Protein 4WD8 (pdb70)

Secondary structure (DSSP, 8-state):
-THHHHHHHHHHHHHHHHHHGGGGTTTTB---HHHHHHHHHHHHHHHHHHHHHHHHHHHHHHHHHHHHHHHHHHHHHHHHHH-TT-HHHHHHHHHHHHHHHHHHHHHHHT---HHHHHHHS-HHHHHHHHHSSSHHHHHHHHHHHHHHHHHHTTSS-HHHHHHHHHHHHHHHHHHHHHHHHHH-PSPHHHHHHHHHHHHHHHHHHHHHHHHHHBTTHHHHHHHHHHHHHHHHHHHHHHS-TTSSSTTS--HHHHHHHHHHHHHHTTT-/-THHHHHHHHHHHHHHHHHHGGGGTTTTB---HHHHHHHHHHHHHHHHHHHHHHHHHHHHHHHHHHHHHHHHHHHHHHHHHHSTT-HHHHHHHHHHHHHHHHHHHHHHHT---HHHHHHHS-HHHHHHHHHSSSHHHHHHHHHHHHHHHHHHTTSS-HHHHHHHHHHHHHHHHHHHHHHHHHHPPSPHHHHHHHHHHHHHHHHHHHHHHHHHHBTTHHHHHHHHHHHHHHHHHHHHHHT-TTSSSTTS--HHHHHHHHHHHHTTTTT---/-HHHHHHHHHHHHHHHHHHGGGSTTTTB---SHHHHHHHHHHHHHHHHHHHHHHHHHHHHHHHHHHHHHHHHHHHHHHHHH-TT-HHHHHHHHHHHHHHHHHHHHHHHT---HHHHHHHS-HHHHHHHHHSS-HHHHHHHHHHHHHHHHHHTTSS-HHHHHHHHHHHHHHHHHHHHHHHHHH-PSPHHHHHHHHHHHHHHHHHHHHHHHHHHBTTHHHHHHHHHHHHHHHHHHHHHHT-TTSSSTTS--HHHHHHHHHHHHHHTTT---/-THHHHHHHHHHHHHHHHHHGGGGTTTTB---SHHHHHHHHHHHHHHHHHHHHHHHHHHHHHHHHHHHHHHHHHHHHHHHHH-TT-HHHHHHHHHHHHHHHHHHHHHHHT---HHHHHHHS-HHHHHHHHHSSSHHHHHHHHHHHHHHHHHHTTSS-HHHHHHHHHHHHHHHHHHHHHHHHHHSPSPHHHHHHHHHHHHHHHHHHHHHHHHHHBTTHHHHHHHHHHHHHHHHHHHHHHT-TTSSSTTS--HHHHHHHHHHHHHHTTT-/-HHHHHHHHHHHHHHHHHGGGGTTTTB---HHHHHHHHHHHHHHHHHHHHHHHHHHHHHHHHHHHHHHHHHHHHHHHHHH-TT-HHHHHHHHHHHHHHHHHHHHHHHT---HHHHHHHS-HHHHHHHHHSS-HHHHHHHHHHHHHHHHHHTTSS-HHHHHHHHHHHHHHHHHHHHHHHHHH--SS-SHHHHHHHHHHHHHHHHHHHHHHHHBTTHHHHHHHHHHHHHHHHHHHHHHH-TTSTT---HHHHHHHHHHHHHHHHHTT--S--

B-factor: mean 51.82, std 25.68, range [5.83, 164.24]

Sequence (1345 aa):
SKIIFRLLLNVLMSIIAIISYQWYEQLGIHLTVAPFSLLGIAIAIFLGFRNSASYSRFVEARNLWGTVLIAERTLVRQLRNILPAEHDAHRRIVSYLVAFSWSLKHQLRKTDPTADLRRLLPEERVTEILASSMPTNRILLLAGNEIGQLREAGKLSDITYGLMDNKLDELAHVLGGCERLATTPVPFAYTLILQRTVYLFCTLLPFALVGDLHYMTPFVSVFISYTFLSWDSLAEELEDPFGTAANDLPLNAMCNTIERNLLDMTGQSKIIFRLLLNVLMSIIAIISYQWYEQLGIHLTVAPFSLLGIAIAIFLGFRNSASYSRFVEARNLWGTVLIAERTLVRQLRNILPAEHDAHRRIVSYLVAFSWSLKHQLRKTDPTADLRRLLPEERVTEILASSMPTNRILLLAGNEIGQLREAGKLSDITYGLMDNKLDELAHVLGGCERLATTPVPFAYTLILQRTVYLFCTLLPFALVGDLHYMTPFVSVFISYTFLSWDSLAEELEDPFGTAANDLPLNAMCNTIERNLLDMTGQHPKIIFRLLLNVLMSIIAIISYQWYEQLGIHLTVAPFSLLGIAIAIFLGFRNSASYSRFVEARNLWGTVLIAERTLVRQLRNILPAEHDAHRRIVSYLVAFSWSLKHQLRKTDPTADLRRLLPEERVTEILASSMPTNRILLLAGNEIGQLREAGKLSDITYGLMDNKLDELAHVLGGCERLATTPVPFAYTLILQRTVYLFCTLLPFALVGDLHYMTPFVSVFISYTFLSWDSLAEELEDPFGTAANDLPLNAMCNTIERNLLDMTGQHPSKIIFRLLLNVLMSIIAIISYQWYEQLGIHLTVAPFSLLGIAIAIFLGFRNSASYSRFVEARNLWGTVLIAERTLVRQLRNILPAEHDAHRRIVSYLVAFSWSLKHQLRKTDPTADLRRLLPEERVTEILASSMPTNRILLLAGNEIGQLREAGKLSDITYGLMDNKLDELAHVLGGCERLATTPVPFAYTLILQRTVYLFCTLLPFALVGDLHYMTPFVSVFISYTFLSWDSLAEELEDPFGTAANDLPLNAMCNTIERNLLDMTGQIIFRLLLNVLMSIIAIISYQWYEQLGIHLTVAPFSLLGIAIAIFLGFRNSASYSRFVEARNLWGTVLIAERTLVRQLRNILPAEHDAHRRIVSYLVAFSWSLKHQLRKTDPTADLRRLLPEERVTEILASSMPTNRILLLAGNEIGQLREAGKLSDITYGLMDNKLDELAHVLGGCERLATTPVPFAYTLILQRTVYLFCTLLPFALVGDLHYMTPFVSVFISYTFLSWDSLAEELEDPFGTAANDLPLNAMCNTIERNLLDMTGQHPLP

Foldseek 3Di:
DCLVVLLVLLLVLLVCLQVCVVCCVVVVHAFACVVLVVLVVVLVVLLVVLLVVLQVLLVVLVVLLVLLLVLLLVLLVLCCVLPVPPLVLSLLLLLLSLLLLLVLLCVLAVHDSQVVNVVRDPVVVSCVLVVDPHSSVVSLVVSLVSLVVCCVVVSDPPVSSVVNVVSSVSNVVSSVSSVCLSPDFPDVVSVVVSVVSLSVSLSCVSNNCCVPQNVCSSVVSSVSSCVSVVSNCSSVLSGSQSYDDPSHPPSVVSSVVSSVSSCVSSVD/DCLVVLLVVLLVLLVVLLVCVVCCVVVVHDFACVVLVVLLVVLVVLLVVLLVVLVVLQVVLVVLLVLLLVLLLVLLVLCCVLVVPPVVLSLVLLLLSLLLLLLLLCVLAVHDSQVVNVVRDPVVVSCVLVVDPHSSVVSLVVSLVSLVVCPVVVSDDPVSSVVSVVSSVSNVVSSVSSVCLRVDFPDVVSLVVSVVSLSVSLSCNSNNCCVPQNPCSSVVSSVSSCVSVVSSVSSVVSSSQSDDDDPHDPSVVSSVVSSCSCCVDVNDDD/DLVVLLVVLLVLLVVLQVCVVCCVVVVHAFACVVLVVLLVVLVVLLVVLLVVLQVLLVLLVVLLVLLLVLLLVLLVLCCVLPVPPLVLSLVLLLLSLLLLLLLLCVLAVHDSQVVNVVRDDVVLSVVLVVDPRSSVVSLVVSLVSLVVCCVVVSDPPVSSVVNVVSSVSNVVSSVSSVCLSVDFPDPVSCVCNVVSLSVSLSCNSNNCCVPQNVCSSVVSSVSSCVSSVSSVSSVCSSSQSDDDDNHDPSVVSSVVSSCSSCVSSVHDD/DCVVVLLVVLLVLLVVLQVCVVCCVVVPHAFACVVLVVLLVVLVVLLVVLLVVLQVLLVVLVVLLVLLLVLLLVLLVLCCVLPVPPLVLSLVLLLLSLLLLLVLLCVLAVHDSQVVNVVRDPVVVSCVLVVDPHSSVVSLVVSLVSLVVCCVVVSDPPVSSVVNVVSSVSNVVSSVSSVCLSVDFPDCVSVVVSVVSLSVSLSCNSSNCCVPCPVNSSVVSSVSSCVSVVSNVSSVLSRSQSYDDPSHDPSVVSSVVSSCSSCVSSVD/DVVLLVVLLVLLVVLQVCVVCCVVVPDAFAVVVLVVLLVVLVVVLVVLLVVLLVLLVVLVVLLVLLLVLLLVLLVLCCVQPVPPLVLLLLLLLLSLLLLLVLLCVLQVHDSLVVNVVRDDVVVSCVLVVDPHNSVVSLVVSLVSLVVCPVVVSDDPVSSVVSVVSSVSNVVSSVSSVVLRVDDPPPCVLVVSLVSLSVSLSCVSNNCCVPQNPCSSVVSSVSSCVSNVSSVSSVQSSRCSDDPHDCVVSVVSSVVSSVSSCVSSVVDDDD

Nearest PDB structures (foldseek):
  6ivq-assembly1_B  TM=1.002E+00  e=4.415E-34  Klebsiella pneumoniae
  6iv0-assembly1_B  TM=9.993E-01  e=3.017E-33  Klebsiella pneumoniae IS53
  4wd7-assembly1_C  TM=9.836E-01  e=3.772E-33  Klebsiella pneumoniae UHKPC96
  5x87-assembly1_D  TM=9.887E-01  e=3.855E-32  Klebsiella pneumoniae
  6ivm-assembly1_D  TM=9.892E-01  e=5.271E-32  Klebsiella pneumoniae

Solvent-accessible surface area: 48904 Å² total; per-residue (Å²): 119,81,24,103,134,59,28,109,66,1,54,101,43,0,93,68,0,43,111,30,86,138,174,17,78,89,54,18,56,76,20,49,8,41,0,0,21,1,0,0,10,0,0,0,15,1,0,0,40,7,6,49,14,0,42,67,27,12,42,53,0,44,50,23,4,9,33,0,21,10,1,0,7,4,0,1,7,1,1,66,4,4,18,58,85,42,100,84,3,6,121,108,0,5,24,9,1,3,0,0,0,18,2,0,16,16,60,23,45,190,73,101,20,26,80,27,0,138,132,32,12,81,84,120,80,1,83,30,0,69,65,8,66,23,36,2,38,11,0,2,8,3,1,0,30,24,0,2,112,13,51,103,72,60,97,2,47,32,39,0,1,6,20,0,1,64,10,1,19,52,0,3,72,2,0,4,1,0,35,25,9,56,104,27,75,9,11,136,20,8,37,56,12,1,77,131,2,0,66,80,0,7,38,42,1,0,37,1,0,2,35,51,0,65,128,30,0,23,141,1,0,34,10,0,0,62,2,0,2,4,8,6,8,18,0,88,44,8,44,80,2,13,13,117,68,105,47,15,9,76,0,72,55,25,1,74,58,4,23,125,2,0,54,39,2,29,77,126,122,68,13,121,130,63,30,112,65,1,47,103,46,0,82,78,0,36,113,29,84,144,130,14,127,140,125,17,45,52,28,52,11,42,0,4,22,1,0,0,11,0,0,0,16,2,0,0,36,4,3,41,17,0,41,66,24,13,58,60,0,26,58,25,4,8,31,0,21,12,0,0,11,3,0,7,13,0,1,24,3,5,18,56,84,46,87,80,2,12,148,109,0,10,25,11,1,1,0,0,0,20,2,0,18,18,51,17,56,187,73,102,21,24,79,25,1,140,126,33,11,81,82,124,93,0,77,57,0,71,88,12,70,29,30,0,8,29,1,3,1,14,1,0,41,21,1,2,108,13,49,100,71,62,101,4,47,34,35,2,1,5,20,0,0,70,15,1,10,40,0,5,68,2,1,4,2,0,15,29,10,47,105,22,78,9,10,165,33,9,25,75,14,2,55,132,2,0,55,83,0,4,36,58,0,0,41,1,0,2,27,48,0,63,121,28,0,22,124,1,0,39,9,0,0,47,2,0,3,9,0,2,24,6,0,81,46,0,12,84,2,10,13,123,45,103,34,14,5,74,0,75,55,23,0,73,58,4,25,135,12,5,85,28,59,123,27,116,33,68,111,51,113,53,72,29,115,91,1,50,92,42,0,88,66,0,36,107,33,82,141,172,17,88,87,68,19,50,82,26,52,10,45,0,4,19,1,1,0,13,0,0,0,14,1,0,0,42,8,2,45,19,0,33,66,17,10,53,57,0,28,54,26,4,8,27,0,22,9,1,0,7,4,0,1,7,1,1,85,5,6,16,81,93,41,86,101,1,6,124,112,0,5,25,16,1,4,0,0,0,21,2,0,17,18,53,14,60,181,73,100,20,25,82,29,0,135,134,34,12,83,82,120,81,0,86,50,0,69,60,15,68,21,30,0,10,25,0,3,1,16,1,0,38,22,1,1,115,15,49,99,71,62,98,4,48,33,36,0,1,5,20,0,2,70,17,2,20,38,0,5,66,2,1,2,2,0,21,30,8,50,90,8,81,14,25,76,40,4,30,77,8,1,62,154,3,0,49,85,0,4,36,59,1,0,38,1,1,2,31,55,0,66,142,28,0,21,132,6,0,38,13,0,0,45,1,0,4,6,2,1,33,8,0,53,62,0,23,81,3,8,14,130,43,102,28,13,4,77,0,76,59,24,1,54,62,5,20,140,3,0,33,35,3,8,61,56,170,141,135,84,38,111,56,116,28,108,84,1,52,100,46,0,78,77,0,37,117,31,87,136,168,18,86,90,68,15,55,74,28,51,7,42,0,3,20,2,2,0,12,0,0,0,14,0,1,0,32,8,2,44,21,0,28,66,29,8,50,53,0,19,51,25,6,14,31,0,20,10,0,0,4,4,0,2,6,1,2,70,2,4,18,61,86,41,114,103,2,9,138,109,0,5,23,13,0,2,0,0,0,17,2,0,16,17,62,16,53,183,75,103,22,27,78,25,0,128,129,32,11,79,76,134,96,0,75,62,0,66,89,16,96,35,32,2,10,33,0,4,6,7,1,1,54,20,1,2,112,9,50,103,72,60,93,4,46,33,38,0,2,6,18,0,1,70,21,1,16,39,0,5,68,2,1,4,3,0,33,22,8,51,100,27,75,13,7,154,36,8,30,65,14,1,65,132,2,0,64,82,0,5,30,57,0,0,38,1,0,2,27,61,0,59,146,33,0,20,136,5,0,37,10,0,0,46,3,0,11,5,3,11,40,4,0,108,69,0,27,81,2,11,14,125,55,114,34,13,4,71,0,76,55,36,0,70,40,3,21,133,4,0,59,36,2,31,74,101,111,126,141,92,29,112,53,2,49,92,42,0,96,68,1,37,109,31,93,128,154,28,128,136,121,15,44,40,25,49,10,41,0,1,23,1,1,0,9,0,6,0,13,4,8,0,33,22,10,51,26,0,42,64,17,46,56,56,4,28,53,25,5,5,33,2,12,10,0,0,4,2,0,2,6,1,1,63,3,4,18,62,82,43,110,105,4,6,119,112,0,6,29,12,0,3,0,1,0,19,3,0,16,23,64,8,38,172,74,103,24,25,81,26,1,135,126,33,14,79,85,136,95,0,82,53,0,73,84,14,73,22,31,1,8,29,0,4,2,6,1,0,41,22,0,2,112,12,49,104,67,65,93,4,46,34,34,0,1,4,20,0,0,66,7,1,19,46,0,4,68,1,1,4,2,0,34,26,7,42,99,18,81,22,23,44,63,34,31,86,42,24,40,150,7,2,46,83,0,4,25,48,0,0,30,2,0,4,28,54,0,66,146,38,0,21,133,5,0,39,12,0,0,63,1,0,7,7,7,4,41,8,0,88,120,8,23,62,20,7,14,141,98,42,105,52,129,42,11,52,45,30,0,38,35,2,24,126,5,0,38,14,4,24,54,62,80,90,168,161

Radius of gyration: 33.55 Å; Cα contacts (8 Å, |Δi|>4): 1648; chains: 5; bounding box: 74×87×99 Å

Structure (mmCIF, N/CA/C/O backbone):
data_4WD8
#
_entry.id   4WD8
#
_cell.length_a   114.079
_cell.length_b   160.034
_cell.length_c   161.881
_cell.angle_alpha   90.00
_cell.angle_beta   90.00
_cell.angle_gamma   90.00
#
_symmetry.space_group_name_H-M   'P 21 21 21'
#
loop_
_entity.id
_entity.type
_entity.pdbx_description
1 polymer 'Bestrophin domain protein'
2 non-polymer 'ZINC ION'
3 water water
#
loop_
_atom_site.group_PDB
_atom_site.id
_atom_site.type_symbol
_atom_site.label_atom_id
_atom_site.label_alt_id
_atom_site.label_comp_id
_atom_site.label_asym_id
_atom_site.label_entity_id
_atom_site.label_seq_id
_atom_site.pdbx_PDB_ins_code
_atom_site.Cartn_x
_atom_site.Cartn_y
_atom_site.Cartn_z
_atom_site.occupancy
_atom_site.B_iso_or_equiv
_atom_site.auth_seq_id
_atom_site.auth_comp_id
_atom_site.auth_asym_id
_atom_site.auth_atom_id
_atom_site.pdbx_PDB_model_num
ATOM 1 N N . SER A 1 25 ? -16.726 -33.067 31.043 1.00 132.98 22 SER A N 1
ATOM 2 C CA . SER A 1 25 ? -16.745 -31.624 30.836 1.00 129.03 22 SER A CA 1
ATOM 3 C C . SER A 1 25 ? -15.869 -30.903 31.854 1.00 129.04 22 SER A C 1
ATOM 4 O O . SER A 1 25 ? -16.154 -30.921 33.052 1.00 127.85 22 SER A O 1
ATOM 7 N N . LYS A 1 26 ? -14.799 -30.272 31.376 1.00 129.23 23 LYS A N 1
ATOM 8 C CA . LYS A 1 26 ? -13.913 -29.520 32.259 1.00 130.26 23 LYS A CA 1
ATOM 9 C C . LYS A 1 26 ? -14.428 -28.095 32.454 1.00 127.72 23 LYS A C 1
ATOM 10 O O . LYS A 1 26 ? -13.704 -27.213 32.920 1.00 130.37 23 LYS A O 1
ATOM 12 N N . ILE A 1 27 ? -15.687 -27.884 32.088 1.00 121.73 24 ILE A N 1
ATOM 13 C CA . ILE A 1 27 ? -16.370 -26.619 32.312 1.00 114.57 24 ILE A CA 1
ATOM 14 C C . ILE A 1 27 ? -16.621 -26.443 33.809 1.00 112.36 24 ILE A C 1
ATOM 15 O O . ILE A 1 27 ? -16.664 -25.324 34.325 1.00 112.91 24 ILE A O 1
ATOM 20 N N . ILE A 1 28 ? -16.777 -27.571 34.497 1.00 108.73 25 ILE A N 1
ATOM 21 C CA . ILE A 1 28 ? -17.051 -27.587 35.928 1.00 104.44 25 ILE A CA 1
ATOM 22 C C . ILE A 1 28 ? -15.931 -26.948 36.750 1.00 100.45 25 ILE A C 1
ATOM 23 O O . ILE A 1 28 ? -16.182 -26.378 37.813 1.00 100.83 25 ILE A O 1
ATOM 28 N N . PHE A 1 29 ? -14.699 -27.029 36.256 1.00 96.77 26 PHE A N 1
ATOM 29 C CA . PHE A 1 29 ? -13.579 -26.410 36.952 1.00 96.79 26 PHE A CA 1
ATOM 30 C C . PHE A 1 29 ? -13.747 -24.894 36.941 1.00 91.87 26 PHE A C 1
ATOM 31 O O . PHE A 1 29 ? -13.502 -24.220 37.948 1.00 91.05 26 PHE A O 1
ATOM 39 N N . ARG A 1 30 ? -14.168 -24.366 35.795 1.00 87.38 27 ARG A N 1
ATOM 40 C CA . ARG A 1 30 ? -14.327 -22.928 35.630 1.00 83.69 27 ARG A CA 1
ATOM 41 C C . ARG A 1 30 ? -15.545 -22.413 36.404 1.00 74.40 27 ARG A C 1
ATOM 42 O O . ARG A 1 30 ? -15.579 -21.260 36.831 1.00 67.54 27 ARG A O 1
ATOM 50 N N . LEU A 1 31 ? -16.525 -23.289 36.615 1.00 73.30 28 LEU A N 1
ATOM 51 C CA . LEU A 1 31 ? -17.680 -22.974 37.450 1.00 71.88 28 LEU A CA 1
ATOM 52 C C . LEU A 1 31 ? -17.304 -22.957 38.926 1.00 77.67 28 LEU A C 1
ATOM 53 O O . LEU A 1 31 ? -17.706 -22.059 39.670 1.00 78.32 28 LEU A O 1
ATOM 58 N N . LEU A 1 32 ? -16.536 -23.957 39.347 1.00 78.25 29 LEU A N 1
ATOM 59 C CA . LEU A 1 32 ? -16.067 -24.023 40.723 1.00 79.48 29 LEU A CA 1
ATOM 60 C C . LEU A 1 32 ? -15.174 -22.833 41.038 1.00 78.38 29 LEU A C 1
ATOM 61 O O . LEU A 1 32 ? -15.262 -22.252 42.120 1.00 79.75 29 LEU A O 1
ATOM 66 N N . LEU A 1 33 ? -14.321 -22.469 40.085 1.00 78.28 30 LEU A N 1
ATOM 67 C CA . LEU A 1 33 ? -13.459 -21.304 40.236 1.00 81.94 30 LEU A CA 1
ATOM 68 C C . LEU A 1 33 ? -14.315 -20.051 40.358 1.00 79.01 30 LEU A C 1
ATOM 69 O O . LEU A 1 33 ? -13.985 -19.128 41.105 1.00 78.96 30 LEU A O 1
ATOM 74 N N . ASN A 1 34 ? -15.432 -20.046 39.638 1.00 74.05 31 ASN A N 1
ATOM 75 C CA . ASN A 1 34 ? -16.359 -18.922 39.652 1.00 70.29 31 ASN A CA 1
ATOM 76 C C . ASN A 1 34 ? -17.084 -18.806 40.992 1.00 70.75 31 ASN A C 1
ATOM 77 O O . ASN A 1 34 ? -17.379 -17.704 41.452 1.00 73.51 31 ASN A O 1
ATOM 82 N N . VAL A 1 35 ? -17.362 -19.945 41.618 1.00 72.61 32 VAL A N 1
ATOM 83 C CA . VAL A 1 35 ? -17.942 -19.955 42.957 1.00 76.74 32 VAL A CA 1
ATOM 84 C C . VAL A 1 35 ? -16.956 -19.353 43.961 1.00 81.22 32 VAL A C 1
ATOM 85 O O . VAL A 1 35 ? -17.342 -18.582 44.840 1.00 83.70 32 VAL A O 1
ATOM 89 N N . LEU A 1 36 ? -15.680 -19.695 43.808 1.00 81.87 33 LEU A N 1
ATOM 90 C CA . LEU A 1 36 ? -14.627 -19.173 44.674 1.00 76.47 33 LEU A CA 1
ATOM 91 C C . LEU A 1 36 ? -14.456 -17.661 44.510 1.00 75.46 33 LEU A C 1
ATOM 92 O O . LEU A 1 36 ? -14.282 -16.941 45.492 1.00 81.69 33 LEU A O 1
ATOM 97 N N . MET A 1 37 ? -14.504 -17.188 43.268 1.00 80.36 34 MET A N 1
ATOM 98 C CA . MET A 1 37 ? -14.390 -15.759 42.985 1.00 80.66 34 MET A CA 1
ATOM 99 C C . MET A 1 37 ? -15.571 -14.999 43.581 1.00 79.69 34 MET A C 1
ATOM 100 O O . MET A 1 37 ? -15.437 -13.848 43.993 1.00 80.53 34 MET A O 1
ATOM 105 N N . SER A 1 38 ? -16.728 -15.652 43.619 1.00 78.32 35 SER A N 1
ATOM 106 C CA . SER A 1 38 ? -17.915 -15.067 44.231 1.00 77.94 35 SER A CA 1
ATOM 107 C C . SER A 1 38 ? -17.734 -14.925 45.736 1.00 80.02 35 SER A C 1
ATOM 108 O O . SER A 1 38 ? -18.108 -13.907 46.318 1.00 80.27 35 SER A O 1
ATOM 111 N N . ILE A 1 39 ? -17.169 -15.954 46.361 1.00 81.76 36 ILE A N 1
ATOM 112 C CA . ILE A 1 39 ? -16.914 -15.928 47.797 1.00 85.11 36 ILE A CA 1
ATOM 113 C C . ILE A 1 39 ? -15.906 -14.845 48.176 1.00 86.82 36 ILE A C 1
ATOM 114 O O . ILE A 1 39 ? -16.076 -14.160 49.184 1.00 90.21 36 ILE A O 1
ATOM 119 N N . ILE A 1 40 ? -14.869 -14.680 47.358 1.00 86.06 37 ILE A N 1
ATOM 120 C CA . ILE A 1 40 ? -13.899 -13.609 47.563 1.00 87.42 37 ILE A CA 1
ATOM 121 C C . ILE A 1 40 ? -14.573 -12.250 47.446 1.00 84.84 37 ILE A C 1
ATOM 122 O O . ILE A 1 40 ? -14.344 -11.360 48.261 1.00 87.97 37 ILE A O 1
ATOM 127 N N . ALA A 1 41 ? -15.428 -12.109 46.440 1.00 80.22 38 ALA A N 1
ATOM 128 C CA . ALA A 1 41 ? -16.138 -10.859 46.204 1.00 77.72 38 ALA A CA 1
ATOM 129 C C . ALA A 1 41 ? -17.037 -10.487 47.377 1.00 80.35 38 ALA A C 1
ATOM 130 O O . ALA A 1 41 ? -17.150 -9.316 47.732 1.00 81.23 38 ALA A O 1
ATOM 132 N N . ILE A 1 42 ? -17.675 -11.486 47.976 1.00 81.18 39 ILE A N 1
ATOM 133 C CA . ILE A 1 42 ? -18.563 -11.244 49.107 1.00 83.46 39 ILE A CA 1
ATOM 134 C C . ILE A 1 42 ? -17.802 -10.767 50.344 1.00 86.33 39 ILE A C 1
ATOM 135 O O . ILE A 1 42 ? -18.178 -9.773 50.962 1.00 85.57 39 ILE A O 1
ATOM 140 N N . ILE A 1 43 ? -16.726 -11.470 50.691 1.00 89.21 40 ILE A N 1
ATOM 141 C CA . ILE A 1 43 ? -15.944 -11.143 51.886 1.00 94.27 40 ILE A CA 1
ATOM 142 C C . ILE A 1 43 ? -15.021 -9.930 51.717 1.00 97.52 40 ILE A C 1
ATOM 143 O O . ILE A 1 43 ? -14.658 -9.283 52.700 1.00 101.88 40 ILE A O 1
ATOM 148 N N . SER A 1 44 ? -14.656 -9.617 50.476 1.00 96.41 41 SER A N 1
ATOM 149 C CA . SER A 1 44 ? -13.739 -8.508 50.207 1.00 97.86 41 SER A CA 1
ATOM 150 C C . SER A 1 44 ? -14.496 -7.242 49.824 1.00 96.49 41 SER A C 1
ATOM 151 O O . SER A 1 44 ? -13.899 -6.179 49.642 1.00 86.32 41 SER A O 1
ATOM 154 N N . TYR A 1 45 ? -15.812 -7.369 49.697 1.00 94.97 42 TYR A N 1
ATOM 155 C CA . TYR A 1 45 ? -16.679 -6.241 49.370 1.00 95.03 42 TYR A CA 1
ATOM 156 C C . TYR A 1 45 ? -16.561 -5.116 50.405 1.00 102.80 42 TYR A C 1
ATOM 157 O O . TYR A 1 45 ? -16.864 -3.959 50.114 1.00 102.10 42 TYR A O 1
ATOM 166 N N . GLN A 1 46 ? -16.122 -5.464 51.612 1.00 111.14 43 GLN A N 1
ATOM 167 C CA . GLN A 1 46 ? -15.889 -4.476 52.660 1.00 119.34 43 GLN A CA 1
ATOM 168 C C . GLN A 1 46 ? -14.843 -3.440 52.251 1.00 119.83 43 GLN A C 1
ATOM 169 O O . GLN A 1 46 ? -15.051 -2.239 52.418 1.00 119.48 43 GLN A O 1
ATOM 175 N N . TRP A 1 47 ? -13.731 -3.908 51.691 1.00 121.35 44 TRP A N 1
ATOM 176 C CA . TRP A 1 47 ? -12.593 -3.038 51.404 1.00 124.31 44 TRP A CA 1
ATOM 177 C C . TRP A 1 47 ? -12.752 -2.308 50.072 1.00 119.06 44 TRP A C 1
ATOM 178 O O . TRP A 1 47 ? -11.825 -1.644 49.607 1.00 120.17 44 TRP A O 1
ATOM 189 N N . TYR A 1 48 ? -13.925 -2.443 49.462 1.00 113.88 45 TYR A N 1
ATOM 190 C CA . TYR A 1 48 ? -14.213 -1.814 48.176 1.00 110.98 45 TYR A CA 1
ATOM 191 C C . TYR A 1 48 ? -14.125 -0.292 48.246 1.00 111.80 45 TYR A C 1
ATOM 192 O O . TYR A 1 48 ? -13.441 0.339 47.439 1.00 107.76 45 TYR A O 1
ATOM 201 N N . GLU A 1 49 ? -14.840 0.284 49.211 1.00 116.89 46 GLU A N 1
ATOM 202 C CA . GLU A 1 49 ? -14.858 1.728 49.430 1.00 120.12 46 GLU A CA 1
ATOM 203 C C . GLU A 1 49 ? -13.509 2.251 49.922 1.00 122.35 46 GLU A C 1
ATOM 204 O O . GLU A 1 49 ? -13.068 3.332 49.529 1.00 120.61 46 GLU A O 1
ATOM 206 N N . GLN A 1 50 ? -12.860 1.479 50.790 1.00 125.65 47 GLN A N 1
ATOM 207 C CA . GLN A 1 50 ? -11.584 1.882 51.378 1.00 130.34 47 GLN A CA 1
ATOM 208 C C . GLN A 1 50 ? -10.443 1.879 50.360 1.00 129.32 47 GLN A C 1
ATOM 209 O O . GLN A 1 50 ? -9.304 2.200 50.693 1.00 134.30 47 GLN A O 1
ATOM 211 N N . LEU A 1 51 ? -10.755 1.516 49.121 1.00 122.96 48 LEU A N 1
ATOM 212 C CA . LEU A 1 51 ? -9.770 1.539 48.050 1.00 123.05 48 LEU A CA 1
ATOM 213 C C . LEU A 1 51 ? -10.237 2.461 46.930 1.00 120.10 48 LEU A C 1
ATOM 214 O O . LEU A 1 51 ? -9.427 2.994 46.173 1.00 122.22 48 LEU A O 1
ATOM 216 N N . GLY A 1 52 ? -11.551 2.647 46.837 1.00 113.80 49 GLY A N 1
ATOM 217 C CA . GLY A 1 52 ? -12.139 3.512 45.832 1.00 107.79 49 GLY A CA 1
ATOM 218 C C . GLY A 1 52 ? -12.555 2.728 44.602 1.00 101.75 49 GLY A C 1
ATOM 219 O O . GLY A 1 52 ? -12.776 3.298 43.533 1.00 98.56 49 GLY A O 1
ATOM 220 N N . ILE A 1 53 ? -12.657 1.411 44.752 1.00 98.02 50 ILE A N 1
ATOM 221 C CA . ILE A 1 53 ? -13.051 0.552 43.641 1.00 91.12 50 ILE A CA 1
ATOM 222 C C . ILE A 1 53 ? -14.541 0.193 43.656 1.00 85.95 50 ILE A C 1
ATOM 223 O O . ILE A 1 53 ? -15.066 -0.333 44.641 1.00 84.86 50 ILE A O 1
ATOM 228 N N . HIS A 1 54 ? -15.219 0.520 42.561 1.00 80.97 51 HIS A N 1
ATOM 229 C CA . HIS A 1 54 ? -16.614 0.150 42.352 1.00 73.07 51 HIS A CA 1
ATOM 230 C C . HIS A 1 54 ? -16.812 -0.564 41.023 1.00 74.56 51 HIS A C 1
ATOM 231 O O . HIS A 1 54 ? -16.156 -0.254 40.029 1.00 75.00 51 HIS A O 1
ATOM 238 N N . LEU A 1 55 ? -17.714 -1.536 41.019 1.00 74.91 52 LEU A N 1
ATOM 239 C CA . LEU A 1 55 ? -18.045 -2.263 39.805 1.00 75.58 52 LEU A CA 1
ATOM 240 C C . LEU A 1 55 ? -19.557 -2.410 39.704 1.00 76.38 52 LEU A C 1
ATOM 241 O O . LEU A 1 55 ? -20.188 -3.073 40.529 1.00 77.70 52 LEU A O 1
ATOM 246 N N . THR A 1 56 ? -20.135 -1.738 38.712 1.00 73.42 53 THR A N 1
ATOM 247 C CA . THR A 1 56 ? -21.572 -1.798 38.476 1.00 67.67 53 THR A CA 1
ATOM 248 C C . THR A 1 56 ? -21.909 -2.773 37.352 1.00 63.28 53 THR A C 1
ATOM 249 O O . THR A 1 56 ? -21.033 -3.211 36.606 1.00 62.91 53 THR A O 1
ATOM 253 N N . VAL A 1 57 ? -23.191 -3.087 37.223 1.00 57.23 54 VAL A N 1
ATOM 254 C CA . VAL A 1 57 ? -23.642 -4.084 36.270 1.00 56.78 54 VAL A CA 1
ATOM 255 C C . VAL A 1 57 ? -23.686 -3.544 34.837 1.00 57.48 54 VAL A C 1
ATOM 256 O O . VAL A 1 57 ? -23.374 -4.269 33.886 1.00 55.29 54 VAL A O 1
ATOM 260 N N . ALA A 1 58 ? -24.042 -2.269 34.688 1.00 53.55 55 ALA A N 1
ATOM 261 C CA . ALA A 1 58 ? -24.229 -1.665 33.364 1.00 51.79 55 ALA A CA 1
ATOM 262 C C . ALA A 1 58 ? -23.067 -1.828 32.366 1.00 51.69 55 ALA A C 1
ATOM 263 O O . ALA A 1 58 ? -23.302 -2.206 31.216 1.00 51.16 55 ALA A O 1
ATOM 265 N N . PRO A 1 59 ? -21.820 -1.540 32.790 1.00 53.06 56 PRO A N 1
ATOM 266 C CA . PRO A 1 59 ? -20.707 -1.723 31.850 1.00 49.87 56 PRO A CA 1
ATOM 267 C C . PRO A 1 59 ? -20.502 -3.186 31.467 1.00 51.36 56 PRO A C 1
ATOM 268 O O . PRO A 1 59 ? -20.078 -3.474 30.348 1.00 48.42 56 PRO A O 1
ATOM 272 N N . PHE A 1 60 ? -20.795 -4.095 32.392 1.00 53.79 57 PHE A N 1
ATOM 273 C CA . PHE A 1 60 ? -20.667 -5.524 32.120 1.00 52.70 57 PHE A CA 1
ATOM 274 C C . PHE A 1 60 ? -21.823 -6.056 31.272 1.00 53.87 57 PHE A C 1
ATOM 275 O O . PHE A 1 60 ? -21.707 -7.102 30.631 1.00 50.87 57 PHE A O 1
ATOM 283 N N . SER A 1 61 ? -22.944 -5.343 31.283 1.00 55.10 58 SER A N 1
ATOM 284 C CA . SER A 1 61 ? -24.028 -5.659 30.366 1.00 53.25 58 SER A CA 1
ATOM 285 C C . SER A 1 61 ? -23.612 -5.335 28.937 1.00 49.81 58 SER A C 1
ATOM 286 O O . SER A 1 61 ? -23.870 -6.113 28.026 1.00 53.23 58 SER A O 1
ATOM 289 N N . LEU A 1 62 ? -22.970 -4.184 28.751 1.00 46.47 59 LEU A N 1
ATOM 290 C CA . LEU A 1 62 ? -22.458 -3.787 27.444 1.00 46.70 59 LEU A CA 1
ATOM 291 C C . LEU A 1 62 ? -21.447 -4.803 26.934 1.00 47.08 59 LEU A C 1
ATOM 292 O O . LEU A 1 62 ? -21.551 -5.295 25.809 1.00 46.06 59 LEU A O 1
ATOM 297 N N . LEU A 1 63 ? -20.467 -5.103 27.779 1.00 49.28 60 LEU A N 1
ATOM 298 C CA . LEU A 1 63 ? -19.412 -6.047 27.450 1.00 47.19 60 LEU A CA 1
ATOM 299 C C . LEU A 1 63 ? -19.984 -7.435 27.186 1.00 46.88 60 LEU A C 1
ATOM 300 O O . LEU A 1 63 ? -19.621 -8.093 26.212 1.00 49.74 60 LEU A O 1
ATOM 305 N N . GLY A 1 64 ? -20.903 -7.861 28.047 1.00 46.95 61 GLY A N 1
ATOM 306 C CA . GLY A 1 64 ? -21.524 -9.167 27.933 1.00 39.60 61 GLY A CA 1
ATOM 307 C C . GLY A 1 64 ? -22.314 -9.327 26.651 1.00 37.52 61 GLY A C 1
ATOM 308 O O . GLY A 1 64 ? -22.247 -10.370 26.003 1.00 42.07 61 GLY A O 1
ATOM 309 N N . ILE A 1 65 ? -23.062 -8.293 26.277 1.00 42.27 62 ILE A N 1
ATOM 310 C CA . ILE A 1 65 ? -23.864 -8.341 25.057 1.00 39.18 62 ILE A CA 1
ATOM 311 C C . ILE A 1 65 ? -22.981 -8.399 23.810 1.00 35.27 62 ILE A C 1
ATOM 312 O O . ILE A 1 65 ? -23.250 -9.166 22.893 1.00 33.00 62 ILE A O 1
ATOM 317 N N . ALA A 1 66 ? -21.906 -7.618 23.804 1.00 38.22 63 ALA A N 1
ATOM 318 C CA . ALA A 1 66 ? -20.961 -7.617 22.690 1.00 36.68 63 ALA A CA 1
ATOM 319 C C . ALA A 1 66 ? -20.310 -8.988 22.511 1.00 38.08 63 ALA A C 1
ATOM 320 O O . ALA A 1 66 ? -20.195 -9.487 21.392 1.00 41.57 63 ALA A O 1
ATOM 322 N N . ILE A 1 67 ? -19.890 -9.595 23.617 1.00 36.80 64 ILE A N 1
ATOM 323 C CA . ILE A 1 67 ? -19.284 -10.926 23.585 1.00 36.85 64 ILE A CA 1
ATOM 324 C C . ILE A 1 67 ? -20.276 -11.989 23.080 1.00 36.25 64 ILE A C 1
ATOM 325 O O . ILE A 1 67 ? -19.912 -12.877 22.304 1.00 36.01 64 ILE A O 1
ATOM 330 N N . ALA A 1 68 ? -21.532 -11.874 23.504 1.00 35.69 65 ALA A N 1
ATOM 331 C CA . ALA A 1 68 ? -22.579 -12.794 23.073 1.00 34.34 65 ALA A CA 1
ATOM 332 C C . ALA A 1 68 ? -22.802 -12.716 21.560 1.00 33.31 65 ALA A C 1
ATOM 333 O O . ALA A 1 68 ? -23.006 -13.733 20.894 1.00 31.12 65 ALA A O 1
ATOM 335 N N . ILE A 1 69 ? -22.783 -11.500 21.025 1.00 34.00 66 ILE A N 1
ATOM 336 C CA . ILE A 1 69 ? -22.917 -11.305 19.589 1.00 33.58 66 ILE A CA 1
ATOM 337 C C . ILE A 1 69 ? -21.778 -11.992 18.830 1.00 33.48 66 ILE A C 1
ATOM 338 O O . ILE A 1 69 ? -22.015 -12.750 17.883 1.00 32.15 66 ILE A O 1
ATOM 343 N N . PHE A 1 70 ? -20.545 -11.754 19.270 1.00 31.54 67 PHE A N 1
ATOM 344 C CA . PHE A 1 70 ? -19.375 -12.337 18.608 1.00 32.24 67 PHE A CA 1
ATOM 345 C C . PHE A 1 70 ? -19.323 -13.860 18.765 1.00 31.71 67 PHE A C 1
ATOM 346 O O . PHE A 1 70 ? -18.896 -14.562 17.858 1.00 36.54 67 PHE A O 1
ATOM 354 N N . LEU A 1 71 ? -19.746 -14.364 19.921 1.00 35.59 68 LEU A N 1
ATOM 355 C CA . LEU A 1 71 ? -19.836 -15.809 20.140 1.00 33.29 68 LEU A CA 1
ATOM 356 C C . LEU A 1 71 ? -20.849 -16.426 19.182 1.00 35.94 68 LEU A C 1
ATOM 357 O O . LEU A 1 71 ? -20.667 -17.546 18.701 1.00 38.01 68 LEU A O 1
ATOM 362 N N . GLY A 1 72 ? -21.925 -15.689 18.922 1.00 30.63 69 GLY A N 1
ATOM 363 C CA . GLY A 1 72 ? -22.951 -16.139 18.004 1.00 29.48 69 GLY A CA 1
ATOM 364 C C . GLY A 1 72 ? -22.429 -16.323 16.594 1.00 28.75 69 GLY A C 1
ATOM 365 O O . GLY A 1 72 ? -22.622 -17.379 15.986 1.00 28.77 69 GLY A O 1
ATOM 366 N N . PHE A 1 73 ? -21.773 -15.294 16.065 1.00 28.26 70 PHE A N 1
ATOM 367 C CA . PHE A 1 73 ? -21.220 -15.362 14.718 1.00 32.57 70 PHE A CA 1
ATOM 368 C C . PHE A 1 73 ? -20.147 -16.442 14.613 1.00 34.60 70 PHE A C 1
ATOM 369 O O . PH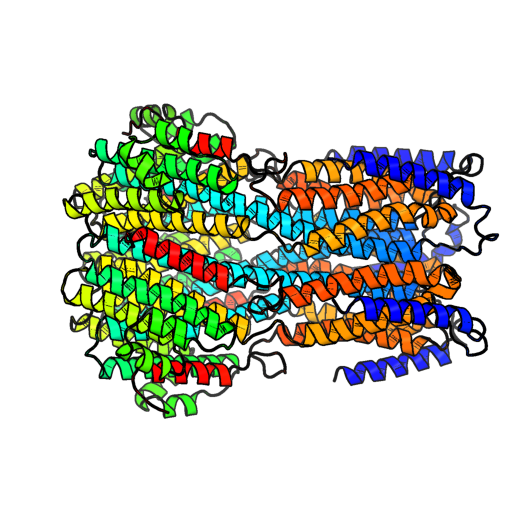E A 1 73 ? -20.060 -17.149 13.613 1.00 37.10 70 PHE A O 1
ATOM 377 N N . ARG A 1 74 ? -19.328 -16.567 15.648 1.00 34.97 71 ARG A N 1
ATOM 378 C CA . ARG A 1 74 ? -18.278 -17.573 15.652 1.00 35.01 71 ARG A CA 1
ATOM 379 C C . ARG A 1 74 ? -18.828 -18.996 15.642 1.00 34.20 71 ARG A C 1
ATOM 380 O O . ARG A 1 74 ? -18.384 -19.828 14.851 1.00 37.13 71 ARG A O 1
ATOM 388 N N . ASN A 1 75 ? -19.771 -19.279 16.538 1.00 32.47 72 ASN A N 1
ATOM 389 C CA . ASN A 1 75 ? -20.371 -20.611 16.628 1.00 33.23 72 ASN A CA 1
ATOM 390 C C . ASN A 1 75 ? -21.027 -20.959 15.308 1.00 32.08 72 ASN A C 1
ATOM 391 O O . ASN A 1 75 ? -21.080 -22.112 14.897 1.00 37.99 72 ASN A O 1
ATOM 396 N N . SER A 1 76 ? -21.552 -19.928 14.663 1.00 31.78 73 SER A N 1
ATOM 397 C CA . SER A 1 76 ? -22.163 -20.047 13.356 1.00 32.92 73 SER A CA 1
ATOM 398 C C . SER A 1 76 ? -21.142 -20.588 12.335 1.00 29.68 73 SER A C 1
ATOM 399 O O . SER A 1 76 ? -21.443 -21.497 11.564 1.00 29.93 73 SER A O 1
ATOM 402 N N . ALA A 1 77 ? -19.928 -20.047 12.351 1.00 30.04 74 ALA A N 1
ATOM 403 C CA . ALA A 1 77 ? -18.862 -20.537 11.472 1.00 30.79 74 ALA A CA 1
ATOM 404 C C . ALA A 1 77 ? -18.421 -21.963 11.817 1.00 32.90 74 ALA A C 1
ATOM 405 O O . ALA A 1 77 ? -18.173 -22.778 10.925 1.00 33.53 74 ALA A O 1
ATOM 407 N N . SER A 1 78 ? -18.334 -22.259 13.112 1.00 37.55 75 SER A N 1
ATOM 408 C CA . SER A 1 78 ? -17.924 -23.580 13.576 1.00 35.75 75 SER A CA 1
ATOM 409 C C . SER A 1 78 ? -18.956 -24.604 13.147 1.00 34.47 75 SER A C 1
ATOM 410 O O . SER A 1 78 ? -18.625 -25.712 12.725 1.00 32.18 75 SER A O 1
ATOM 413 N N . TYR A 1 79 ? -20.218 -24.217 13.276 1.00 36.26 76 TYR A N 1
ATOM 414 C CA . TYR A 1 79 ? -21.332 -25.057 12.886 1.00 35.62 76 TYR A CA 1
ATOM 415 C C . TYR A 1 79 ? -21.365 -25.382 11.391 1.00 33.36 76 TYR A C 1
ATOM 416 O O . TYR A 1 79 ? -21.552 -26.533 11.002 1.00 31.64 76 TYR A O 1
ATOM 425 N N . SER A 1 80 ? -21.162 -24.368 10.557 1.00 33.58 77 SER A N 1
ATOM 426 C CA . SER A 1 80 ? -21.158 -24.556 9.108 1.00 31.73 77 SER A CA 1
ATOM 427 C C . SER A 1 80 ? -20.050 -25.495 8.656 1.00 34.13 77 SER A C 1
ATOM 428 O O . SER A 1 80 ? -20.230 -26.293 7.737 1.00 31.81 77 SER A O 1
ATOM 431 N N . ARG A 1 81 ? -18.902 -25.390 9.317 1.00 29.01 78 ARG A N 1
ATOM 432 C CA . ARG A 1 81 ? -17.755 -26.224 9.009 1.00 31.50 78 ARG A CA 1
ATOM 433 C C . ARG A 1 81 ? -18.010 -27.690 9.354 1.00 29.25 78 ARG A C 1
ATOM 434 O O . ARG A 1 81 ? -17.630 -28.591 8.602 1.00 24.92 78 ARG A O 1
ATOM 442 N N . PHE A 1 82 ? -18.632 -27.926 10.501 1.00 28.06 79 PHE A N 1
ATOM 443 C CA . PHE A 1 82 ? -18.983 -29.279 10.908 1.00 28.89 79 PHE A CA 1
ATOM 444 C C . PHE A 1 82 ? -20.021 -29.853 9.922 1.00 26.09 79 PHE A C 1
ATOM 445 O O . PHE A 1 82 ? -19.921 -31.003 9.492 1.00 27.39 79 PHE A O 1
ATOM 453 N N . VAL A 1 83 ? -21.006 -29.039 9.558 1.00 26.85 80 VAL A N 1
ATOM 454 C CA . VAL A 1 83 ? -22.055 -29.468 8.631 1.00 26.52 80 VAL A CA 1
ATOM 455 C C . VAL A 1 83 ? -21.455 -29.831 7.269 1.00 28.64 80 VAL A C 1
ATOM 456 O O . VAL A 1 83 ? -21.814 -30.856 6.677 1.00 25.66 80 VAL A O 1
ATOM 460 N N . GLU A 1 84 ? -20.508 -29.025 6.794 1.00 25.69 81 GLU A N 1
ATOM 461 C CA . GLU A 1 84 ? -19.862 -29.321 5.521 1.00 25.18 81 GLU A CA 1
ATOM 462 C C . GLU A 1 84 ? -19.120 -30.652 5.549 1.00 20.40 81 GLU A C 1
ATOM 463 O O . GLU A 1 84 ? -19.168 -31.410 4.577 1.00 21.38 81 GLU A O 1
ATOM 469 N N . ALA A 1 85 ? -18.426 -30.921 6.653 1.00 23.43 82 ALA A N 1
ATOM 470 C CA . ALA A 1 85 ? -17.729 -32.194 6.846 1.00 23.90 82 ALA A CA 1
ATOM 471 C C . ALA A 1 85 ? -18.694 -33.376 6.760 1.00 21.75 82 ALA A C 1
ATOM 472 O O . ALA A 1 85 ? -18.379 -34.385 6.146 1.00 20.67 82 ALA A O 1
ATOM 474 N N . ARG A 1 86 ? -19.861 -33.241 7.388 1.00 25.92 83 ARG A N 1
ATOM 475 C CA . ARG A 1 86 ? -20.893 -34.273 7.334 1.00 30.51 83 ARG A CA 1
ATOM 476 C C . ARG A 1 86 ? -21.441 -34.403 5.907 1.00 27.31 83 ARG A C 1
ATOM 477 O O . ARG A 1 86 ? -21.676 -35.509 5.427 1.00 27.68 83 ARG A O 1
ATOM 485 N N . ASN A 1 87 ? -21.626 -33.267 5.237 1.00 22.22 84 ASN A N 1
ATOM 486 C CA . ASN A 1 87 ? -22.058 -33.240 3.839 1.00 19.95 84 ASN A CA 1
ATOM 487 C C . ASN A 1 87 ? -21.098 -33.969 2.909 1.00 23.63 84 ASN A C 1
ATOM 488 O O . ASN A 1 87 ? -21.514 -34.768 2.077 1.00 24.95 84 ASN A O 1
ATOM 493 N N . LEU A 1 88 ? -19.807 -33.676 3.049 1.00 19.43 85 LEU A N 1
ATOM 494 C CA . LEU A 1 88 ? -18.788 -34.305 2.219 1.00 18.40 85 LEU A CA 1
ATOM 495 C C . LEU A 1 88 ? -18.820 -35.822 2.378 1.00 20.21 85 LEU A C 1
ATOM 496 O O . LEU A 1 88 ? -18.804 -36.568 1.396 1.00 22.81 85 LEU A O 1
ATOM 501 N N . TRP A 1 89 ? -18.888 -36.281 3.621 1.00 20.81 86 TRP A N 1
ATOM 502 C CA . TRP A 1 89 ? -18.954 -37.715 3.865 1.00 20.82 86 TRP A CA 1
ATOM 503 C C . TRP A 1 89 ? -20.233 -38.339 3.348 1.00 18.94 86 TRP A C 1
ATOM 504 O O . TRP A 1 89 ? -20.209 -39.459 2.854 1.00 23.17 86 TRP A O 1
ATOM 515 N N . GLY A 1 90 ? -21.336 -37.605 3.431 1.00 17.82 87 GLY A N 1
ATOM 516 C CA . GLY A 1 90 ? -22.590 -38.067 2.869 1.00 18.64 87 GLY A CA 1
ATOM 517 C C . GLY A 1 90 ? -22.488 -38.309 1.369 1.00 24.43 87 GLY A C 1
ATOM 518 O O . GLY A 1 90 ? -23.094 -39.241 0.840 1.00 24.71 87 GLY A O 1
ATOM 519 N N . THR A 1 91 ? -21.713 -37.468 0.686 1.00 19.97 88 THR A N 1
ATOM 520 C CA . THR A 1 91 ? -21.512 -37.580 -0.757 1.00 20.14 88 THR A CA 1
ATOM 521 C C . THR A 1 91 ? -20.743 -38.851 -1.167 1.00 21.29 88 THR A C 1
ATOM 522 O O . THR A 1 91 ? -21.000 -39.424 -2.232 1.00 21.26 88 THR A O 1
ATOM 526 N N . VAL A 1 92 ? -19.809 -39.294 -0.326 1.00 18.53 89 VAL A N 1
ATOM 527 C CA . VAL A 1 92 ? -19.093 -40.539 -0.593 1.00 21.45 89 VAL A CA 1
ATOM 528 C C . VAL A 1 92 ? -20.095 -41.668 -0.776 1.00 24.20 89 VAL A C 1
ATOM 529 O O . VAL A 1 92 ? -20.024 -42.427 -1.735 1.00 25.47 89 VAL A O 1
ATOM 533 N N . LEU A 1 93 ? -21.042 -41.759 0.147 1.00 24.88 90 LEU A N 1
ATOM 534 C CA . LEU A 1 93 ? -22.044 -42.807 0.101 1.00 24.82 90 LEU A CA 1
ATOM 535 C C . LEU A 1 93 ? -22.932 -42.696 -1.143 1.00 26.69 90 LEU A C 1
ATOM 536 O O . LEU A 1 93 ? -23.194 -43.698 -1.814 1.00 25.54 90 LEU A O 1
ATOM 541 N N . ILE A 1 94 ? -23.386 -41.482 -1.453 1.00 21.86 91 ILE A N 1
ATOM 542 C CA . ILE A 1 94 ? -24.252 -41.274 -2.608 1.00 26.29 91 ILE A CA 1
ATOM 543 C C . ILE A 1 94 ? -23.538 -41.635 -3.917 1.00 24.27 91 ILE A C 1
ATOM 544 O O . ILE A 1 94 ? -24.040 -42.439 -4.690 1.00 26.11 91 ILE A O 1
ATOM 549 N N . ALA A 1 95 ? -22.355 -41.070 -4.140 1.00 23.43 92 ALA A N 1
ATOM 550 C CA . ALA A 1 95 ? -21.627 -41.272 -5.393 1.00 19.45 92 ALA A CA 1
ATOM 551 C C . ALA A 1 95 ? -21.219 -42.729 -5.594 1.00 20.73 92 ALA A C 1
ATOM 552 O O . ALA A 1 95 ? -21.265 -43.240 -6.711 1.00 26.00 92 ALA A O 1
ATOM 554 N N . GLU A 1 96 ? -20.824 -43.395 -4.515 1.00 20.63 93 GLU A N 1
ATOM 555 C CA . GLU A 1 96 ? -20.432 -44.801 -4.591 1.00 21.76 93 GLU A CA 1
ATOM 556 C C . GLU A 1 96 ? -21.636 -45.711 -4.807 1.00 24.82 93 GLU A C 1
ATOM 557 O O . GLU A 1 96 ? -21.557 -46.671 -5.572 1.00 27.32 93 GLU A O 1
ATOM 563 N N . ARG A 1 97 ? -22.755 -45.399 -4.153 1.00 24.39 94 ARG A N 1
ATOM 564 C CA . ARG A 1 97 ? -23.997 -46.119 -4.420 1.00 26.75 94 ARG A CA 1
ATOM 565 C C . ARG A 1 97 ? -24.376 -46.026 -5.899 1.00 26.94 94 ARG A C 1
ATOM 566 O O . ARG A 1 97 ? -24.724 -47.036 -6.506 1.00 26.01 94 ARG A O 1
ATOM 574 N N . THR A 1 98 ? -24.316 -44.827 -6.481 1.00 20.32 95 THR A N 1
ATOM 575 C CA . THR A 1 98 ? -24.757 -44.668 -7.867 1.00 27.93 95 THR A CA 1
ATOM 576 C C . THR A 1 98 ? -23.782 -45.272 -8.883 1.00 26.29 95 THR A C 1
ATOM 577 O O . THR A 1 98 ? -24.209 -45.834 -9.885 1.00 29.21 95 THR A O 1
ATOM 581 N N . LEU A 1 99 ? -22.483 -45.171 -8.614 1.00 24.15 96 LEU A N 1
ATOM 582 C CA . LEU A 1 99 ? -21.481 -45.793 -9.476 1.00 25.61 96 LEU A CA 1
ATOM 583 C C . LEU A 1 99 ? -21.716 -47.302 -9.568 1.00 29.93 96 LEU A C 1
ATOM 584 O O . LEU A 1 99 ? -21.667 -47.882 -10.659 1.00 28.82 96 LEU A O 1
ATOM 589 N N . VAL A 1 100 ? -21.975 -47.935 -8.426 1.00 28.11 97 VAL A N 1
ATOM 590 C CA . VAL A 1 100 ? -22.276 -49.363 -8.404 1.00 29.69 97 VAL A CA 1
ATOM 591 C C . VAL A 1 100 ? -23.617 -49.668 -9.101 1.00 30.11 97 VAL A C 1
ATOM 592 O O . VAL A 1 100 ? -23.743 -50.666 -9.818 1.00 28.28 97 VAL A O 1
ATOM 596 N N . ARG A 1 101 ? -24.612 -48.803 -8.912 1.00 29.39 98 ARG A N 1
ATOM 597 C CA . ARG A 1 101 ? -25.890 -48.972 -9.604 1.00 29.01 98 ARG A CA 1
ATOM 598 C C . ARG A 1 101 ? -25.683 -48.918 -11.120 1.00 27.48 98 ARG A C 1
ATOM 599 O O . ARG A 1 101 ? -26.236 -49.729 -11.859 1.00 28.34 98 ARG A O 1
ATOM 607 N N . GLN A 1 102 ? -24.885 -47.952 -11.569 1.00 26.64 99 GLN A N 1
ATOM 608 C CA . GLN A 1 102 ? -24.572 -47.800 -12.990 1.00 31.28 99 GLN A CA 1
ATOM 609 C C . GLN A 1 102 ? -23.871 -49.033 -13.556 1.00 30.63 99 GLN A C 1
ATOM 610 O O . GLN A 1 102 ? -24.211 -49.507 -14.632 1.00 33.14 99 GLN A O 1
ATOM 616 N N . LEU A 1 103 ? -22.898 -49.554 -12.820 1.00 32.39 100 LEU A N 1
ATOM 617 C CA . LEU A 1 103 ? -22.181 -50.753 -13.240 1.00 33.67 100 LEU A CA 1
ATOM 618 C C . LEU A 1 103 ? -23.107 -51.949 -13.383 1.00 35.85 100 LEU A C 1
ATOM 619 O O . LEU A 1 103 ? -22.968 -52.742 -14.311 1.00 39.13 100 LEU A O 1
ATOM 624 N N . ARG A 1 104 ? -24.054 -52.082 -12.462 1.00 36.11 101 ARG A N 1
ATOM 625 C CA . ARG A 1 104 ? -25.029 -53.160 -12.557 1.00 39.77 101 ARG A CA 1
ATOM 626 C C . ARG A 1 104 ? -26.030 -52.952 -13.682 1.00 42.49 101 ARG A C 1
ATOM 627 O O . ARG A 1 104 ? -26.342 -53.891 -14.415 1.00 46.22 101 ARG A O 1
ATOM 635 N N . ASN A 1 105 ? -26.530 -51.726 -13.823 1.00 39.19 102 ASN A N 1
ATOM 636 C CA . ASN A 1 105 ? -27.527 -51.445 -14.851 1.00 41.17 102 ASN A CA 1
ATOM 637 C C . ASN A 1 105 ? -26.931 -51.505 -16.254 1.00 38.33 102 ASN A C 1
ATOM 638 O O . ASN A 1 105 ? -27.585 -51.950 -17.189 1.00 39.59 102 ASN A O 1
ATOM 643 N N . ILE A 1 106 ? -25.689 -51.050 -16.399 1.00 36.42 103 ILE A N 1
ATOM 644 C CA . ILE A 1 106 ? -25.085 -50.931 -17.721 1.00 37.51 103 ILE A CA 1
ATOM 645 C C . ILE A 1 106 ? -24.339 -52.206 -18.106 1.00 40.66 103 ILE A C 1
ATOM 646 O O . ILE A 1 106 ? -24.388 -52.633 -19.256 1.00 45.49 103 ILE A O 1
ATOM 651 N N . LEU A 1 107 ? -23.684 -52.833 -17.134 1.00 42.89 104 LEU A N 1
ATOM 652 C CA . LEU A 1 107 ? -22.940 -54.070 -17.376 1.00 42.69 104 LEU A CA 1
ATOM 653 C C . LEU A 1 107 ? -23.322 -55.185 -16.404 1.00 45.11 104 LEU A C 1
ATOM 654 O O . LEU A 1 107 ? -22.492 -55.625 -15.606 1.00 44.23 104 LEU A O 1
ATOM 659 N N . PRO A 1 108 ? -24.576 -55.658 -16.474 1.00 45.85 105 PRO A N 1
ATOM 660 C CA . PRO A 1 108 ? -25.072 -56.630 -15.494 1.00 48.41 105 PRO A CA 1
ATOM 661 C C . PRO A 1 108 ? -24.284 -57.938 -15.446 1.00 49.70 105 PRO A C 1
ATOM 662 O O . PRO A 1 108 ? -24.343 -58.617 -14.423 1.00 51.59 105 PRO A O 1
ATOM 666 N N . ALA A 1 109 ? -23.567 -58.283 -16.511 1.00 47.98 106 ALA A N 1
ATOM 667 C CA . ALA A 1 109 ? -22.856 -59.562 -16.551 1.00 52.38 106 ALA A CA 1
ATOM 668 C C . ALA A 1 109 ? -21.381 -59.483 -16.133 1.00 54.79 106 ALA A C 1
ATOM 669 O O . ALA A 1 109 ? -20.726 -60.512 -15.969 1.00 59.86 106 ALA A O 1
ATOM 671 N N . GLU A 1 110 ? -20.867 -58.268 -15.953 1.00 51.75 107 GLU A N 1
ATOM 672 C CA . GLU A 1 110 ? -19.452 -58.056 -15.635 1.00 47.92 107 GLU A CA 1
ATOM 673 C C . GLU A 1 110 ? -19.150 -58.064 -14.139 1.00 47.89 107 GLU A C 1
ATOM 674 O O . GLU A 1 110 ? -18.666 -57.074 -13.595 1.00 49.38 107 GLU A O 1
ATOM 680 N N . HIS A 1 111 ? -19.407 -59.189 -13.484 1.00 51.38 108 HIS A N 1
ATOM 681 C CA . HIS A 1 111 ? -19.299 -59.263 -12.028 1.00 51.97 108 HIS A CA 1
ATOM 682 C C . HIS A 1 111 ? -17.872 -59.160 -11.488 1.00 48.31 108 HIS A C 1
ATOM 683 O O . HIS A 1 111 ? -17.649 -58.594 -10.418 1.00 45.88 108 HIS A O 1
ATOM 690 N N . ASP A 1 112 ? -16.911 -59.695 -12.232 1.00 44.24 109 ASP A N 1
ATOM 691 C CA . ASP A 1 112 ? -15.507 -59.552 -11.871 1.00 43.14 109 ASP A CA 1
ATOM 692 C C . ASP A 1 112 ? -15.128 -58.075 -11.813 1.00 43.19 109 ASP A C 1
ATOM 693 O O . ASP A 1 112 ? -14.439 -57.632 -10.888 1.00 46.28 109 ASP A O 1
ATOM 698 N N . ALA A 1 113 ? -15.592 -57.313 -12.798 1.00 39.26 110 ALA A N 1
ATOM 699 C CA . ALA A 1 113 ? -15.360 -55.877 -12.817 1.00 31.30 110 ALA A CA 1
ATOM 700 C C . ALA A 1 113 ? -16.104 -55.198 -11.668 1.00 31.38 110 ALA A C 1
ATOM 701 O O . ALA A 1 113 ? -15.580 -54.269 -11.050 1.00 27.46 110 ALA A O 1
ATOM 703 N N . HIS A 1 114 ? -17.324 -55.665 -11.389 1.00 32.81 111 HIS A N 1
ATOM 704 C CA . HIS A 1 114 ? -18.106 -55.150 -10.267 1.00 33.40 111 HIS A CA 1
ATOM 705 C C . HIS A 1 114 ? -17.307 -55.266 -8.971 1.00 36.25 111 HIS A C 1
ATOM 706 O O . HIS A 1 114 ? -17.178 -54.297 -8.223 1.00 33.31 111 HIS A O 1
ATOM 713 N N . ARG A 1 115 ? -16.752 -56.451 -8.725 1.00 39.70 112 ARG A N 1
ATOM 714 C CA . ARG A 1 115 ? -16.026 -56.706 -7.487 1.00 41.29 112 ARG A CA 1
ATOM 715 C C . ARG A 1 115 ? -14.766 -55.855 -7.369 1.00 37.04 112 ARG A C 1
ATOM 716 O O . ARG A 1 115 ? -14.500 -55.283 -6.313 1.00 36.94 112 ARG A O 1
ATOM 724 N N . ARG A 1 116 ? -13.997 -55.765 -8.449 1.00 32.33 113 ARG A N 1
ATOM 725 C CA . ARG A 1 116 ? -12.770 -54.977 -8.425 1.00 30.48 113 ARG A CA 1
ATOM 726 C C . ARG A 1 116 ? -13.068 -53.508 -8.133 1.00 33.71 113 ARG A C 1
ATOM 727 O O . ARG A 1 116 ? -12.415 -52.890 -7.293 1.00 34.07 113 ARG A O 1
ATOM 735 N N . ILE A 1 117 ? -14.056 -52.952 -8.827 1.00 32.62 114 ILE A N 1
ATOM 736 C CA . ILE A 1 117 ? -14.391 -51.543 -8.648 1.00 32.57 114 ILE A CA 1
ATOM 737 C C . ILE A 1 117 ? -14.940 -51.279 -7.246 1.00 30.13 114 ILE A C 1
ATOM 738 O O . ILE A 1 117 ? -14.567 -50.291 -6.611 1.00 31.32 114 ILE A O 1
ATOM 743 N N . VAL A 1 118 ? -15.804 -52.171 -6.763 1.00 27.32 115 VAL A N 1
ATOM 744 C CA . VAL A 1 118 ? -16.316 -52.072 -5.399 1.00 29.99 115 VAL A CA 1
ATOM 745 C C . VAL A 1 118 ? -15.178 -52.080 -4.357 1.00 32.37 115 VAL A C 1
ATOM 746 O O . VAL A 1 118 ? -15.192 -51.290 -3.404 1.00 32.52 115 VAL A O 1
ATOM 750 N N . SER A 1 119 ? -14.180 -52.939 -4.552 1.00 27.40 116 SER A N 1
ATOM 751 C CA . SER A 1 119 ? -13.052 -52.988 -3.611 1.00 30.93 116 SER A CA 1
ATOM 752 C C . SER A 1 119 ? -12.255 -51.669 -3.583 1.00 27.04 116 SER A C 1
ATOM 753 O O . SER A 1 119 ? -11.848 -51.218 -2.511 1.00 22.22 116 SER A O 1
ATOM 756 N N . TYR A 1 120 ? -12.068 -51.032 -4.738 1.00 19.81 117 TYR A N 1
ATOM 757 C CA . TYR A 1 120 ? -11.451 -49.695 -4.771 1.00 20.25 117 TYR A CA 1
ATOM 758 C C . TYR A 1 120 ? -12.317 -48.621 -4.091 1.00 23.56 117 TYR A C 1
ATOM 759 O O . TYR A 1 120 ? -11.808 -47.767 -3.364 1.00 27.84 117 TYR A O 1
ATOM 768 N N . LEU A 1 121 ? -13.622 -48.649 -4.344 1.00 25.61 118 LEU A N 1
ATOM 769 C CA . LEU A 1 121 ? -14.531 -47.675 -3.737 1.00 24.11 118 LEU A CA 1
ATOM 770 C C . LEU A 1 121 ? -14.557 -47.819 -2.215 1.00 22.05 118 LEU A C 1
ATOM 771 O O . LEU A 1 121 ? -14.555 -46.826 -1.491 1.00 23.15 118 LEU A O 1
ATOM 776 N N . VAL A 1 122 ? -14.566 -49.058 -1.735 1.00 21.16 119 VAL A N 1
ATOM 777 C CA . VAL A 1 122 ? -14.516 -49.308 -0.303 1.00 22.30 119 VAL A CA 1
ATOM 778 C C . VAL A 1 122 ? -13.150 -48.881 0.252 1.00 26.92 119 VAL A C 1
ATOM 779 O O . VAL A 1 122 ? -13.076 -48.232 1.299 1.00 24.82 119 VAL A O 1
ATOM 783 N N . ALA A 1 123 ? -12.076 -49.216 -0.468 1.00 21.33 120 ALA A N 1
ATOM 784 C CA . ALA A 1 123 ? -10.734 -48.805 -0.062 1.00 19.74 120 ALA A CA 1
ATOM 785 C C . ALA A 1 123 ? -10.610 -47.285 0.009 1.00 21.56 120 ALA A C 1
ATOM 786 O O . ALA A 1 123 ? -9.990 -46.752 0.932 1.00 22.86 120 ALA A O 1
ATOM 788 N N . PHE A 1 124 ? -11.220 -46.591 -0.950 1.00 18.46 121 PHE A N 1
ATOM 789 C CA . PHE A 1 124 ? -11.219 -45.126 -0.953 1.00 17.51 121 PHE A CA 1
ATOM 790 C C . PHE A 1 124 ? -11.779 -44.551 0.352 1.00 20.38 121 PHE A C 1
ATOM 791 O O . PHE A 1 124 ? -11.203 -43.624 0.919 1.00 23.38 121 PHE A O 1
ATOM 799 N N . SER A 1 125 ? -12.909 -45.088 0.810 1.00 22.26 122 SER A N 1
ATOM 800 C CA . SER A 1 125 ? -13.559 -44.613 2.036 1.00 21.20 122 SER A CA 1
ATOM 801 C C . SER A 1 125 ? -12.668 -44.801 3.255 1.00 19.12 122 SER A C 1
ATOM 802 O O . SER A 1 125 ? -12.462 -43.869 4.026 1.00 22.20 122 SER A O 1
ATOM 805 N N . TRP A 1 126 ? -12.149 -46.014 3.426 1.00 19.33 123 TRP A N 1
ATOM 806 C CA . TRP A 1 126 ? -11.276 -46.322 4.557 1.00 24.85 123 TRP A CA 1
ATOM 807 C C . TRP A 1 126 ? -10.006 -45.491 4.496 1.00 22.91 123 TRP A C 1
ATOM 808 O O . TRP A 1 126 ? -9.562 -44.945 5.504 1.00 23.04 123 TRP A O 1
ATOM 819 N N . SER A 1 127 ? -9.444 -45.362 3.302 1.00 18.83 124 SER A N 1
ATOM 820 C CA . SER A 1 127 ? -8.218 -44.592 3.143 1.00 16.93 124 SER A CA 1
ATOM 821 C C . SER A 1 127 ? -8.420 -43.116 3.496 1.00 19.22 124 SER A C 1
ATOM 822 O O . SER A 1 127 ? -7.547 -42.491 4.110 1.00 20.66 124 SER A O 1
ATOM 825 N N . LEU A 1 128 ? -9.573 -42.565 3.119 1.00 18.54 125 LEU A N 1
ATOM 826 C CA . LEU A 1 128 ? -9.914 -41.183 3.471 1.00 21.26 125 LEU A CA 1
ATOM 827 C C . LEU A 1 128 ? -10.015 -41.026 4.990 1.00 18.47 125 LEU A C 1
ATOM 828 O O . LEU A 1 128 ? -9.550 -40.042 5.556 1.00 20.56 125 LEU A O 1
ATOM 833 N N . LYS A 1 129 ? -10.629 -42.005 5.643 1.00 17.14 126 LYS A N 1
ATOM 834 C CA . LYS A 1 129 ? -10.767 -41.979 7.093 1.00 19.66 126 LYS A CA 1
ATOM 835 C C . LYS A 1 129 ? -9.389 -41.990 7.753 1.00 18.28 126 LYS A C 1
ATOM 836 O O . LYS A 1 129 ? -9.115 -41.182 8.640 1.00 20.13 126 LYS A O 1
ATOM 842 N N . HIS A 1 130 ? -8.522 -42.900 7.315 1.00 19.21 127 HIS A N 1
ATOM 843 C CA . HIS A 1 130 ? -7.181 -43.010 7.892 1.00 21.60 127 HIS A CA 1
ATOM 844 C C . HIS A 1 130 ? -6.362 -41.742 7.685 1.00 25.23 127 HIS A C 1
ATOM 845 O O . HIS A 1 130 ? -5.631 -41.313 8.566 1.00 29.48 127 HIS A O 1
ATOM 852 N N . GLN A 1 131 ? -6.495 -41.146 6.509 1.00 24.81 128 GLN A N 1
ATOM 853 C CA . GLN A 1 131 ? -5.806 -39.907 6.187 1.00 23.80 128 GLN A CA 1
ATOM 854 C C . GLN A 1 131 ? -6.214 -38.755 7.113 1.00 23.40 128 GLN A C 1
ATOM 855 O O . GLN A 1 131 ? -5.376 -37.998 7.604 1.00 21.13 128 GLN A O 1
ATOM 861 N N . LEU A 1 132 ? -7.512 -38.622 7.348 1.00 18.75 129 LEU A N 1
ATOM 862 C CA . LEU A 1 132 ? -8.006 -37.539 8.187 1.00 20.96 129 LEU A CA 1
ATOM 863 C C . LEU A 1 132 ? -7.678 -37.796 9.661 1.00 22.34 129 LEU A C 1
ATOM 864 O O . LEU A 1 132 ? -7.536 -36.862 10.448 1.00 24.12 129 LEU A O 1
ATOM 869 N N . ARG A 1 133 ? -7.564 -39.069 10.028 1.00 20.10 130 ARG A N 1
ATOM 870 C CA . ARG A 1 133 ? -7.260 -39.456 11.403 1.00 23.34 130 ARG A CA 1
ATOM 871 C C . ARG A 1 133 ? -5.741 -39.610 11.595 1.00 26.14 130 ARG A C 1
ATOM 872 O O . ARG A 1 133 ? -5.263 -39.773 12.722 1.00 26.69 130 ARG A O 1
ATOM 880 N N . LYS A 1 134 ? -4.997 -39.527 10.490 1.00 22.33 131 LYS A N 1
ATOM 881 C CA . LYS A 1 134 ? -3.551 -39.783 10.472 1.00 22.75 131 LYS A CA 1
ATOM 882 C C . LYS A 1 134 ? -3.200 -41.157 11.059 1.00 23.98 131 LYS A C 1
ATOM 883 O O . LYS A 1 134 ? -2.242 -41.301 11.839 1.00 22.24 131 LYS A O 1
ATOM 889 N N . THR A 1 135 ? -3.971 -42.167 10.665 1.00 20.25 132 THR A N 1
ATOM 890 C CA . THR A 1 135 ? -3.692 -43.540 11.067 1.00 22.00 132 THR A CA 1
ATOM 891 C C . THR A 1 135 ? -3.241 -44.359 9.858 1.00 22.21 132 THR A C 1
ATOM 892 O O . THR A 1 135 ? -3.327 -43.900 8.714 1.00 21.41 132 THR A O 1
ATOM 896 N N . ASP A 1 136 ? -2.741 -45.561 10.125 1.00 24.77 133 ASP A N 1
ATOM 897 C CA . ASP A 1 136 ? -2.161 -46.431 9.096 1.00 26.28 133 ASP A CA 1
ATOM 898 C C . ASP A 1 136 ? -3.251 -47.229 8.380 1.00 21.78 133 ASP A C 1
ATOM 899 O O . ASP A 1 136 ? -3.941 -48.032 9.002 1.00 24.55 133 ASP A O 1
ATOM 904 N N . PRO A 1 137 ? -3.396 -47.020 7.064 1.00 25.36 134 PRO A N 1
ATOM 905 C CA . PRO A 1 137 ? -4.454 -47.670 6.276 1.00 18.59 134 PRO A CA 1
ATOM 906 C C . PRO A 1 137 ? -4.038 -49.047 5.745 1.00 25.88 134 PRO A C 1
ATOM 907 O O . PRO A 1 137 ? -4.824 -49.685 5.047 1.00 26.41 134 PRO A O 1
ATOM 911 N N . THR A 1 138 ? -2.826 -49.488 6.075 1.00 24.94 135 THR A N 1
ATOM 912 C CA . THR A 1 138 ? -2.252 -50.703 5.493 1.00 28.11 135 THR A CA 1
ATOM 913 C C . THR A 1 138 ? -3.112 -51.955 5.674 1.00 29.61 135 THR A C 1
ATOM 914 O O . THR A 1 138 ? -3.352 -52.680 4.712 1.00 30.52 135 THR A O 1
ATOM 918 N N . ALA A 1 139 ? -3.560 -52.213 6.902 1.00 30.38 136 ALA A N 1
ATOM 919 C CA . ALA A 1 139 ? -4.355 -53.409 7.183 1.00 32.04 136 ALA A CA 1
ATOM 920 C C . ALA A 1 139 ? -5.689 -53.422 6.415 1.00 30.34 136 ALA A C 1
ATOM 921 O O . ALA A 1 139 ? -6.058 -54.440 5.827 1.00 26.64 136 ALA A O 1
ATOM 923 N N . ASP A 1 140 ? -6.397 -52.297 6.401 1.00 22.76 137 ASP A N 1
ATOM 924 C CA . ASP A 1 140 ? -7.643 -52.206 5.634 1.00 26.87 137 ASP A CA 1
ATOM 925 C C . ASP A 1 140 ? -7.440 -52.405 4.135 1.00 28.34 137 ASP A C 1
ATOM 926 O O . ASP A 1 140 ? -8.234 -53.078 3.480 1.00 31.93 137 ASP A O 1
ATOM 931 N N . LEU A 1 141 ? -6.374 -51.822 3.595 1.00 25.26 138 LEU A N 1
ATOM 932 C CA . LEU A 1 141 ? -6.074 -51.956 2.176 1.00 24.73 138 LEU A CA 1
ATOM 933 C C . LEU A 1 141 ? -5.752 -53.409 1.797 1.00 31.70 138 LEU A C 1
ATOM 934 O O . LEU A 1 141 ? -6.126 -53.873 0.717 1.00 33.47 138 LEU A O 1
ATOM 939 N N . ARG A 1 142 ? -5.033 -54.115 2.666 1.00 24.63 139 ARG A N 1
ATOM 940 C CA . ARG A 1 142 ? -4.660 -55.503 2.377 1.00 34.32 139 ARG A CA 1
ATOM 941 C C . ARG A 1 142 ? -5.853 -56.454 2.445 1.00 36.08 139 ARG A C 1
ATOM 942 O O . ARG A 1 142 ? -5.867 -57.499 1.795 1.00 38.83 139 ARG A O 1
ATOM 950 N N . ARG A 1 143 ? -6.838 -56.088 3.256 1.00 34.66 140 ARG A N 1
ATOM 951 C CA . ARG A 1 143 ? -8.080 -56.838 3.382 1.00 38.40 140 ARG A CA 1
ATOM 952 C C . ARG A 1 143 ? -8.905 -56.704 2.092 1.00 39.99 140 ARG A C 1
ATOM 953 O O . ARG A 1 143 ? -9.668 -57.598 1.734 1.00 29.36 140 ARG A O 1
ATOM 961 N N . LEU A 1 144 ? -8.718 -55.597 1.380 1.00 25.93 141 LEU A N 1
ATOM 962 C CA . LEU A 1 144 ? -9.561 -55.267 0.240 1.00 25.29 141 LEU A CA 1
ATOM 963 C C . LEU A 1 144 ? -8.919 -55.492 -1.123 1.00 33.04 141 LEU A C 1
ATOM 964 O O . LEU A 1 144 ? -9.615 -55.760 -2.105 1.00 32.36 141 LEU A O 1
ATOM 969 N N . LEU A 1 145 ? -7.598 -55.366 -1.191 1.00 31.70 142 LEU A N 1
ATOM 970 C CA . LEU A 1 145 ? -6.919 -55.317 -2.480 1.00 29.77 142 LEU A CA 1
ATOM 971 C C . LEU A 1 145 ? -5.721 -56.248 -2.523 1.00 32.28 142 LEU A C 1
ATOM 972 O O . LEU A 1 145 ? -5.133 -56.555 -1.489 1.00 35.54 142 LEU A O 1
ATOM 977 N N . PRO A 1 146 ? -5.337 -56.687 -3.728 1.00 31.05 143 PRO A N 1
ATOM 978 C CA . PRO A 1 146 ? -4.106 -57.477 -3.850 1.00 35.75 143 PRO A CA 1
ATOM 979 C C . PRO A 1 146 ? -2.874 -56.646 -3.475 1.00 36.60 143 PRO A C 1
ATOM 980 O O . PRO A 1 146 ? -2.884 -55.420 -3.633 1.00 36.91 143 PRO A O 1
ATOM 984 N N . GLU A 1 147 ? -1.846 -57.311 -2.949 1.00 37.43 144 GLU A N 1
ATOM 985 C CA . GLU A 1 147 ? -0.667 -56.642 -2.395 1.00 36.07 144 GLU A CA 1
ATOM 986 C C . GLU A 1 147 ? 0.032 -55.699 -3.378 1.00 34.96 144 GLU A C 1
ATOM 987 O O . GLU A 1 147 ? 0.525 -54.639 -2.984 1.00 35.71 144 GLU A O 1
ATOM 993 N N . GLU A 1 148 ? 0.047 -56.077 -4.651 1.00 36.32 145 GLU A N 1
ATOM 994 C CA . GLU A 1 148 ? 0.597 -55.237 -5.712 1.00 38.48 145 GLU A CA 1
ATOM 995 C C . GLU A 1 148 ? -0.065 -53.858 -5.763 1.00 37.77 145 GLU A C 1
ATOM 996 O O . GLU A 1 148 ? 0.608 -52.837 -5.930 1.00 36.99 145 GLU A O 1
ATOM 1002 N N . ARG A 1 149 ? -1.388 -53.832 -5.648 1.00 33.81 146 ARG A N 1
ATOM 1003 C CA . ARG A 1 149 ? -2.104 -52.568 -5.670 1.00 33.18 146 ARG A CA 1
ATOM 1004 C C . ARG A 1 149 ? -1.845 -51.778 -4.385 1.00 30.59 146 ARG A C 1
ATOM 1005 O O . ARG A 1 149 ? -1.739 -50.555 -4.421 1.00 30.71 146 ARG A O 1
ATOM 1013 N N . VAL A 1 150 ? -1.753 -52.481 -3.259 1.00 29.05 147 VAL A N 1
ATOM 1014 C CA . VAL A 1 150 ? -1.468 -51.850 -1.968 1.00 32.04 147 VAL A CA 1
ATOM 1015 C C . VAL A 1 150 ? -0.116 -51.131 -1.989 1.00 32.23 147 VAL A C 1
ATOM 1016 O O . VAL A 1 150 ? 0.003 -49.997 -1.532 1.00 33.33 147 VAL A O 1
ATOM 10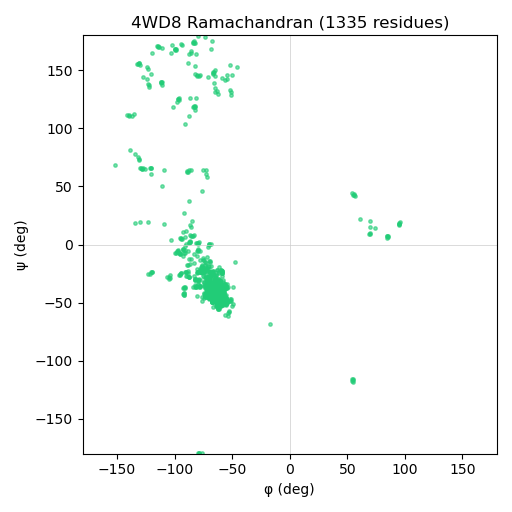20 N N . THR A 1 151 ? 0.888 -51.805 -2.538 1.00 31.04 148 THR A N 1
ATOM 1021 C CA . THR A 1 151 ? 2.240 -51.262 -2.662 1.00 33.99 148 THR A CA 1
ATOM 1022 C C . THR A 1 151 ? 2.239 -49.980 -3.484 1.00 32.31 148 THR A C 1
ATOM 1023 O O . THR A 1 151 ? 2.854 -48.973 -3.148 1.00 36.08 148 THR A O 1
ATOM 1027 N N . GLU A 1 152 ? 1.503 -50.049 -4.567 1.00 27.85 149 GLU A N 1
ATOM 1028 C CA . GLU A 1 152 ? 1.326 -48.966 -5.500 1.00 31.16 149 GLU A CA 1
ATOM 1029 C C . GLU A 1 152 ? 0.620 -47.755 -4.854 1.00 30.69 149 GLU A C 1
ATOM 1030 O O . GLU A 1 152 ? 1.013 -46.603 -5.055 1.00 29.46 149 GLU A O 1
ATOM 1036 N N . ILE A 1 153 ? -0.405 -48.020 -4.055 1.00 27.18 150 ILE A N 1
ATOM 1037 C CA . ILE A 1 153 ? -1.124 -46.969 -3.357 1.00 23.74 150 ILE A CA 1
ATOM 1038 C C . ILE A 1 153 ? -0.286 -46.290 -2.259 1.00 25.13 150 ILE A C 1
ATOM 1039 O O . ILE A 1 153 ? -0.251 -45.062 -2.156 1.00 25.92 150 ILE A O 1
ATOM 1044 N N . LEU A 1 154 ? 0.402 -47.095 -1.460 1.00 24.41 151 LEU A N 1
ATOM 1045 C CA . LEU A 1 154 ? 1.200 -46.592 -0.347 1.00 26.24 151 LEU A CA 1
ATOM 1046 C C . LEU A 1 154 ? 2.482 -45.894 -0.787 1.00 28.85 151 LEU A C 1
ATOM 1047 O O . LEU A 1 154 ? 3.078 -45.146 -0.011 1.00 29.03 151 LEU A O 1
ATOM 1052 N N . ALA A 1 155 ? 2.923 -46.157 -2.015 1.00 23.57 152 ALA A N 1
ATOM 1053 C CA . ALA A 1 155 ? 4.156 -45.558 -2.514 1.00 28.15 152 ALA A CA 1
ATOM 1054 C C . ALA A 1 155 ? 3.916 -44.098 -2.888 1.00 24.73 152 ALA A C 1
ATOM 1055 O O . ALA A 1 155 ? 4.845 -43.292 -2.963 1.00 24.82 152 ALA A O 1
ATOM 1057 N N . SER A 1 156 ? 2.652 -43.768 -3.089 1.00 21.78 153 SER A N 1
ATOM 1058 C CA . SER A 1 156 ? 2.242 -42.420 -3.454 1.00 23.14 153 SER A CA 1
ATOM 1059 C C . SER A 1 156 ? 2.234 -41.481 -2.251 1.00 24.75 153 SER A C 1
ATOM 1060 O O . SER A 1 156 ? 1.924 -41.899 -1.133 1.00 22.39 153 SER A O 1
ATOM 1063 N N . SER A 1 157 ? 2.573 -40.213 -2.478 1.00 22.42 154 SER A N 1
ATOM 1064 C CA . SER A 1 157 ? 2.477 -39.203 -1.426 1.00 23.51 154 SER A CA 1
ATOM 1065 C C . SER A 1 157 ? 1.023 -38.824 -1.152 1.00 27.41 154 SER A C 1
ATOM 1066 O O . SER A 1 157 ? 0.713 -38.216 -0.133 1.00 30.71 154 SER A O 1
ATOM 1069 N N . MET A 1 158 ? 0.132 -39.198 -2.065 1.00 25.08 155 MET A N 1
ATOM 1070 C CA . MET A 1 158 ? -1.298 -38.973 -1.870 1.00 22.37 155 MET A CA 1
ATOM 1071 C C . MET A 1 158 ? -2.084 -40.241 -2.173 1.00 18.35 155 MET A C 1
ATOM 1072 O O . MET A 1 158 ? -2.722 -40.339 -3.208 1.00 21.97 155 MET A O 1
ATOM 1077 N N . PRO A 1 159 ? -2.040 -41.217 -1.253 1.00 24.09 156 PRO A N 1
ATOM 1078 C CA . PRO A 1 159 ? -2.624 -42.552 -1.471 1.00 22.74 156 PRO A CA 1
ATOM 1079 C C . PRO A 1 159 ? -4.122 -42.589 -1.778 1.00 22.73 156 PRO A C 1
ATOM 1080 O O . PRO A 1 159 ? -4.539 -43.385 -2.614 1.00 23.92 156 PRO A O 1
ATOM 1084 N N . THR A 1 160 ? -4.918 -41.752 -1.127 1.00 20.87 157 THR A N 1
ATOM 1085 C CA . THR A 1 160 ? -6.344 -41.731 -1.412 1.00 19.12 157 THR A CA 1
ATOM 1086 C C . THR A 1 160 ? -6.627 -41.258 -2.847 1.00 22.10 157 THR A C 1
ATOM 1087 O O . THR A 1 160 ? -7.505 -41.796 -3.518 1.00 22.57 157 THR A O 1
ATOM 1091 N N . ASN A 1 161 ? -5.865 -40.275 -3.320 1.00 18.55 158 ASN A N 1
ATOM 1092 C CA . ASN A 1 161 ? -5.982 -39.805 -4.695 1.00 17.63 158 ASN A CA 1
ATOM 1093 C C . ASN A 1 161 ? -5.557 -40.897 -5.674 1.00 21.09 158 ASN A C 1
ATOM 1094 O O . ASN A 1 161 ? -6.152 -41.070 -6.736 1.00 24.52 158 ASN A O 1
ATOM 1099 N N . ARG A 1 162 ? -4.522 -41.639 -5.303 1.00 18.00 159 ARG A N 1
ATOM 1100 C CA . ARG A 1 162 ? -4.037 -42.725 -6.145 1.00 21.60 159 ARG A CA 1
ATOM 1101 C C . ARG A 1 162 ? -5.094 -43.833 -6.295 1.00 20.75 159 ARG A C 1
ATOM 1102 O O . ARG A 1 162 ? -5.209 -44.444 -7.360 1.00 23.88 159 ARG A O 1
ATOM 1110 N N . ILE A 1 163 ? -5.876 -44.068 -5.243 1.00 18.03 160 ILE A N 1
ATOM 1111 C CA . ILE A 1 163 ? -6.985 -45.034 -5.299 1.00 21.62 160 ILE A CA 1
ATOM 1112 C C . ILE A 1 163 ? -8.037 -44.653 -6.355 1.00 20.82 160 ILE A C 1
ATOM 1113 O O . ILE A 1 163 ? -8.544 -45.518 -7.069 1.00 23.51 160 ILE A O 1
ATOM 1118 N N . LEU A 1 164 ? -8.346 -43.364 -6.468 1.00 22.55 161 LEU A N 1
ATOM 1119 C CA . LEU A 1 164 ? -9.258 -42.878 -7.507 1.00 23.43 161 LEU A CA 1
ATOM 1120 C C . LEU A 1 164 ? -8.711 -43.151 -8.911 1.00 26.41 161 LEU A C 1
ATOM 1121 O O . LEU A 1 164 ? -9.464 -43.484 -9.834 1.00 24.94 161 LEU A O 1
ATOM 1126 N N . LEU A 1 165 ? -7.399 -42.992 -9.060 1.00 22.02 162 LEU A N 1
ATOM 1127 C CA . LEU A 1 165 ? -6.720 -43.248 -10.322 1.00 23.36 162 LEU A CA 1
ATOM 1128 C C . LEU A 1 165 ? -6.883 -44.703 -10.732 1.00 23.22 162 LEU A C 1
ATOM 1129 O O . LEU A 1 165 ? -7.137 -45.004 -11.893 1.00 26.90 162 LEU A O 1
ATOM 1134 N N . LEU A 1 166 ? -6.736 -45.602 -9.764 1.00 22.79 163 LEU A N 1
ATOM 1135 C CA . LEU A 1 166 ? -6.868 -47.031 -10.012 1.00 22.45 163 LEU A CA 1
ATOM 1136 C C . LEU A 1 166 ? -8.304 -47.417 -10.355 1.00 23.30 163 LEU A C 1
ATOM 1137 O O . LEU A 1 166 ? -8.530 -48.278 -11.203 1.00 28.70 163 LEU A O 1
ATOM 1142 N N . ALA A 1 167 ? -9.269 -46.791 -9.686 1.00 21.51 164 ALA A N 1
ATOM 1143 C CA . ALA A 1 167 ? -10.678 -47.010 -10.012 1.00 23.74 164 ALA A CA 1
ATOM 1144 C C . ALA A 1 167 ? -10.961 -46.530 -11.433 1.00 24.14 164 ALA A C 1
ATOM 1145 O O . ALA A 1 167 ? -11.666 -47.195 -12.193 1.00 26.15 164 ALA A O 1
ATOM 1147 N N . GLY A 1 168 ? -10.372 -45.393 -11.797 1.00 22.22 165 GLY A N 1
ATOM 1148 C CA . GLY A 1 168 ? -10.487 -44.870 -13.147 1.00 22.41 165 GLY A CA 1
ATOM 1149 C C . GLY A 1 168 ? -9.878 -45.798 -14.186 1.00 30.98 165 GLY A C 1
ATOM 1150 O O . GLY A 1 168 ? -10.393 -45.899 -15.303 1.00 28.31 165 GLY A O 1
ATOM 1151 N N . ASN A 1 169 ? -8.781 -46.471 -13.835 1.00 33.39 166 ASN A N 1
ATOM 1152 C CA . ASN A 1 169 ? -8.186 -47.441 -14.754 1.00 37.13 166 ASN A CA 1
ATOM 1153 C C . ASN A 1 169 ? -9.093 -48.636 -15.040 1.00 34.99 166 ASN A C 1
ATOM 1154 O O . ASN A 1 169 ? -9.146 -49.120 -16.172 1.00 34.88 166 ASN A O 1
ATOM 1159 N N . GLU A 1 170 ? -9.793 -49.114 -14.015 1.00 33.34 167 GLU A N 1
ATOM 1160 C CA . GLU A 1 170 ? -10.729 -50.221 -14.187 1.00 38.07 167 GLU A CA 1
ATOM 1161 C C . GLU A 1 170 ? -11.809 -49.821 -15.188 1.00 39.02 167 GLU A C 1
ATOM 1162 O O . GLU A 1 170 ? -12.143 -50.580 -16.097 1.00 44.37 167 GLU A O 1
ATOM 1168 N N . ILE A 1 171 ? -12.354 -48.624 -15.003 1.00 35.91 168 ILE A N 1
ATOM 1169 C CA . ILE A 1 171 ? -13.368 -48.080 -15.898 1.00 35.75 168 ILE A CA 1
ATOM 1170 C C . ILE A 1 171 ? -12.765 -47.833 -17.275 1.00 34.21 168 ILE A C 1
ATOM 1171 O O . ILE A 1 171 ? -13.405 -48.075 -18.301 1.00 34.47 168 ILE A O 1
ATOM 1176 N N . GLY A 1 172 ? -11.526 -47.355 -17.285 1.00 32.72 169 GLY A N 1
ATOM 1177 C CA . GLY A 1 172 ? -10.820 -47.083 -18.523 1.00 30.65 169 GLY A CA 1
ATOM 1178 C C . GLY A 1 172 ? -10.597 -48.323 -19.370 1.00 34.30 169 GLY A C 1
ATOM 1179 O O . GLY A 1 172 ? -10.653 -48.250 -20.596 1.00 38.27 169 GLY A O 1
ATOM 1180 N N . GLN A 1 173 ? -10.344 -49.458 -18.722 1.00 34.27 170 GLN A N 1
ATOM 1181 C CA . GLN A 1 173 ? -10.135 -50.714 -19.440 1.00 41.80 170 GLN A CA 1
ATOM 1182 C C . GLN A 1 173 ? -11.431 -51.217 -20.063 1.00 42.54 170 GLN A C 1
ATOM 1183 O O . GLN A 1 173 ? -11.428 -51.750 -21.170 1.00 47.76 170 GLN A O 1
ATOM 1189 N N . LEU A 1 174 ? -12.537 -51.042 -19.349 1.00 40.24 171 LEU A N 1
ATOM 1190 C CA . LEU A 1 174 ? -13.848 -51.400 -19.875 1.00 39.68 171 LEU A CA 1
ATOM 1191 C C . LEU A 1 174 ? -14.160 -50.575 -21.120 1.00 42.42 171 LEU A C 1
ATOM 1192 O O . LEU A 1 174 ? -14.782 -51.070 -22.058 1.00 44.24 171 LEU A O 1
ATOM 1197 N N . ARG A 1 175 ? -13.700 -49.325 -21.140 1.00 41.79 172 ARG A N 1
ATOM 1198 C CA . ARG A 1 175 ? -13.912 -48.464 -22.298 1.00 40.53 172 ARG A CA 1
ATOM 1199 C C . ARG A 1 175 ? -13.069 -48.947 -23.476 1.00 46.05 172 ARG A C 1
ATOM 1200 O O . ARG A 1 175 ? -13.556 -49.054 -24.602 1.00 46.44 172 ARG A O 1
ATOM 1208 N N . GLU A 1 176 ? -11.804 -49.244 -23.203 1.00 49.58 173 GLU A N 1
ATOM 1209 C CA . GLU A 1 176 ? -10.879 -49.702 -24.233 1.00 57.92 173 GLU A CA 1
ATOM 1210 C C . GLU A 1 176 ? -11.291 -51.058 -24.807 1.00 55.47 173 GLU A C 1
ATOM 1211 O O . GLU A 1 176 ? -11.063 -51.336 -25.984 1.00 57.15 173 GLU A O 1
ATOM 1217 N N . ALA A 1 177 ? -11.906 -51.893 -23.975 1.00 50.37 174 ALA A N 1
ATOM 1218 C CA . ALA A 1 177 ? -12.361 -53.210 -24.411 1.00 48.70 174 ALA A CA 1
ATOM 1219 C C . ALA A 1 177 ? -13.689 -53.140 -25.159 1.00 52.09 174 ALA A C 1
ATOM 1220 O O . ALA A 1 177 ? -14.164 -54.143 -25.691 1.00 57.13 174 ALA A O 1
ATOM 1222 N N . GLY A 1 178 ? -14.283 -51.951 -25.197 1.00 49.15 175 GLY A N 1
ATOM 1223 C CA . GLY A 1 178 ? -15.529 -51.738 -25.908 1.00 48.92 175 GLY A CA 1
ATOM 1224 C C . GLY A 1 178 ? -16.774 -52.086 -25.111 1.00 50.15 175 GLY A C 1
ATOM 1225 O O . GLY A 1 178 ? -17.883 -52.035 -25.641 1.00 53.48 175 GLY A O 1
ATOM 1226 N N . LYS A 1 179 ? -16.609 -52.423 -23.836 1.00 47.95 176 LYS A N 1
ATOM 1227 C CA . LYS A 1 179 ? -17.766 -52.755 -23.007 1.00 49.32 176 LYS A CA 1
ATOM 1228 C C . LYS A 1 179 ? -18.483 -51.492 -22.551 1.00 43.18 176 LYS A C 1
ATOM 1229 O O . LYS A 1 179 ? -19.699 -51.483 -22.365 1.00 42.50 176 LYS A O 1
ATOM 1235 N N . LEU A 1 180 ? -17.724 -50.418 -22.398 1.00 39.77 177 LEU A N 1
ATOM 1236 C CA . LEU A 1 180 ? -18.318 -49.115 -22.187 1.00 37.40 177 LEU A CA 1
ATOM 1237 C C . LEU A 1 180 ? -18.052 -48.286 -23.429 1.00 36.90 177 LEU A C 1
ATOM 1238 O O . LEU A 1 180 ? -16.953 -48.312 -23.975 1.00 42.91 177 LEU A O 1
ATOM 1243 N N . SER A 1 181 ? -19.057 -47.549 -23.877 1.00 32.58 178 SER A N 1
ATOM 1244 C CA . SER A 1 181 ? -18.840 -46.555 -24.913 1.00 34.46 178 SER A CA 1
ATOM 1245 C C . SER A 1 181 ? -18.335 -45.295 -24.220 1.00 37.53 178 SER A C 1
ATOM 1246 O O . SER A 1 181 ? -18.260 -45.241 -22.985 1.00 36.49 178 SER A O 1
ATOM 1249 N N . ASP A 1 182 ? -17.974 -44.289 -25.008 1.00 37.46 179 ASP A N 1
ATOM 1250 C CA . ASP A 1 182 ? -17.559 -43.008 -24.447 1.00 35.62 179 ASP A CA 1
ATOM 1251 C C . ASP A 1 182 ? -18.667 -42.352 -23.602 1.00 31.96 179 ASP A C 1
ATOM 1252 O O . ASP A 1 182 ? -18.380 -41.715 -22.589 1.00 31.61 179 ASP A O 1
ATOM 1257 N N . ILE A 1 183 ? -19.922 -42.502 -24.019 1.00 28.83 180 ILE A N 1
ATOM 1258 C CA . ILE A 1 183 ? -21.044 -41.961 -23.250 1.00 30.80 180 ILE A CA 1
ATOM 1259 C C . ILE A 1 183 ? -21.155 -42.596 -21.866 1.00 28.85 180 ILE A C 1
ATOM 1260 O O . ILE A 1 183 ? -21.139 -41.896 -20.858 1.00 30.99 180 ILE A O 1
ATOM 1265 N N . THR A 1 184 ? -21.244 -43.923 -21.818 1.00 27.98 181 THR A N 1
ATOM 1266 C CA . THR A 1 184 ? -21.419 -44.624 -20.546 1.00 25.88 181 THR A CA 1
ATOM 1267 C C . THR A 1 184 ? -20.155 -44.545 -19.707 1.00 28.88 181 THR A C 1
ATOM 1268 O O . THR A 1 184 ? -20.222 -44.542 -18.471 1.00 29.58 181 THR A O 1
ATOM 1272 N N . TYR A 1 185 ? -19.001 -44.463 -20.367 1.00 27.77 182 TYR A N 1
ATOM 1273 C CA . TYR A 1 185 ? -17.762 -44.181 -19.645 1.00 23.44 182 TYR A CA 1
ATOM 1274 C C . TYR A 1 185 ? -17.882 -42.837 -18.933 1.00 23.91 182 TYR A C 1
ATOM 1275 O O . TYR A 1 185 ? -17.541 -42.711 -17.757 1.00 25.10 182 TYR A O 1
ATOM 1284 N N . GLY A 1 186 ? -18.364 -41.836 -19.662 1.00 25.07 183 GLY A N 1
ATOM 1285 C CA . GLY A 1 186 ? -18.529 -40.503 -19.118 1.00 26.13 183 GLY A CA 1
ATOM 1286 C C . GLY A 1 186 ? -19.454 -40.455 -17.915 1.00 28.08 183 GLY A C 1
ATOM 1287 O O . GLY A 1 186 ? -19.189 -39.725 -16.958 1.00 25.24 183 GLY A O 1
ATOM 1288 N N . LEU A 1 187 ? -20.529 -41.241 -17.952 1.00 25.85 184 LEU A N 1
ATOM 1289 C CA . LEU A 1 187 ? -21.489 -41.280 -16.849 1.00 24.81 184 LEU A CA 1
ATOM 1290 C C . LEU A 1 187 ? -20.842 -41.729 -15.540 1.00 27.90 184 LEU A C 1
ATOM 1291 O O . LEU A 1 187 ? -21.191 -41.236 -14.466 1.00 30.14 184 LEU A O 1
ATOM 1296 N N . MET A 1 188 ? -19.920 -42.683 -15.632 1.00 26.17 185 MET A N 1
ATOM 1297 C CA . MET A 1 188 ? -19.247 -43.222 -14.456 1.00 28.72 185 MET A CA 1
ATOM 1298 C C . MET A 1 188 ? -18.075 -42.354 -13.990 1.00 30.92 185 MET A C 1
ATOM 1299 O O . MET A 1 188 ? -17.827 -42.229 -12.789 1.00 29.84 185 MET A O 1
ATOM 1304 N N . ASP A 1 189 ? -17.355 -41.773 -14.947 1.00 30.81 186 ASP A N 1
ATOM 1305 C CA . ASP A 1 189 ? -16.257 -40.853 -14.661 1.00 28.49 186 ASP A CA 1
ATOM 1306 C C . ASP A 1 189 ? -16.758 -39.665 -13.839 1.00 24.66 186 ASP A C 1
ATOM 1307 O O . ASP A 1 189 ? -16.048 -39.169 -12.967 1.00 25.32 186 ASP A O 1
ATOM 1312 N N . ASN A 1 190 ? -17.975 -39.209 -14.129 1.00 26.33 187 ASN A N 1
ATOM 1313 C CA . ASN A 1 190 ? -18.599 -38.138 -13.353 1.00 28.26 187 ASN A CA 1
ATOM 1314 C C . ASN A 1 190 ? -18.655 -38.465 -11.858 1.00 27.56 187 ASN A C 1
ATOM 1315 O O . ASN A 1 190 ? -18.467 -37.589 -11.016 1.00 25.02 187 ASN A O 1
ATOM 1320 N N . LYS A 1 191 ? -18.902 -39.731 -11.531 1.00 25.13 188 LYS A N 1
ATOM 1321 C CA . LYS A 1 191 ? -18.962 -40.151 -10.134 1.00 27.28 188 LYS A CA 1
ATOM 1322 C C . LYS A 1 191 ? -17.587 -40.109 -9.460 1.00 27.90 188 LYS A C 1
ATOM 1323 O O . LYS A 1 191 ? -17.465 -39.741 -8.282 1.00 26.73 188 LYS A O 1
ATOM 1329 N N . LEU A 1 192 ? -16.550 -40.473 -10.209 1.00 27.78 189 LEU A N 1
ATOM 1330 C CA . LEU A 1 192 ? -15.183 -40.327 -9.714 1.00 23.41 189 LEU A CA 1
ATOM 1331 C C . LEU A 1 192 ? -14.861 -38.853 -9.482 1.00 22.81 189 LEU A C 1
ATOM 1332 O O . LEU A 1 192 ? -14.139 -38.514 -8.549 1.00 24.11 189 LEU A O 1
ATOM 1337 N N . ASP A 1 193 ? -15.411 -37.976 -10.319 1.00 21.23 190 ASP A N 1
ATOM 1338 C CA . ASP A 1 193 ? -15.251 -36.535 -10.107 1.00 28.96 190 ASP A CA 1
ATOM 1339 C C . ASP A 1 193 ? -15.890 -36.080 -8.778 1.00 26.45 190 ASP A C 1
ATOM 1340 O O . ASP A 1 193 ? -15.294 -35.264 -8.055 1.00 23.13 190 ASP A O 1
ATOM 1345 N N . GLU A 1 194 ? -17.084 -36.595 -8.454 1.00 20.54 191 GLU A N 1
ATOM 1346 C CA . GLU A 1 194 ? -17.748 -36.223 -7.199 1.00 20.49 191 GLU A CA 1
ATOM 1347 C C . GLU A 1 194 ? -16.851 -36.652 -6.024 1.00 19.82 191 GLU A C 1
ATOM 1348 O O . GLU A 1 194 ? -16.645 -35.894 -5.068 1.00 18.21 191 GLU A O 1
ATOM 1354 N N . LEU A 1 195 ? -16.279 -37.850 -6.113 1.00 16.72 192 LEU A N 1
ATOM 1355 C CA . LEU A 1 195 ? -15.370 -38.313 -5.067 1.00 18.00 192 LEU A CA 1
ATOM 1356 C C . LEU A 1 195 ? -14.130 -37.429 -4.953 1.00 17.08 192 LEU A C 1
ATOM 1357 O O . LEU A 1 195 ? -13.604 -37.225 -3.859 1.00 18.31 192 LEU A O 1
ATOM 1362 N N . ALA A 1 196 ? -13.654 -36.913 -6.079 1.00 15.99 193 ALA A N 1
ATOM 1363 C CA . ALA A 1 196 ? -12.490 -36.026 -6.049 1.00 18.15 193 ALA A CA 1
ATOM 1364 C C . ALA A 1 196 ? -12.799 -34.736 -5.287 1.00 18.60 193 ALA A C 1
ATOM 1365 O O . ALA A 1 196 ? -11.944 -34.206 -4.569 1.00 18.88 193 ALA A O 1
ATOM 1367 N N . HIS A 1 197 ? -14.024 -34.243 -5.453 1.00 15.50 194 HIS A N 1
ATOM 1368 C CA . HIS A 1 197 ? -14.499 -33.057 -4.740 1.00 19.53 194 HIS A CA 1
ATOM 1369 C C . HIS A 1 197 ? -14.587 -33.302 -3.229 1.00 19.61 194 HIS A C 1
ATOM 1370 O O . HIS A 1 197 ? -14.291 -32.413 -2.426 1.00 21.91 194 HIS A O 1
ATOM 1377 N N . VAL A 1 198 ? -14.982 -34.511 -2.846 1.00 16.71 195 VAL A N 1
ATOM 1378 C CA . VAL A 1 198 ? -14.992 -34.901 -1.441 1.00 18.28 195 VAL A CA 1
ATOM 1379 C C . VAL A 1 198 ? -13.575 -34.918 -0.849 1.00 21.13 195 VAL A C 1
ATOM 1380 O O . VAL A 1 198 ? -13.327 -34.370 0.237 1.00 23.42 195 VAL A O 1
ATOM 1384 N N . LEU A 1 199 ? -12.652 -35.547 -1.568 1.00 15.83 196 LEU A N 1
ATOM 1385 C CA . LEU A 1 199 ? -11.270 -35.669 -1.115 1.00 18.40 196 LEU A CA 1
ATOM 1386 C C . LEU A 1 199 ? -10.636 -34.299 -0.892 1.00 18.22 196 LEU A C 1
ATOM 1387 O O . LEU A 1 199 ? -10.028 -34.038 0.150 1.00 21.37 196 LEU A O 1
ATOM 1392 N N . GLY A 1 200 ? -10.800 -33.418 -1.869 1.00 16.01 197 GLY A N 1
ATOM 1393 C CA . GLY A 1 200 ? -10.267 -32.073 -1.775 1.00 17.36 197 GLY A CA 1
ATOM 1394 C C . GLY A 1 200 ? -10.947 -31.268 -0.687 1.00 21.72 197 GLY A C 1
ATOM 1395 O O . GLY A 1 200 ? -10.296 -30.530 0.051 1.00 25.55 197 GLY A O 1
ATOM 1396 N N . GLY A 1 201 ? -12.267 -31.402 -0.588 1.00 17.00 198 GLY A N 1
ATOM 1397 C CA . GLY A 1 201 ? -13.007 -30.715 0.457 1.00 18.58 198 GLY A CA 1
ATOM 1398 C C . GLY A 1 201 ? -12.567 -31.105 1.861 1.00 17.25 198 GLY A C 1
ATOM 1399 O O . GLY A 1 201 ? -12.325 -30.235 2.696 1.00 18.48 198 GLY A O 1
ATOM 1400 N N . CYS A 1 202 ? -12.445 -32.407 2.118 1.00 17.11 199 CYS A N 1
ATOM 1401 C CA . CYS A 1 202 ? -11.985 -32.883 3.427 1.00 25.10 199 CYS A CA 1
ATOM 1402 C C . CYS A 1 202 ? -10.561 -32.412 3.741 1.00 26.32 199 CYS A C 1
ATOM 1403 O O . CYS A 1 202 ? -10.268 -31.973 4.861 1.00 26.55 199 CYS A O 1
ATOM 1406 N N . GLU A 1 203 ? -9.688 -32.492 2.743 1.00 21.01 200 GLU A N 1
ATOM 1407 C CA . GLU A 1 203 ? -8.316 -32.037 2.896 1.00 23.27 200 GLU A CA 1
ATOM 1408 C C . GLU A 1 203 ? -8.303 -30.549 3.213 1.00 20.60 200 GLU A C 1
ATOM 1409 O O . GLU A 1 203 ? -7.554 -30.102 4.079 1.00 19.11 200 GLU A O 1
ATOM 1415 N N . ARG A 1 204 ? -9.153 -29.787 2.526 1.00 20.05 201 ARG A N 1
ATOM 1416 C CA . ARG A 1 204 ? -9.262 -28.357 2.795 1.00 21.59 201 ARG A CA 1
ATOM 1417 C C . ARG A 1 204 ? -9.739 -28.081 4.227 1.00 27.70 201 ARG A C 1
ATOM 1418 O O . ARG A 1 204 ? -9.160 -27.245 4.923 1.00 33.23 201 ARG A O 1
ATOM 1426 N N . LEU A 1 205 ? -10.769 -28.796 4.676 1.00 27.18 202 LEU A N 1
ATOM 1427 C CA . LEU A 1 205 ? -11.271 -28.621 6.042 1.00 30.71 202 LEU A CA 1
ATOM 1428 C C . LEU A 1 205 ? -10.254 -29.037 7.102 1.00 30.98 202 LEU A C 1
ATOM 1429 O O . LEU A 1 205 ? -10.190 -28.434 8.169 1.00 31.65 202 LEU A O 1
ATOM 1434 N N . ALA A 1 206 ? -9.440 -30.041 6.790 1.00 29.01 203 ALA A N 1
ATOM 1435 C CA . ALA A 1 206 ? -8.457 -30.552 7.742 1.00 30.51 203 ALA A CA 1
ATOM 1436 C C . ALA A 1 206 ? -7.330 -29.550 7.974 1.00 38.79 203 ALA A C 1
ATOM 1437 O O . ALA A 1 206 ? -6.859 -29.392 9.093 1.00 45.74 203 ALA A O 1
ATOM 1439 N N . THR A 1 207 ? -6.842 -28.944 6.901 1.00 38.35 204 THR A N 1
ATOM 1440 C CA . THR A 1 207 ? -5.798 -27.933 7.011 1.00 39.86 204 THR A CA 1
ATOM 1441 C C . THR A 1 207 ? -6.322 -26.528 7.330 1.00 44.59 204 THR A C 1
ATOM 1442 O O . THR A 1 207 ? -5.634 -25.759 7.978 1.00 55.35 204 THR A O 1
ATOM 1446 N N . THR A 1 208 ? -7.476 -26.151 6.788 1.00 47.46 205 THR A N 1
ATOM 1447 C CA . THR A 1 208 ? -8.110 -24.880 7.156 1.00 48.97 205 THR A CA 1
ATOM 1448 C C . THR A 1 208 ? -9.102 -24.957 8.323 1.00 44.74 205 THR A C 1
ATOM 1449 O O . THR A 1 208 ? -10.254 -25.341 8.131 1.00 47.08 205 THR A O 1
ATOM 1453 N N . PRO A 1 209 ? -8.698 -24.498 9.512 1.00 60.18 206 PRO A N 1
ATOM 1454 C CA . PRO A 1 209 ? -9.653 -24.353 10.613 1.00 57.43 206 PRO A CA 1
ATOM 1455 C C . PRO A 1 209 ? -10.365 -23.004 10.554 1.00 56.28 206 PRO A C 1
ATOM 1456 O O . PRO A 1 209 ? -9.969 -22.140 9.771 1.00 55.97 206 PRO A O 1
ATOM 1460 N N . VAL A 1 210 ? -11.439 -22.851 11.319 1.00 42.12 207 VAL A N 1
ATOM 1461 C CA . VAL A 1 210 ? -11.892 -21.520 11.677 1.00 45.40 207 VAL A CA 1
ATOM 1462 C C . VAL A 1 210 ? -10.641 -20.837 12.226 1.00 49.47 207 VAL A C 1
ATOM 1463 O O . VAL A 1 210 ? -9.978 -21.388 13.107 1.00 50.53 207 VAL A O 1
ATOM 1467 N N . PRO A 1 211 ? -10.315 -19.636 11.715 1.00 51.08 208 PRO A N 1
ATOM 1468 C CA . PRO A 1 211 ? -9.030 -19.004 12.054 1.00 51.13 208 PRO A CA 1
ATOM 1469 C C . PRO A 1 211 ? -8.805 -18.869 13.556 1.00 48.32 208 PRO A C 1
ATOM 1470 O O . PRO A 1 211 ? -9.728 -18.601 14.320 1.00 44.53 208 PRO A O 1
ATOM 1474 N N . PHE A 1 212 ? -7.560 -19.071 13.967 1.00 55.30 209 PHE A N 1
ATOM 1475 C CA . PHE A 1 212 ? -7.238 -19.203 15.378 1.00 59.66 209 PHE A CA 1
ATOM 1476 C C . PHE A 1 212 ? -7.416 -17.912 16.142 1.00 56.38 209 PHE A C 1
ATOM 1477 O O . PHE A 1 212 ? -7.583 -17.923 17.361 1.00 57.53 209 PHE A O 1
ATOM 1485 N N . ALA A 1 213 ? -7.462 -16.794 15.434 1.00 53.88 210 ALA A N 1
ATOM 1486 C CA . ALA A 1 213 ? -7.571 -15.541 16.149 1.00 50.94 210 ALA A CA 1
ATOM 1487 C C . ALA A 1 213 ? -8.994 -15.319 16.608 1.00 49.49 210 ALA A C 1
ATOM 1488 O O . ALA A 1 213 ? -9.232 -14.497 17.482 1.00 52.96 210 ALA A O 1
ATOM 1490 N N . TYR A 1 214 ? -9.929 -16.108 16.087 1.00 45.71 211 TYR A N 1
ATOM 1491 C CA . TYR A 1 214 ? -11.297 -16.023 16.572 1.00 46.01 211 TYR A CA 1
ATOM 1492 C C . TYR A 1 214 ? -11.388 -16.661 17.946 1.00 47.88 211 TYR A C 1
ATOM 1493 O O . TYR A 1 214 ? -11.943 -16.091 18.882 1.00 44.56 211 TYR A O 1
ATOM 1502 N N . THR A 1 215 ? -10.769 -17.830 18.064 1.00 50.63 212 THR A N 1
ATOM 1503 C CA . THR A 1 215 ? -10.759 -18.580 19.307 1.00 55.19 212 THR A CA 1
ATOM 1504 C C . THR A 1 215 ? -9.941 -17.882 20.380 1.00 57.89 212 THR A C 1
ATOM 1505 O O . THR A 1 215 ? -10.358 -17.801 21.530 1.00 63.43 212 THR A O 1
ATOM 1509 N N . LEU A 1 216 ? -8.796 -17.339 19.984 1.00 53.87 213 LEU A N 1
ATOM 1510 C CA . LEU A 1 216 ? -7.912 -16.648 20.913 1.00 56.72 213 LEU A CA 1
ATOM 1511 C C . LEU A 1 216 ? -8.599 -15.438 21.541 1.00 57.17 213 LEU A C 1
ATOM 1512 O O . LEU A 1 216 ? -8.623 -15.295 22.763 1.00 57.31 213 LEU A O 1
ATOM 1517 N N . ILE A 1 217 ? -9.151 -14.569 20.697 1.00 54.77 214 ILE A N 1
ATOM 1518 C CA . ILE A 1 217 ? -9.938 -13.435 21.154 1.00 51.48 214 ILE A CA 1
ATOM 1519 C C . ILE A 1 217 ? -11.047 -13.894 22.097 1.00 53.00 214 ILE A C 1
ATOM 1520 O O . ILE A 1 217 ? -11.134 -13.434 23.236 1.00 54.78 214 ILE A O 1
ATOM 1525 N N . LEU A 1 218 ? -11.893 -14.804 21.617 1.00 51.83 215 LEU A N 1
ATOM 1526 C CA . LEU A 1 218 ? -13.070 -15.233 22.375 1.00 50.68 215 LEU A CA 1
ATOM 1527 C C . LEU A 1 218 ? -12.698 -15.931 23.677 1.00 52.87 215 LEU A C 1
ATOM 1528 O O . LEU A 1 218 ? -13.337 -15.716 24.705 1.00 51.31 215 LEU A O 1
ATOM 1533 N N . GLN A 1 219 ? -11.658 -16.756 23.625 1.00 55.65 216 GLN A N 1
ATOM 1534 C CA . GLN A 1 219 ? -11.177 -17.455 24.805 1.00 62.52 216 GLN A CA 1
ATOM 1535 C C . GLN A 1 219 ? -10.749 -16.461 25.875 1.00 60.67 216 GLN A C 1
ATOM 1536 O O . GLN A 1 219 ? -11.171 -16.558 27.027 1.00 60.39 216 GLN A O 1
ATOM 1542 N N . ARG A 1 220 ? -9.936 -15.487 25.483 1.00 58.96 217 ARG A N 1
ATOM 1543 C CA . ARG A 1 220 ? -9.488 -14.462 26.413 1.00 61.27 217 ARG A CA 1
ATOM 1544 C C . ARG A 1 220 ? -10.617 -13.618 27.007 1.00 57.85 217 ARG A C 1
ATOM 1545 O O . ARG A 1 220 ? -10.669 -13.434 28.221 1.00 61.00 217 ARG A O 1
ATOM 1553 N N . THR A 1 221 ? -11.533 -13.132 26.176 1.00 52.44 218 THR A N 1
ATOM 1554 C CA . THR A 1 221 ? -12.605 -12.281 26.687 1.00 54.50 218 THR A CA 1
ATOM 1555 C C . THR A 1 221 ? -13.618 -13.025 27.558 1.00 54.60 218 THR A C 1
ATOM 1556 O O . THR A 1 221 ? -14.026 -12.510 28.593 1.00 60.53 218 THR A O 1
ATOM 1560 N N . VAL A 1 222 ? -14.027 -14.224 27.147 1.00 49.57 219 VAL A N 1
ATOM 1561 C CA . VAL A 1 222 ? -15.025 -14.984 27.906 1.00 50.13 219 VAL A CA 1
ATOM 1562 C C . VAL A 1 222 ? -14.550 -15.393 29.304 1.00 56.18 219 VAL A C 1
ATOM 1563 O O . VAL A 1 222 ? -15.297 -15.270 30.281 1.00 56.84 219 VAL A O 1
ATOM 1567 N N . TYR A 1 223 ? -13.309 -15.857 29.410 1.00 60.52 220 TYR A N 1
ATOM 1568 C CA . TYR A 1 223 ? -12.780 -16.269 30.706 1.00 62.65 220 TYR A CA 1
ATOM 1569 C C . TYR A 1 223 ? -12.646 -15.080 31.640 1.00 58.53 220 TYR A C 1
ATOM 1570 O O . TYR A 1 223 ? -13.059 -15.144 32.792 1.00 61.49 220 TYR A O 1
ATOM 1579 N N . LEU A 1 224 ? -12.067 -13.999 31.135 1.00 56.41 221 LEU A N 1
ATOM 1580 C CA . LEU A 1 224 ? -11.887 -12.791 31.923 1.00 59.75 221 LEU A CA 1
ATOM 1581 C C . LEU A 1 224 ? -13.235 -12.214 32.366 1.00 58.92 221 LEU A C 1
ATOM 1582 O O . LEU A 1 224 ? -13.386 -11.761 33.502 1.00 56.43 221 LEU A O 1
ATOM 1587 N N . PHE A 1 225 ? -14.213 -12.256 31.466 1.00 58.24 222 PHE A N 1
ATOM 1588 C CA . PHE A 1 225 ? -15.556 -11.752 31.746 1.00 57.66 222 PHE A CA 1
ATOM 1589 C C . PHE A 1 225 ? -16.225 -12.514 32.893 1.00 59.96 222 PHE A C 1
ATOM 1590 O O . PHE A 1 225 ? -16.795 -11.908 33.797 1.00 59.26 222 PHE A O 1
ATOM 1598 N N . CYS A 1 226 ? -16.146 -13.841 32.853 1.00 61.89 223 CYS A N 1
ATOM 1599 C CA . CYS A 1 226 ? -16.759 -14.682 33.879 1.00 59.66 223 CYS A CA 1
ATOM 1600 C C . CYS A 1 226 ? -16.114 -14.545 35.253 1.00 62.81 223 CYS A C 1
ATOM 1601 O O . CYS A 1 226 ? -16.797 -14.649 36.271 1.00 64.39 223 CYS A O 1
ATOM 1604 N N . THR A 1 227 ? -14.806 -14.309 35.290 1.00 64.87 224 THR A N 1
ATOM 1605 C CA . THR A 1 227 ? -14.110 -14.216 36.569 1.00 70.59 224 THR A CA 1
ATOM 1606 C C . THR A 1 227 ? -14.283 -12.832 37.188 1.00 67.99 224 THR A C 1
ATOM 1607 O O . THR A 1 227 ? -14.294 -12.687 38.407 1.00 71.46 224 THR A O 1
ATOM 1611 N N . LEU A 1 228 ? -14.430 -11.821 36.340 1.00 64.73 225 LEU A N 1
ATOM 1612 C CA . LEU A 1 228 ? -14.666 -10.458 36.806 1.00 64.88 225 LEU A CA 1
ATOM 1613 C C . LEU A 1 228 ? -16.124 -10.234 37.196 1.00 63.85 225 LEU A C 1
ATOM 1614 O O . LEU A 1 228 ? -16.429 -9.356 38.000 1.00 66.41 225 LEU A O 1
ATOM 1619 N N . LEU A 1 229 ? -17.015 -11.042 36.630 1.00 60.29 226 LEU A N 1
ATOM 1620 C CA . LEU A 1 229 ? -18.456 -10.868 36.817 1.00 58.02 226 LEU A CA 1
ATOM 1621 C C . LEU A 1 229 ? -18.958 -10.841 38.278 1.00 59.37 226 LEU A C 1
ATOM 1622 O O . LEU A 1 229 ? -19.760 -9.973 38.626 1.00 59.35 226 LEU A O 1
ATOM 1627 N N . PRO A 1 230 ? -18.514 -11.791 39.128 1.00 58.15 227 PRO A N 1
ATOM 1628 C CA . PRO A 1 230 ? -19.014 -11.752 40.511 1.00 65.85 227 PRO A CA 1
ATOM 1629 C C . PRO A 1 230 ? -18.663 -10.459 41.254 1.00 67.64 227 PRO A C 1
ATOM 1630 O O . PRO A 1 230 ? -19.436 -10.017 42.104 1.00 62.26 227 PRO A O 1
ATOM 1634 N N . PHE A 1 231 ? -17.511 -9.873 40.941 1.00 67.58 228 PHE A N 1
ATOM 1635 C CA . PHE A 1 231 ? -17.107 -8.602 41.529 1.00 64.56 228 PHE A CA 1
ATOM 1636 C C . PHE A 1 231 ? -18.020 -7.466 41.086 1.00 68.70 228 PHE A C 1
ATOM 1637 O O . PHE A 1 231 ? -18.170 -6.469 41.790 1.00 73.16 228 PHE A O 1
ATOM 1645 N N . ALA A 1 232 ? -18.635 -7.625 39.920 1.00 63.55 229 ALA A N 1
ATOM 1646 C CA . ALA A 1 232 ? -19.534 -6.611 39.382 1.00 61.60 229 ALA A CA 1
ATOM 1647 C C . ALA A 1 232 ? -20.965 -6.824 39.866 1.00 61.29 229 ALA A C 1
ATOM 1648 O O . ALA A 1 232 ? -21.771 -5.896 39.862 1.00 57.83 229 ALA A O 1
ATOM 1650 N N . LEU A 1 233 ? -21.282 -8.056 40.252 1.00 57.77 230 LEU A N 1
ATOM 1651 C CA . LEU A 1 233 ? -22.625 -8.400 40.709 1.00 58.74 230 LEU A CA 1
ATOM 1652 C C . LEU A 1 233 ? -22.812 -8.204 42.217 1.00 62.56 230 LEU A C 1
ATOM 1653 O O . LEU A 1 233 ? -23.930 -7.980 42.684 1.00 62.11 230 LEU A O 1
ATOM 1658 N N . VAL A 1 234 ? -21.719 -8.314 42.970 1.00 61.84 231 VAL A N 1
ATOM 1659 C CA . VAL A 1 234 ? -21.784 -8.360 44.424 1.00 64.32 231 VAL A CA 1
ATOM 1660 C C . VAL A 1 234 ? -22.476 -7.138 45.039 1.00 71.93 231 VAL A C 1
ATOM 1661 O O . VAL A 1 234 ? -23.180 -7.260 46.042 1.00 70.48 231 VAL A O 1
ATOM 1665 N N . GLY A 1 235 ? -22.286 -5.972 44.426 1.00 72.57 232 GLY A N 1
ATOM 1666 C CA . GLY A 1 235 ? -22.907 -4.747 44.896 1.00 75.06 232 GLY A CA 1
ATOM 1667 C C . GLY A 1 235 ? -24.420 -4.805 44.814 1.00 76.67 232 GLY A C 1
ATOM 1668 O O . GLY A 1 235 ? -25.120 -4.214 45.631 1.00 83.33 232 GLY A O 1
ATOM 1669 N N . ASP A 1 236 ? -24.924 -5.527 43.820 1.00 73.66 233 ASP A N 1
ATOM 1670 C CA . ASP A 1 236 ? -26.359 -5.693 43.638 1.00 71.30 233 ASP A CA 1
ATOM 1671 C C . ASP A 1 236 ? -26.901 -6.931 44.335 1.00 68.19 233 ASP A C 1
ATOM 1672 O O . ASP A 1 236 ? -27.983 -6.901 44.911 1.00 68.56 233 ASP A O 1
ATOM 1677 N N . LEU A 1 237 ? -26.160 -8.029 44.243 1.00 67.35 234 LEU A N 1
ATOM 1678 C CA . LEU A 1 237 ? -26.674 -9.336 44.640 1.00 63.58 234 LEU A CA 1
ATOM 1679 C C . LEU A 1 237 ? -26.323 -9.805 46.050 1.00 62.91 234 LEU A C 1
ATOM 1680 O O . LEU A 1 237 ? -27.056 -10.606 46.628 1.00 72.21 234 LEU A O 1
ATOM 1685 N N . HIS A 1 238 ? -25.207 -9.320 46.590 1.00 64.83 235 HIS A N 1
ATOM 1686 C CA . HIS A 1 238 ? -24.745 -9.733 47.920 1.00 79.08 235 HIS A CA 1
ATOM 1687 C C . HIS A 1 238 ? -24.626 -11.257 48.055 1.00 75.46 235 HIS A C 1
ATOM 1688 O O . HIS A 1 238 ? -23.811 -11.876 47.381 1.00 77.79 235 HIS A O 1
ATO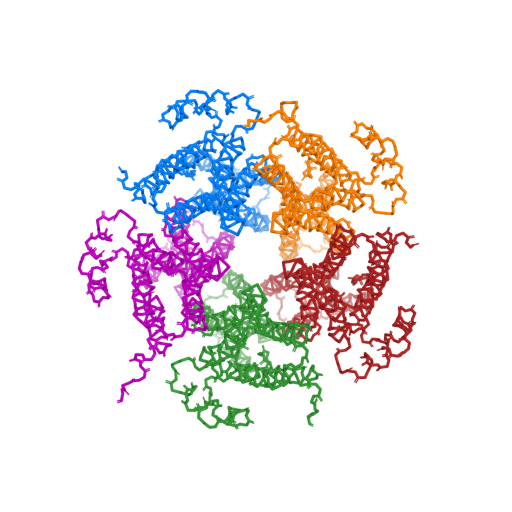M 1695 N N . TYR A 1 239 ? -25.431 -11.852 48.933 1.00 75.98 236 TYR A N 1
ATOM 1696 C CA . TYR A 1 239 ? -25.374 -13.296 49.186 1.00 77.36 236 TYR A CA 1
ATOM 1697 C C . TYR A 1 239 ? -25.808 -14.164 48.003 1.00 76.67 236 TYR A C 1
ATOM 1698 O O . TYR A 1 239 ? -25.429 -15.334 47.920 1.00 66.37 236 TYR A O 1
ATOM 1707 N N . MET A 1 240 ? -26.626 -13.604 47.115 1.00 75.95 237 MET A N 1
ATOM 1708 C CA . MET A 1 240 ? -27.067 -14.316 45.914 1.00 75.29 237 MET A CA 1
ATOM 1709 C C . MET A 1 240 ? -26.046 -14.294 44.789 1.00 70.45 237 MET A C 1
ATOM 1710 O O . MET A 1 240 ? -26.296 -14.836 43.713 1.00 68.49 237 MET A O 1
ATOM 1715 N N . THR A 1 241 ? -24.903 -13.665 45.038 1.00 68.57 238 THR A N 1
ATOM 1716 C CA . THR A 1 241 ? -23.874 -13.532 44.013 1.00 66.93 238 THR A CA 1
ATOM 1717 C C . THR A 1 241 ? -23.409 -14.859 43.398 1.00 68.20 238 THR A C 1
ATOM 1718 O O . THR A 1 241 ? -23.407 -14.984 42.180 1.00 67.46 238 THR A O 1
ATOM 1722 N N . PRO A 1 242 ? -23.034 -15.857 44.224 1.00 69.82 239 PRO A N 1
ATOM 1723 C CA . PRO A 1 242 ? -22.523 -17.078 43.587 1.00 69.26 239 PRO A CA 1
ATOM 1724 C C . PRO A 1 242 ? -23.536 -17.814 42.707 1.00 68.03 239 PRO A C 1
ATOM 1725 O O . PRO A 1 242 ? -23.154 -18.356 41.671 1.00 69.80 239 PRO A 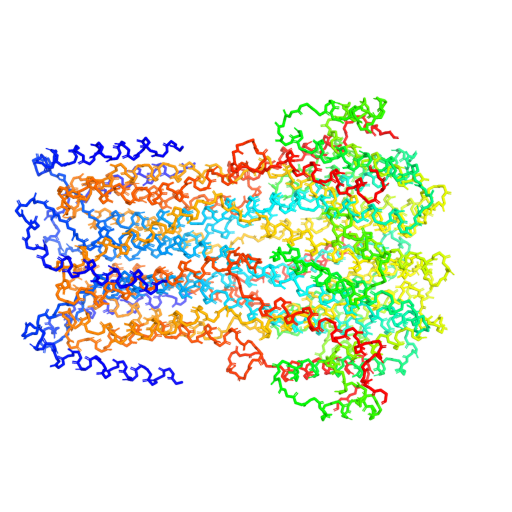O 1
ATOM 1729 N N . PHE A 1 243 ? -24.804 -17.814 43.102 1.00 65.95 240 PHE A N 1
ATOM 1730 C CA . PHE A 1 243 ? -25.835 -18.523 42.352 1.00 63.55 240 PHE A CA 1
ATOM 1731 C C . PHE A 1 243 ? -26.103 -17.888 40.987 1.00 62.97 240 PHE A C 1
ATOM 1732 O O . PHE A 1 243 ? -26.136 -18.584 39.974 1.00 60.67 240 PHE A O 1
ATOM 1740 N N . VAL A 1 244 ? -26.306 -16.573 40.959 1.00 62.09 241 VAL A N 1
ATOM 1741 C CA . VAL A 1 244 ? -26.557 -15.873 39.700 1.00 57.45 241 VAL A CA 1
ATOM 1742 C C . VAL A 1 244 ? -25.308 -15.768 38.823 1.00 55.47 241 VAL A C 1
ATOM 1743 O O . VAL A 1 244 ? -25.392 -15.882 37.602 1.00 55.19 241 VAL A O 1
ATOM 1747 N N . SER A 1 245 ? -24.151 -15.573 39.447 1.00 56.16 242 SER A N 1
ATOM 1748 C CA . SER A 1 245 ? -22.895 -15.465 38.711 1.00 60.48 242 SER A CA 1
ATOM 1749 C C . SER A 1 245 ? -22.555 -16.781 38.005 1.00 62.96 242 SER A C 1
ATOM 1750 O O . SER A 1 245 ? -22.042 -16.784 36.885 1.00 62.20 242 SER A O 1
ATOM 1753 N N . VAL A 1 246 ? -22.836 -17.897 38.672 1.00 63.00 243 VAL A N 1
ATOM 1754 C CA . VAL A 1 246 ? -22.585 -19.213 38.096 1.00 62.38 243 VAL A CA 1
ATOM 1755 C C . VAL A 1 246 ? -23.565 -19.511 36.958 1.00 62.81 243 VAL A C 1
ATOM 1756 O O . VAL A 1 246 ? -23.191 -20.106 35.944 1.00 64.75 243 VAL A O 1
ATOM 1760 N N . PHE A 1 247 ? -24.803 -19.048 37.108 1.00 59.30 244 PHE A N 1
ATOM 1761 C CA . PHE A 1 247 ? -25.818 -19.228 36.078 1.00 58.16 244 PHE A CA 1
ATOM 1762 C C . PHE A 1 247 ? -25.392 -18.514 34.799 1.00 56.07 244 PHE A C 1
ATOM 1763 O O . PHE A 1 247 ? -25.431 -19.095 33.713 1.00 57.53 244 PHE A O 1
ATOM 1771 N N . ILE A 1 248 ? -24.995 -17.252 34.929 1.00 51.99 245 ILE A N 1
ATOM 1772 C CA . ILE A 1 248 ? -24.556 -16.474 33.776 1.00 48.63 245 ILE A CA 1
ATOM 1773 C C . ILE A 1 248 ? -23.303 -17.063 33.136 1.00 48.30 245 ILE A C 1
ATOM 1774 O O . ILE A 1 248 ? -23.232 -17.206 31.916 1.00 47.60 245 ILE A O 1
ATOM 1779 N N . SER A 1 249 ? -22.329 -17.424 33.967 1.00 49.82 246 SER A N 1
ATOM 1780 C CA . SER A 1 249 ? -21.084 -18.009 33.483 1.00 50.18 246 SER A CA 1
ATOM 1781 C C . SER A 1 249 ? -21.323 -19.322 32.743 1.00 51.00 246 SER A C 1
ATOM 1782 O O . SER A 1 249 ? -20.755 -19.549 31.682 1.00 52.14 246 SER A O 1
ATOM 1785 N N . TYR A 1 250 ? -22.169 -20.172 33.313 1.00 51.91 247 TYR A N 1
ATOM 1786 C CA . TYR A 1 250 ? -22.516 -21.448 32.709 1.00 52.33 247 TYR A CA 1
ATOM 1787 C C . TYR A 1 250 ? -23.108 -21.229 31.323 1.00 51.30 247 TYR A C 1
ATOM 1788 O O . TYR A 1 250 ? -22.800 -21.965 30.386 1.00 52.13 247 TYR A O 1
ATOM 1797 N N . THR A 1 251 ? -23.958 -20.214 31.205 1.00 47.25 248 THR A N 1
ATOM 1798 C CA . THR A 1 251 ? -24.590 -19.877 29.936 1.00 45.19 248 THR A CA 1
ATOM 1799 C C . THR A 1 251 ? -23.567 -19.483 28.863 1.00 45.87 248 THR A C 1
ATOM 1800 O O . THR A 1 251 ? -23.646 -19.951 27.724 1.00 43.92 248 THR A O 1
ATOM 1804 N N . PHE A 1 252 ? -22.609 -18.628 29.211 1.00 48.40 249 PHE A N 1
ATOM 1805 C CA . PHE A 1 252 ? -21.599 -18.227 28.231 1.00 48.22 249 PHE A CA 1
ATOM 1806 C C . PHE A 1 252 ? -20.651 -19.377 27.909 1.00 49.52 249 PHE A C 1
ATOM 1807 O O . PHE A 1 252 ? -20.331 -19.615 26.745 1.00 53.74 249 PHE A O 1
ATOM 1815 N N . LEU A 1 253 ? -20.224 -20.098 28.941 1.00 48.57 250 LEU A N 1
ATOM 1816 C CA . LEU A 1 253 ? -19.276 -21.193 28.773 1.00 46.90 250 LEU A CA 1
ATOM 1817 C C . LEU A 1 253 ? -19.859 -22.358 27.970 1.00 46.46 250 LEU A C 1
ATOM 1818 O O . LEU A 1 253 ? -19.171 -22.931 27.131 1.00 49.59 250 LEU A O 1
ATOM 1823 N N . SER A 1 254 ? -21.122 -22.697 28.215 1.00 54.90 251 SER A N 1
ATOM 1824 C CA . SER A 1 254 ? -21.784 -23.761 27.462 1.00 54.70 251 SER A CA 1
ATOM 1825 C C . SER A 1 254 ? -21.797 -23.429 25.977 1.00 53.26 251 SER A C 1
ATOM 1826 O O . SER A 1 254 ? -21.493 -24.287 25.147 1.00 43.93 251 SER A O 1
ATOM 1829 N N . TRP A 1 255 ? -22.170 -22.192 25.651 1.00 49.88 252 TRP A N 1
ATOM 1830 C CA . TRP A 1 255 ? -22.188 -21.738 24.262 1.00 47.57 252 TRP A CA 1
ATOM 1831 C C . TRP A 1 255 ? -20.791 -21.711 23.659 1.00 45.89 252 TRP A C 1
ATOM 1832 O O . TRP A 1 255 ? -20.600 -22.119 22.514 1.00 42.54 252 TRP A O 1
ATOM 1843 N N . ASP A 1 256 ? -19.813 -21.257 24.438 1.00 46.70 253 ASP A N 1
ATOM 1844 C CA . ASP A 1 256 ? -18.435 -21.206 23.963 1.00 47.48 253 ASP A CA 1
ATOM 1845 C C . ASP A 1 256 ? -17.900 -22.612 23.701 1.00 47.55 253 ASP A C 1
ATOM 1846 O O . ASP A 1 256 ? -17.219 -22.852 22.703 1.00 52.23 253 ASP A O 1
ATOM 1851 N N . SER A 1 257 ? -18.216 -23.541 24.597 1.00 46.20 254 SER A N 1
ATOM 1852 C CA . SER A 1 257 ? -17.723 -24.915 24.488 1.00 53.34 254 SER A CA 1
ATOM 1853 C C . SER A 1 257 ? -18.351 -25.672 23.314 1.00 52.54 254 SER A C 1
ATOM 1854 O O . SER A 1 257 ? -17.758 -26.609 22.790 1.00 57.17 254 SER A O 1
ATOM 1857 N N . LEU A 1 258 ? -19.558 -25.278 22.920 1.00 50.48 255 LEU A N 1
ATOM 1858 C CA . LEU A 1 258 ? -20.228 -25.877 21.772 1.00 49.79 255 LEU A CA 1
ATOM 1859 C C . LEU A 1 258 ? -19.371 -25.747 20.511 1.00 45.84 255 LEU A C 1
ATOM 1860 O O . LEU A 1 258 ? -19.301 -26.673 19.706 1.00 44.22 255 LEU A O 1
ATOM 1865 N N . ALA A 1 259 ? -18.721 -24.599 20.342 1.00 45.15 256 ALA A N 1
ATOM 1866 C CA . ALA A 1 259 ? -17.803 -24.403 19.220 1.00 44.86 256 ALA A CA 1
ATOM 1867 C C . ALA A 1 259 ? -16.618 -25.363 19.302 1.00 53.73 256 ALA A C 1
ATOM 1868 O O . ALA A 1 259 ? -16.155 -25.879 18.285 1.00 56.86 256 ALA A O 1
ATOM 1870 N N . GLU A 1 260 ? -16.144 -25.606 20.521 1.00 59.58 257 GLU A N 1
ATOM 1871 C CA . GLU A 1 260 ? -14.998 -26.477 20.759 1.00 66.33 257 GLU A CA 1
ATOM 1872 C C . GLU A 1 260 ? -15.325 -27.889 20.297 1.00 60.11 257 GLU A C 1
ATOM 1873 O O . GLU A 1 260 ? -14.499 -28.579 19.698 1.00 62.76 257 GLU A O 1
ATOM 1879 N N . GLU A 1 261 ? -16.550 -28.309 20.579 1.00 53.65 258 GLU A N 1
ATOM 1880 C CA . GLU A 1 261 ? -17.023 -29.632 20.193 1.00 59.42 258 GLU A CA 1
ATOM 1881 C C . GLU A 1 261 ? -17.285 -29.799 18.694 1.00 50.98 258 GLU A C 1
ATOM 1882 O O . GLU A 1 261 ? -17.182 -30.898 18.171 1.00 52.78 258 GLU A O 1
ATOM 1888 N N . LEU A 1 262 ? -17.705 -28.729 18.031 1.00 47.97 259 LEU A N 1
ATOM 1889 C CA . LEU A 1 262 ? -17.969 -28.750 16.592 1.00 51.17 259 LEU A CA 1
ATOM 1890 C C . LEU A 1 262 ? -16.723 -28.622 15.697 1.00 52.72 259 LEU A C 1
ATOM 1891 O O . LEU A 1 262 ? -16.769 -28.948 14.516 1.00 51.50 259 LEU A O 1
ATOM 1896 N N . GLU A 1 263 ? -15.639 -28.088 16.249 1.00 57.04 260 GLU A N 1
ATOM 1897 C CA . GLU A 1 263 ? -14.436 -27.750 15.477 1.00 61.69 260 GLU A CA 1
ATOM 1898 C C . GLU A 1 263 ? -13.515 -28.897 15.022 1.00 60.93 260 GLU A C 1
ATOM 1899 O O . GLU A 1 263 ? -12.620 -28.679 14.207 1.00 51.80 260 GLU A O 1
ATOM 1905 N N . ASP A 1 264 ? -13.693 -30.096 15.563 1.00 33.35 261 ASP A N 1
ATOM 1906 C CA . ASP A 1 264 ? -12.825 -31.213 15.199 1.00 32.53 261 ASP A CA 1
ATOM 1907 C C . ASP A 1 264 ? -13.615 -32.384 14.593 1.00 30.77 261 ASP A C 1
ATOM 1908 O O . ASP A 1 264 ? -13.547 -33.503 15.102 1.00 27.78 261 ASP A O 1
ATOM 1913 N N . PRO A 1 265 ? -14.311 -32.157 13.465 1.00 28.64 262 PRO A N 1
ATOM 1914 C CA . PRO A 1 265 ? -15.227 -33.210 12.996 1.00 29.69 262 PRO A CA 1
ATOM 1915 C C . PRO A 1 265 ? -14.591 -34.549 12.614 1.00 28.27 262 PRO A C 1
ATOM 1916 O O . PRO A 1 265 ? -15.268 -35.573 12.712 1.00 29.82 262 PRO A O 1
ATOM 1920 N N . PHE A 1 266 ? -13.312 -34.571 12.263 1.00 25.96 263 PHE A N 1
ATOM 1921 C CA . PHE A 1 266 ? -12.703 -35.827 11.841 1.00 25.84 263 PHE A CA 1
ATOM 1922 C C . PHE A 1 266 ? -12.020 -36.562 12.995 1.00 27.23 263 PHE A C 1
ATOM 1923 O O . PHE A 1 266 ? -11.406 -37.603 12.794 1.00 29.59 263 PHE A O 1
ATOM 1931 N N . GLY A 1 267 ? -12.154 -36.037 14.209 1.00 27.67 264 GLY A N 1
ATOM 1932 C CA . GLY A 1 267 ? -11.495 -36.632 15.358 1.00 25.64 264 GLY A CA 1
ATOM 1933 C C . GLY A 1 267 ? -12.204 -37.870 15.899 1.00 33.19 264 GLY A C 1
ATOM 1934 O O . GLY A 1 267 ? -13.187 -38.352 15.322 1.00 34.34 264 GLY A O 1
ATOM 1935 N N . THR A 1 268 ? -11.631 -38.426 16.964 1.00 35.16 265 THR A N 1
ATOM 1936 C CA . THR A 1 268 ? -12.110 -39.633 17.653 1.00 37.17 265 THR A CA 1
ATOM 1937 C C . THR A 1 268 ? -13.063 -39.423 18.840 1.00 42.10 265 THR A C 1
ATOM 1938 O O . THR A 1 268 ? -13.618 -40.390 19.367 1.00 44.46 265 THR A O 1
ATOM 1942 N N . ALA A 1 269 ? -13.225 -38.183 19.293 1.00 38.74 266 ALA A N 1
ATOM 1943 C CA . ALA A 1 269 ? -14.003 -37.938 20.505 1.00 38.97 266 ALA A CA 1
ATOM 1944 C C . ALA A 1 269 ? -15.475 -38.266 20.283 1.00 37.09 266 ALA A C 1
ATOM 1945 O O . ALA A 1 269 ? -15.896 -38.561 19.166 1.00 35.08 266 ALA A O 1
ATOM 1947 N N . ALA A 1 270 ? -16.275 -38.175 21.336 1.00 44.31 267 ALA A N 1
ATOM 1948 C CA . ALA A 1 270 ? -17.637 -38.692 21.258 1.00 48.59 267 ALA A CA 1
ATOM 1949 C C . ALA A 1 270 ? -18.515 -37.796 20.400 1.00 45.94 267 ALA A C 1
ATOM 1950 O O . ALA A 1 270 ? -19.439 -38.267 19.737 1.00 47.17 267 ALA A O 1
ATOM 1952 N N . ASN A 1 271 ? -18.224 -36.504 20.405 1.00 41.55 268 ASN A N 1
ATOM 1953 C CA . ASN A 1 271 ? -18.986 -35.576 19.589 1.00 42.70 268 ASN A CA 1
ATOM 1954 C C . ASN A 1 271 ? -18.391 -35.321 18.201 1.00 38.98 268 ASN A C 1
ATOM 1955 O O . ASN A 1 271 ? -18.831 -34.427 17.489 1.00 38.57 268 ASN A O 1
ATOM 1960 N N . ASP A 1 272 ? -17.404 -36.122 17.809 1.00 36.05 269 ASP A N 1
ATOM 1961 C CA . ASP A 1 272 ? -16.810 -35.977 16.489 1.00 32.77 269 ASP A CA 1
ATOM 1962 C C . ASP A 1 272 ? -17.555 -36.947 15.565 1.00 32.88 269 ASP A C 1
ATOM 1963 O O . ASP A 1 272 ? -18.368 -37.738 16.034 1.00 33.07 269 ASP A O 1
ATOM 1968 N N . LEU A 1 273 ? -17.313 -36.875 14.261 1.00 31.18 270 LEU A N 1
ATOM 1969 C CA . LEU A 1 273 ? -17.996 -37.776 13.341 1.00 29.73 270 LEU A CA 1
ATOM 1970 C C . LEU A 1 273 ? -17.597 -39.231 13.591 1.00 30.98 270 LEU A C 1
ATOM 1971 O O . LEU A 1 273 ? -16.426 -39.535 13.773 1.00 34.44 270 LEU A O 1
ATOM 1976 N N . PRO A 1 274 ? -18.585 -40.133 13.629 1.00 34.56 271 PRO A N 1
ATOM 1977 C CA . PRO A 1 274 ? -18.374 -41.583 13.736 1.00 31.13 271 PRO A CA 1
ATOM 1978 C C . PRO A 1 274 ? -17.847 -42.170 12.426 1.00 29.00 271 PRO A C 1
ATOM 1979 O O . PRO A 1 274 ? -18.519 -43.015 11.831 1.00 32.59 271 PRO A O 1
ATOM 1983 N N . LEU A 1 275 ? -16.680 -41.709 11.971 1.00 26.48 272 LEU A N 1
ATOM 1984 C CA . LEU A 1 275 ? -16.143 -42.107 10.665 1.00 25.06 272 LEU A CA 1
ATOM 1985 C C . LEU A 1 275 ? -16.003 -43.622 10.472 1.00 25.47 272 LEU A C 1
ATOM 1986 O O . LEU A 1 275 ? -16.209 -44.134 9.373 1.00 29.96 272 LEU A O 1
ATOM 1991 N N . ASN A 1 276 ? -15.645 -44.335 11.530 1.00 25.98 273 ASN A N 1
ATOM 1992 C CA . ASN A 1 276 ? -15.529 -45.787 11.453 1.00 27.11 273 ASN A CA 1
ATOM 1993 C C . ASN A 1 276 ? -16.884 -46.422 11.140 1.00 30.01 273 ASN A C 1
ATOM 1994 O O . ASN A 1 276 ? -16.989 -47.275 10.258 1.00 31.44 273 ASN A O 1
ATOM 1999 N N . ALA A 1 277 ? -17.921 -45.990 11.852 1.00 25.91 274 ALA A N 1
ATOM 2000 C CA . ALA A 1 277 ? -19.271 -46.488 11.603 1.00 30.73 274 ALA A CA 1
ATOM 2001 C C . ALA A 1 277 ? -19.747 -46.074 10.208 1.00 30.10 274 ALA A C 1
ATOM 2002 O O . ALA A 1 277 ? -20.399 -46.847 9.504 1.00 31.93 274 ALA A O 1
ATOM 2004 N N . MET A 1 278 ? -19.397 -44.857 9.810 1.00 27.55 275 MET A N 1
ATOM 2005 C CA . MET A 1 278 ? -19.741 -44.357 8.485 1.00 29.02 275 MET A CA 1
ATOM 2006 C C . MET A 1 278 ? -19.079 -45.200 7.389 1.00 33.88 275 MET A C 1
ATOM 2007 O O . MET A 1 278 ? -19.717 -45.552 6.393 1.00 35.95 275 MET A O 1
ATOM 2012 N N . CYS A 1 279 ? -17.808 -45.542 7.584 1.00 31.60 276 CYS A N 1
ATOM 2013 C CA . CYS A 1 279 ? -17.110 -46.405 6.634 1.00 31.17 276 CYS A CA 1
ATOM 2014 C C . CYS A 1 279 ? -17.703 -47.813 6.584 1.00 33.22 276 CYS A C 1
ATOM 2015 O O . CYS A 1 279 ? -17.786 -48.413 5.512 1.00 35.18 276 CYS A O 1
ATOM 2018 N N . ASN A 1 280 ? -18.104 -48.341 7.737 1.00 31.09 277 ASN A N 1
ATOM 2019 C CA . ASN A 1 280 ? -18.778 -49.638 7.783 1.00 33.49 277 ASN A CA 1
ATOM 2020 C C . ASN A 1 280 ? -20.100 -49.611 7.012 1.00 32.59 277 ASN A C 1
ATOM 2021 O O . ASN A 1 280 ? -20.428 -50.549 6.286 1.00 34.50 277 ASN A O 1
ATOM 2026 N N . THR A 1 281 ? -20.855 -48.531 7.187 1.00 31.48 278 THR A N 1
ATOM 2027 C CA . THR A 1 281 ? -22.125 -48.344 6.491 1.00 34.72 278 THR A CA 1
ATOM 2028 C C . THR A 1 281 ? -21.916 -48.326 4.978 1.00 35.95 278 THR A C 1
ATOM 2029 O O . THR A 1 281 ? -22.671 -48.954 4.227 1.00 34.89 278 THR A O 1
ATOM 2033 N N . ILE A 1 282 ? -20.891 -47.597 4.539 1.00 32.58 279 ILE A N 1
ATOM 2034 C CA . ILE A 1 282 ? -20.562 -47.511 3.118 1.00 30.93 279 ILE A CA 1
ATOM 2035 C C . ILE A 1 282 ? -20.239 -48.888 2.553 1.00 32.71 279 ILE A C 1
ATOM 2036 O O . ILE A 1 282 ? -20.766 -49.276 1.509 1.00 37.38 279 ILE A O 1
ATOM 2041 N N . GLU A 1 283 ? -19.412 -49.642 3.269 1.00 26.77 280 GLU A N 1
ATOM 2042 C CA . GLU A 1 283 ? -19.024 -50.978 2.823 1.00 31.29 280 GLU A CA 1
ATOM 2043 C C . GLU A 1 283 ? -20.222 -51.941 2.796 1.00 34.54 280 GLU A C 1
ATOM 2044 O O . GLU A 1 283 ? -20.374 -52.722 1.851 1.00 35.13 280 GLU A O 1
ATOM 2050 N N . ARG A 1 284 ? -21.068 -51.891 3.823 1.00 35.33 281 ARG A N 1
ATOM 2051 C CA . ARG A 1 284 ? -22.253 -52.753 3.853 1.00 43.32 281 ARG A CA 1
ATOM 2052 C C . ARG A 1 284 ? -23.232 -52.441 2.717 1.00 38.77 281 ARG A C 1
ATOM 2053 O O . ARG A 1 284 ? -23.840 -53.347 2.151 1.00 35.70 281 ARG A O 1
ATOM 2061 N N . ASN A 1 285 ? -23.375 -51.158 2.394 1.00 34.51 282 ASN A N 1
ATOM 2062 C CA . ASN A 1 285 ? -24.243 -50.727 1.308 1.00 34.03 282 ASN A CA 1
ATOM 2063 C C . ASN A 1 285 ? -23.777 -51.315 -0.016 1.00 38.93 282 ASN A C 1
ATOM 2064 O O . ASN A 1 285 ? -24.565 -51.895 -0.768 1.00 44.12 282 ASN A O 1
ATOM 2069 N N . LEU A 1 286 ? -22.488 -51.163 -0.295 1.00 37.33 283 LEU A N 1
ATOM 2070 C CA . LEU A 1 286 ? -21.928 -51.621 -1.559 1.00 35.64 283 LEU A CA 1
ATOM 2071 C C . LEU A 1 286 ? -21.898 -53.147 -1.673 1.00 41.89 283 LEU A C 1
ATOM 2072 O O . LEU A 1 286 ? -21.896 -53.678 -2.783 1.00 43.26 283 LEU A O 1
ATOM 2077 N N . LEU A 1 287 ? -21.891 -53.862 -0.548 1.00 43.27 284 LEU A N 1
ATOM 2078 C CA . LEU A 1 287 ? -21.880 -55.317 -0.649 1.00 44.30 284 LEU A CA 1
ATOM 2079 C C . LEU A 1 287 ? -23.311 -55.816 -0.706 1.00 41.25 284 LEU A C 1
ATOM 2080 O O . LEU A 1 287 ? -23.568 -56.925 -1.160 1.00 40.45 284 LEU A O 1
ATOM 2085 N N . ASP A 1 288 ? -24.249 -54.964 -0.308 1.00 42.57 285 ASP A N 1
ATOM 2086 C CA . ASP A 1 288 ? -25.667 -55.304 -0.377 1.00 45.87 285 ASP A CA 1
ATOM 2087 C C . ASP A 1 288 ? -26.086 -55.236 -1.843 1.00 44.86 285 ASP A C 1
ATOM 2088 O O . ASP A 1 288 ? -26.927 -56.007 -2.295 1.00 48.37 285 ASP A O 1
ATOM 2093 N N . MET A 1 289 ? -25.450 -54.337 -2.594 1.00 43.35 286 MET A N 1
ATOM 2094 C CA . MET A 1 289 ? -25.867 -54.063 -3.959 1.00 43.81 286 MET A CA 1
ATOM 2095 C C . MET A 1 289 ? -25.154 -54.966 -4.962 1.00 48.82 286 MET A C 1
ATOM 2096 O O . MET A 1 289 ? -25.470 -54.940 -6.149 1.00 45.46 286 MET A O 1
ATOM 2101 N N . THR A 1 290 ? -24.285 -55.848 -4.478 1.00 52.29 287 THR A N 1
ATOM 2102 C CA . THR A 1 290 ? -23.536 -56.723 -5.376 1.00 56.70 287 THR A CA 1
ATOM 2103 C C . THR A 1 290 ? -23.645 -58.172 -4.915 1.00 62.77 287 THR A C 1
ATOM 2104 O O . THR A 1 290 ? -22.829 -59.021 -5.279 1.00 65.05 287 THR A O 1
ATOM 2108 N N . GLY A 1 291 ? -24.661 -58.432 -4.096 1.00 67.61 288 GLY A N 1
ATOM 2109 C CA . GLY A 1 291 ? -25.005 -59.777 -3.670 1.00 75.34 288 GLY A CA 1
ATOM 2110 C C . GLY A 1 291 ? -24.027 -60.441 -2.721 1.00 82.77 288 GLY A C 1
ATOM 2111 O O . GLY A 1 291 ? -24.134 -61.637 -2.456 1.00 88.01 288 GLY A O 1
ATOM 2112 N N . GLN A 1 292 ? -23.073 -59.674 -2.207 1.00 85.40 289 GLN A N 1
ATOM 2113 C CA . GLN A 1 292 ? -22.096 -60.216 -1.267 1.00 87.17 289 GLN A CA 1
ATOM 2114 C C . GLN A 1 292 ? -22.608 -60.155 0.170 1.00 86.22 289 GLN A C 1
ATOM 2115 O O . GLN A 1 292 ? -22.151 -60.902 1.034 1.00 87.56 289 GLN A O 1
ATOM 2121 N N . SER B 1 25 ? -0.418 -6.710 14.814 1.00 135.01 22 SER B N 1
ATOM 2122 C CA . SER B 1 25 ? -1.584 -5.976 15.297 1.00 131.09 22 SER B CA 1
ATOM 2123 C C . SER B 1 25 ? -1.162 -4.747 16.097 1.00 130.09 22 SER B C 1
ATOM 2124 O O . SER B 1 25 ? -0.545 -4.863 17.156 1.00 129.84 22 SER B O 1
ATOM 2127 N N . LYS B 1 26 ? -1.495 -3.570 15.571 1.00 128.34 23 LYS B N 1
ATOM 2128 C CA . LYS B 1 26 ? -1.171 -2.297 16.216 1.00 128.31 23 LYS B CA 1
ATOM 2129 C C . LYS B 1 26 ? -2.225 -1.902 17.249 1.00 119.72 23 LYS B C 1
ATOM 2130 O O . LYS B 1 26 ? -2.336 -0.732 17.628 1.00 120.67 23 LYS B O 1
ATOM 2132 N N . ILE B 1 27 ? -2.994 -2.890 17.697 1.00 109.44 24 ILE B N 1
ATOM 2133 C CA . ILE B 1 27 ? -4.001 -2.691 18.732 1.00 100.03 24 ILE B CA 1
ATOM 2134 C C . ILE B 1 27 ? -3.364 -2.325 20.076 1.00 99.33 24 ILE B C 1
ATOM 2135 O O . ILE B 1 27 ? -3.952 -1.583 20.868 1.00 96.28 24 ILE B O 1
ATOM 2140 N N . ILE B 1 28 ? -2.147 -2.810 20.309 1.00 99.69 25 ILE B N 1
ATOM 2141 C CA . ILE B 1 28 ? -1.451 -2.567 21.572 1.00 98.60 25 ILE B CA 1
ATOM 2142 C C . ILE B 1 28 ? -1.213 -1.078 21.849 1.00 98.32 25 ILE B C 1
ATOM 2143 O O . ILE B 1 28 ? -1.218 -0.649 23.004 1.00 98.99 25 ILE B O 1
ATOM 2148 N N . PHE B 1 29 ? -1.032 -0.289 20.794 1.00 96.45 26 PHE B N 1
ATOM 2149 C CA . PHE B 1 29 ? -0.874 1.150 20.959 1.00 97.29 26 PHE B CA 1
ATOM 2150 C C . PHE B 1 29 ? -2.150 1.822 21.456 1.00 95.79 26 PHE B C 1
ATOM 2151 O O . PHE B 1 29 ? -2.128 2.635 22.384 1.00 95.65 26 PHE B O 1
ATOM 2159 N N . ARG B 1 30 ? -3.265 1.455 20.838 1.00 93.19 27 ARG B N 1
ATOM 2160 C CA . ARG B 1 30 ? -4.555 2.044 21.163 1.00 89.52 27 ARG B CA 1
ATOM 2161 C C . ARG B 1 30 ? -5.111 1.547 22.495 1.00 84.26 27 ARG B C 1
ATOM 2162 O O . ARG B 1 30 ? -5.929 2.222 23.126 1.00 81.69 27 ARG B O 1
ATOM 2170 N N . LEU B 1 31 ? -4.655 0.375 22.929 1.00 80.63 28 LEU B N 1
ATOM 2171 C CA . LEU B 1 31 ? -5.008 -0.121 24.252 1.00 75.75 28 LEU B CA 1
ATOM 2172 C C . LEU B 1 31 ? -4.281 0.672 25.335 1.00 80.73 28 LEU B C 1
ATOM 2173 O O . LEU B 1 31 ? -4.883 1.059 26.335 1.00 82.29 28 LEU B O 1
ATOM 2178 N N . LEU B 1 32 ? -2.988 0.908 25.133 1.00 83.64 29 LEU B N 1
ATOM 2179 C CA . LEU B 1 32 ? -2.205 1.723 26.058 1.00 87.07 29 LEU B CA 1
ATOM 2180 C C . LEU B 1 32 ? -2.728 3.154 26.069 1.00 85.76 29 LEU B C 1
ATOM 2181 O O . LEU B 1 32 ? -2.812 3.797 27.119 1.00 81.00 29 LEU B O 1
ATOM 2186 N N . LEU B 1 33 ? -3.076 3.641 24.883 1.00 86.47 30 LEU B N 1
ATOM 2187 C CA . LEU B 1 33 ? -3.654 4.966 24.724 1.00 85.65 30 LEU B CA 1
ATOM 2188 C C . LEU B 1 33 ? -4.987 5.058 25.462 1.00 84.37 30 LEU B C 1
ATOM 2189 O O . LEU B 1 33 ? -5.345 6.107 25.998 1.00 87.81 30 LEU B O 1
ATOM 2194 N N . ASN B 1 34 ? -5.723 3.954 25.481 1.00 80.69 31 ASN B N 1
ATOM 2195 C CA . ASN B 1 34 ? -6.999 3.908 26.183 1.00 77.12 31 ASN B CA 1
ATOM 2196 C C . ASN B 1 34 ? -6.829 3.931 27.701 1.00 77.15 31 ASN B C 1
ATOM 2197 O O . ASN B 1 34 ? -7.669 4.478 28.418 1.00 77.28 31 ASN B O 1
ATOM 2202 N N . VAL B 1 35 ? -5.744 3.330 28.182 1.00 77.70 32 VAL B N 1
ATOM 2203 C CA . VAL B 1 35 ? -5.416 3.354 29.605 1.00 78.86 32 VAL B CA 1
ATOM 2204 C C . VAL B 1 35 ? -5.142 4.783 30.069 1.00 83.26 32 VAL B C 1
ATOM 2205 O O . VAL B 1 35 ? -5.560 5.183 31.157 1.00 85.44 32 VAL B O 1
ATOM 2209 N N . LEU B 1 36 ? -4.454 5.552 29.229 1.00 83.89 33 LEU B N 1
ATOM 2210 C CA . LEU B 1 36 ? -4.157 6.946 29.537 1.00 85.79 33 LEU B CA 1
ATOM 2211 C C . LEU B 1 36 ? -5.431 7.780 29.637 1.00 82.71 33 LEU B C 1
ATOM 2212 O O . LEU B 1 36 ? -5.561 8.629 30.521 1.00 77.56 33 LEU B O 1
ATOM 2217 N N . MET B 1 37 ? -6.372 7.527 28.733 1.00 78.59 34 MET B N 1
ATOM 2218 C CA . MET B 1 37 ? -7.642 8.245 28.725 1.00 77.57 34 MET B CA 1
ATOM 2219 C C . MET B 1 37 ? -8.451 7.970 29.992 1.00 77.59 34 MET B C 1
ATOM 2220 O O . MET B 1 37 ? -9.182 8.839 30.472 1.00 78.34 34 MET B O 1
ATOM 2225 N N . SER B 1 38 ? -8.318 6.760 30.527 1.00 76.42 35 SER B N 1
ATOM 2226 C CA . SER B 1 38 ? -8.986 6.389 31.773 1.00 76.69 35 SER B CA 1
ATOM 2227 C C . SER B 1 38 ? -8.439 7.147 32.981 1.00 81.43 35 SER B C 1
ATOM 2228 O O . SER B 1 38 ? -9.197 7.580 33.850 1.00 83.10 35 SER B O 1
ATOM 2231 N N . ILE B 1 39 ? -7.119 7.284 33.044 1.00 82.35 36 ILE B N 1
ATOM 2232 C CA . ILE B 1 39 ? -6.486 8.008 34.137 1.00 83.71 36 ILE B CA 1
ATOM 2233 C C . ILE B 1 39 ? -6.910 9.476 34.121 1.00 78.67 36 ILE B C 1
ATOM 2234 O O . ILE B 1 39 ? -7.164 10.069 35.169 1.00 79.95 36 ILE B O 1
ATOM 2239 N N . ILE B 1 40 ? -7.014 10.042 32.921 1.00 85.77 37 ILE B N 1
ATOM 2240 C CA . ILE B 1 40 ? -7.496 11.408 32.744 1.00 88.05 37 ILE B CA 1
ATOM 2241 C C . ILE B 1 40 ? -8.928 11.539 33.263 1.00 77.47 37 ILE B C 1
ATOM 2242 O O . ILE B 1 40 ? -9.269 12.517 33.926 1.00 95.11 37 ILE B O 1
ATOM 2247 N N . ALA B 1 41 ? -9.763 10.553 32.953 1.00 74.19 38 ALA B N 1
ATOM 2248 C CA . ALA B 1 41 ? -11.146 10.546 33.418 1.00 77.15 38 ALA B CA 1
ATOM 2249 C C . ALA B 1 41 ? -11.231 10.461 34.942 1.00 79.53 38 ALA B C 1
ATOM 2250 O O . ALA B 1 41 ? -12.069 11.116 35.562 1.00 81.91 38 ALA B O 1
ATOM 2252 N N . ILE B 1 42 ? -10.350 9.665 35.541 1.00 80.03 39 ILE B N 1
ATOM 2253 C CA . ILE B 1 42 ? -10.332 9.498 36.992 1.00 80.30 39 ILE B CA 1
ATOM 2254 C C . ILE B 1 42 ? -9.942 10.787 37.705 1.00 83.07 39 ILE B C 1
ATOM 2255 O O . ILE B 1 42 ? -10.589 11.187 38.671 1.00 79.04 39 ILE B O 1
ATOM 2260 N N . ILE B 1 43 ? -8.893 11.441 37.218 1.00 83.83 40 ILE B N 1
ATOM 2261 C CA . ILE B 1 43 ? -8.396 12.651 37.857 1.00 88.17 40 ILE B CA 1
ATOM 2262 C C . ILE B 1 43 ? -9.287 13.870 37.603 1.00 89.89 40 ILE B C 1
ATOM 2263 O O . ILE B 1 43 ? -9.279 14.823 38.383 1.00 93.05 40 ILE B O 1
ATOM 2268 N N . SER B 1 44 ? -10.063 13.841 36.523 1.00 87.35 41 SER B N 1
ATOM 2269 C CA . SER B 1 44 ? -10.892 14.994 36.183 1.00 88.16 41 SER B CA 1
ATOM 2270 C C . SER B 1 44 ? -12.360 14.877 36.604 1.00 88.35 41 SER B C 1
ATOM 2271 O O . SER B 1 44 ? -13.101 15.858 36.522 1.00 88.58 41 SER B O 1
ATOM 2274 N N . TYR B 1 45 ? -12.768 13.706 37.090 1.00 85.80 42 TYR B N 1
ATOM 2275 C CA . TYR B 1 45 ? -14.164 13.497 37.484 1.00 84.99 42 TYR B CA 1
ATOM 2276 C C . TYR B 1 45 ? -14.687 14.448 38.574 1.00 90.08 42 TYR B C 1
ATOM 2277 O O . TYR B 1 45 ? -15.888 14.720 38.634 1.00 90.80 42 TYR B O 1
ATOM 2286 N N . GLN B 1 46 ? -13.803 14.954 39.427 1.00 93.25 43 GLN B N 1
ATOM 2287 C CA . GLN B 1 46 ? -14.201 15.960 40.410 1.00 95.51 43 GLN B CA 1
ATOM 2288 C C . GLN B 1 46 ? -14.684 17.227 39.715 1.00 99.03 43 GLN B C 1
ATOM 2289 O O . GLN B 1 46 ? -15.651 17.856 40.138 1.00 102.04 43 GLN B O 1
ATOM 2295 N N . TRP B 1 47 ? -13.970 17.603 38.660 1.00 101.79 44 TRP B N 1
ATOM 2296 C CA . TRP B 1 47 ? -14.159 18.876 37.972 1.00 105.01 44 TRP B CA 1
ATOM 2297 C C . TRP B 1 47 ? -15.292 18.851 36.957 1.00 84.45 44 TRP B C 1
ATOM 2298 O O . TRP B 1 47 ? -15.470 19.797 36.192 1.00 85.63 44 TRP B O 1
ATOM 2309 N N . TYR B 1 48 ? -16.050 17.762 36.954 1.00 81.51 45 TYR B N 1
ATOM 2310 C CA . TYR B 1 48 ? -17.140 17.587 36.005 1.00 88.36 45 TYR B CA 1
ATOM 2311 C C . TYR B 1 48 ? -18.172 18.699 36.166 1.00 89.96 45 TYR B C 1
ATOM 2312 O O . TYR B 1 48 ? -18.556 19.344 35.190 1.00 90.56 45 TYR B O 1
ATOM 2321 N N . GLU B 1 49 ? -18.603 18.925 37.403 1.00 88.80 46 GLU B N 1
ATOM 2322 C CA . GLU B 1 49 ? -19.592 19.957 37.697 1.00 90.81 46 GLU B CA 1
ATOM 2323 C C . GLU B 1 49 ? -19.051 21.357 37.411 1.00 86.60 46 GLU B C 1
ATOM 2324 O O . GLU B 1 49 ? -19.781 22.213 36.922 1.00 87.63 46 GLU B O 1
ATOM 2330 N N . GLN B 1 50 ? -17.778 21.591 37.718 1.00 88.31 47 GLN B N 1
ATOM 2331 C CA . GLN B 1 50 ? -17.173 22.904 37.495 1.00 91.53 47 GLN B CA 1
ATOM 2332 C C . GLN B 1 50 ? -16.967 23.212 36.005 1.00 101.34 47 GLN B C 1
ATOM 2333 O O . GLN B 1 50 ? -16.552 24.309 35.637 1.00 104.27 47 GLN B O 1
ATOM 2339 N N . LEU B 1 51 ? -17.316 22.262 35.146 1.00 98.97 48 LEU B N 1
ATOM 2340 C CA . LEU B 1 51 ? -17.190 22.445 33.704 1.00 97.91 48 LEU B CA 1
ATOM 2341 C C . LEU B 1 51 ? -18.546 22.329 33.027 1.00 93.54 48 LEU B C 1
ATOM 2342 O O . LEU B 1 51 ? -18.757 22.865 31.941 1.00 96.02 48 LEU B O 1
ATOM 2347 N N . GLY B 1 52 ? -19.466 21.630 33.679 1.00 88.39 49 GLY B N 1
ATOM 2348 C CA . GLY B 1 52 ? -20.809 21.481 33.160 1.00 83.13 49 GLY B CA 1
ATOM 2349 C C . GLY B 1 52 ? -20.964 20.203 32.370 1.00 85.51 49 GLY B C 1
ATOM 2350 O O . GLY B 1 52 ? -21.907 20.054 31.591 1.00 87.88 49 GLY B O 1
ATOM 2351 N N . ILE B 1 53 ? -20.033 19.276 32.567 1.00 83.32 50 ILE B N 1
ATOM 2352 C CA . ILE B 1 53 ? -20.091 18.001 31.865 1.00 81.61 50 ILE B CA 1
ATOM 2353 C C . ILE B 1 53 ? -20.735 16.896 32.707 1.00 76.63 50 ILE B C 1
ATOM 2354 O O . ILE B 1 53 ? -20.332 16.636 33.839 1.00 76.73 50 ILE B O 1
ATOM 2359 N N . HIS B 1 54 ? -21.764 16.272 32.147 1.00 74.77 51 HIS B N 1
ATOM 2360 C CA . HIS B 1 54 ? -22.382 15.116 32.772 1.00 74.27 51 HIS B CA 1
ATOM 2361 C C . HIS B 1 54 ? -22.277 14.006 31.735 1.00 70.51 51 HIS B C 1
ATOM 2362 O O . HIS B 1 54 ? -22.544 14.239 30.557 1.00 69.13 51 HIS B O 1
ATOM 2369 N N . LEU B 1 55 ? -21.885 12.809 32.158 1.00 68.56 52 LEU B N 1
ATOM 2370 C CA . LEU B 1 55 ? -21.810 11.667 31.249 1.00 67.23 52 LEU B CA 1
ATOM 2371 C C . LEU B 1 55 ? -22.263 10.381 31.931 1.00 67.69 52 LEU B C 1
ATOM 2372 O O . LEU B 1 55 ? -21.588 9.884 32.831 1.00 71.43 52 LEU B O 1
ATOM 2377 N N . THR B 1 56 ? -23.400 9.842 31.510 1.00 64.96 53 THR B N 1
ATOM 2378 C CA . THR B 1 56 ? -23.890 8.594 32.082 1.00 65.91 53 THR B CA 1
ATOM 2379 C C . THR B 1 56 ? -23.552 7.401 31.181 1.00 67.28 53 THR B C 1
ATOM 2380 O O . THR B 1 56 ? -23.133 7.577 30.036 1.00 66.57 53 THR B O 1
ATOM 2384 N N . VAL B 1 57 ? -23.732 6.193 31.712 1.00 66.56 54 VAL B N 1
ATOM 2385 C CA . VAL B 1 57 ? -23.373 4.961 31.010 1.00 64.17 54 VAL B CA 1
ATOM 2386 C C . VAL B 1 57 ? -24.408 4.584 29.953 1.00 63.52 54 VAL B C 1
ATOM 2387 O O . VAL B 1 57 ? -24.062 4.081 28.882 1.00 65.21 54 VAL B O 1
ATOM 2391 N N . ALA B 1 58 ? -25.675 4.857 30.250 1.00 59.99 55 ALA B N 1
ATOM 2392 C CA . ALA B 1 58 ? -26.786 4.450 29.389 1.00 52.10 55 ALA B CA 1
ATOM 2393 C C . ALA B 1 58 ? -26.662 4.826 27.899 1.00 49.88 55 ALA B C 1
ATOM 2394 O O . ALA B 1 58 ? -26.928 3.985 27.038 1.00 46.43 55 ALA B O 1
ATOM 2396 N N . PRO B 1 59 ? -26.294 6.085 27.587 1.00 50.01 56 PRO B N 1
ATOM 2397 C CA . PRO B 1 59 ? -26.147 6.410 26.162 1.00 47.68 56 PRO B CA 1
ATOM 2398 C C . PRO B 1 59 ? -25.005 5.649 25.500 1.00 48.55 56 PRO B C 1
ATOM 2399 O O . PRO B 1 59 ? -25.100 5.315 24.319 1.00 47.81 56 PRO B O 1
ATOM 2403 N N . PHE B 1 60 ? -23.941 5.377 26.248 1.00 51.97 57 PHE B N 1
ATOM 2404 C CA . PHE B 1 60 ? -22.807 4.646 25.692 1.00 49.89 57 PHE B CA 1
ATOM 2405 C C . PHE B 1 60 ? -23.072 3.147 25.587 1.00 48.37 57 PHE B C 1
ATOM 2406 O O . PHE B 1 60 ? -22.467 2.464 24.758 1.00 45.77 57 PHE B O 1
ATOM 2414 N N . SER B 1 61 ? -23.995 2.639 26.401 1.00 48.33 58 SER B N 1
ATOM 2415 C CA . SER B 1 61 ? -24.447 1.263 26.225 1.00 47.14 58 SER B CA 1
ATOM 2416 C C . SER B 1 61 ? -25.204 1.165 24.922 1.00 44.74 58 SER B C 1
ATOM 2417 O O . SER B 1 61 ? -25.012 0.220 24.165 1.00 47.51 58 SER B O 1
ATOM 2420 N N . LEU B 1 62 ? -26.057 2.150 24.657 1.00 43.05 59 LEU B N 1
ATOM 2421 C CA . LEU B 1 62 ? -26.792 2.179 23.400 1.00 45.35 59 LEU B CA 1
ATOM 2422 C C . LEU B 1 62 ? -25.827 2.219 22.216 1.00 45.38 59 LEU B C 1
ATOM 2423 O O . LEU B 1 62 ? -25.900 1.390 21.315 1.00 35.65 59 LEU B O 1
ATOM 2428 N N . LEU B 1 63 ? -24.905 3.171 22.245 1.00 48.59 60 LEU B N 1
ATOM 2429 C CA . LEU B 1 63 ? -23.953 3.340 21.161 1.00 46.03 60 LEU B CA 1
ATOM 2430 C C . LEU B 1 63 ? -23.059 2.109 20.982 1.00 44.21 60 LEU B C 1
ATOM 2431 O O . LEU B 1 63 ? -22.822 1.667 19.859 1.00 45.06 60 LEU B O 1
ATOM 2436 N N . GLY B 1 64 ? -22.573 1.557 22.089 1.00 41.72 61 GLY B N 1
ATOM 2437 C CA . GLY B 1 64 ? -21.704 0.395 22.044 1.00 41.09 61 GLY B CA 1
ATOM 2438 C C . GLY B 1 64 ? -22.377 -0.832 21.456 1.00 38.66 61 GLY B C 1
ATOM 2439 O O . GLY B 1 64 ? -21.785 -1.559 20.652 1.00 37.65 61 GLY B O 1
ATOM 2440 N N . ILE B 1 65 ? -23.626 -1.055 21.848 1.00 34.56 62 ILE B N 1
ATOM 2441 C CA . ILE B 1 65 ? -24.382 -2.199 21.368 1.00 34.26 62 ILE B CA 1
ATOM 2442 C C . ILE B 1 65 ? -24.646 -2.083 19.866 1.00 34.99 62 ILE B C 1
ATOM 2443 O O . ILE B 1 65 ? -24.561 -3.069 19.139 1.00 31.73 62 ILE B O 1
ATOM 2448 N N . ALA B 1 66 ? -24.942 -0.875 19.399 1.00 33.80 63 ALA B N 1
ATOM 2449 C CA . ALA B 1 66 ? -25.137 -0.657 17.971 1.00 34.43 63 ALA B CA 1
ATOM 2450 C C . ALA B 1 66 ? -23.861 -0.975 17.196 1.00 34.94 63 ALA B C 1
ATOM 2451 O O . ALA B 1 66 ? -23.908 -1.621 16.153 1.00 37.41 63 ALA B O 1
ATOM 2453 N N . ILE B 1 67 ? -22.725 -0.516 17.711 1.00 36.59 64 ILE B N 1
ATOM 2454 C CA . ILE B 1 67 ? -21.431 -0.771 17.080 1.00 34.93 64 ILE B CA 1
ATOM 2455 C C . ILE B 1 67 ? -21.091 -2.267 17.071 1.00 33.35 64 ILE B C 1
ATOM 2456 O O . ILE B 1 67 ? -20.562 -2.786 16.083 1.00 34.33 64 ILE B O 1
ATOM 2461 N N . ALA B 1 68 ? -21.405 -2.962 18.162 1.00 32.75 65 ALA B N 1
ATOM 2462 C CA . ALA B 1 68 ? -21.165 -4.404 18.237 1.00 30.14 65 ALA B CA 1
ATOM 2463 C C . ALA B 1 68 ? -21.989 -5.159 17.194 1.00 28.85 65 ALA B C 1
ATOM 2464 O O . ALA B 1 68 ? -21.503 -6.101 16.570 1.00 31.61 65 ALA B O 1
ATOM 2466 N N . ILE B 1 69 ? -23.242 -4.748 17.021 1.00 28.13 66 ILE B N 1
ATOM 2467 C CA . ILE B 1 69 ? -24.116 -5.328 16.006 1.00 26.19 66 ILE B CA 1
ATOM 2468 C C . ILE B 1 69 ? -23.533 -5.131 14.613 1.00 28.74 66 ILE B C 1
ATOM 2469 O O . ILE B 1 69 ? -23.489 -6.066 13.807 1.00 32.43 66 ILE B O 1
ATOM 2474 N N . PHE B 1 70 ? -23.095 -3.908 14.325 1.00 31.00 67 PHE B N 1
ATOM 2475 C CA . PHE B 1 70 ? -22.528 -3.595 13.014 1.00 30.12 67 PHE B CA 1
ATOM 2476 C C . PHE B 1 70 ? -21.191 -4.304 12.784 1.00 31.74 67 PHE B C 1
ATOM 2477 O O . PHE B 1 70 ? -20.915 -4.783 11.682 1.00 30.61 67 PHE B O 1
ATOM 2485 N N . LEU B 1 71 ? -20.376 -4.391 13.832 1.00 34.54 68 LEU B N 1
ATOM 2486 C CA . LEU B 1 71 ? -19.118 -5.128 13.755 1.00 33.80 68 LEU B CA 1
ATOM 2487 C C . LEU B 1 71 ? -19.376 -6.604 13.511 1.00 28.11 68 LEU B C 1
ATOM 2488 O O . LEU B 1 71 ? -18.631 -7.265 12.783 1.00 27.00 68 LEU B O 1
ATOM 2493 N N . GLY B 1 72 ? -20.444 -7.117 14.115 1.00 25.60 69 GLY B N 1
ATOM 2494 C CA . GLY B 1 72 ? -20.804 -8.515 13.956 1.00 25.40 69 GLY B CA 1
ATOM 2495 C C . GLY B 1 72 ? -21.092 -8.840 12.506 1.00 30.63 69 GLY B C 1
ATOM 2496 O O . GLY B 1 72 ? -20.515 -9.774 11.947 1.00 34.08 69 GLY B O 1
ATOM 2497 N N . PHE B 1 73 ? -21.971 -8.055 11.890 1.00 26.63 70 PHE B N 1
ATOM 2498 C CA . PHE B 1 73 ? -22.302 -8.244 10.485 1.00 27.22 70 PHE B CA 1
ATOM 2499 C C . PHE B 1 73 ? -21.098 -8.037 9.569 1.00 29.52 70 PHE B C 1
ATOM 2500 O O . PHE B 1 73 ? -20.907 -8.790 8.614 1.00 28.72 70 PHE B O 1
ATOM 2508 N N . ARG B 1 74 ? -20.279 -7.032 9.872 1.00 31.54 71 ARG B N 1
ATOM 2509 C CA . ARG B 1 74 ? -19.120 -6.723 9.043 1.00 35.87 71 ARG B CA 1
ATOM 2510 C C . ARG B 1 74 ? -18.151 -7.901 9.040 1.00 33.08 71 ARG B C 1
ATOM 2511 O O . ARG B 1 74 ? -17.676 -8.325 7.984 1.00 34.42 71 ARG B O 1
ATOM 2519 N N . ASN B 1 75 ? -17.855 -8.414 10.229 1.00 30.56 72 ASN B N 1
ATOM 2520 C CA . ASN B 1 75 ? -16.939 -9.535 10.377 1.00 31.09 72 ASN B CA 1
ATOM 2521 C C . ASN B 1 75 ? -17.481 -10.783 9.678 1.00 29.72 72 ASN B C 1
ATOM 2522 O O . ASN B 1 75 ? -16.738 -11.523 9.030 1.00 28.69 72 ASN B O 1
ATOM 2527 N N . SER B 1 76 ? -18.790 -10.980 9.764 1.00 27.77 73 SER B N 1
ATOM 2528 C CA . SER B 1 76 ? -19.445 -12.078 9.062 1.00 27.98 73 SER B CA 1
ATOM 2529 C C . SER B 1 76 ? -19.245 -11.971 7.547 1.00 27.66 73 SER B C 1
ATOM 2530 O O . SER B 1 76 ? -18.958 -12.966 6.878 1.00 29.47 73 SER B O 1
ATOM 2533 N N . ALA B 1 77 ? -19.398 -10.764 7.007 1.00 25.24 74 ALA B N 1
ATOM 2534 C CA . ALA B 1 77 ? -19.158 -10.540 5.584 1.00 21.72 74 ALA B CA 1
ATOM 2535 C C . ALA B 1 77 ? -17.682 -10.777 5.217 1.00 23.44 74 ALA B C 1
ATOM 2536 O O . ALA B 1 77 ? -17.383 -11.348 4.170 1.00 27.92 74 ALA B O 1
ATOM 2538 N N . SER B 1 78 ? -16.763 -10.357 6.082 1.00 32.83 75 SER B N 1
ATOM 2539 C CA . SER B 1 78 ? -15.341 -10.573 5.824 1.00 32.60 75 SER B CA 1
ATOM 2540 C C . SER B 1 78 ? -14.987 -12.062 5.822 1.00 30.77 75 SER B C 1
ATOM 2541 O O . SER B 1 78 ? -14.226 -12.524 4.972 1.00 32.46 75 SER B O 1
ATOM 2544 N N . TYR B 1 79 ? -15.529 -12.806 6.781 1.00 33.27 76 TYR B N 1
ATOM 2545 C CA . TYR B 1 79 ? -15.260 -14.237 6.871 1.00 29.45 76 TYR B CA 1
ATOM 2546 C C . TYR B 1 79 ? -15.779 -14.965 5.629 1.00 31.59 76 TYR B C 1
ATOM 2547 O O . TYR B 1 79 ? -15.126 -15.883 5.132 1.00 33.64 76 TYR B O 1
ATOM 2556 N N . SER B 1 80 ? -16.946 -14.561 5.132 1.00 26.81 77 SER B N 1
ATOM 2557 C CA . SER B 1 80 ? -17.505 -15.166 3.920 1.00 24.94 77 SER B CA 1
ATOM 2558 C C . SER B 1 80 ? -16.573 -15.002 2.715 1.00 26.86 77 SER B C 1
ATOM 2559 O O . SER B 1 80 ? -16.440 -15.919 1.911 1.00 30.07 77 SER B O 1
ATOM 2562 N N . ARG B 1 81 ? -15.914 -13.850 2.601 1.00 27.37 78 ARG B N 1
ATOM 2563 C CA . ARG B 1 81 ? -14.985 -13.618 1.495 1.00 29.37 78 ARG B CA 1
ATOM 2564 C C . ARG B 1 81 ? -13.791 -14.546 1.631 1.00 28.67 78 ARG B C 1
ATOM 2565 O O . ARG B 1 81 ? -13.307 -15.103 0.642 1.00 26.95 78 ARG B O 1
ATOM 2573 N N . PHE B 1 82 ? -13.336 -14.712 2.869 1.00 29.08 79 PHE B N 1
ATOM 2574 C CA . PHE B 1 82 ? -12.251 -15.630 3.180 1.00 29.48 79 PHE B CA 1
ATOM 2575 C C . PHE B 1 82 ? -12.612 -17.052 2.802 1.00 26.48 79 PHE B C 1
ATOM 2576 O O . PHE B 1 82 ? -11.832 -17.753 2.166 1.00 25.59 79 PHE B O 1
ATOM 2584 N N . VAL B 1 83 ? -13.807 -17.471 3.193 1.00 27.99 80 VAL B N 1
ATOM 2585 C CA . VAL B 1 83 ? -14.264 -18.823 2.913 1.00 25.26 80 VAL B CA 1
ATOM 2586 C C . VAL B 1 83 ? -14.404 -19.063 1.412 1.00 25.03 80 VAL B C 1
ATOM 2587 O O . VAL B 1 83 ? -13.955 -20.086 0.911 1.00 22.74 80 VAL B O 1
ATOM 2591 N N . GLU B 1 84 ? -14.974 -18.106 0.684 1.00 25.65 81 GLU B N 1
ATOM 2592 C CA . GLU B 1 84 ? -15.084 -18.274 -0.762 1.00 24.43 81 GLU B CA 1
ATOM 2593 C C . GLU B 1 84 ? -13.720 -18.382 -1.436 1.00 23.18 81 GLU B C 1
ATOM 2594 O O . GLU B 1 84 ? -13.520 -19.226 -2.307 1.00 24.96 81 GLU B O 1
ATOM 2600 N N . ALA B 1 85 ? -12.787 -17.534 -1.014 1.00 22.54 82 ALA B N 1
ATOM 2601 C CA . ALA B 1 85 ? -11.420 -17.560 -1.524 1.00 24.06 82 ALA B CA 1
ATOM 2602 C C . ALA B 1 85 ? -10.738 -18.905 -1.308 1.00 25.88 82 ALA B C 1
ATOM 2603 O O . ALA B 1 85 ? -10.059 -19.416 -2.204 1.00 30.26 82 ALA B O 1
ATOM 2605 N N . ARG B 1 86 ? -10.910 -19.473 -0.118 1.00 24.03 83 ARG B N 1
ATOM 2606 C CA . ARG B 1 86 ? -10.325 -20.773 0.189 1.00 23.69 83 ARG B CA 1
ATOM 2607 C C . ARG B 1 86 ? -10.953 -21.849 -0.691 1.00 26.41 83 ARG B C 1
ATOM 2608 O O . ARG B 1 86 ? -10.274 -22.769 -1.155 1.00 30.61 83 ARG B O 1
ATOM 2616 N N . ASN B 1 87 ? -12.259 -21.737 -0.899 1.00 22.26 84 ASN B N 1
ATOM 2617 C CA . ASN B 1 87 ? -12.973 -22.656 -1.776 1.00 30.44 84 ASN B CA 1
ATOM 2618 C C . ASN B 1 87 ? -12.510 -22.633 -3.234 1.00 23.79 84 ASN B C 1
ATOM 2619 O O . ASN B 1 87 ? -12.323 -23.686 -3.840 1.00 22.98 84 ASN B O 1
ATOM 2624 N N . LEU B 1 88 ? -12.351 -21.439 -3.797 1.00 20.31 85 LEU B N 1
ATOM 2625 C CA . LEU B 1 88 ? -11.861 -21.304 -5.164 1.00 22.03 85 LEU B CA 1
ATOM 2626 C C . LEU B 1 88 ? -10.502 -22.011 -5.313 1.00 23.52 85 LEU B C 1
ATOM 2627 O O . LEU B 1 88 ? -10.265 -22.728 -6.288 1.00 23.16 85 LEU B O 1
ATOM 2632 N N . TRP B 1 89 ? -9.615 -21.813 -4.346 1.00 17.44 86 TRP B N 1
ATOM 2633 C CA . TRP B 1 89 ? -8.317 -22.484 -4.377 1.00 24.32 86 TRP B CA 1
ATOM 2634 C C . TRP B 1 89 ? -8.405 -24.005 -4.210 1.00 25.87 86 TRP B C 1
ATOM 2635 O O . TRP B 1 89 ? -7.606 -24.745 -4.797 1.00 26.58 86 TRP B O 1
ATOM 2646 N N . GLY B 1 90 ? -9.363 -24.471 -3.412 1.00 23.73 87 GLY B N 1
ATOM 2647 C CA . GLY B 1 90 ? -9.599 -25.899 -3.287 1.00 22.36 87 GLY B CA 1
ATOM 2648 C C . GLY B 1 90 ? -9.983 -26.505 -4.631 1.00 22.45 87 GLY B C 1
ATOM 2649 O O . GLY B 1 90 ? -9.585 -27.619 -4.974 1.00 23.61 87 GLY B O 1
ATOM 2650 N N . THR B 1 91 ? -10.748 -25.749 -5.408 1.00 19.84 88 THR B N 1
ATOM 2651 C CA . THR B 1 91 ? -11.195 -26.200 -6.720 1.00 22.07 88 THR B CA 1
ATOM 2652 C C . THR B 1 91 ? -10.045 -26.350 -7.716 1.00 20.11 88 THR B C 1
ATOM 2653 O O . THR B 1 91 ? -10.079 -27.257 -8.556 1.00 18.90 88 THR B O 1
ATOM 2657 N N . VAL B 1 92 ? -9.027 -25.490 -7.618 1.00 18.17 89 VAL B N 1
ATOM 2658 C CA . VAL B 1 92 ? -7.842 -25.636 -8.473 1.00 21.34 89 VAL B CA 1
ATOM 2659 C C . VAL B 1 92 ? -7.236 -27.028 -8.300 1.00 23.13 89 VAL B C 1
ATOM 2660 O O . VAL B 1 92 ? -6.953 -27.719 -9.278 1.00 27.29 89 VAL B O 1
ATOM 2664 N N . LEU B 1 93 ? -7.056 -27.441 -7.050 1.00 20.11 90 LEU B N 1
ATOM 2665 C CA . LEU B 1 93 ? -6.466 -28.739 -6.755 1.00 24.32 90 LEU B CA 1
ATOM 2666 C C . LEU B 1 93 ? -7.347 -29.871 -7.271 1.00 23.58 90 LEU B C 1
ATOM 2667 O O . LEU B 1 93 ? -6.864 -30.814 -7.899 1.00 23.63 90 LEU B O 1
ATOM 2672 N N . ILE B 1 94 ? -8.645 -29.762 -7.016 1.00 19.18 91 ILE B N 1
ATOM 2673 C CA . ILE B 1 94 ? -9.590 -30.788 -7.440 1.00 19.65 91 ILE B CA 1
ATOM 2674 C C . ILE B 1 94 ? -9.635 -30.923 -8.964 1.00 20.01 91 ILE B C 1
ATOM 2675 O O . ILE B 1 94 ? -9.447 -32.011 -9.491 1.00 21.18 91 ILE B O 1
ATOM 2680 N N . ALA B 1 95 ? -9.855 -29.813 -9.663 1.00 14.31 92 ALA B N 1
ATOM 2681 C CA . ALA B 1 95 ? -10.011 -29.840 -11.112 1.00 14.43 92 ALA B CA 1
ATOM 2682 C C . ALA B 1 95 ? -8.737 -30.286 -11.813 1.00 24.33 92 ALA B C 1
ATOM 2683 O O . ALA B 1 95 ? -8.792 -30.998 -12.815 1.00 28.71 92 ALA B O 1
ATOM 2685 N N . GLU B 1 96 ? -7.591 -29.857 -11.292 1.00 18.47 93 GLU B N 1
ATOM 2686 C CA . GLU B 1 96 ? -6.314 -30.229 -11.883 1.00 21.17 93 GLU B CA 1
ATOM 2687 C C . GLU B 1 96 ? -5.979 -31.699 -11.636 1.00 24.02 93 GLU B C 1
ATOM 2688 O O . GLU B 1 96 ? -5.439 -32.365 -12.520 1.00 23.42 93 GLU B O 1
ATOM 2694 N N . ARG B 1 97 ? -6.298 -32.203 -10.442 1.00 23.98 94 ARG B N 1
ATOM 2695 C CA . ARG B 1 97 ? -6.165 -33.638 -10.175 1.00 23.31 94 ARG B CA 1
ATOM 2696 C C . ARG B 1 97 ? -7.010 -34.480 -11.122 1.00 23.61 94 ARG B C 1
ATOM 2697 O O . ARG B 1 97 ? -6.529 -35.475 -11.653 1.00 26.29 94 ARG B O 1
ATOM 2705 N N . THR B 1 98 ? -8.272 -34.105 -11.320 1.00 21.90 95 THR B N 1
ATOM 2706 C CA . THR B 1 98 ? -9.146 -34.935 -12.139 1.00 24.90 95 THR B CA 1
ATOM 2707 C C . THR B 1 98 ? -8.789 -34.844 -13.615 1.00 23.53 95 THR B C 1
ATOM 2708 O O . THR B 1 98 ? -8.893 -35.835 -14.333 1.00 27.58 95 THR B O 1
ATOM 2712 N N . LEU B 1 99 ? -8.367 -33.665 -14.067 1.00 17.72 96 LEU B N 1
ATOM 2713 C CA . LEU B 1 99 ? -7.909 -33.529 -15.447 1.00 20.21 96 LEU B CA 1
ATOM 2714 C C . LEU B 1 99 ? -6.739 -34.490 -15.704 1.00 26.57 96 LEU B C 1
ATOM 2715 O O . LEU B 1 99 ? -6.726 -35.209 -16.701 1.00 29.13 96 LEU B O 1
ATOM 2720 N N . VAL B 1 100 ? -5.778 -34.526 -14.786 1.00 26.58 97 VAL B N 1
ATOM 2721 C CA . VAL B 1 100 ? -4.639 -35.435 -14.916 1.00 27.48 97 VAL B CA 1
ATOM 2722 C C . VAL B 1 100 ? -5.071 -36.900 -14.818 1.00 24.56 97 VAL B C 1
ATOM 2723 O O . VAL B 1 100 ? -4.568 -37.743 -15.554 1.00 24.86 97 VAL B O 1
ATOM 2727 N N . ARG B 1 101 ? -6.024 -37.198 -13.939 1.00 20.17 98 ARG B N 1
ATOM 2728 C CA . ARG B 1 101 ? -6.539 -38.559 -13.832 1.00 23.90 98 ARG B CA 1
ATOM 2729 C C . ARG B 1 101 ? -7.195 -38.988 -15.140 1.00 25.11 98 ARG B C 1
ATOM 2730 O O . ARG B 1 101 ? -6.944 -40.084 -15.643 1.00 27.10 98 ARG B O 1
ATOM 2738 N N . GLN B 1 102 ? -8.019 -38.106 -15.698 1.00 22.20 99 GLN B N 1
ATOM 2739 C CA . GLN B 1 102 ? -8.692 -38.389 -16.959 1.00 24.19 99 GLN B CA 1
ATOM 2740 C C . GLN B 1 102 ? -7.685 -38.647 -18.082 1.00 28.55 99 GLN B C 1
ATOM 2741 O O . GLN B 1 102 ? -7.853 -39.578 -18.874 1.00 29.18 99 GLN B O 1
ATOM 2747 N N . LEU B 1 103 ? -6.639 -37.827 -18.147 1.00 25.39 100 LEU B N 1
ATOM 2748 C CA . LEU B 1 103 ? -5.587 -38.007 -19.147 1.00 26.28 100 LEU B CA 1
ATOM 2749 C C . LEU B 1 103 ? -4.884 -39.359 -18.998 1.00 29.50 100 LEU B C 1
ATOM 2750 O O . LEU B 1 103 ? -4.537 -40.004 -19.991 1.00 32.15 100 LEU B O 1
ATOM 2755 N N . ARG B 1 104 ? -4.655 -39.770 -17.753 1.00 27.05 101 ARG B N 1
ATOM 2756 C CA . ARG B 1 104 ? -4.035 -41.060 -17.470 1.00 31.39 101 ARG B CA 1
ATOM 2757 C C . ARG B 1 104 ? -4.989 -42.222 -17.779 1.00 36.84 101 ARG B C 1
ATOM 2758 O O . ARG B 1 104 ? -4.569 -43.239 -18.337 1.00 39.67 101 ARG B O 1
ATOM 2766 N N . ASN B 1 105 ? -6.263 -42.073 -17.420 1.00 33.08 102 ASN B N 1
ATOM 2767 C CA . ASN B 1 105 ? -7.257 -43.120 -17.663 1.00 34.17 102 ASN B CA 1
ATOM 2768 C C . ASN B 1 105 ? -7.621 -43.308 -19.141 1.00 34.08 102 ASN B C 1
ATOM 2769 O O . ASN B 1 105 ? -7.850 -44.427 -19.595 1.00 33.90 102 ASN B O 1
ATOM 2774 N N . ILE B 1 106 ? -7.694 -42.206 -19.879 1.00 32.86 103 ILE B N 1
ATOM 2775 C CA . ILE B 1 106 ? -8.183 -42.221 -21.253 1.00 32.18 103 ILE B CA 1
ATOM 2776 C C . ILE B 1 106 ? -7.038 -42.381 -22.251 1.00 36.70 103 ILE B C 1
ATOM 2777 O O . ILE B 1 106 ? -7.171 -43.073 -23.261 1.00 38.54 103 ILE B O 1
ATOM 2782 N N . LEU B 1 107 ? -5.902 -41.757 -21.950 1.00 36.75 104 LEU B N 1
ATOM 2783 C CA . LEU B 1 107 ? -4.727 -41.843 -22.812 1.00 35.58 104 LEU B CA 1
ATOM 2784 C C . LEU B 1 107 ? -3.500 -42.257 -22.005 1.00 38.86 104 LEU B C 1
ATOM 2785 O O . LEU B 1 107 ? -2.547 -41.485 -21.891 1.00 40.74 104 LEU B O 1
ATOM 2790 N N . PRO B 1 108 ? -3.509 -43.486 -21.459 1.00 40.20 105 PRO B N 1
ATOM 2791 C CA . PRO B 1 108 ? -2.469 -43.917 -20.515 1.00 40.97 105 PRO B CA 1
ATOM 2792 C C . PRO B 1 108 ? -1.042 -43.880 -21.043 1.00 44.24 105 PRO B C 1
ATOM 2793 O O . PRO B 1 108 ? -0.116 -43.763 -20.239 1.00 46.10 105 PRO B O 1
ATOM 2797 N N . ALA B 1 109 ? -0.869 -43.958 -22.358 1.00 45.33 106 ALA B N 1
ATOM 2798 C CA . ALA B 1 109 ? 0.464 -44.029 -22.952 1.00 46.07 106 ALA B CA 1
ATOM 2799 C C . ALA B 1 109 ? 1.016 -42.686 -23.447 1.00 47.73 106 ALA B C 1
ATOM 2800 O O . ALA B 1 109 ? 2.168 -42.606 -23.869 1.00 42.04 106 ALA B O 1
ATOM 2802 N N . GLU B 1 110 ? 0.201 -41.636 -23.402 1.00 43.04 107 GLU B N 1
ATOM 2803 C CA . GLU B 1 110 ? 0.618 -40.336 -23.935 1.00 44.05 107 GLU B CA 1
ATOM 2804 C C . GLU B 1 110 ? 1.396 -39.509 -22.911 1.00 43.78 107 GLU B C 1
ATOM 2805 O O . GLU B 1 110 ? 0.951 -38.436 -22.507 1.00 47.78 107 GLU B O 1
ATOM 2811 N N . HIS B 1 111 ? 2.563 -40.003 -22.506 1.00 41.44 108 HIS B N 1
ATOM 2812 C CA . HIS B 1 111 ? 3.312 -39.380 -21.419 1.00 41.34 108 HIS B CA 1
ATOM 2813 C C . HIS B 1 111 ? 3.878 -37.999 -21.766 1.00 43.12 108 HIS B C 1
ATOM 2814 O O . HIS B 1 111 ? 3.976 -37.135 -20.893 1.00 43.84 108 HIS B O 1
ATOM 2821 N N . ASP B 1 112 ? 4.251 -37.794 -23.026 1.00 42.20 109 ASP B N 1
ATOM 2822 C CA . ASP B 1 112 ? 4.695 -36.478 -23.480 1.00 49.16 109 ASP B CA 1
ATOM 2823 C C . ASP B 1 112 ? 3.589 -35.442 -23.277 1.00 47.02 109 ASP B C 1
ATOM 2824 O O . ASP B 1 112 ? 3.834 -34.335 -22.787 1.00 47.77 109 ASP B O 1
ATOM 2829 N N . ALA B 1 113 ? 2.368 -35.820 -23.648 1.00 43.18 110 ALA B N 1
ATOM 2830 C CA . ALA B 1 113 ? 1.204 -34.961 -23.477 1.00 41.02 110 ALA B CA 1
ATOM 2831 C C . ALA B 1 113 ? 0.882 -34.740 -22.002 1.00 39.52 110 ALA B C 1
ATOM 2832 O O . ALA B 1 113 ? 0.526 -33.630 -21.603 1.00 39.07 110 ALA B O 1
ATOM 2834 N N . HIS B 1 114 ? 1.008 -35.797 -21.200 1.00 37.17 111 HIS B N 1
ATOM 2835 C CA . HIS B 1 114 ? 0.809 -35.690 -19.754 1.00 36.96 111 HIS B CA 1
ATOM 2836 C C . HIS B 1 114 ? 1.722 -34.624 -19.167 1.00 40.42 111 HIS B C 1
ATOM 2837 O O . HIS B 1 114 ? 1.274 -33.766 -18.405 1.00 36.54 111 HIS B O 1
ATOM 2844 N N . ARG B 1 115 ? 3.001 -34.680 -19.543 1.00 43.99 112 ARG B N 1
ATOM 2845 C CA . ARG B 1 115 ? 4.008 -33.775 -18.993 1.00 46.03 112 ARG B CA 1
ATOM 2846 C C . ARG B 1 115 ? 3.750 -32.328 -19.382 1.00 43.68 112 ARG B C 1
ATOM 2847 O O . ARG B 1 115 ? 3.837 -31.427 -18.547 1.00 43.51 112 ARG B O 1
ATOM 2855 N N . ARG B 1 116 ? 3.443 -32.107 -20.654 1.00 41.00 113 ARG B N 1
ATOM 2856 C CA . ARG B 1 116 ? 3.188 -30.758 -21.130 1.00 39.53 113 ARG B CA 1
ATOM 2857 C C . ARG B 1 116 ? 1.985 -30.165 -20.419 1.00 36.95 113 ARG B C 1
ATOM 2858 O O . ARG B 1 116 ? 2.045 -29.040 -19.923 1.00 36.54 113 ARG B O 1
ATOM 2866 N N . ILE B 1 117 ? 0.906 -30.938 -20.334 1.00 32.61 114 ILE B N 1
ATOM 2867 C CA . ILE B 1 117 ? -0.308 -30.450 -19.706 1.00 32.68 114 ILE B CA 1
ATOM 2868 C C . ILE B 1 117 ? -0.112 -30.179 -18.213 1.00 35.17 114 ILE B C 1
ATOM 2869 O O . ILE B 1 117 ? -0.538 -29.137 -17.714 1.00 35.25 114 ILE B O 1
ATOM 2874 N N . VAL B 1 118 ? 0.553 -31.099 -17.515 1.00 35.31 115 VAL B N 1
ATOM 2875 C CA . VAL B 1 118 ? 0.863 -30.909 -16.096 1.00 33.97 115 VAL B CA 1
ATOM 2876 C C . VAL B 1 118 ? 1.687 -29.639 -15.845 1.00 34.35 115 VAL B C 1
ATOM 2877 O O . VAL B 1 118 ? 1.414 -28.894 -14.908 1.00 34.59 115 VAL B O 1
ATOM 2881 N N . SER B 1 119 ? 2.672 -29.374 -16.694 1.00 32.95 116 SER B N 1
ATOM 2882 C CA . SER B 1 119 ? 3.479 -28.167 -16.523 1.00 42.35 116 SER B CA 1
ATOM 2883 C C . SER B 1 119 ? 2.632 -26.888 -16.658 1.00 40.35 116 SER B C 1
ATOM 2884 O O . SER B 1 119 ? 2.831 -25.921 -15.918 1.00 38.69 116 SER B O 1
ATOM 2887 N N . TYR B 1 120 ? 1.677 -26.900 -17.585 1.00 34.15 117 TYR B N 1
ATOM 2888 C CA . TYR B 1 120 ? 0.747 -25.785 -17.735 1.00 31.85 117 TYR B CA 1
ATOM 2889 C C . TYR B 1 120 ? -0.151 -25.638 -16.507 1.00 34.46 117 TYR B C 1
ATOM 2890 O O . TYR B 1 120 ? -0.391 -24.526 -16.034 1.00 34.80 117 TYR B O 1
ATOM 2899 N N . LEU B 1 121 ? -0.639 -26.761 -15.989 1.00 30.15 118 LEU B N 1
ATOM 2900 C CA . LEU B 1 121 ? -1.497 -26.743 -14.809 1.00 30.26 118 LEU B CA 1
ATOM 2901 C C . LEU B 1 121 ? -0.774 -26.201 -13.582 1.00 32.50 118 LEU B C 1
ATOM 2902 O O . LEU B 1 121 ? -1.350 -25.451 -12.790 1.00 34.57 118 LEU B O 1
ATOM 2907 N N . VAL B 1 122 ? 0.483 -26.597 -13.419 1.00 31.53 119 VAL B N 1
ATOM 2908 C CA . VAL B 1 122 ? 1.300 -26.099 -12.322 1.00 32.76 119 VAL B CA 1
ATOM 2909 C C . VAL B 1 122 ? 1.620 -24.616 -12.516 1.00 32.57 119 VAL B C 1
ATOM 2910 O O . VAL B 1 122 ? 1.549 -23.829 -11.577 1.00 32.42 119 VAL B O 1
ATOM 2914 N N . ALA B 1 123 ? 1.964 -24.238 -13.741 1.00 32.30 120 ALA B N 1
ATOM 2915 C CA . ALA B 1 123 ? 2.232 -22.838 -14.045 1.00 34.06 120 ALA B CA 1
ATOM 2916 C C . ALA B 1 123 ? 0.999 -21.977 -13.766 1.00 34.86 120 ALA B C 1
ATOM 2917 O O . ALA B 1 123 ? 1.118 -20.856 -13.275 1.00 33.27 120 ALA B O 1
ATOM 2919 N N . PHE B 1 124 ? -0.179 -22.517 -14.079 1.00 32.81 121 PHE B N 1
ATOM 2920 C CA . PHE B 1 124 ? -1.446 -21.834 -13.834 1.00 29.02 121 PHE B CA 1
ATOM 2921 C C . PHE B 1 124 ? -1.617 -21.420 -12.369 1.00 32.10 121 PHE B C 1
ATOM 2922 O O . PHE B 1 124 ? -1.980 -20.280 -12.082 1.00 34.43 121 PHE B O 1
ATOM 2930 N N . SER B 1 125 ? -1.355 -22.346 -11.449 1.00 32.24 122 SER B N 1
ATOM 2931 C CA . SER B 1 125 ? -1.484 -22.071 -10.020 1.00 32.30 122 SER B CA 1
ATOM 2932 C C . SER B 1 125 ? -0.536 -20.972 -9.555 1.00 35.22 122 SER B C 1
ATOM 2933 O O . SER B 1 125 ? -0.962 -20.016 -8.905 1.00 31.73 122 SER B O 1
ATOM 2936 N N . TRP B 1 126 ? 0.748 -21.116 -9.885 1.00 31.07 123 TRP B N 1
ATOM 2937 C CA . TRP B 1 126 ? 1.739 -20.131 -9.475 1.00 38.52 123 TRP B CA 1
ATOM 2938 C C . TRP B 1 126 ? 1.447 -18.776 -10.095 1.00 37.34 123 TRP B C 1
ATOM 2939 O O . TRP B 1 126 ? 1.550 -17.743 -9.436 1.00 36.92 123 TRP B O 1
ATOM 2950 N N . SER B 1 127 ? 1.070 -18.791 -11.366 1.00 36.13 124 SER B N 1
ATOM 2951 C CA . SER B 1 127 ? 0.749 -17.565 -12.072 1.00 39.24 124 SER B CA 1
ATOM 2952 C C . SER B 1 127 ? -0.466 -16.886 -11.426 1.00 36.37 124 SER B C 1
ATOM 2953 O O . SER B 1 127 ? -0.503 -15.667 -11.298 1.00 35.41 124 SER B O 1
ATOM 2956 N N . LEU B 1 128 ? -1.444 -17.677 -10.993 1.00 32.80 125 LEU B N 1
ATOM 2957 C CA . LEU B 1 128 ? -2.606 -17.122 -10.300 1.00 34.59 125 LEU B CA 1
ATOM 2958 C C . LEU B 1 128 ? -2.198 -16.452 -8.992 1.00 39.49 125 LEU B C 1
ATOM 2959 O O . LEU B 1 128 ? -2.672 -15.365 -8.666 1.00 43.62 125 LEU B O 1
ATOM 2964 N N . LYS B 1 129 ? -1.301 -17.102 -8.258 1.00 37.58 126 LYS B N 1
ATOM 2965 C CA . LYS B 1 129 ? -0.817 -16.580 -6.984 1.00 35.65 126 LYS B CA 1
ATOM 2966 C C . LYS B 1 129 ? -0.123 -15.230 -7.175 1.00 37.16 126 LYS B C 1
ATOM 2967 O O . LYS B 1 129 ? -0.423 -14.271 -6.469 1.00 39.00 126 LYS B O 1
ATOM 2973 N N . HIS B 1 130 ? 0.789 -15.156 -8.140 1.00 37.67 127 HIS B N 1
ATOM 2974 C CA . HIS B 1 130 ? 1.521 -13.924 -8.408 1.00 41.40 127 HIS B CA 1
ATOM 2975 C C . HIS B 1 130 ? 0.592 -12.791 -8.839 1.00 43.96 127 HIS B C 1
ATOM 2976 O O . HIS B 1 130 ? 0.781 -11.644 -8.446 1.00 48.04 127 HIS B O 1
ATOM 2983 N N . GLN B 1 131 ? -0.408 -13.125 -9.647 1.00 44.22 128 GLN B N 1
ATOM 2984 C CA . GLN B 1 131 ? -1.394 -12.155 -10.105 1.00 47.45 128 GLN B CA 1
ATOM 2985 C C . GLN B 1 131 ? -2.138 -11.545 -8.912 1.00 47.19 128 GLN B C 1
ATOM 2986 O O . GLN B 1 131 ? -2.340 -10.334 -8.848 1.00 48.98 128 GLN B O 1
ATOM 2992 N N . LEU B 1 132 ? -2.542 -12.393 -7.971 1.00 43.45 129 LEU B N 1
ATOM 2993 C CA . LEU B 1 132 ? -3.257 -11.945 -6.779 1.00 39.03 129 LEU B CA 1
ATOM 2994 C C . LEU B 1 132 ? -2.348 -11.215 -5.788 1.00 46.07 129 LEU B C 1
ATOM 2995 O O . LEU B 1 132 ? -2.803 -10.351 -5.037 1.00 51.94 129 LEU B O 1
ATOM 3000 N N . ARG B 1 133 ? -1.065 -11.564 -5.782 1.00 43.34 130 ARG B N 1
ATOM 3001 C CA . ARG B 1 133 ? -0.110 -10.926 -4.885 1.00 47.01 130 ARG B CA 1
ATOM 3002 C C . ARG B 1 133 ? 0.580 -9.731 -5.538 1.00 52.06 130 ARG B C 1
ATOM 3003 O O . ARG B 1 133 ? 1.352 -9.027 -4.889 1.00 58.12 130 ARG B O 1
ATOM 3011 N N . LYS B 1 134 ? 0.295 -9.514 -6.819 1.00 49.59 131 LYS B N 1
ATOM 3012 C CA . LYS B 1 134 ? 0.946 -8.471 -7.608 1.00 55.11 131 LYS B CA 1
ATOM 3013 C C . LYS B 1 134 ? 2.471 -8.606 -7.602 1.00 59.03 131 LYS B C 1
ATOM 3014 O O . LYS B 1 134 ? 3.199 -7.618 -7.468 1.00 65.70 131 LYS B O 1
ATOM 3020 N N . THR B 1 135 ? 2.950 -9.836 -7.746 1.00 56.77 132 THR B N 1
ATOM 3021 C CA . THR B 1 135 ? 4.382 -10.091 -7.851 1.00 60.14 132 THR B CA 1
ATOM 3022 C C . THR B 1 135 ? 4.739 -10.634 -9.231 1.00 53.82 132 THR B C 1
ATOM 3023 O O . THR B 1 135 ? 3.862 -10.984 -10.016 1.00 63.64 132 THR B O 1
ATOM 3027 N N . ASP B 1 136 ? 6.034 -10.704 -9.512 1.00 66.85 133 ASP B N 1
ATOM 3028 C CA . ASP B 1 136 ? 6.535 -11.087 -10.828 1.00 65.84 133 ASP B CA 1
ATOM 3029 C C . ASP B 1 136 ? 6.570 -12.612 -10.970 1.00 61.18 133 ASP B C 1
ATOM 3030 O O . ASP B 1 136 ? 7.246 -13.294 -10.202 1.00 61.39 133 ASP B O 1
ATOM 3035 N N . PRO B 1 137 ? 5.826 -13.154 -11.948 1.00 58.60 134 PRO B N 1
ATOM 3036 C CA . PRO B 1 137 ? 5.740 -14.611 -12.111 1.00 58.30 134 PRO B CA 1
ATOM 3037 C C . PRO B 1 137 ? 6.860 -15.191 -12.982 1.00 59.41 134 PRO B C 1
ATOM 3038 O O . PRO B 1 137 ? 6.885 -16.400 -13.222 1.00 54.20 134 PRO B O 1
ATOM 3042 N N . THR B 1 138 ? 7.776 -14.339 -13.431 1.00 63.97 135 THR B N 1
ATOM 3043 C CA . THR B 1 138 ? 8.790 -14.730 -14.412 1.00 68.00 135 THR B CA 1
ATOM 3044 C C . THR B 1 138 ? 9.621 -15.953 -14.011 1.00 67.47 135 THR B C 1
ATOM 3045 O O . THR B 1 138 ? 9.778 -16.887 -14.799 1.00 64.54 135 THR B O 1
ATOM 3049 N N . ALA B 1 139 ? 10.143 -15.950 -12.788 1.00 69.04 136 ALA B N 1
ATOM 3050 C CA . ALA B 1 139 ? 10.988 -17.046 -12.322 1.00 69.86 136 ALA B CA 1
ATOM 3051 C C . ALA B 1 139 ? 10.246 -18.384 -12.281 1.00 68.63 136 ALA B C 1
ATOM 3052 O O . ALA B 1 139 ? 10.765 -19.400 -12.742 1.00 69.84 136 ALA B O 1
ATOM 3054 N N . ASP B 1 140 ? 9.028 -18.384 -11.745 1.00 66.79 137 ASP B N 1
ATOM 3055 C CA . ASP B 1 140 ? 8.219 -19.601 -11.710 1.00 58.59 137 ASP B CA 1
ATOM 3056 C C . ASP B 1 140 ? 7.914 -20.145 -13.107 1.00 54.29 137 ASP B C 1
ATOM 3057 O O . ASP B 1 140 ? 7.973 -21.353 -13.334 1.00 55.15 137 ASP B O 1
ATOM 3062 N N . LEU B 1 141 ? 7.613 -19.252 -14.044 1.00 52.88 138 LEU B N 1
ATOM 3063 C CA . LEU B 1 141 ? 7.323 -19.652 -15.419 1.00 55.29 138 LEU B CA 1
ATOM 3064 C C . LEU B 1 141 ? 8.527 -20.283 -16.132 1.00 63.58 138 LEU B C 1
ATOM 3065 O O . LEU B 1 141 ? 8.379 -21.263 -16.865 1.00 64.08 138 LEU B O 1
ATOM 3070 N N . ARG B 1 142 ? 9.711 -19.712 -15.923 1.00 67.30 139 ARG B N 1
ATOM 3071 C CA . ARG B 1 142 ? 10.929 -20.200 -16.573 1.00 69.65 139 ARG B CA 1
ATOM 3072 C C . ARG B 1 142 ? 11.375 -21.550 -16.017 1.00 68.01 139 ARG B C 1
ATOM 3073 O O . ARG B 1 142 ? 12.023 -22.342 -16.705 1.00 69.32 139 ARG B O 1
ATOM 3081 N N . ARG B 1 143 ? 11.027 -21.787 -14.757 1.00 62.70 140 ARG B N 1
ATOM 3082 C CA . ARG B 1 143 ? 11.318 -23.035 -14.067 1.00 59.36 140 ARG B CA 1
ATOM 3083 C C . ARG B 1 143 ? 10.461 -24.186 -14.604 1.00 58.32 140 ARG B C 1
ATOM 3084 O O . ARG B 1 143 ? 10.856 -25.349 -14.539 1.00 58.44 140 ARG B O 1
ATOM 3092 N N . LEU B 1 144 ? 9.278 -23.859 -15.118 1.00 55.52 141 LEU B N 1
ATOM 3093 C CA . LEU B 1 144 ? 8.302 -24.881 -15.499 1.00 51.40 141 LEU B CA 1
ATOM 3094 C C . LEU B 1 144 ? 8.130 -25.090 -17.001 1.00 51.25 141 LEU B C 1
ATOM 3095 O O . LEU B 1 144 ? 7.750 -26.175 -17.441 1.00 50.08 141 LEU B O 1
ATOM 3100 N N . LEU B 1 145 ? 8.387 -24.048 -17.781 1.00 54.90 142 LEU B N 1
ATOM 3101 C CA . LEU B 1 145 ? 8.039 -24.055 -19.197 1.00 54.64 142 LEU B CA 1
ATOM 3102 C C . LEU B 1 145 ? 9.221 -23.606 -20.052 1.00 60.08 142 LEU B C 1
ATOM 3103 O O . LEU B 1 145 ? 10.107 -22.907 -19.565 1.00 65.82 142 LEU B O 1
ATOM 3108 N N . PRO B 1 146 ? 9.247 -24.016 -21.330 1.00 60.01 143 PRO B N 1
ATOM 3109 C CA . PRO B 1 146 ? 10.280 -23.516 -22.241 1.00 60.36 143 PRO B CA 1
ATOM 3110 C C . PRO B 1 146 ? 10.139 -22.011 -22.497 1.00 69.47 143 PRO B C 1
ATOM 3111 O O . PRO B 1 146 ? 9.024 -21.485 -22.488 1.00 59.41 143 PRO B O 1
ATOM 3115 N N . GLU B 1 147 ? 11.264 -21.337 -22.722 1.00 72.78 144 GLU B N 1
ATOM 3116 C CA . GLU B 1 147 ? 11.305 -19.878 -22.825 1.00 76.16 144 GLU B CA 1
ATOM 3117 C C . GLU B 1 147 ? 10.379 -19.302 -23.906 1.00 77.35 144 GLU B C 1
ATOM 3118 O O . GLU B 1 147 ? 9.829 -18.213 -23.734 1.00 76.55 144 GLU B O 1
ATOM 3124 N N . GLU B 1 148 ? 10.214 -20.028 -25.011 1.00 78.48 145 GLU B N 1
ATOM 3125 C CA . GLU B 1 148 ? 9.288 -19.619 -26.068 1.00 79.58 145 GLU B CA 1
ATOM 3126 C C . GLU B 1 148 ? 7.879 -19.416 -25.514 1.00 77.37 145 GLU B C 1
ATOM 3127 O O . GLU B 1 148 ? 7.218 -18.417 -25.809 1.00 78.37 145 GLU B O 1
ATOM 3133 N N . ARG B 1 149 ? 7.433 -20.368 -24.701 1.00 71.46 146 ARG B N 1
ATOM 3134 C CA . ARG B 1 149 ? 6.119 -20.287 -24.081 1.00 66.21 146 ARG B CA 1
ATOM 3135 C C . ARG B 1 149 ? 6.075 -19.194 -23.019 1.00 63.21 146 ARG B C 1
ATOM 3136 O O . ARG B 1 149 ? 5.061 -18.509 -22.870 1.00 59.89 146 ARG B O 1
ATOM 3144 N N . VAL B 1 150 ? 7.177 -19.029 -22.292 1.00 61.44 147 VAL B N 1
ATOM 3145 C CA . VAL B 1 150 ? 7.260 -18.007 -21.255 1.00 60.47 147 VAL B CA 1
ATOM 3146 C C . VAL B 1 150 ? 7.020 -16.610 -21.824 1.00 66.88 147 VAL B C 1
ATOM 3147 O O . VAL B 1 150 ? 6.256 -15.829 -21.259 1.00 68.22 147 VAL B O 1
ATOM 3151 N N . THR B 1 151 ? 7.670 -16.301 -22.942 1.00 63.48 148 THR B N 1
ATOM 3152 C CA . THR B 1 151 ? 7.480 -15.009 -23.594 1.00 71.39 148 THR B CA 1
ATOM 3153 C C . THR B 1 151 ? 6.037 -14.809 -24.061 1.00 67.78 148 THR B C 1
ATOM 3154 O O . THR B 1 151 ? 5.484 -13.722 -23.905 1.00 68.40 148 THR B O 1
ATOM 3158 N N . GLU B 1 152 ? 5.431 -15.852 -24.625 1.00 66.83 149 GLU B N 1
ATOM 3159 C CA . GLU B 1 152 ? 4.047 -15.766 -25.091 1.00 67.12 149 GLU B CA 1
ATOM 3160 C C . GLU B 1 152 ? 3.124 -15.441 -23.922 1.00 63.61 149 GLU B C 1
ATOM 3161 O O . GLU B 1 152 ? 2.222 -14.614 -24.044 1.00 64.14 149 GLU B O 1
ATOM 3167 N N . ILE B 1 153 ? 3.359 -16.098 -22.791 1.00 60.87 150 ILE B N 1
ATOM 3168 C CA . ILE B 1 153 ? 2.560 -15.880 -21.587 1.00 57.98 150 ILE B CA 1
ATOM 3169 C C . ILE B 1 153 ? 2.773 -14.479 -21.006 1.00 62.21 150 ILE B C 1
ATOM 3170 O O . ILE B 1 153 ? 1.814 -13.802 -20.643 1.00 62.84 150 ILE B O 1
ATOM 3175 N N . LEU B 1 154 ? 4.025 -14.037 -20.947 1.00 66.32 151 LEU B N 1
ATOM 3176 C CA . LEU B 1 154 ? 4.346 -12.720 -20.402 1.00 69.53 151 LEU B CA 1
ATOM 3177 C C . LEU B 1 154 ? 3.884 -11.582 -21.309 1.00 73.00 151 LEU B C 1
ATOM 3178 O O . LEU B 1 154 ? 3.726 -10.448 -20.858 1.00 76.27 151 LEU B O 1
ATOM 3183 N N . ALA B 1 155 ? 3.668 -11.886 -22.585 1.00 72.75 152 ALA B N 1
ATOM 3184 C CA . ALA B 1 155 ? 3.249 -10.875 -23.553 1.00 73.98 152 ALA B CA 1
ATOM 3185 C C . ALA B 1 155 ? 1.768 -10.536 -23.401 1.00 71.51 152 ALA B C 1
ATOM 3186 O O . ALA B 1 155 ? 1.306 -9.493 -23.862 1.00 72.89 152 ALA B O 1
ATOM 3188 N N . SER B 1 156 ? 1.028 -11.432 -22.762 1.00 68.31 153 SER B N 1
ATOM 3189 C CA . SER B 1 156 ? -0.399 -11.233 -22.556 1.00 68.41 153 SER B CA 1
ATOM 3190 C C . SER B 1 156 ? -0.689 -10.303 -21.383 1.00 67.38 153 SER B C 1
ATOM 3191 O O . SER B 1 156 ? 0.036 -10.281 -20.387 1.00 62.05 153 SER B O 1
ATOM 3194 N N . SER B 1 157 ? -1.758 -9.530 -21.515 1.00 72.38 154 SER B N 1
ATOM 3195 C CA . SER B 1 157 ? -2.220 -8.689 -20.427 1.00 77.79 154 SER B CA 1
ATOM 3196 C C . SER B 1 157 ? -2.870 -9.541 -19.334 1.00 67.21 154 SER B C 1
ATOM 3197 O O . SER B 1 157 ? -3.065 -9.082 -18.209 1.00 65.05 154 SER B O 1
ATOM 3200 N N . MET B 1 158 ? -3.193 -10.786 -19.675 1.00 59.98 155 MET B N 1
ATOM 3201 C CA . MET B 1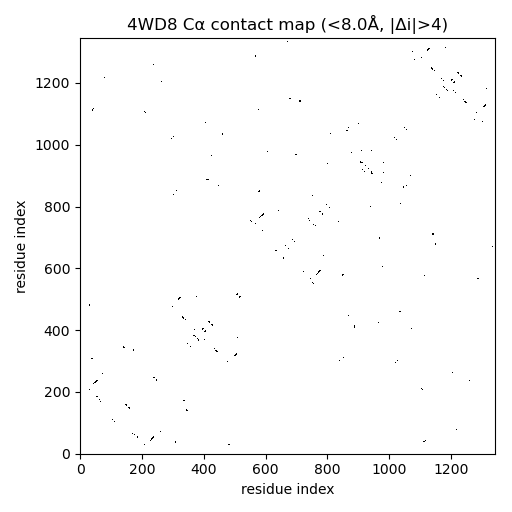 158 ? -3.765 -11.727 -18.718 1.00 55.47 155 MET B CA 1
ATOM 3202 C C . MET B 1 158 ? -3.084 -13.101 -18.801 1.00 50.29 155 MET B C 1
ATOM 3203 O O . MET B 1 158 ? -3.627 -14.034 -19.397 1.00 46.05 155 MET B O 1
ATOM 3208 N N . PRO B 1 159 ? -1.882 -13.221 -18.214 1.00 50.43 156 PRO B N 1
ATOM 3209 C CA . PRO B 1 159 ? -1.054 -14.431 -18.336 1.00 50.06 156 PRO B CA 1
ATOM 3210 C C . PRO B 1 159 ? -1.713 -15.725 -17.862 1.00 46.30 156 PRO B C 1
ATOM 3211 O O . PRO B 1 159 ? -1.530 -16.774 -18.489 1.00 46.64 156 PRO B O 1
ATOM 3215 N N . THR B 1 160 ? -2.476 -15.656 -16.780 1.00 41.50 157 THR B N 1
ATOM 3216 C CA . THR B 1 160 ? -3.147 -16.843 -16.267 1.00 38.60 157 THR B CA 1
ATOM 3217 C C . THR B 1 160 ? -4.179 -17.378 -17.262 1.00 38.08 157 THR B C 1
ATOM 3218 O O . THR B 1 160 ? -4.313 -18.589 -17.434 1.00 37.16 157 THR B O 1
ATOM 3222 N N . ASN B 1 161 ? -4.892 -16.473 -17.929 1.00 39.86 158 ASN B N 1
ATOM 3223 C CA . ASN B 1 161 ? -5.845 -16.865 -18.967 1.00 37.58 158 ASN B CA 1
ATOM 3224 C C . ASN B 1 161 ? -5.143 -17.488 -20.170 1.00 40.11 158 ASN B C 1
ATOM 3225 O O . ASN B 1 161 ? -5.644 -18.451 -20.760 1.00 42.26 158 ASN B O 1
ATOM 3230 N N . ARG B 1 162 ? -3.988 -16.935 -20.531 1.00 35.54 159 ARG B N 1
ATOM 3231 C CA . ARG B 1 162 ? -3.201 -17.454 -21.648 1.00 37.43 159 ARG B CA 1
ATOM 3232 C C . ARG B 1 162 ? -2.697 -18.872 -21.377 1.00 38.54 159 ARG B C 1
ATOM 3233 O O . ARG B 1 162 ? -2.628 -19.701 -22.286 1.00 38.15 159 ARG B O 1
ATOM 3241 N N . ILE B 1 163 ? -2.347 -19.148 -20.124 1.00 36.60 160 ILE B N 1
ATOM 3242 C CA . ILE B 1 163 ? -1.947 -20.493 -19.728 1.00 37.75 160 ILE B CA 1
ATOM 3243 C C . ILE B 1 163 ? -3.077 -21.512 -19.909 1.00 36.64 160 ILE B C 1
ATOM 3244 O O . ILE B 1 163 ? -2.845 -22.621 -20.403 1.00 37.75 160 ILE B O 1
ATOM 3249 N N . LEU B 1 164 ? -4.300 -21.136 -19.537 1.00 31.86 161 LEU B N 1
ATOM 3250 C CA . LEU B 1 164 ? -5.447 -22.022 -19.763 1.00 31.24 161 LEU B CA 1
ATOM 3251 C C . LEU B 1 164 ? -5.656 -22.280 -21.243 1.00 33.64 161 LEU B C 1
ATOM 3252 O O . LEU B 1 164 ? -6.002 -23.391 -21.644 1.00 37.36 161 LEU B O 1
ATOM 3257 N N . LEU B 1 165 ? -5.456 -21.245 -22.050 1.00 32.56 162 LEU B N 1
ATOM 3258 C CA . LEU B 1 165 ? -5.608 -21.379 -23.488 1.00 36.39 162 LEU B CA 1
ATOM 3259 C C . LEU B 1 165 ? -4.584 -22.379 -24.046 1.00 38.01 162 LEU B C 1
ATOM 3260 O O . LEU B 1 165 ? -4.922 -23.214 -24.887 1.00 37.56 162 LEU B O 1
ATOM 3265 N N . LEU B 1 166 ? -3.345 -22.302 -23.560 1.00 38.28 163 LEU B N 1
ATOM 3266 C CA . LEU B 1 166 ? -2.283 -23.220 -23.986 1.00 35.94 163 LEU B CA 1
ATOM 3267 C C . LEU B 1 166 ? -2.537 -24.660 -23.516 1.00 34.47 163 LEU B C 1
ATOM 3268 O O . LEU B 1 166 ? -2.269 -25.611 -24.247 1.00 34.60 163 LEU B O 1
ATOM 3273 N N . ALA B 1 167 ? -3.049 -24.819 -22.300 1.00 31.33 164 ALA B N 1
ATOM 3274 C CA . ALA B 1 167 ? -3.434 -26.140 -21.820 1.00 32.71 164 ALA B CA 1
ATOM 3275 C C . ALA B 1 167 ? -4.553 -26.699 -22.704 1.00 39.03 164 ALA B C 1
ATOM 3276 O O . ALA B 1 167 ? -4.602 -27.900 -22.988 1.00 38.44 164 ALA B O 1
ATOM 3278 N N . GLY B 1 168 ? -5.461 -25.816 -23.114 1.00 38.16 165 GLY B N 1
ATOM 3279 C CA . GLY B 1 168 ? -6.530 -26.168 -24.031 1.00 36.99 165 GLY B CA 1
ATOM 3280 C C . GLY B 1 168 ? -6.064 -26.581 -25.417 1.00 40.29 165 GLY B C 1
ATOM 3281 O O . GLY B 1 168 ? -6.670 -27.456 -26.036 1.00 41.85 165 GLY B O 1
ATOM 3282 N N . ASN B 1 169 ? -5.000 -25.952 -25.915 1.00 40.38 166 ASN B N 1
ATOM 3283 C CA . ASN B 1 169 ? -4.443 -26.328 -27.213 1.00 46.87 166 ASN B CA 1
ATOM 3284 C C . ASN B 1 169 ? -3.910 -27.751 -27.209 1.00 42.14 166 ASN B C 1
ATOM 3285 O O . ASN B 1 169 ? -4.057 -28.478 -28.191 1.00 42.48 166 ASN B O 1
ATOM 3290 N N . GLU B 1 170 ? -3.290 -28.140 -26.101 1.00 37.68 167 GLU B N 1
ATOM 3291 C CA . GLU B 1 170 ? -2.781 -29.495 -25.949 1.00 40.52 167 GLU B CA 1
ATOM 3292 C C . GLU B 1 170 ? -3.909 -30.510 -26.084 1.00 37.27 167 GLU B C 1
ATOM 3293 O O . GLU B 1 170 ? -3.787 -31.487 -26.818 1.00 34.63 167 GLU B O 1
ATOM 3299 N N . ILE B 1 171 ? -5.008 -30.262 -25.377 1.00 37.30 168 ILE B N 1
ATOM 3300 C CA . ILE B 1 171 ? -6.176 -31.133 -25.435 1.00 39.95 168 ILE B CA 1
ATOM 3301 C C . ILE B 1 171 ? -6.796 -31.101 -26.835 1.00 37.66 168 ILE B C 1
ATOM 3302 O O . ILE B 1 171 ? -7.233 -32.124 -27.360 1.00 40.22 168 ILE B O 1
ATOM 3307 N N . GLY B 1 172 ? -6.832 -29.917 -27.433 1.00 36.28 169 GLY B N 1
ATOM 3308 C CA . GLY B 1 172 ? -7.371 -29.754 -28.770 1.00 34.05 169 GLY B CA 1
ATOM 3309 C C . GLY B 1 172 ? -6.585 -30.510 -29.825 1.00 41.50 169 GLY B C 1
ATOM 3310 O O . GLY B 1 172 ? -7.156 -31.018 -30.795 1.00 37.79 169 GLY B O 1
ATOM 3311 N N . GLN B 1 173 ? -5.268 -30.566 -29.650 1.00 42.01 170 GLN B N 1
ATOM 3312 C CA . GLN B 1 173 ? -4.401 -31.265 -30.598 1.00 45.56 170 GLN B CA 1
ATOM 3313 C C . GLN B 1 173 ? -4.568 -32.780 -30.517 1.00 47.32 170 GLN B C 1
ATOM 3314 O O . GLN B 1 173 ? -4.552 -33.473 -31.535 1.00 50.63 170 GLN B O 1
ATOM 3320 N N . LEU B 1 174 ? -4.739 -33.289 -29.300 1.00 45.52 171 LEU B N 1
ATOM 3321 C CA . LEU B 1 174 ? -4.988 -34.712 -29.099 1.00 46.08 171 LEU B CA 1
ATOM 3322 C C . LEU B 1 174 ? -6.285 -35.120 -29.788 1.00 45.13 171 LEU B C 1
ATOM 3323 O O . LEU B 1 174 ? -6.406 -36.227 -30.317 1.00 45.25 171 LEU B O 1
ATOM 3328 N N . ARG B 1 175 ? -7.245 -34.202 -29.786 1.00 43.18 172 ARG B N 1
ATOM 3329 C CA . ARG B 1 175 ? -8.531 -34.416 -30.432 1.00 44.67 172 ARG B CA 1
ATOM 3330 C C . ARG B 1 175 ? -8.402 -34.430 -31.950 1.00 51.75 172 ARG B C 1
ATOM 3331 O O . ARG B 1 175 ? -8.960 -35.301 -32.619 1.00 53.54 172 ARG B O 1
ATOM 3339 N N . GLU B 1 176 ? -7.663 -33.465 -32.488 1.00 54.05 173 GLU B N 1
ATOM 3340 C CA . GLU B 1 176 ? -7.472 -33.368 -33.931 1.00 58.79 173 GLU B CA 1
ATOM 3341 C C . GLU B 1 176 ? -6.729 -34.570 -34.480 1.00 56.64 173 GLU B C 1
ATOM 3342 O O . GLU B 1 176 ? -6.956 -34.980 -35.617 1.00 60.31 173 GLU B O 1
ATOM 3348 N N . ALA B 1 177 ? -5.839 -35.130 -33.667 1.00 51.42 174 ALA B N 1
ATOM 3349 C CA . ALA B 1 177 ? -5.066 -36.298 -34.072 1.00 52.94 174 ALA B CA 1
ATOM 3350 C C . ALA B 1 177 ? -5.877 -37.583 -33.936 1.00 52.35 174 ALA B C 1
ATOM 3351 O O . ALA B 1 177 ? -5.399 -38.656 -34.285 1.00 56.22 174 ALA B O 1
ATOM 3353 N N . GLY B 1 178 ? -7.097 -37.474 -33.415 1.00 48.38 175 GLY B N 1
ATOM 3354 C CA . GLY B 1 178 ? -7.975 -38.623 -33.292 1.00 45.98 175 GLY B CA 1
ATOM 3355 C C . GLY B 1 178 ? -7.772 -39.446 -32.033 1.00 49.83 175 GLY B C 1
ATOM 3356 O O . GLY B 1 178 ? -8.358 -40.516 -31.887 1.00 54.03 175 GLY B O 1
ATOM 3357 N N . LYS B 1 179 ? -6.939 -38.952 -31.123 1.00 49.29 176 LYS B N 1
ATOM 3358 C CA . LYS B 1 179 ? -6.671 -39.649 -29.866 1.00 44.62 176 LYS B CA 1
ATOM 3359 C C . LYS B 1 179 ? -7.788 -39.435 -28.848 1.00 42.69 176 LYS B C 1
ATOM 3360 O O . LYS B 1 179 ? -8.055 -40.293 -28.009 1.00 44.53 176 LYS B O 1
ATOM 3366 N N . LEU B 1 180 ? -8.436 -38.280 -28.925 1.00 42.84 177 LEU B N 1
ATOM 3367 C CA . LEU B 1 180 ? -9.643 -38.027 -28.145 1.00 39.39 177 LEU B CA 1
ATOM 3368 C C . LEU B 1 180 ? -10.824 -37.927 -29.100 1.00 40.94 177 LEU B C 1
ATOM 3369 O O . LEU B 1 180 ? -10.701 -37.371 -30.191 1.00 42.60 177 LEU B O 1
ATOM 3374 N N . SER B 1 181 ? -11.957 -38.492 -28.707 1.00 38.23 178 SER B N 1
ATOM 3375 C CA . SER B 1 181 ? -13.200 -38.270 -29.427 1.00 37.23 178 SER B CA 1
ATOM 3376 C C . SER B 1 181 ? -13.805 -36.969 -28.917 1.00 37.50 178 SER B C 1
ATOM 3377 O O . SER B 1 181 ? -13.306 -36.390 -27.948 1.00 37.21 178 SER B O 1
ATOM 3380 N N . ASP B 1 182 ? -14.888 -36.517 -29.542 1.00 35.57 179 ASP B N 1
ATOM 3381 C CA . ASP B 1 182 ? -15.576 -35.318 -29.070 1.00 33.38 179 ASP B CA 1
ATOM 3382 C C . ASP B 1 182 ? -16.066 -35.480 -27.624 1.00 35.71 179 ASP B C 1
ATOM 3383 O O . ASP B 1 182 ? -15.978 -34.545 -26.823 1.00 32.81 179 ASP B O 1
ATOM 3388 N N . ILE B 1 183 ? -16.537 -36.678 -27.284 1.00 35.82 180 ILE B N 1
ATOM 3389 C CA . ILE B 1 183 ? -16.987 -36.967 -25.925 1.00 33.86 180 ILE B CA 1
ATOM 3390 C C . ILE B 1 183 ? -15.872 -36.826 -24.892 1.00 32.90 180 ILE B C 1
ATOM 3391 O O . ILE B 1 183 ? -16.018 -36.087 -23.918 1.00 32.38 180 ILE B O 1
ATOM 3396 N N . THR B 1 184 ? -14.767 -37.542 -25.096 1.00 32.31 181 THR B N 1
ATOM 3397 C CA . THR B 1 184 ? -13.684 -37.529 -24.113 1.00 31.58 181 THR B CA 1
ATOM 3398 C C . THR B 1 184 ? -12.962 -36.191 -24.100 1.00 32.50 181 THR B C 1
ATOM 3399 O O . THR B 1 184 ? -12.452 -35.771 -23.058 1.00 33.83 181 THR B O 1
ATOM 3403 N N . TYR B 1 185 ? -12.930 -35.516 -25.247 1.00 30.98 182 TYR B N 1
ATOM 3404 C CA . TYR B 1 185 ? -12.461 -34.135 -25.271 1.00 32.56 182 TYR B CA 1
ATOM 3405 C C . TYR B 1 185 ? -13.345 -33.287 -24.344 1.00 34.30 182 TYR B C 1
ATOM 3406 O O . TYR B 1 185 ? -12.844 -32.490 -23.551 1.00 36.83 182 TYR B O 1
ATOM 3415 N N . GLY B 1 186 ? -14.658 -33.460 -24.456 1.00 31.66 183 GLY B N 1
ATOM 3416 C CA . GLY B 1 186 ? -15.603 -32.706 -23.650 1.00 26.13 183 GLY B CA 1
ATOM 3417 C C . GLY B 1 186 ? -15.426 -32.896 -22.155 1.00 28.87 183 GLY B C 1
ATOM 3418 O O . GLY B 1 186 ? -15.546 -31.941 -21.385 1.00 32.11 183 GLY B O 1
ATOM 3419 N N . LEU B 1 187 ? -15.127 -34.126 -21.743 1.00 28.58 184 LEU B N 1
ATOM 3420 C CA . LEU B 1 187 ? -14.911 -34.436 -20.328 1.00 25.55 184 LEU B CA 1
ATOM 3421 C C . LEU B 1 187 ? -13.751 -33.630 -19.755 1.00 28.36 184 LEU B C 1
ATOM 3422 O O . LEU B 1 187 ? -13.808 -33.161 -18.617 1.00 30.27 184 LEU B O 1
ATOM 3427 N N . MET B 1 188 ? -12.700 -33.466 -20.553 1.00 30.97 185 MET B N 1
ATOM 3428 C CA . MET B 1 188 ? -11.517 -32.735 -20.116 1.00 30.93 185 MET B CA 1
ATOM 3429 C C . MET B 1 188 ? -11.727 -31.230 -20.245 1.00 32.01 185 MET B C 1
ATOM 3430 O O . MET B 1 188 ? -11.284 -30.458 -19.399 1.00 35.62 185 MET B O 1
ATOM 3435 N N . ASP B 1 189 ? -12.428 -30.829 -21.297 1.00 29.98 186 ASP B N 1
ATOM 3436 C CA . ASP B 1 189 ? -12.754 -29.433 -21.529 1.00 32.68 186 ASP B CA 1
ATOM 3437 C C . ASP B 1 189 ? -13.528 -28.866 -20.337 1.00 29.86 186 ASP B C 1
ATOM 3438 O O . ASP B 1 189 ? -13.313 -27.725 -19.938 1.00 27.89 186 ASP B O 1
ATOM 3443 N N . ASN B 1 190 ? -14.418 -29.671 -19.762 1.00 29.93 187 ASN B N 1
ATOM 3444 C CA . ASN B 1 190 ? -15.158 -29.247 -18.578 1.00 30.21 187 ASN B CA 1
ATOM 3445 C C . ASN B 1 190 ? -14.250 -28.820 -17.415 1.00 30.33 187 ASN B C 1
ATOM 3446 O O . ASN B 1 190 ? -14.567 -27.876 -16.694 1.00 26.43 187 ASN B O 1
ATOM 3451 N N . LYS B 1 191 ? -13.125 -29.513 -17.237 1.00 31.47 188 LYS B N 1
ATOM 3452 C CA . LYS B 1 191 ? -12.193 -29.185 -16.155 1.00 31.78 188 LYS B CA 1
ATOM 3453 C C . LYS B 1 191 ? -11.473 -27.850 -16.382 1.00 28.95 188 LYS B C 1
ATOM 3454 O O . LYS B 1 191 ? -11.189 -27.118 -15.433 1.00 28.70 188 LYS B O 1
ATOM 3460 N N . LEU B 1 192 ? -11.157 -27.545 -17.633 1.00 28.20 189 LEU B N 1
ATOM 3461 C CA . LEU B 1 192 ? -10.608 -26.235 -17.970 1.00 29.24 189 LEU B CA 1
ATOM 3462 C C . LEU B 1 192 ? -11.617 -25.120 -17.680 1.00 31.75 189 LEU B C 1
ATOM 3463 O O . LEU B 1 192 ? -11.234 -24.020 -17.290 1.00 32.38 189 LEU B O 1
ATOM 3468 N N . ASP B 1 193 ? -12.901 -25.405 -17.882 1.00 31.10 190 ASP B N 1
ATOM 3469 C CA . ASP B 1 193 ? -13.960 -24.463 -17.541 1.00 30.02 190 ASP B CA 1
ATOM 3470 C C . ASP B 1 193 ? -14.017 -24.227 -16.030 1.00 26.69 190 ASP B C 1
ATOM 3471 O O . ASP B 1 193 ? -14.209 -23.100 -15.572 1.00 22.64 190 ASP B O 1
ATOM 3476 N N . GLU B 1 194 ? -13.859 -25.306 -15.265 1.00 20.83 191 GLU B N 1
ATOM 3477 C CA . GLU B 1 194 ? -13.906 -25.238 -13.807 1.00 19.29 191 GLU B CA 1
ATOM 3478 C C . GLU B 1 194 ? -12.767 -24.281 -13.365 1.00 28.86 191 GLU B C 1
ATOM 3479 O O . GLU B 1 194 ? -12.975 -23.411 -12.525 1.00 31.93 191 GLU B O 1
ATOM 3485 N N . LEU B 1 195 ? -11.588 -24.406 -13.979 1.00 22.30 192 LEU B N 1
ATOM 3486 C CA . LEU B 1 195 ? -10.449 -23.519 -13.694 1.00 22.55 192 LEU B CA 1
ATOM 3487 C C . LEU B 1 195 ? -10.694 -22.059 -14.104 1.00 25.38 192 LEU B C 1
ATOM 3488 O O . LEU B 1 195 ? -10.209 -21.126 -13.447 1.00 22.35 192 LEU B O 1
ATOM 3493 N N . ALA B 1 196 ? -11.414 -21.858 -15.208 1.00 20.27 193 ALA B N 1
ATOM 3494 C CA . ALA B 1 196 ? -11.758 -20.505 -15.634 1.00 20.79 193 ALA B CA 1
ATOM 3495 C C . ALA B 1 196 ? -12.663 -19.820 -14.596 1.00 21.53 193 ALA B C 1
ATOM 3496 O O . ALA B 1 196 ? -12.543 -18.614 -14.364 1.00 20.67 193 ALA B O 1
ATOM 3498 N N . HIS B 1 197 ? -13.570 -20.588 -13.990 1.00 18.76 194 HIS B N 1
ATOM 3499 C CA . HIS B 1 197 ? -14.430 -20.074 -12.921 1.00 23.65 194 HIS B CA 1
ATOM 3500 C C . HIS B 1 197 ? -13.622 -19.685 -11.685 1.00 23.63 194 HIS B C 1
ATOM 3501 O O . HIS B 1 197 ? -13.920 -18.693 -11.032 1.00 26.36 194 HIS B O 1
ATOM 3508 N N . VAL B 1 198 ? -12.587 -20.458 -11.375 1.00 21.33 195 VAL B N 1
ATOM 3509 C CA . VAL B 1 198 ? -11.698 -20.096 -10.281 1.00 20.31 195 VAL B CA 1
ATOM 3510 C C . VAL B 1 198 ? -10.981 -18.785 -10.574 1.00 23.64 195 VAL B C 1
ATOM 3511 O O . VAL B 1 198 ? -10.930 -17.894 -9.722 1.00 26.10 195 VAL B O 1
ATOM 3515 N N . LEU B 1 199 ? -10.434 -18.669 -11.782 1.00 24.28 196 LEU B N 1
ATOM 3516 C CA . LEU B 1 199 ? -9.695 -17.476 -12.173 1.00 23.24 196 LEU B CA 1
ATOM 3517 C C . LEU B 1 199 ? -10.579 -16.242 -12.064 1.00 26.45 196 LEU B C 1
ATOM 3518 O O . LEU B 1 199 ? -10.177 -15.228 -11.490 1.00 28.82 196 LEU B O 1
ATOM 3523 N N . GLY B 1 200 ? -11.794 -16.346 -12.598 1.00 27.24 197 GLY B N 1
ATOM 3524 C CA . GLY B 1 200 ? -12.748 -15.253 -12.552 1.00 26.98 197 GLY B CA 1
ATOM 3525 C C . GLY B 1 200 ? -13.208 -14.923 -11.142 1.00 28.64 197 GLY B C 1
ATOM 3526 O O . GLY B 1 200 ? -13.325 -13.749 -10.776 1.00 35.99 197 GLY B O 1
ATOM 3527 N N . GLY B 1 201 ? -13.469 -15.954 -10.344 1.00 21.21 198 GLY B N 1
ATOM 3528 C CA . GLY B 1 201 ? -13.853 -15.762 -8.953 1.00 21.98 198 GLY B CA 1
ATOM 3529 C C . GLY B 1 201 ? -12.792 -15.019 -8.154 1.00 27.49 198 GLY B C 1
ATOM 3530 O O . GLY B 1 201 ? -13.101 -14.088 -7.411 1.00 29.49 198 GLY B O 1
ATOM 3531 N N . CYS B 1 202 ? -11.536 -15.432 -8.303 1.00 28.27 199 CYS B N 1
ATOM 3532 C CA . CYS B 1 202 ? -10.426 -14.786 -7.600 1.00 29.95 199 CYS B CA 1
ATOM 3533 C C . CYS B 1 202 ? -10.241 -13.331 -8.029 1.00 34.80 199 CYS B C 1
ATOM 3534 O O . CYS B 1 202 ? -9.972 -12.463 -7.200 1.00 35.65 199 CYS B O 1
ATOM 3537 N N . GLU B 1 203 ? -10.359 -13.072 -9.326 1.00 36.26 200 GLU B N 1
ATOM 3538 C CA . GLU B 1 203 ? -10.238 -11.711 -9.842 1.00 39.57 200 GLU B CA 1
ATOM 3539 C C . GLU B 1 203 ? -11.318 -10.808 -9.276 1.00 37.46 200 GLU B C 1
ATOM 3540 O O . GLU B 1 203 ? -11.065 -9.652 -8.950 1.00 37.19 200 GLU B O 1
ATOM 3546 N N . ARG B 1 204 ? -12.529 -11.344 -9.181 1.00 37.28 201 ARG B N 1
ATOM 3547 C CA . ARG B 1 204 ? -13.641 -10.607 -8.599 1.00 39.16 201 ARG B CA 1
ATOM 3548 C C . ARG B 1 204 ? -13.358 -10.258 -7.136 1.00 39.13 201 ARG B C 1
ATOM 3549 O O . ARG B 1 204 ? -13.585 -9.126 -6.708 1.00 39.90 201 ARG B O 1
ATOM 3557 N N . LEU B 1 205 ? -12.852 -11.218 -6.371 1.00 37.83 202 LEU B N 1
ATOM 3558 C CA . LEU B 1 205 ? -12.497 -10.940 -4.985 1.00 42.14 202 LEU B CA 1
ATOM 3559 C C . LEU B 1 205 ? -11.317 -9.966 -4.890 1.00 51.58 202 LEU B C 1
ATOM 3560 O O . LEU B 1 205 ? -11.256 -9.152 -3.976 1.00 59.27 202 LEU B O 1
ATOM 3565 N N . ALA B 1 206 ? -10.384 -10.053 -5.836 1.00 53.93 203 ALA B N 1
ATOM 3566 C CA . ALA B 1 206 ? -9.194 -9.193 -5.832 1.00 62.06 203 ALA B CA 1
ATOM 3567 C C . ALA B 1 206 ? -9.398 -7.757 -6.290 1.00 77.13 203 ALA B C 1
ATOM 3568 O O . ALA B 1 206 ? -8.994 -6.811 -5.594 1.00 80.74 203 ALA B O 1
ATOM 3570 N N . THR B 1 207 ? -10.069 -7.589 -7.425 1.00 85.58 204 THR B N 1
ATOM 3571 C CA . THR B 1 207 ? -10.276 -6.258 -7.990 1.00 92.62 204 THR B CA 1
ATOM 3572 C C . THR B 1 207 ? -11.306 -5.514 -7.184 1.00 94.51 204 THR B C 1
ATOM 3573 O O . THR B 1 207 ? -11.191 -4.307 -6.974 1.00 96.93 204 THR B O 1
ATOM 3577 N N . THR B 1 208 ? -12.333 -6.219 -6.713 1.00 94.71 205 THR B N 1
ATOM 3578 C CA . THR B 1 208 ? -13.267 -5.587 -5.734 1.00 97.59 205 THR B CA 1
ATOM 3579 C C . THR B 1 208 ? -13.011 -6.026 -4.265 1.00 70.85 205 THR B C 1
ATOM 3580 O O . THR B 1 208 ? -13.167 -7.195 -3.907 1.00 70.81 205 THR B O 1
ATOM 3584 N N . PRO B 1 209 ? -12.671 -5.048 -3.399 1.00 84.69 206 PRO B N 1
ATOM 3585 C CA . PRO B 1 209 ? -12.659 -5.128 -1.936 1.00 83.91 206 PRO B CA 1
ATOM 3586 C C . PRO B 1 209 ? -14.074 -4.920 -1.503 1.00 80.20 206 PRO B C 1
ATOM 3587 O O . PRO B 1 209 ? -14.881 -4.500 -2.336 1.00 78.25 206 PRO B O 1
ATOM 3591 N N . VAL B 1 210 ? -14.396 -5.255 -0.265 1.00 80.18 207 VAL B N 1
ATOM 3592 C CA . VAL B 1 210 ? -15.574 -4.705 0.342 1.00 85.07 207 VAL B CA 1
ATOM 3593 C C . VAL B 1 210 ? -15.482 -3.195 0.167 1.00 92.93 207 VAL B C 1
ATOM 3594 O O . VAL B 1 210 ? -14.381 -2.639 0.065 1.00 97.29 207 VAL B O 1
ATOM 3598 N N . PRO B 1 211 ? -16.633 -2.514 0.168 1.00 91.88 208 PRO B N 1
ATOM 3599 C CA . PRO B 1 211 ? -16.613 -1.070 -0.073 1.00 93.86 208 PRO B CA 1
ATOM 3600 C C . PRO B 1 211 ? -15.765 -0.354 0.963 1.00 95.03 208 PRO B C 1
ATOM 3601 O O . PRO B 1 211 ? -15.732 -0.758 2.126 1.00 91.65 208 PRO B O 1
ATOM 3605 N N . PHE B 1 212 ? -15.062 0.680 0.519 1.00 100.58 209 PHE B N 1
ATOM 3606 C CA . PHE B 1 212 ? -14.066 1.352 1.337 1.00 104.47 209 PHE B CA 1
ATOM 3607 C C . PHE B 1 212 ? -14.727 2.138 2.474 1.00 106.13 209 PHE B C 1
ATOM 3608 O O . PHE B 1 212 ? -14.060 2.538 3.430 1.00 110.04 209 PHE B O 1
ATOM 3616 N N . ALA B 1 213 ? -16.040 2.344 2.385 1.00 105.50 210 ALA B N 1
ATOM 3617 C CA . ALA B 1 213 ? -16.740 3.106 3.415 1.00 104.15 210 ALA B CA 1
ATOM 3618 C C . ALA B 1 213 ? -17.090 2.221 4.608 1.00 102.81 210 ALA B C 1
ATOM 3619 O O . ALA B 1 213 ? -17.537 2.719 5.635 1.00 101.90 210 ALA B O 1
ATOM 3621 N N . TYR B 1 214 ? -16.876 0.912 4.473 1.00 102.71 211 TYR B N 1
ATOM 3622 C CA . TYR B 1 214 ? -16.998 -0.012 5.604 1.00 100.56 211 TYR B CA 1
ATOM 3623 C C . TYR B 1 214 ? -15.832 0.156 6.556 1.00 96.98 211 TYR B C 1
ATOM 3624 O O . TYR B 1 214 ? -15.985 0.170 7.781 1.00 94.81 211 TYR B O 1
ATOM 3633 N N . THR B 1 215 ? -14.660 0.300 5.959 1.00 96.16 212 THR B N 1
ATOM 3634 C CA . THR B 1 215 ? -13.437 0.498 6.701 1.00 95.02 212 THR B CA 1
ATOM 3635 C C . THR B 1 215 ? -13.410 1.851 7.387 1.00 92.35 212 THR B C 1
ATOM 3636 O O . THR B 1 215 ? -12.982 1.979 8.530 1.00 87.15 212 THR B O 1
ATOM 3640 N N . LEU B 1 216 ? -13.850 2.865 6.652 1.00 97.27 213 LEU B N 1
ATOM 3641 C CA . LEU B 1 216 ? -13.844 4.233 7.157 1.00 104.63 213 LEU B CA 1
ATOM 3642 C C . LEU B 1 216 ? -14.804 4.510 8.320 1.00 102.96 213 LEU B C 1
ATOM 3643 O O . LEU B 1 216 ? -14.390 5.044 9.347 1.00 97.40 213 LEU B O 1
ATOM 3648 N N . ILE B 1 217 ? -16.083 4.183 8.130 1.00 105.98 214 ILE B N 1
ATOM 3649 C CA . ILE B 1 217 ? -17.108 4.304 9.168 1.00 106.31 214 ILE B CA 1
ATOM 3650 C C . ILE B 1 217 ? -16.695 3.579 10.436 1.00 95.26 214 ILE B C 1
ATOM 3651 O O . ILE B 1 217 ? -16.583 4.188 11.498 1.00 97.28 214 ILE B O 1
ATOM 3656 N N . LEU B 1 218 ? -16.455 2.276 10.313 1.00 81.54 215 LEU B N 1
ATOM 3657 C CA . LEU B 1 218 ? -16.190 1.449 11.482 1.00 72.95 215 LEU B CA 1
ATOM 3658 C C . LEU B 1 218 ? -14.909 1.786 12.237 1.00 70.86 215 LEU B C 1
ATOM 3659 O O . LEU B 1 218 ? -14.926 1.829 13.464 1.00 70.83 215 LEU B O 1
ATOM 3664 N N . GLN B 1 219 ? -13.812 2.048 11.530 1.00 69.99 216 GLN B N 1
ATOM 3665 C CA . GLN B 1 219 ? -12.564 2.353 12.229 1.00 72.06 216 GLN B CA 1
ATOM 3666 C C . GLN B 1 219 ? -12.647 3.622 13.062 1.00 70.38 216 GLN B C 1
ATOM 3667 O O . GLN B 1 219 ? -12.320 3.607 14.246 1.00 70.67 216 GLN B O 1
ATOM 3673 N N . ARG B 1 220 ? -13.114 4.707 12.452 1.00 72.39 217 ARG B N 1
ATOM 3674 C CA . ARG B 1 220 ? -13.280 5.966 13.170 1.00 77.65 217 ARG B CA 1
ATOM 3675 C C . ARG B 1 220 ? -14.243 5.822 14.331 1.00 71.68 217 ARG B C 1
ATOM 3676 O O . ARG B 1 220 ? -13.984 6.291 15.438 1.00 72.98 217 ARG B O 1
ATOM 3684 N N . THR B 1 221 ? -15.359 5.156 14.057 1.00 64.01 218 THR B N 1
ATOM 3685 C CA . THR B 1 221 ? -16.434 5.003 15.027 1.00 60.70 218 THR B CA 1
ATOM 3686 C C . THR B 1 221 ? -16.034 4.159 16.233 1.00 56.29 218 THR B C 1
ATOM 3687 O O . THR B 1 221 ? -16.323 4.526 17.367 1.00 55.69 218 THR B O 1
ATOM 3691 N N . VAL B 1 222 ? -15.367 3.036 15.991 1.00 54.17 219 VAL B N 1
ATOM 3692 C CA . VAL B 1 222 ? -14.935 2.167 17.079 1.00 53.46 219 VAL B CA 1
ATOM 3693 C C . VAL B 1 222 ? -13.887 2.861 17.951 1.00 57.94 219 VAL B C 1
ATOM 3694 O O . VAL B 1 222 ? -13.941 2.789 19.180 1.00 58.87 219 VAL B O 1
ATOM 3698 N N . TYR B 1 223 ? -12.947 3.549 17.309 1.00 62.67 220 TYR B N 1
ATOM 3699 C CA . TYR B 1 223 ? -11.862 4.217 18.025 1.00 69.96 220 TYR B CA 1
ATOM 3700 C C . TYR B 1 223 ? -12.385 5.371 18.873 1.00 69.90 220 TYR B C 1
ATOM 3701 O O . TYR B 1 223 ? -12.017 5.511 20.040 1.00 73.11 220 TYR B O 1
ATOM 3710 N N . LEU B 1 224 ? -13.236 6.202 18.276 1.00 67.39 221 LEU B N 1
ATOM 3711 C CA . LEU B 1 224 ? -13.817 7.337 18.981 1.00 64.71 221 LEU B CA 1
ATOM 3712 C C . LEU B 1 224 ? -14.627 6.849 20.171 1.00 63.91 221 LEU B C 1
ATOM 3713 O O . LEU B 1 224 ? -14.579 7.437 21.248 1.00 67.30 221 LEU B O 1
ATOM 3718 N N . PHE B 1 225 ? -15.356 5.758 19.975 1.00 59.93 222 PHE B N 1
ATOM 3719 C CA . PHE B 1 225 ? -16.147 5.172 21.048 1.00 57.36 222 PHE B CA 1
ATOM 3720 C C . PHE B 1 225 ? -15.290 4.694 22.226 1.00 58.44 222 PHE B C 1
ATOM 3721 O O . PHE B 1 225 ? -15.608 4.966 23.386 1.00 57.60 222 PHE B O 1
ATOM 3729 N N . CYS B 1 226 ? -14.204 3.987 21.922 1.00 57.25 223 CYS B N 1
ATOM 3730 C CA . CYS B 1 226 ? -13.325 3.442 22.955 1.00 57.72 223 CYS B CA 1
ATOM 3731 C C . CYS B 1 226 ? -12.609 4.519 23.776 1.00 62.88 223 CYS B C 1
ATOM 3732 O O . CYS B 1 226 ? -12.350 4.330 24.964 1.00 64.01 223 CYS B O 1
ATOM 3735 N N . THR B 1 227 ? -12.284 5.640 23.146 1.00 64.45 224 THR B N 1
ATOM 3736 C CA . THR B 1 227 ? -11.556 6.696 23.837 1.00 73.97 224 THR B CA 1
ATOM 3737 C C . THR B 1 227 ? -12.483 7.585 24.675 1.00 71.64 224 THR B C 1
ATOM 3738 O O . THR B 1 227 ? -12.077 8.127 25.703 1.00 72.08 224 THR B O 1
ATOM 3742 N N . LEU B 1 228 ? -13.730 7.717 24.234 1.00 66.70 225 LEU B N 1
ATOM 3743 C CA . LEU B 1 228 ? -14.734 8.481 24.963 1.00 64.00 225 LEU B CA 1
ATOM 3744 C C . LEU B 1 228 ? -15.321 7.676 26.120 1.00 63.16 225 LEU B C 1
ATOM 3745 O O . LEU B 1 228 ? -15.834 8.238 27.085 1.00 63.93 225 LEU B O 1
ATOM 3750 N N . LEU B 1 229 ? -15.241 6.355 26.011 1.00 62.62 226 LEU B N 1
ATOM 3751 C CA . LEU B 1 229 ? -15.865 5.456 26.983 1.00 59.73 226 LEU B CA 1
ATOM 3752 C C . LEU B 1 229 ? -15.481 5.658 28.466 1.00 59.51 226 LEU B C 1
ATOM 3753 O O . LEU B 1 229 ? -16.365 5.682 29.324 1.00 56.82 226 LEU B O 1
ATOM 3758 N N . PRO B 1 230 ? -14.176 5.788 28.779 1.00 60.39 227 PRO B N 1
ATOM 3759 C CA . PRO B 1 230 ? -13.828 5.967 30.198 1.00 63.28 227 PRO B CA 1
ATOM 3760 C C . PRO B 1 230 ? -14.435 7.216 30.845 1.00 66.37 227 PRO B C 1
ATOM 3761 O O . PRO B 1 230 ? -14.738 7.191 32.039 1.00 70.00 227 PRO B O 1
ATOM 3765 N N . PHE B 1 231 ? -14.621 8.280 30.070 1.00 64.82 228 PHE B N 1
ATOM 3766 C CA . PHE B 1 231 ? -15.217 9.507 30.593 1.00 67.65 228 PHE B CA 1
ATOM 3767 C C . PHE B 1 231 ? -16.661 9.296 31.045 1.00 67.86 228 PHE B C 1
ATOM 3768 O O . PHE B 1 231 ? -17.166 10.012 31.914 1.00 71.77 228 PHE B O 1
ATOM 3776 N N . ALA B 1 232 ? -17.317 8.311 30.446 1.00 58.32 229 ALA B N 1
ATOM 3777 C CA . ALA B 1 232 ? -18.691 7.971 30.788 1.00 56.66 229 ALA B CA 1
ATOM 3778 C C . ALA B 1 232 ? -18.766 6.916 31.890 1.00 63.25 229 ALA B C 1
ATOM 3779 O O . ALA B 1 232 ? -19.770 6.815 32.590 1.00 64.82 229 ALA B O 1
ATOM 3781 N N . LEU B 1 233 ? -17.705 6.129 32.041 1.00 62.42 230 LEU B N 1
ATOM 3782 C CA . LEU B 1 233 ? -17.714 5.033 33.008 1.00 61.95 230 LEU B CA 1
ATOM 3783 C C . LEU B 1 233 ? -17.275 5.447 34.412 1.00 66.59 230 LEU B C 1
ATOM 3784 O O . LEU B 1 233 ? -17.710 4.849 35.397 1.00 67.81 230 LEU B O 1
ATOM 3789 N N . VAL B 1 234 ? -16.429 6.470 34.501 1.00 59.97 231 VAL B N 1
ATOM 3790 C CA . VAL B 1 234 ? -15.773 6.823 35.761 1.00 65.12 231 VAL B CA 1
ATOM 3791 C C . VAL B 1 234 ? -16.750 7.104 36.914 1.00 68.02 231 VAL B C 1
ATOM 3792 O O . VAL B 1 234 ? -16.461 6.789 38.067 1.00 73.72 231 VAL B O 1
ATOM 3796 N N . GLY B 1 235 ? -17.911 7.669 36.598 1.00 65.58 232 GLY B N 1
ATOM 3797 C CA . GLY B 1 235 ? -18.908 7.970 37.609 1.00 71.59 232 GLY B CA 1
ATOM 3798 C C . GLY B 1 235 ? -19.390 6.719 38.323 1.00 76.97 232 GLY B C 1
ATOM 3799 O O . GLY B 1 235 ? -19.758 6.766 39.500 1.00 81.85 232 GLY B O 1
ATOM 3800 N N . ASP B 1 236 ? -19.394 5.599 37.606 1.00 74.10 233 ASP B N 1
ATOM 3801 C CA . ASP B 1 236 ? -19.783 4.318 38.185 1.00 75.17 233 ASP B CA 1
ATOM 3802 C C . ASP B 1 236 ? -18.588 3.542 38.739 1.00 74.26 233 ASP B C 1
ATOM 3803 O O . ASP B 1 236 ? -18.655 2.967 39.826 1.00 74.23 233 ASP B O 1
ATOM 3808 N N . LEU B 1 237 ? -17.498 3.532 37.980 1.00 73.18 234 LEU B N 1
ATOM 3809 C CA . LEU B 1 237 ? -16.383 2.629 38.247 1.00 69.63 234 LEU B CA 1
ATOM 3810 C C . LEU B 1 237 ? -15.272 3.243 39.080 1.00 70.43 234 LEU B C 1
ATOM 3811 O O . LEU B 1 237 ? -14.543 2.527 39.769 1.00 64.55 234 LEU B O 1
ATOM 3816 N N . HIS B 1 238 ? -15.149 4.565 39.016 1.00 71.19 235 HIS B N 1
ATOM 3817 C CA . HIS B 1 238 ? -14.106 5.280 39.748 1.00 74.66 235 HIS B CA 1
ATOM 3818 C C . HIS B 1 238 ? -12.714 4.719 39.419 1.00 73.57 235 HIS B C 1
ATOM 3819 O O . HIS B 1 238 ? -12.284 4.775 38.269 1.00 69.20 235 HIS B O 1
ATOM 3826 N N . TYR B 1 239 ? -12.023 4.165 40.413 1.00 74.97 236 TYR B N 1
ATOM 3827 C CA . TYR B 1 239 ? -10.667 3.643 40.204 1.00 75.70 236 TYR B CA 1
ATOM 3828 C C . TYR B 1 239 ? -10.579 2.413 39.289 1.00 75.35 236 TYR B C 1
ATOM 3829 O O . TYR B 1 239 ? -9.528 2.139 38.708 1.00 72.75 236 TYR B O 1
ATOM 3838 N N . MET B 1 240 ? -11.673 1.673 39.165 1.00 75.85 237 MET B N 1
ATOM 3839 C CA . MET B 1 240 ? -11.691 0.488 38.312 1.00 76.56 237 MET B CA 1
ATOM 3840 C C . MET B 1 240 ? -11.848 0.835 36.831 1.00 74.12 237 MET B C 1
ATOM 3841 O O . MET B 1 240 ? -11.919 -0.056 35.984 1.00 72.36 237 MET B O 1
ATOM 3846 N N . THR B 1 241 ? -11.898 2.131 36.530 1.00 73.65 238 THR B N 1
ATOM 3847 C CA . THR B 1 241 ? -12.099 2.619 35.163 1.00 71.59 238 THR B CA 1
ATOM 3848 C C . THR B 1 241 ? -11.110 2.095 34.105 1.00 70.13 238 THR B C 1
ATOM 3849 O O . THR B 1 241 ? -11.546 1.617 33.058 1.00 69.32 238 THR B O 1
ATOM 3853 N N . PRO B 1 242 ? -9.788 2.177 34.361 1.00 70.44 239 PRO B N 1
ATOM 3854 C CA . PRO B 1 242 ? -8.863 1.724 33.309 1.00 69.29 239 PRO B CA 1
ATOM 3855 C C . PRO B 1 242 ? -8.974 0.241 32.954 1.00 65.21 239 PRO B C 1
ATOM 3856 O O . PRO B 1 242 ? -8.803 -0.121 31.791 1.00 63.89 239 PRO B O 1
ATOM 3860 N N . PHE B 1 243 ? -9.267 -0.595 33.944 1.00 65.13 240 PHE B N 1
ATOM 3861 C CA . PHE B 1 243 ? -9.366 -2.036 33.739 1.00 64.38 240 PHE B CA 1
ATOM 3862 C C . PHE B 1 243 ? -10.558 -2.413 32.866 1.00 64.67 240 PHE B C 1
ATOM 3863 O O . PHE B 1 243 ? -10.423 -3.168 31.903 1.00 65.06 240 PHE B O 1
ATOM 3871 N N . VAL B 1 244 ? -11.727 -1.885 33.212 1.00 64.32 241 VAL B N 1
ATOM 3872 C CA . VAL B 1 244 ? -12.952 -2.182 32.479 1.00 61.48 241 VAL B CA 1
ATOM 3873 C C . VAL B 1 244 ? -12.961 -1.530 31.097 1.00 62.70 241 VAL B C 1
ATOM 3874 O O . VAL B 1 244 ? -13.473 -2.104 30.136 1.00 62.83 241 VAL B O 1
ATOM 3878 N N . SER B 1 245 ? -12.399 -0.329 30.997 1.00 63.30 242 SER B N 1
ATOM 3879 C CA . SER B 1 245 ? -12.347 0.367 29.714 1.00 62.85 242 SER B CA 1
ATOM 3880 C C . SER B 1 245 ? -11.444 -0.329 28.699 1.00 62.61 242 SER B C 1
ATOM 3881 O O . SER B 1 245 ? -11.790 -0.427 27.524 1.00 60.03 242 SER B O 1
ATOM 3884 N N . VAL B 1 246 ? -10.294 -0.820 29.155 1.00 65.85 243 VAL B N 1
ATOM 3885 C CA . VAL B 1 246 ? -9.349 -1.494 28.265 1.00 65.13 243 VAL B CA 1
ATOM 3886 C C . VAL B 1 246 ? -9.884 -2.861 27.822 1.00 59.17 243 VAL B C 1
ATOM 3887 O O . VAL B 1 246 ? -9.649 -3.290 26.695 1.00 56.80 243 VAL B O 1
ATOM 3891 N N . PHE B 1 247 ? -10.617 -3.518 28.717 1.00 57.73 244 PHE B N 1
ATOM 3892 C CA . PHE B 1 247 ? -11.273 -4.791 28.443 1.00 52.16 244 PHE B CA 1
ATOM 3893 C C . PHE B 1 247 ? -12.305 -4.604 27.332 1.00 53.98 244 PHE B C 1
ATOM 3894 O O . PHE B 1 247 ? -12.336 -5.370 26.367 1.00 52.47 244 PHE B O 1
ATOM 3902 N N . ILE B 1 248 ? -13.152 -3.590 27.467 1.00 53.86 245 ILE B N 1
ATOM 3903 C CA . ILE B 1 248 ? -14.141 -3.298 26.434 1.00 50.30 245 ILE B CA 1
ATOM 3904 C C . ILE B 1 248 ? -13.454 -2.912 25.125 1.00 48.00 245 ILE B C 1
ATOM 3905 O O . ILE B 1 248 ? -13.833 -3.386 24.055 1.00 49.15 245 ILE B O 1
ATOM 3910 N N . SER B 1 249 ? -12.432 -2.067 25.218 1.00 49.05 246 SER B N 1
ATOM 3911 C CA . SER B 1 249 ? -11.686 -1.631 24.042 1.00 52.10 246 SER B CA 1
ATOM 3912 C C . SER B 1 249 ? -11.033 -2.804 23.309 1.00 52.22 246 SER B C 1
ATOM 3913 O O . SER B 1 249 ? -11.107 -2.887 22.087 1.00 53.91 246 SER B O 1
ATOM 3916 N N . TYR B 1 250 ? -10.405 -3.709 24.053 1.00 49.34 247 TYR B N 1
ATOM 3917 C CA . TYR B 1 250 ? -9.764 -4.868 23.445 1.00 46.92 247 TYR B CA 1
ATOM 3918 C C . TYR B 1 250 ? -10.759 -5.703 22.650 1.00 47.17 247 TYR B C 1
ATOM 3919 O O . TYR B 1 250 ? -10.466 -6.143 21.539 1.00 48.24 247 TYR B O 1
ATOM 3928 N N . THR B 1 251 ? -11.942 -5.903 23.223 1.00 45.75 248 THR B N 1
ATOM 3929 C CA . THR B 1 251 ? -12.986 -6.685 22.578 1.00 44.86 248 THR B CA 1
ATOM 3930 C C . THR B 1 251 ? -13.423 -6.071 21.254 1.00 45.81 248 THR B C 1
ATOM 3931 O O . THR B 1 251 ? -13.535 -6.768 20.247 1.00 45.57 248 THR B O 1
ATOM 3935 N N . PHE B 1 252 ? -13.666 -4.766 21.251 1.00 48.32 249 PHE B N 1
ATOM 3936 C CA . PHE B 1 252 ? -14.102 -4.085 20.033 1.00 47.07 249 PHE B CA 1
ATOM 3937 C C . PHE B 1 252 ? -12.983 -3.968 18.995 1.00 44.42 249 PHE B C 1
ATOM 3938 O O . PHE B 1 252 ? -13.203 -4.216 17.813 1.00 44.80 249 PHE B O 1
ATOM 3946 N N . LEU B 1 253 ? -11.779 -3.622 19.442 1.00 45.90 250 LEU B N 1
ATOM 3947 C CA . LEU B 1 253 ? -10.648 -3.414 18.536 1.00 44.81 250 LEU B CA 1
ATOM 3948 C C . LEU B 1 253 ? -10.188 -4.694 17.842 1.00 47.77 250 LEU B C 1
ATOM 3949 O O . LEU B 1 253 ? -9.884 -4.695 16.646 1.00 48.30 250 LEU B O 1
ATOM 3954 N N . SER B 1 254 ? -10.131 -5.780 18.606 1.00 46.85 251 SER B N 1
ATOM 3955 C CA . SER B 1 254 ? -9.734 -7.080 18.077 1.00 46.91 251 SER B CA 1
ATOM 3956 C C . SER B 1 254 ? -10.673 -7.555 16.978 1.00 44.16 251 SER B C 1
ATOM 3957 O O . SER B 1 254 ? -10.239 -8.033 15.927 1.00 44.21 251 SER B O 1
ATOM 3960 N N . TRP B 1 255 ? -11.967 -7.442 17.246 1.00 39.08 252 TRP B N 1
ATOM 3961 C CA . TRP B 1 255 ? -12.970 -7.931 16.322 1.00 40.58 252 TRP B CA 1
ATOM 3962 C C . TRP B 1 255 ? -12.916 -7.110 15.032 1.00 41.09 252 TRP B C 1
ATOM 3963 O O . TRP B 1 255 ? -13.056 -7.646 13.936 1.00 35.73 252 TRP B O 1
ATOM 3974 N N . ASP B 1 256 ? -12.697 -5.805 15.176 1.00 44.48 253 ASP B N 1
ATOM 3975 C CA . ASP B 1 256 ? -12.588 -4.914 14.027 1.00 46.16 253 ASP B CA 1
ATOM 3976 C C . ASP B 1 256 ? -11.363 -5.192 13.144 1.00 45.90 253 ASP B C 1
ATOM 3977 O O . ASP B 1 256 ? -11.482 -5.257 11.920 1.00 46.39 253 ASP B O 1
ATOM 3982 N N . SER B 1 257 ? -10.193 -5.374 13.750 1.00 46.19 254 SER B N 1
ATOM 3983 C CA . SER B 1 257 ? -8.984 -5.584 12.954 1.00 48.26 254 SER B CA 1
ATOM 3984 C C . SER B 1 257 ? -8.942 -6.964 12.288 1.00 43.91 254 SER B C 1
ATOM 3985 O O . SER B 1 257 ? -8.401 -7.121 11.194 1.00 45.14 254 SER B O 1
ATOM 3988 N N . LEU B 1 258 ? -9.506 -7.965 12.951 1.00 43.56 255 LEU B N 1
ATOM 3989 C CA . LEU B 1 258 ? -9.602 -9.295 12.364 1.00 45.21 255 LEU B CA 1
ATOM 3990 C C . LEU B 1 258 ? -10.462 -9.261 11.093 1.00 44.64 255 LEU B C 1
ATOM 3991 O O . LEU B 1 258 ? -10.151 -9.914 10.098 1.00 44.39 255 LEU B O 1
ATOM 3996 N N . ALA B 1 259 ? -11.546 -8.492 11.134 1.00 46.49 256 ALA B N 1
ATOM 3997 C CA . ALA B 1 259 ? -12.400 -8.326 9.961 1.00 44.25 256 ALA B CA 1
ATOM 3998 C C . ALA B 1 259 ? -11.609 -7.671 8.835 1.00 45.59 256 ALA B C 1
ATOM 3999 O O . ALA B 1 259 ? -11.750 -8.040 7.673 1.00 50.51 256 ALA B O 1
ATOM 4001 N N . GLU B 1 260 ? -10.755 -6.716 9.188 1.00 48.54 257 GLU B N 1
ATOM 4002 C CA . GLU B 1 260 ? -9.920 -6.034 8.206 1.00 53.58 257 GLU B CA 1
ATOM 4003 C C . GLU B 1 260 ? -8.951 -7.024 7.557 1.00 52.05 257 GLU B C 1
ATOM 4004 O O . GLU B 1 260 ? -8.723 -6.979 6.345 1.00 51.29 257 GLU B O 1
ATOM 4010 N N . GLU B 1 261 ? -8.405 -7.942 8.351 1.00 52.65 258 GLU B N 1
ATOM 4011 C CA . GLU B 1 261 ? -7.474 -8.928 7.805 1.00 55.86 258 GLU B CA 1
ATOM 4012 C C . GLU B 1 261 ? -8.132 -9.958 6.888 1.00 48.35 258 GLU B C 1
ATOM 4013 O O . GLU B 1 261 ? -7.569 -10.302 5.851 1.00 49.13 258 GLU B O 1
ATOM 4019 N N . LEU B 1 262 ? -9.337 -10.403 7.232 1.00 39.21 259 LEU B N 1
ATOM 4020 C CA . LEU B 1 262 ? -10.005 -11.443 6.446 1.00 41.93 259 LEU B CA 1
ATOM 4021 C C . LEU B 1 262 ? -10.583 -10.933 5.130 1.00 42.04 259 LEU B C 1
ATOM 4022 O O . LEU B 1 262 ? -10.821 -11.720 4.216 1.00 39.22 259 LEU B O 1
ATOM 4027 N N . GLU B 1 263 ? -10.803 -9.624 5.035 1.00 48.66 260 GLU B N 1
ATOM 4028 C CA . GLU B 1 263 ? -11.413 -9.022 3.850 1.00 51.60 260 GLU B CA 1
ATOM 4029 C C . GLU B 1 263 ? -10.480 -9.070 2.665 1.00 49.15 260 GLU B C 1
ATOM 4030 O O . GLU B 1 263 ? -10.905 -8.933 1.522 1.00 50.40 260 GLU B O 1
ATOM 4036 N N . ASP B 1 264 ? -9.204 -9.266 2.964 1.00 43.67 261 ASP B N 1
ATOM 4037 C CA . ASP B 1 264 ? -8.136 -9.293 1.980 1.00 44.23 261 ASP B CA 1
ATOM 4038 C C . ASP B 1 264 ? -7.451 -10.657 2.050 1.00 38.80 261 ASP B C 1
ATOM 4039 O O . ASP B 1 264 ? -6.284 -10.748 2.427 1.00 40.82 261 ASP B O 1
ATOM 4044 N N . PRO B 1 265 ? -8.180 -11.728 1.687 1.00 33.93 262 PRO B N 1
ATOM 4045 C CA . PRO B 1 265 ? -7.729 -13.116 1.872 1.00 34.76 262 PRO B CA 1
ATOM 4046 C C . PRO B 1 265 ? -6.457 -13.458 1.104 1.00 37.34 262 PRO B C 1
ATOM 4047 O O . PRO B 1 265 ? -5.824 -14.469 1.404 1.00 38.88 262 PRO B O 1
ATOM 4051 N N . PHE B 1 266 ? -6.125 -12.661 0.095 1.00 37.20 263 PHE B N 1
ATOM 4052 C CA . PHE B 1 266 ? -4.935 -12.900 -0.715 1.00 32.83 263 PHE B CA 1
ATOM 4053 C C . PHE B 1 266 ? -3.745 -12.085 -0.215 1.00 41.59 263 PHE B C 1
ATOM 4054 O O . PHE B 1 266 ? -2.699 -12.044 -0.859 1.00 47.79 263 PHE B O 1
ATOM 4062 N N . GLY B 1 267 ? -3.922 -11.399 0.911 1.00 38.87 264 GLY B N 1
ATOM 4063 C CA . GLY B 1 267 ? -2.863 -10.570 1.455 1.00 40.73 264 GLY B CA 1
ATOM 4064 C C . GLY B 1 267 ? -1.822 -11.380 2.219 1.00 45.20 264 GLY B C 1
ATOM 4065 O O . GLY B 1 267 ? -1.910 -12.602 2.315 1.00 42.32 264 GLY B O 1
ATOM 4066 N N . THR B 1 268 ? -0.815 -10.686 2.731 1.00 50.77 265 THR B N 1
ATOM 4067 C CA . THR B 1 268 ? 0.303 -11.292 3.460 1.00 58.02 265 THR B CA 1
ATOM 4068 C C . THR B 1 268 ? 0.121 -11.481 4.974 1.00 62.19 265 THR B C 1
ATOM 4069 O O . THR B 1 268 ? 0.994 -12.051 5.635 1.00 60.64 265 THR B O 1
ATOM 4073 N N . ALA B 1 269 ? -0.980 -10.979 5.532 1.00 63.56 266 ALA B N 1
ATOM 4074 C CA . ALA B 1 269 ? -1.163 -11.007 6.984 1.00 61.59 266 ALA B CA 1
ATOM 4075 C C . ALA B 1 269 ? -1.344 -12.446 7.469 1.00 59.03 266 ALA B C 1
ATOM 4076 O O . ALA B 1 269 ? -1.558 -13.360 6.669 1.00 51.12 266 ALA B O 1
ATOM 4078 N N . ALA B 1 270 ? -1.287 -12.641 8.782 1.00 60.96 267 ALA B N 1
ATOM 4079 C CA . ALA B 1 270 ? -1.179 -13.988 9.331 1.00 61.18 267 ALA B CA 1
ATOM 4080 C C . ALA B 1 270 ? -2.478 -14.774 9.267 1.00 59.99 267 ALA B C 1
ATOM 4081 O O . ALA B 1 270 ? -2.462 -16.003 9.194 1.00 60.43 267 ALA B O 1
ATOM 4083 N N . ASN B 1 271 ? -3.601 -14.071 9.299 1.00 60.07 268 ASN B N 1
ATOM 4084 C CA . ASN B 1 271 ? -4.891 -14.730 9.188 1.00 57.07 268 ASN B CA 1
ATOM 4085 C C . ASN B 1 271 ? -5.362 -14.850 7.743 1.00 51.76 268 ASN B C 1
ATOM 4086 O O . ASN B 1 271 ? -6.512 -15.199 7.494 1.00 54.80 268 ASN B O 1
ATOM 4091 N N . ASP B 1 272 ? -4.467 -14.579 6.795 1.00 46.41 269 ASP B N 1
ATOM 4092 C CA . ASP B 1 272 ? -4.795 -14.707 5.372 1.00 43.27 269 ASP B CA 1
ATOM 4093 C C . ASP B 1 272 ? -4.386 -16.064 4.816 1.00 44.64 269 ASP B C 1
ATOM 4094 O O . ASP B 1 272 ? -3.756 -16.866 5.504 1.00 50.69 269 ASP B O 1
ATOM 4099 N N . LEU B 1 273 ? -4.779 -16.320 3.575 1.00 40.98 270 LEU B N 1
ATOM 4100 C CA . LEU B 1 273 ? -4.485 -17.587 2.914 1.00 37.26 270 LEU B CA 1
ATOM 4101 C C . LEU B 1 273 ? -2.994 -17.815 2.684 1.00 40.13 270 LEU B C 1
ATOM 4102 O O . LEU B 1 273 ? -2.283 -16.917 2.219 1.00 38.82 270 LEU B O 1
ATOM 4107 N N . PRO B 1 274 ? -2.509 -19.011 3.057 1.00 42.91 271 PRO B N 1
ATOM 4108 C CA . PRO B 1 274 ? -1.147 -19.486 2.786 1.00 41.02 271 PRO B CA 1
ATOM 4109 C C . PRO B 1 274 ? -0.986 -19.894 1.317 1.00 41.55 271 PRO B C 1
ATOM 4110 O O . PRO B 1 274 ? -0.758 -21.072 1.038 1.00 44.03 271 PRO B O 1
ATOM 4114 N N . LEU B 1 275 ? -1.123 -18.939 0.398 1.00 39.15 272 LEU B N 1
ATOM 4115 C CA . LEU B 1 275 ? -1.099 -19.224 -1.038 1.00 36.52 272 LEU B CA 1
ATOM 4116 C C . LEU B 1 275 ? 0.162 -19.958 -1.513 1.00 35.65 272 LEU B C 1
ATOM 4117 O O . LEU B 1 275 ? 0.104 -20.802 -2.423 1.00 31.35 272 LEU B O 1
ATOM 4122 N N . ASN B 1 276 ? 1.297 -19.638 -0.908 1.00 34.99 273 ASN B N 1
ATOM 4123 C CA . ASN B 1 276 ? 2.554 -20.289 -1.267 1.00 43.04 273 ASN B CA 1
ATOM 4124 C C . ASN B 1 276 ? 2.519 -21.793 -0.967 1.00 40.65 273 ASN B C 1
ATOM 4125 O O . ASN B 1 276 ? 2.852 -22.614 -1.824 1.00 41.11 273 ASN B O 1
ATOM 4130 N N . ALA B 1 277 ? 2.070 -22.147 0.234 1.00 38.36 274 ALA B N 1
ATOM 4131 C CA . ALA B 1 277 ? 1.947 -23.545 0.631 1.00 38.36 274 ALA B CA 1
ATOM 4132 C C . ALA B 1 277 ? 0.924 -24.272 -0.235 1.00 38.56 274 ALA B C 1
ATOM 4133 O O . ALA B 1 277 ? 1.111 -25.432 -0.599 1.00 40.53 274 ALA B O 1
ATOM 4135 N N . MET B 1 278 ? -0.157 -23.581 -0.570 1.00 36.98 275 MET B N 1
ATOM 4136 C CA . MET B 1 278 ? -1.188 -24.162 -1.417 1.00 31.76 275 MET B CA 1
ATOM 4137 C C . MET B 1 278 ? -0.658 -24.494 -2.809 1.00 29.62 275 MET B C 1
ATOM 4138 O O . MET B 1 278 ? -0.935 -25.562 -3.344 1.00 30.81 275 MET B O 1
ATOM 4143 N N . CYS B 1 279 ? 0.114 -23.582 -3.385 1.00 31.56 276 CYS B N 1
ATOM 4144 C CA . CYS B 1 279 ? 0.720 -23.817 -4.689 1.00 34.45 276 CYS B CA 1
ATOM 4145 C C . CYS B 1 279 ? 1.743 -24.953 -4.654 1.00 36.56 276 CYS B C 1
ATOM 4146 O O . CYS B 1 279 ? 1.805 -25.757 -5.586 1.00 37.00 276 CYS B O 1
ATOM 4149 N N . ASN B 1 280 ? 2.538 -25.023 -3.585 1.00 37.99 277 ASN B N 1
ATOM 4150 C CA . ASN B 1 280 ? 3.480 -26.131 -3.423 1.00 41.88 277 ASN B CA 1
ATOM 4151 C C . ASN B 1 280 ? 2.759 -27.476 -3.338 1.00 37.19 277 ASN B C 1
ATOM 4152 O O . ASN B 1 280 ? 3.189 -28.457 -3.946 1.00 36.83 277 ASN B O 1
ATOM 4157 N N . THR B 1 281 ? 1.660 -27.509 -2.591 1.00 29.94 278 THR B N 1
ATOM 4158 C CA . THR B 1 281 ? 0.853 -28.716 -2.462 1.00 30.96 278 THR B CA 1
ATOM 4159 C C . THR B 1 281 ? 0.331 -29.159 -3.830 1.00 29.69 278 THR B C 1
ATOM 4160 O O . THR B 1 281 ? 0.416 -30.337 -4.179 1.00 26.62 278 THR B O 1
ATOM 4164 N N . ILE B 1 282 ? -0.183 -28.205 -4.602 1.00 25.78 279 ILE B N 1
ATOM 4165 C CA . ILE B 1 282 ? -0.673 -28.484 -5.948 1.00 26.99 279 ILE B CA 1
ATOM 4166 C C . ILE B 1 282 ? 0.436 -29.046 -6.835 1.00 28.85 279 ILE B C 1
ATOM 4167 O O . ILE B 1 282 ? 0.237 -30.033 -7.546 1.00 28.97 279 ILE B O 1
ATOM 4172 N N . GLU B 1 283 ? 1.612 -28.430 -6.774 1.00 28.27 280 GLU B N 1
ATOM 4173 C CA . GLU B 1 283 ? 2.731 -28.880 -7.579 1.00 30.14 280 GLU B CA 1
ATOM 4174 C C . GLU B 1 283 ? 3.167 -30.293 -7.183 1.00 34.42 280 GLU B C 1
ATOM 4175 O O . GLU B 1 283 ? 3.411 -31.142 -8.045 1.00 31.06 280 GLU B O 1
ATOM 4181 N N . ARG B 1 284 ? 3.251 -30.546 -5.879 1.00 32.95 281 ARG B N 1
ATOM 4182 C CA . ARG B 1 284 ? 3.648 -31.864 -5.383 1.00 33.42 281 ARG B CA 1
ATOM 4183 C C . ARG B 1 284 ? 2.644 -32.942 -5.778 1.00 31.04 281 ARG B C 1
ATOM 4184 O O . ARG B 1 284 ? 3.027 -34.074 -6.042 1.00 30.85 281 ARG B O 1
ATOM 4192 N N . ASN B 1 285 ? 1.358 -32.603 -5.784 1.00 27.73 282 ASN B N 1
ATOM 4193 C CA . ASN B 1 285 ? 0.345 -33.568 -6.181 1.00 32.54 282 ASN B CA 1
ATOM 4194 C C . ASN B 1 285 ? 0.487 -34.013 -7.634 1.00 35.75 282 ASN B C 1
ATOM 4195 O O . ASN B 1 285 ? 0.590 -35.213 -7.916 1.00 33.35 282 ASN B O 1
ATOM 4200 N N . LEU B 1 286 ? 0.541 -33.047 -8.546 1.00 33.12 283 LEU B N 1
ATOM 4201 C CA . LEU B 1 286 ? 0.578 -33.356 -9.972 1.00 29.48 283 LEU B CA 1
ATOM 4202 C C . LEU B 1 286 ? 1.904 -34.002 -10.392 1.00 28.52 283 LEU B C 1
ATOM 4203 O O . LEU B 1 286 ? 1.955 -34.752 -11.362 1.00 29.62 283 LEU B O 1
ATOM 4208 N N . LEU B 1 287 ? 2.969 -33.708 -9.652 1.00 35.88 284 LEU B N 1
ATOM 4209 C CA . LEU B 1 287 ? 4.290 -34.284 -9.900 1.00 46.23 284 LEU B CA 1
ATOM 4210 C C . LEU B 1 287 ? 4.632 -35.241 -8.764 1.00 58.39 284 LEU B C 1
ATOM 4211 O O . LEU B 1 287 ? 5.736 -35.173 -8.231 1.00 63.13 284 LEU B O 1
ATOM 4216 N N . ASP B 1 288 ? 3.735 -36.165 -8.426 1.00 62.39 285 ASP B N 1
ATOM 4217 C CA . ASP B 1 288 ? 3.892 -36.949 -7.193 1.00 66.74 285 ASP B CA 1
ATOM 4218 C C . ASP B 1 288 ? 5.082 -37.919 -7.179 1.00 81.59 285 ASP B C 1
ATOM 4219 O O . ASP B 1 288 ? 5.762 -38.043 -6.155 1.00 84.70 285 ASP B O 1
ATOM 4224 N N . MET B 1 289 ? 5.382 -38.572 -8.292 1.00 51.90 286 MET B N 1
ATOM 4225 C CA . MET B 1 289 ? 6.475 -39.541 -8.264 1.00 58.04 286 MET B CA 1
ATOM 4226 C C . MET B 1 289 ? 7.094 -39.622 -9.664 1.00 58.31 286 MET B C 1
ATOM 4227 O O . MET B 1 289 ? 7.004 -40.639 -10.357 1.00 56.84 286 MET B O 1
ATOM 4232 N N . THR B 1 290 ? 7.745 -38.519 -10.048 1.00 56.34 287 THR B N 1
ATOM 4233 C CA . THR B 1 290 ? 8.319 -38.321 -11.387 1.00 56.37 287 THR B CA 1
ATOM 4234 C C . THR B 1 290 ? 7.218 -38.379 -12.439 1.00 57.67 287 THR B C 1
ATOM 4235 O O . THR B 1 290 ? 7.483 -38.648 -13.613 1.00 60.95 287 THR B O 1
ATOM 4239 N N . GLY B 1 291 ? 5.981 -38.127 -12.008 1.00 51.57 288 GLY B N 1
ATOM 4240 C CA . GLY B 1 291 ? 4.851 -38.117 -12.913 1.00 42.93 288 GLY B CA 1
ATOM 4241 C C . GLY B 1 291 ? 4.495 -39.533 -13.310 1.00 42.82 288 GLY B C 1
ATOM 4242 O O . GLY B 1 291 ? 3.713 -39.745 -14.232 1.00 47.31 288 GLY B O 1
ATOM 4243 N N . GLN B 1 292 ? 5.035 -40.507 -12.579 1.00 43.19 289 GLN B N 1
ATOM 4244 C CA . GLN B 1 292 ? 4.799 -41.916 -12.888 1.00 48.88 289 GLN B CA 1
ATOM 4245 C C . GLN B 1 292 ? 3.467 -42.417 -12.334 1.00 49.09 289 GLN B C 1
ATOM 4246 O O . GLN B 1 292 ? 3.164 -42.281 -11.146 1.00 41.42 289 GLN B O 1
ATOM 4252 N N . HIS B 1 293 ? 2.672 -42.989 -13.231 1.00 54.26 290 HIS B N 1
ATOM 4253 C CA . HIS B 1 293 ? 1.389 -43.585 -12.885 1.00 52.84 290 HIS B CA 1
ATOM 4254 C C . HIS B 1 293 ? 1.303 -45.043 -13.317 1.00 56.74 290 HIS B C 1
ATOM 4255 O O . HIS B 1 293 ? 1.968 -45.469 -14.258 1.00 56.61 290 HIS B O 1
ATOM 4262 N N . PRO B 1 294 ? 0.489 -45.821 -12.603 1.00 61.77 291 PRO B N 1
ATOM 4263 C CA . PRO B 1 294 ? 0.158 -47.187 -13.010 1.00 61.94 291 PRO B CA 1
ATOM 4264 C C . PRO B 1 294 ? -0.727 -47.185 -14.250 1.00 62.68 291 PRO B C 1
ATOM 4265 O O . PRO B 1 294 ? -1.209 -48.247 -14.642 1.00 66.28 291 PRO B O 1
ATOM 4269 N N . LYS C 1 26 ? -54.020 -1.671 7.366 1.00 110.59 23 LYS C N 1
ATOM 4270 C CA . LYS C 1 26 ? -54.737 -1.480 8.622 1.00 113.02 23 LYS C CA 1
ATOM 4271 C C . LYS C 1 26 ? -53.782 -1.403 9.812 1.00 110.86 23 LYS C C 1
ATOM 4272 O O . LYS C 1 26 ? -54.193 -1.572 10.960 1.00 112.74 23 LYS C O 1
ATOM 4274 N N . ILE C 1 27 ? -52.507 -1.152 9.528 1.00 105.83 24 ILE C N 1
ATOM 4275 C CA . ILE C 1 27 ? -51.510 -0.946 10.574 1.00 97.15 24 ILE C CA 1
ATOM 4276 C C . ILE C 1 27 ? -51.812 0.358 11.307 1.00 95.76 24 ILE C C 1
ATOM 4277 O O . ILE C 1 27 ? -51.524 0.504 12.497 1.00 93.90 24 ILE C O 1
ATOM 4282 N N . ILE C 1 28 ? -52.403 1.300 10.580 1.00 97.83 25 ILE C N 1
ATOM 4283 C CA . ILE C 1 28 ? -52.780 2.596 11.129 1.00 95.92 25 ILE C CA 1
ATOM 4284 C C . ILE C 1 28 ? -53.811 2.452 12.252 1.00 92.35 25 ILE C C 1
ATOM 4285 O O . ILE C 1 28 ? -53.837 3.253 13.185 1.00 90.08 25 ILE C O 1
ATOM 4290 N N . PHE C 1 29 ? -54.636 1.410 12.172 1.00 92.89 26 PHE C N 1
ATOM 4291 C CA . PHE C 1 29 ? -55.646 1.149 13.192 1.00 95.86 26 PHE C CA 1
ATOM 4292 C C . PHE C 1 29 ? -55.013 0.818 14.540 1.00 95.34 26 PHE C C 1
ATOM 4293 O O . PHE C 1 29 ? -55.449 1.319 15.578 1.00 96.97 26 PHE C O 1
ATOM 4295 N N . ARG C 1 30 ? -53.983 -0.021 14.522 1.00 92.72 27 ARG C N 1
ATOM 4296 C CA . ARG C 1 30 ? -53.299 -0.413 15.753 1.00 88.30 27 ARG C CA 1
ATOM 4297 C C . ARG C 1 30 ? -52.423 0.699 16.312 1.00 81.67 27 ARG C C 1
ATOM 4298 O O . ARG C 1 30 ? -52.127 0.721 17.506 1.00 80.89 27 ARG C O 1
ATOM 4306 N N . LEU C 1 31 ? -52.015 1.623 15.449 1.00 77.72 28 LEU C N 1
ATOM 4307 C CA . LEU C 1 31 ? -51.303 2.808 15.910 1.00 74.54 28 LEU C CA 1
ATOM 4308 C C . LEU C 1 31 ? -52.272 3.729 16.639 1.00 77.18 28 LEU C C 1
ATOM 4309 O O . LEU C 1 31 ? -51.967 4.243 17.715 1.00 75.22 28 LEU C O 1
ATOM 4314 N N . LEU C 1 32 ? -53.447 3.922 16.049 1.00 80.90 29 LEU C N 1
ATOM 4315 C CA . LEU C 1 32 ? -54.494 4.721 16.669 1.00 81.71 29 LEU C CA 1
ATOM 4316 C C . LEU C 1 32 ? -54.971 4.066 17.963 1.00 78.88 29 LEU C C 1
ATOM 4317 O O . LEU C 1 32 ? -55.174 4.737 18.974 1.00 76.17 29 LEU C O 1
ATOM 4322 N N . LEU C 1 33 ? -55.127 2.747 17.924 1.00 80.35 30 LEU C N 1
ATOM 4323 C CA . LEU C 1 33 ? -55.518 1.974 19.098 1.00 82.82 30 LEU C CA 1
ATOM 4324 C C . LEU C 1 33 ? -54.461 2.078 20.190 1.00 81.59 30 LEU C C 1
ATOM 4325 O O . LEU C 1 33 ? -54.780 2.073 21.379 1.00 85.35 30 LEU C O 1
ATOM 4330 N N . ASN C 1 34 ? -53.200 2.165 19.780 1.00 75.92 31 ASN C N 1
ATOM 4331 C CA . ASN C 1 34 ? -52.101 2.295 20.725 1.00 71.25 31 ASN C CA 1
ATOM 4332 C C . ASN C 1 34 ? -52.097 3.664 21.402 1.00 71.80 31 ASN C C 1
ATOM 4333 O O . ASN C 1 34 ? -51.727 3.789 22.572 1.00 70.39 31 ASN C O 1
ATOM 4338 N N . VAL C 1 35 ? -52.516 4.685 20.661 1.00 72.36 32 VAL C N 1
ATOM 4339 C CA . VAL C 1 35 ? -52.655 6.026 21.216 1.00 73.29 32 VAL C CA 1
ATOM 4340 C C . VAL C 1 35 ? -53.726 6.031 22.303 1.00 75.39 32 VAL C C 1
ATOM 4341 O O . VAL C 1 35 ? -53.562 6.662 23.349 1.00 76.18 32 VAL C O 1
ATOM 4345 N N . LEU C 1 36 ? -54.815 5.308 22.056 1.00 76.48 33 LEU C N 1
ATOM 4346 C CA . LEU C 1 36 ? -55.903 5.205 23.022 1.00 80.83 33 LEU C CA 1
ATOM 4347 C C . LEU C 1 36 ? -55.449 4.486 24.294 1.00 79.76 33 LEU C C 1
ATOM 4348 O O . LEU C 1 36 ? -55.784 4.906 25.403 1.00 73.01 33 LEU C O 1
ATOM 4353 N N . MET C 1 37 ? -54.677 3.414 24.131 1.00 76.96 34 MET C N 1
ATOM 4354 C CA . MET C 1 37 ? -54.155 2.669 25.276 1.00 75.48 34 MET C CA 1
ATOM 4355 C C . MET C 1 37 ? -53.217 3.531 26.106 1.00 74.99 34 MET C C 1
ATOM 4356 O O . MET C 1 37 ? -53.155 3.398 27.329 1.00 77.25 34 MET C O 1
ATOM 4361 N N . SER C 1 38 ? -52.500 4.425 25.434 1.00 73.55 35 SER C N 1
ATOM 4362 C CA . SER C 1 38 ? -51.610 5.356 26.113 1.00 73.73 35 SER C CA 1
ATOM 4363 C C . SER C 1 38 ? -52.411 6.335 26.957 1.00 78.73 35 SER C C 1
ATOM 4364 O O . SER C 1 38 ? -52.034 6.645 28.086 1.00 80.04 35 SER C O 1
ATOM 4367 N N . ILE C 1 39 ? -53.515 6.824 26.399 1.00 81.28 36 ILE C N 1
ATOM 4368 C CA . ILE C 1 39 ? -54.393 7.740 27.114 1.00 72.70 36 ILE C CA 1
ATOM 4369 C C . ILE C 1 39 ? -55.008 7.059 28.334 1.00 77.43 36 ILE C C 1
ATOM 4370 O O . ILE C 1 39 ? -55.131 7.670 29.395 1.00 80.00 36 ILE C O 1
ATOM 4375 N N . ILE C 1 40 ? -55.373 5.788 28.185 1.00 76.39 37 ILE C N 1
ATOM 4376 C CA . ILE C 1 40 ? -55.871 5.004 29.311 1.00 79.33 37 ILE C CA 1
ATOM 4377 C C . ILE C 1 40 ? -54.784 4.907 30.375 1.00 77.83 37 ILE C C 1
ATOM 4378 O O . ILE C 1 40 ? -55.056 5.025 31.569 1.00 82.33 37 ILE C O 1
ATOM 4383 N N . ALA C 1 41 ? -53.551 4.694 29.929 1.00 73.72 38 ALA C N 1
ATOM 4384 C CA . ALA C 1 41 ? -52.412 4.606 30.833 1.00 71.50 38 ALA C CA 1
ATOM 4385 C C . ALA C 1 41 ? -52.222 5.915 31.592 1.00 74.32 38 ALA C C 1
ATOM 4386 O O . ALA C 1 41 ? -51.884 5.912 32.774 1.00 75.27 38 ALA C O 1
ATOM 4388 N N . ILE C 1 42 ? -52.442 7.032 30.907 1.00 76.78 39 ILE C N 1
ATOM 4389 C CA . ILE C 1 42 ? -52.306 8.346 31.529 1.00 79.84 39 ILE C CA 1
ATOM 4390 C C . ILE C 1 42 ? -53.373 8.611 32.592 1.00 83.62 39 ILE C C 1
ATOM 4391 O O . ILE C 1 42 ? -53.052 9.038 33.700 1.00 83.71 39 ILE C O 1
ATOM 4396 N N . ILE C 1 43 ? -54.632 8.336 32.263 1.00 87.18 40 ILE C N 1
ATOM 4397 C CA . ILE C 1 43 ? -55.733 8.628 33.180 1.00 93.04 40 ILE C CA 1
ATOM 4398 C C . ILE C 1 43 ? -55.819 7.645 34.346 1.00 95.38 40 ILE C C 1
ATOM 4399 O O . ILE C 1 43 ? -56.386 7.967 35.389 1.00 100.35 40 ILE C O 1
ATOM 4404 N N . SER C 1 44 ? -55.261 6.451 34.175 1.00 93.18 41 SER C N 1
ATOM 4405 C CA . SER C 1 44 ? -55.345 5.437 35.223 1.00 93.43 41 SER C CA 1
ATOM 4406 C C . SER C 1 44 ? -54.087 5.387 36.088 1.00 93.05 41 SER C C 1
ATOM 4407 O O . SER C 1 44 ? -54.044 4.663 37.083 1.00 93.89 41 SER C O 1
ATOM 4410 N N . TYR C 1 45 ? -53.063 6.146 35.702 1.00 91.34 42 TYR C N 1
ATOM 4411 C CA . TYR C 1 45 ? -51.825 6.217 36.477 1.00 88.20 42 TYR C CA 1
ATOM 4412 C C . TYR C 1 45 ? -52.073 6.766 37.887 1.00 95.47 42 TYR C C 1
ATOM 4413 O O . TYR C 1 45 ? -51.306 6.499 38.813 1.00 95.99 42 TYR C O 1
ATOM 4422 N N . GLN C 1 46 ? -53.149 7.533 38.039 1.00 100.42 43 GLN C N 1
ATOM 4423 C CA . GLN C 1 46 ? -53.545 8.054 39.343 1.00 105.21 43 GLN C CA 1
ATOM 4424 C C . GLN C 1 46 ? -53.831 6.907 40.305 1.00 104.28 43 GLN C C 1
ATOM 4425 O O . GLN C 1 46 ? -53.397 6.922 41.457 1.00 106.40 43 GLN C O 1
ATOM 4431 N N . TRP C 1 47 ? -54.576 5.918 39.821 1.00 101.87 44 TRP C N 1
ATOM 4432 C CA . TRP C 1 47 ? -55.033 4.810 40.651 1.00 102.70 44 TRP C CA 1
ATOM 4433 C C . TRP C 1 47 ? -54.017 3.666 40.740 1.00 100.99 44 TRP C C 1
ATOM 4434 O O . TRP C 1 47 ? -54.327 2.602 41.277 1.00 100.98 44 TRP C O 1
ATOM 4445 N N . TYR C 1 48 ? -52.814 3.888 40.211 1.00 99.48 45 TYR C N 1
ATOM 4446 C CA . TYR C 1 48 ? -51.759 2.869 40.211 1.00 97.81 45 TYR C CA 1
ATOM 4447 C C . TYR C 1 48 ? -51.354 2.421 41.610 1.00 99.46 45 TYR C C 1
ATOM 4448 O O . TYR C 1 48 ? -51.316 1.224 41.897 1.00 98.62 45 TYR C O 1
ATOM 4457 N N . GLU C 1 49 ? -51.035 3.383 42.470 1.00 101.28 46 GLU C N 1
ATOM 4458 C CA . GLU C 1 49 ? -50.636 3.074 43.836 1.00 105.35 46 GLU C CA 1
ATOM 4459 C C . GLU C 1 49 ? -51.805 2.489 44.618 1.00 110.70 46 GLU C C 1
ATOM 4460 O O . GLU C 1 49 ? -51.643 1.533 45.378 1.00 110.60 46 GLU C O 1
ATOM 4462 N N . GLN C 1 50 ? -52.989 3.057 44.400 1.00 114.64 47 GLN C N 1
ATOM 4463 C CA . GLN C 1 50 ? -54.203 2.644 45.101 1.00 118.82 47 GLN C CA 1
ATOM 4464 C C . GLN C 1 50 ? -54.696 1.260 44.677 1.00 122.27 47 GLN C C 1
ATOM 4465 O O . GLN C 1 50 ? -55.716 0.781 45.171 1.00 126.84 47 GLN C O 1
ATOM 4467 N N . LEU C 1 51 ? -53.969 0.624 43.763 1.00 120.07 48 LEU C N 1
ATOM 4468 C CA . LEU C 1 51 ? -54.307 -0.718 43.302 1.00 122.11 48 LEU C CA 1
ATOM 4469 C C . LEU C 1 51 ? -53.168 -1.696 43.578 1.00 123.61 48 LEU C C 1
ATOM 4470 O O . LEU C 1 51 ? -53.382 -2.905 43.663 1.00 125.21 48 LEU C O 1
ATOM 4472 N N . GLY C 1 52 ? -51.954 -1.168 43.705 1.00 122.50 49 GLY C N 1
ATOM 4473 C CA . GLY C 1 52 ? -50.795 -1.990 44.000 1.00 120.37 49 GLY C CA 1
ATOM 4474 C C . GLY C 1 52 ? -50.027 -2.408 42.760 1.00 114.67 49 GLY C C 1
ATOM 4475 O O . GLY C 1 52 ? -49.240 -3.357 42.796 1.00 112.61 49 GLY C O 1
ATOM 4476 N N . ILE C 1 53 ? -50.261 -1.707 41.655 1.00 110.93 50 ILE C N 1
ATOM 4477 C CA . ILE C 1 53 ? -49.570 -2.019 40.410 1.00 105.42 50 ILE C CA 1
ATOM 4478 C C . ILE C 1 53 ? -48.349 -1.126 40.173 1.00 101.33 50 ILE C C 1
ATOM 4479 O O . ILE C 1 53 ? -48.441 0.103 40.196 1.00 103.29 50 ILE C O 1
ATOM 4484 N N . HIS C 1 54 ? -47.199 -1.757 39.968 1.00 96.37 51 HIS C N 1
ATOM 4485 C CA . HIS C 1 54 ? -45.987 -1.035 39.608 1.00 94.82 51 HIS C CA 1
ATOM 4486 C C . HIS C 1 54 ? -45.479 -1.604 38.290 1.00 89.65 51 HIS C C 1
ATOM 4487 O O . HIS C 1 54 ? -45.482 -2.819 38.086 1.00 87.32 51 HIS C O 1
ATOM 4494 N N . LEU C 1 55 ? -45.043 -0.725 37.395 1.00 86.14 52 LEU C N 1
ATOM 4495 C CA . LEU C 1 55 ? -44.495 -1.153 36.115 1.00 79.23 52 LEU C CA 1
ATOM 4496 C C . LEU C 1 55 ? -43.279 -0.318 35.737 1.00 74.20 52 LEU C C 1
ATOM 4497 O O . LEU C 1 55 ? -43.398 0.865 35.425 1.00 77.93 52 LEU C O 1
ATOM 4502 N N . THR C 1 56 ? -42.108 -0.940 35.758 1.00 67.65 53 THR C N 1
ATOM 4503 C CA . THR C 1 56 ? -40.884 -0.242 35.402 1.00 61.23 53 THR C CA 1
ATOM 4504 C C . THR C 1 56 ? -40.519 -0.550 33.956 1.00 59.21 53 THR C C 1
ATOM 4505 O O . THR C 1 56 ? -41.072 -1.464 33.349 1.00 60.24 53 THR C O 1
ATOM 4509 N N . VAL C 1 57 ? -39.579 0.214 33.413 1.00 55.85 54 VAL C N 1
ATOM 4510 C CA . VAL C 1 57 ? -39.190 0.091 32.017 1.00 52.86 54 VAL C CA 1
ATOM 4511 C C . VAL C 1 57 ? -38.261 -1.095 31.766 1.00 52.48 54 VAL C C 1
ATOM 4512 O O . VAL C 1 57 ? -38.350 -1.755 30.727 1.00 52.09 54 VAL C O 1
ATOM 4516 N N . ALA C 1 58 ? -37.394 -1.378 32.735 1.00 52.17 55 ALA C N 1
ATOM 4517 C CA . ALA C 1 58 ? -36.358 -2.407 32.591 1.00 48.69 55 ALA C CA 1
ATOM 4518 C C . ALA C 1 58 ? -36.826 -3.796 32.117 1.00 48.77 55 ALA C C 1
ATOM 4519 O O . ALA C 1 58 ? -36.228 -4.355 31.199 1.00 47.24 55 ALA C O 1
ATOM 4521 N N . PRO C 1 59 ? -37.887 -4.358 32.732 1.00 51.16 56 PRO C N 1
ATOM 4522 C CA . PRO C 1 59 ? -38.346 -5.667 32.248 1.00 49.86 56 PRO C CA 1
ATOM 4523 C C . PRO C 1 59 ? -38.878 -5.597 30.819 1.00 48.49 56 PRO C C 1
ATOM 4524 O O . PRO C 1 59 ? -38.763 -6.569 30.071 1.00 47.84 56 PRO C O 1
ATOM 4528 N N . PHE C 1 60 ? -39.461 -4.463 30.449 1.00 50.59 57 PHE C N 1
ATOM 4529 C CA . PHE C 1 60 ? -39.991 -4.294 29.099 1.00 51.79 57 PHE C CA 1
ATOM 4530 C C . PHE C 1 60 ? -38.908 -4.020 28.052 1.00 51.94 57 PHE C C 1
ATOM 4531 O O . PHE C 1 60 ? -39.111 -4.274 26.864 1.00 54.81 57 PHE C O 1
ATOM 4539 N N . SER C 1 61 ? -37.763 -3.505 28.489 1.00 50.27 58 SER C N 1
ATOM 4540 C CA . SER C 1 61 ? -36.610 -3.383 27.606 1.00 46.52 58 SER C CA 1
ATOM 4541 C C . SER C 1 61 ? -36.087 -4.765 27.272 1.00 47.37 58 SER C C 1
ATOM 4542 O O . SER C 1 61 ? -35.730 -5.041 26.130 1.00 49.52 58 SER C O 1
ATOM 4545 N N . LEU C 1 62 ? -36.027 -5.623 28.286 1.00 46.58 59 LEU C N 1
ATOM 4546 C CA . LEU C 1 62 ? -35.597 -7.002 28.100 1.00 44.42 59 LEU C CA 1
ATOM 4547 C C . LEU C 1 62 ? -36.520 -7.709 27.116 1.00 41.93 59 LEU C C 1
ATOM 4548 O O . LEU C 1 62 ? -36.057 -8.309 26.148 1.00 39.64 59 LEU C O 1
ATOM 4553 N N . LEU C 1 63 ? -37.823 -7.632 27.369 1.00 40.80 60 LEU C N 1
ATOM 4554 C CA . LEU C 1 63 ? -38.806 -8.264 26.502 1.00 41.22 60 LEU C CA 1
ATOM 4555 C C . LEU C 1 63 ? -38.750 -7.674 25.093 1.00 42.33 60 LEU C C 1
ATOM 4556 O O . LEU C 1 63 ? -38.774 -8.409 24.106 1.00 41.28 60 LEU C O 1
ATOM 4561 N N . GLY C 1 64 ? -38.657 -6.349 25.010 1.00 40.98 61 GLY C N 1
ATOM 4562 C CA . GLY C 1 64 ? -38.623 -5.654 23.733 1.00 38.42 61 GLY C CA 1
ATOM 4563 C C . GLY C 1 64 ? -37.421 -5.992 22.872 1.00 38.65 61 GLY C C 1
ATOM 4564 O O . GLY C 1 64 ? -37.548 -6.184 21.661 1.00 41.95 61 GLY C O 1
ATOM 4565 N N . ILE C 1 65 ? -36.249 -6.065 23.493 1.00 38.78 62 ILE C N 1
ATOM 4566 C CA . ILE C 1 65 ? -35.019 -6.388 22.773 1.00 34.77 62 ILE C CA 1
ATOM 4567 C C . ILE C 1 65 ? -35.067 -7.829 22.270 1.00 34.78 62 ILE C C 1
ATOM 4568 O O . ILE C 1 65 ? -34.639 -8.124 21.155 1.00 35.75 62 ILE C O 1
ATOM 4573 N N . ALA C 1 66 ? -35.607 -8.722 23.091 1.00 31.62 63 ALA C N 1
ATOM 4574 C CA . ALA C 1 66 ? -35.750 -10.120 22.704 1.00 36.86 63 ALA C CA 1
ATOM 4575 C C . ALA C 1 66 ? -36.652 -10.256 21.480 1.00 36.47 63 ALA C C 1
ATOM 4576 O O . ALA C 1 66 ? -36.330 -10.977 20.537 1.00 32.82 63 ALA C O 1
ATOM 4578 N N . ILE C 1 67 ? -37.775 -9.543 21.497 1.00 36.19 64 ILE C N 1
ATOM 4579 C CA . ILE C 1 67 ? -38.718 -9.567 20.387 1.00 36.20 64 ILE C CA 1
ATOM 4580 C C . ILE C 1 67 ? -38.085 -8.997 19.116 1.00 33.39 64 ILE C C 1
ATOM 4581 O O . ILE C 1 67 ? -38.288 -9.527 18.021 1.00 34.71 64 ILE C O 1
ATOM 4586 N N . ALA C 1 68 ? -37.304 -7.930 19.270 1.00 31.44 65 ALA C N 1
ATOM 4587 C CA . ALA C 1 68 ? -36.623 -7.313 18.133 1.00 28.82 65 ALA C CA 1
ATOM 4588 C C . ALA C 1 68 ? -35.626 -8.275 17.493 1.00 32.39 65 ALA C C 1
ATOM 4589 O O . ALA C 1 68 ? -35.552 -8.381 16.263 1.00 33.81 65 ALA C O 1
ATOM 4591 N N . ILE C 1 69 ? -34.882 -8.994 18.330 1.00 29.91 66 ILE C N 1
ATOM 4592 C CA . ILE C 1 69 ? -33.938 -9.986 17.836 1.00 30.75 66 ILE C CA 1
ATOM 4593 C C . ILE C 1 69 ? -34.681 -11.033 17.015 1.00 32.75 66 ILE C C 1
ATOM 4594 O O . ILE C 1 69 ? -34.268 -11.381 15.910 1.00 33.46 66 ILE C O 1
ATOM 4599 N N . PHE C 1 70 ? -35.789 -11.524 17.559 1.00 31.88 67 PHE C N 1
ATOM 4600 C CA . PHE C 1 70 ? -36.580 -12.540 16.877 1.00 36.81 67 PHE C CA 1
ATOM 4601 C C . PHE C 1 70 ? -37.246 -12.005 15.598 1.00 32.14 67 PHE C C 1
ATOM 4602 O O . PHE C 1 70 ? -37.308 -12.710 14.600 1.00 32.96 67 PHE C O 1
ATOM 4610 N N . LEU C 1 71 ? -37.714 -10.759 15.622 1.00 31.63 68 LEU C N 1
ATOM 4611 C CA . LEU C 1 71 ? -38.273 -10.127 14.424 1.00 32.03 68 LEU C CA 1
ATOM 4612 C C . LEU C 1 71 ? -37.200 -9.960 13.347 1.00 34.57 68 LEU C C 1
ATOM 4613 O O . LEU C 1 71 ? -37.468 -10.133 12.156 1.00 33.98 68 LEU C O 1
ATOM 4618 N N . GLY C 1 72 ? -35.980 -9.645 13.776 1.00 34.16 69 GLY C N 1
ATOM 4619 C CA . GLY C 1 72 ? -34.860 -9.486 12.862 1.00 27.93 69 GLY C CA 1
ATOM 4620 C C . GLY C 1 72 ? -34.564 -10.757 12.094 1.00 28.63 69 GLY C C 1
ATOM 4621 O O . GLY C 1 72 ? -34.454 -10.733 10.871 1.00 28.95 69 GLY C O 1
ATOM 4622 N N . PHE C 1 73 ? -34.419 -11.868 12.808 1.00 29.17 70 PHE C N 1
ATOM 4623 C CA . PHE C 1 73 ? -34.194 -13.155 12.167 1.00 30.30 70 PHE C CA 1
ATOM 4624 C C . PHE C 1 73 ? -35.367 -13.582 11.287 1.00 32.30 70 PHE C C 1
ATOM 4625 O O . PHE C 1 73 ? -35.170 -14.098 10.190 1.00 33.13 70 PHE C O 1
ATOM 4633 N N . ARG C 1 74 ? -36.589 -13.351 11.766 1.00 36.63 71 ARG C N 1
ATOM 4634 C CA . ARG C 1 74 ? -37.780 -13.757 11.026 1.00 38.61 71 ARG C CA 1
ATOM 4635 C C . ARG C 1 74 ? -37.871 -13.004 9.709 1.00 35.99 71 ARG C C 1
ATOM 4636 O O . ARG C 1 74 ? -38.073 -13.591 8.650 1.00 37.74 71 ARG C O 1
ATOM 4644 N N . ASN C 1 75 ? -37.700 -11.694 9.793 1.00 34.43 72 ASN C N 1
ATOM 4645 C CA . ASN C 1 75 ? -37.787 -10.824 8.635 1.00 34.77 72 ASN C CA 1
ATOM 4646 C C . ASN C 1 75 ? -36.761 -11.201 7.565 1.00 35.16 72 ASN C C 1
ATOM 4647 O O . ASN C 1 75 ? -37.061 -11.209 6.365 1.00 36.64 72 ASN C O 1
ATOM 4652 N N . SER C 1 76 ? -35.570 -11.578 8.017 1.00 33.31 73 SER C N 1
ATOM 4653 C CA . SER C 1 76 ? -34.512 -12.048 7.140 1.00 32.42 73 SER C CA 1
ATOM 4654 C C . SER C 1 76 ? -34.944 -13.296 6.376 1.00 34.78 73 SER C C 1
ATOM 4655 O O . SER C 1 76 ? -34.706 -13.420 5.175 1.00 35.81 73 SER C O 1
ATOM 4658 N N . ALA C 1 77 ? -35.575 -14.225 7.082 1.00 35.97 74 ALA C N 1
ATOM 4659 C CA . ALA C 1 77 ? -36.080 -15.443 6.462 1.00 38.76 74 ALA C CA 1
ATOM 4660 C C . ALA C 1 77 ? -37.193 -15.157 5.450 1.00 41.24 74 ALA C C 1
ATOM 4661 O O . ALA C 1 77 ? -37.253 -15.781 4.399 1.00 43.42 74 ALA C O 1
ATOM 4663 N N . SER C 1 78 ? -38.066 -14.206 5.775 1.00 35.51 75 SER C N 1
ATOM 4664 C CA . SER C 1 78 ? -39.167 -13.837 4.891 1.00 34.37 75 SER C CA 1
ATOM 4665 C C . SER C 1 78 ? -38.630 -13.234 3.598 1.00 33.45 75 SER C C 1
ATOM 4666 O O . SER C 1 78 ? -39.125 -13.524 2.514 1.00 31.64 75 SER C O 1
ATOM 4669 N N . TYR C 1 79 ? -37.619 -12.384 3.730 1.00 34.97 76 TYR C N 1
ATOM 4670 C CA . TYR C 1 79 ? -36.989 -11.754 2.582 1.00 34.59 76 TYR C CA 1
ATOM 4671 C C . TYR C 1 79 ? -36.340 -12.800 1.663 1.00 37.04 76 TYR C C 1
ATOM 4672 O O . TYR C 1 79 ? -36.473 -12.730 0.436 1.00 31.07 76 TYR C O 1
ATOM 4681 N N . SER C 1 80 ? -35.659 -13.781 2.255 1.00 35.04 77 SER C N 1
ATOM 4682 C CA . SER C 1 80 ? -35.028 -14.848 1.477 1.00 30.38 77 SER C CA 1
ATOM 4683 C C . SER C 1 80 ? -36.029 -15.650 0.667 1.00 28.12 77 SER C C 1
ATOM 4684 O O . SER C 1 80 ? -35.734 -16.056 -0.454 1.00 30.90 77 SER C O 1
ATOM 4687 N N . ARG C 1 81 ? -37.208 -15.883 1.228 1.00 30.94 78 ARG C N 1
ATOM 4688 C CA . ARG C 1 81 ? -38.248 -16.594 0.498 1.00 29.70 78 ARG C CA 1
ATOM 4689 C C . ARG C 1 81 ? -38.741 -15.767 -0.675 1.00 26.51 78 ARG C C 1
ATOM 4690 O O . ARG C 1 81 ? -38.978 -16.295 -1.758 1.00 25.88 78 ARG C O 1
ATOM 4698 N N . PHE C 1 82 ? -38.894 -14.466 -0.444 1.00 28.12 79 PHE C N 1
ATOM 4699 C CA . PHE C 1 82 ? -39.303 -13.548 -1.492 1.00 30.03 79 PHE C CA 1
ATOM 4700 C C . PHE C 1 82 ? -38.275 -13.537 -2.621 1.00 31.09 79 PHE C C 1
ATOM 4701 O O . PHE C 1 82 ? -38.630 -13.625 -3.795 1.00 30.13 79 PHE C O 1
ATOM 4709 N N . VAL C 1 83 ? -37.001 -13.463 -2.256 1.00 32.32 80 VAL C N 1
ATOM 4710 C CA . VAL C 1 83 ? -35.921 -13.430 -3.239 1.00 32.92 80 VAL C CA 1
ATOM 4711 C C . VAL C 1 83 ? -35.880 -14.717 -4.054 1.00 31.11 80 VAL C C 1
ATOM 4712 O O . VAL C 1 83 ? -35.724 -14.685 -5.274 1.00 29.15 80 VAL C O 1
ATOM 4716 N N . GLU C 1 84 ? -36.047 -15.849 -3.382 1.00 30.51 81 GLU C N 1
ATOM 4717 C CA . GLU C 1 84 ? -36.065 -17.124 -4.078 1.00 27.92 81 GLU C CA 1
ATOM 4718 C C . GLU C 1 84 ? -37.217 -17.219 -5.089 1.00 25.94 81 GLU C C 1
ATOM 4719 O O . GLU C 1 84 ? -37.023 -17.676 -6.218 1.00 24.49 81 GLU C O 1
ATOM 4725 N N . ALA C 1 85 ? -38.405 -16.774 -4.686 1.00 25.46 82 ALA C N 1
ATOM 4726 C CA . ALA C 1 85 ? -39.570 -16.758 -5.575 1.00 26.11 82 ALA C CA 1
ATOM 4727 C C . ALA C 1 85 ? -39.319 -15.913 -6.816 1.00 26.84 82 ALA C C 1
ATOM 4728 O O . ALA C 1 85 ? -39.698 -16.290 -7.925 1.00 30.23 82 ALA C O 1
ATOM 4730 N N . ARG C 1 86 ? -38.691 -14.761 -6.618 1.00 30.37 83 ARG C N 1
ATOM 4731 C CA . ARG C 1 86 ? -38.355 -13.871 -7.719 1.00 33.20 83 ARG C CA 1
ATOM 4732 C C . ARG C 1 86 ? -37.337 -14.539 -8.644 1.00 30.29 83 ARG C C 1
ATOM 4733 O O . ARG C 1 86 ? -37.403 -14.411 -9.866 1.00 31.41 83 ARG C O 1
ATOM 4741 N N . ASN C 1 87 ? -36.394 -15.251 -8.044 1.00 28.26 84 ASN C N 1
ATOM 4742 C CA . ASN C 1 87 ? -35.386 -16.000 -8.784 1.00 30.48 84 ASN C CA 1
ATOM 4743 C C . ASN C 1 87 ? -35.986 -17.077 -9.681 1.00 28.07 84 ASN C C 1
ATOM 4744 O O . ASN C 1 87 ? -35.630 -17.196 -10.855 1.00 23.41 84 ASN C O 1
ATOM 4749 N N . LEU C 1 88 ? -36.897 -17.862 -9.109 1.00 24.79 85 LEU C N 1
ATOM 4750 C CA . LEU C 1 88 ? -37.569 -18.924 -9.837 1.00 21.25 85 LEU C CA 1
ATOM 4751 C C . LEU C 1 88 ? -38.291 -18.373 -11.063 1.00 25.70 85 LEU C C 1
ATOM 4752 O O . LEU C 1 88 ? -38.176 -18.918 -12.162 1.00 25.47 85 LEU C O 1
ATOM 4757 N N . TRP C 1 89 ? -39.009 -17.272 -10.881 1.00 28.39 86 TRP C N 1
ATOM 4758 C CA . TRP C 1 89 ? -39.699 -16.654 -12.006 1.00 24.51 86 TRP C CA 1
ATOM 4759 C C . TRP C 1 89 ? -38.730 -16.124 -13.049 1.00 26.33 86 TRP C C 1
ATOM 4760 O O . TRP C 1 89 ? -39.006 -16.204 -14.242 1.00 27.23 86 TRP C O 1
ATOM 4771 N N . GLY C 1 90 ? -37.584 -15.614 -12.604 1.00 25.11 87 GLY C N 1
ATOM 4772 C CA . GLY C 1 90 ? -36.549 -15.201 -13.534 1.00 24.37 87 GLY C CA 1
ATOM 4773 C C . GLY C 1 90 ? -36.078 -16.371 -14.391 1.00 25.46 87 GLY C C 1
ATOM 4774 O O . GLY C 1 90 ? -35.808 -16.221 -15.582 1.00 28.44 87 GLY C O 1
ATOM 4775 N N . THR C 1 91 ? -36.006 -17.553 -13.790 1.00 22.49 88 THR C N 1
ATOM 4776 C CA . THR C 1 91 ? -35.558 -18.740 -14.507 1.00 20.12 88 THR C CA 1
ATOM 4777 C C . THR C 1 91 ? -36.548 -19.159 -15.605 1.00 21.43 88 THR C C 1
ATOM 4778 O O . THR C 1 91 ? -36.134 -19.688 -16.640 1.00 23.89 88 THR C O 1
ATOM 4782 N N . VAL C 1 92 ? -37.846 -18.933 -15.385 1.00 19.07 89 VAL C N 1
ATOM 4783 C CA . VAL C 1 92 ? -38.837 -19.203 -16.427 1.00 21.26 89 VAL C CA 1
ATOM 4784 C C . VAL C 1 92 ? -38.479 -18.441 -17.702 1.00 26.69 89 VAL C C 1
ATOM 4785 O O . VAL C 1 92 ? -38.440 -19.007 -18.793 1.00 27.65 89 VAL C O 1
ATOM 4789 N N . LEU C 1 93 ? -38.197 -17.154 -17.547 1.00 25.58 90 LEU C N 1
ATOM 4790 C CA . LEU C 1 93 ? -37.856 -16.309 -18.674 1.00 26.52 90 LEU C CA 1
ATOM 4791 C C . LEU C 1 93 ? -36.565 -16.778 -19.355 1.00 30.01 90 LEU C C 1
ATOM 4792 O O . LEU C 1 93 ? -36.504 -16.887 -20.581 1.00 29.74 90 LEU C O 1
ATOM 4797 N N . ILE C 1 94 ? -35.549 -17.078 -18.551 1.00 27.19 91 ILE C N 1
ATOM 4798 C CA . ILE C 1 94 ? -34.260 -17.517 -19.071 1.00 26.63 91 ILE C CA 1
ATOM 4799 C C . ILE C 1 94 ? -34.375 -18.841 -19.823 1.00 23.01 91 ILE C C 1
ATOM 4800 O O . ILE C 1 94 ? -33.919 -18.952 -20.955 1.00 26.09 91 ILE C O 1
ATOM 4805 N N . ALA C 1 95 ? -34.984 -19.840 -19.195 1.00 23.12 92 ALA C N 1
ATOM 4806 C CA . ALA C 1 95 ? -35.077 -21.178 -19.784 1.00 21.33 92 ALA C CA 1
ATOM 4807 C C . ALA C 1 95 ? -35.920 -21.207 -21.062 1.00 26.43 92 ALA C C 1
ATOM 4808 O O . ALA C 1 95 ? -35.603 -21.925 -22.013 1.00 27.23 92 ALA C O 1
ATOM 4810 N N . GLU C 1 96 ? -36.997 -20.431 -21.079 1.00 26.44 93 GLU C N 1
ATOM 4811 C CA . GLU C 1 96 ? -37.867 -20.359 -22.253 1.00 26.11 93 GLU C CA 1
ATOM 4812 C C . GLU C 1 96 ? -37.210 -19.606 -23.408 1.00 27.45 93 GLU C C 1
ATOM 4813 O O . GLU C 1 96 ? -37.370 -19.983 -24.570 1.00 26.68 93 GLU C O 1
ATOM 4819 N N . ARG C 1 97 ? -36.471 -18.543 -23.092 1.00 30.14 94 ARG C N 1
ATOM 4820 C CA . ARG C 1 97 ? -35.671 -17.853 -24.106 1.00 31.47 94 ARG C CA 1
ATOM 4821 C C . ARG C 1 97 ? -34.672 -18.806 -24.760 1.00 30.69 94 ARG C C 1
ATOM 4822 O O . ARG C 1 97 ? -34.567 -18.852 -25.983 1.00 32.19 94 ARG C O 1
ATOM 4830 N N . THR C 1 98 ? -33.949 -19.582 -23.953 1.00 31.74 95 THR C N 1
ATOM 4831 C CA . THR C 1 98 ? -32.903 -20.431 -24.522 1.00 32.14 95 THR C CA 1
ATOM 4832 C C . THR C 1 98 ? -33.482 -21.614 -25.298 1.00 27.49 95 THR C C 1
ATOM 4833 O O . THR C 1 98 ? -32.933 -22.002 -26.323 1.00 29.35 95 THR C O 1
ATOM 4837 N N . LEU C 1 99 ? -34.596 -22.171 -24.831 1.00 26.02 96 LEU C N 1
ATOM 4838 C CA . LEU C 1 99 ? -35.254 -23.243 -25.580 1.00 29.21 96 LEU C CA 1
ATOM 4839 C C . LEU C 1 99 ? -35.635 -22.765 -26.984 1.00 31.71 96 LEU C C 1
ATOM 4840 O O . LEU C 1 99 ? -35.355 -23.442 -27.973 1.00 34.71 96 LEU C O 1
ATOM 4845 N N . VAL C 1 100 ? -36.229 -21.579 -27.077 1.00 29.66 97 VAL C N 1
ATOM 4846 C CA . VAL C 1 100 ? -36.578 -21.018 -28.377 1.00 29.11 97 VAL C CA 1
ATOM 4847 C C . VAL C 1 100 ? -35.316 -20.717 -29.187 1.00 32.25 97 VAL C C 1
ATOM 4848 O O . VAL C 1 100 ? -35.289 -20.908 -30.407 1.00 34.71 97 VAL C O 1
ATOM 4852 N N . ARG C 1 101 ? -34.270 -20.251 -28.509 1.00 31.66 98 ARG C N 1
ATOM 4853 C CA . ARG C 1 101 ? -33.000 -19.987 -29.182 1.00 30.93 98 ARG C CA 1
ATOM 4854 C C . ARG C 1 101 ? -32.432 -21.262 -29.806 1.00 28.53 98 ARG C C 1
ATOM 4855 O O . ARG C 1 101 ? -31.960 -21.251 -30.945 1.00 31.47 98 ARG C O 1
ATOM 4863 N N . GLN C 1 102 ? -32.460 -22.351 -29.042 1.00 28.07 99 GLN C N 1
ATOM 4864 C CA . GLN C 1 102 ? -31.981 -23.647 -29.518 1.00 28.53 99 GLN C CA 1
ATOM 4865 C C . GLN C 1 102 ? -32.774 -24.159 -30.715 1.00 32.91 99 GLN C C 1
ATOM 4866 O O . GLN C 1 102 ? -32.199 -24.637 -31.694 1.00 36.59 99 GLN C O 1
ATOM 4872 N N . LEU C 1 103 ? -34.096 -24.046 -30.632 1.00 33.18 100 LEU C N 1
ATOM 4873 C CA . LEU C 1 103 ? -34.980 -24.482 -31.710 1.00 34.70 100 LEU C CA 1
ATOM 4874 C C . LEU C 1 103 ? -34.697 -23.752 -33.013 1.00 34.46 100 LEU C C 1
ATOM 4875 O O . LEU C 1 103 ? -34.695 -24.350 -34.090 1.00 36.53 100 LEU C O 1
ATOM 4880 N N . ARG C 1 104 ? -34.444 -22.456 -32.912 1.00 33.52 101 ARG C N 1
ATOM 4881 C CA . ARG C 1 104 ? -34.117 -21.671 -34.088 1.00 37.93 101 ARG C CA 1
ATOM 4882 C C . ARG C 1 104 ? -32.712 -21.982 -34.615 1.00 40.72 101 ARG C C 1
ATOM 4883 O O . ARG C 1 104 ? -32.496 -22.027 -35.825 1.00 39.79 101 ARG C O 1
ATOM 4891 N N . ASN C 1 105 ? -31.746 -22.145 -33.713 1.00 37.66 102 ASN C N 1
ATOM 4892 C CA . ASN C 1 105 ? -30.373 -22.437 -34.130 1.00 39.80 102 ASN C CA 1
ATOM 4893 C C . ASN C 1 105 ? -30.218 -23.855 -34.678 1.00 39.39 102 ASN C C 1
ATOM 4894 O O . ASN C 1 105 ? -29.450 -24.087 -35.612 1.00 39.65 102 ASN C O 1
ATOM 4899 N N . ILE C 1 106 ? -30.939 -24.805 -34.087 1.00 35.81 103 ILE C N 1
ATOM 4900 C CA . ILE C 1 106 ? -30.770 -26.212 -34.440 1.00 36.23 103 ILE C CA 1
ATOM 4901 C C . ILE C 1 106 ? -31.729 -26.646 -35.554 1.00 38.45 103 ILE C C 1
ATOM 4902 O O . ILE C 1 106 ? -31.353 -27.406 -36.445 1.00 39.81 103 ILE C O 1
ATOM 4907 N N . LEU C 1 107 ? -32.954 -26.130 -35.523 1.00 36.93 104 LEU C N 1
ATOM 4908 C CA . LEU C 1 107 ? -33.950 -26.458 -36.542 1.00 35.22 104 LEU C CA 1
ATOM 4909 C C . LEU C 1 107 ? -34.558 -25.202 -37.154 1.00 36.30 104 LEU C C 1
ATOM 4910 O O . LEU C 1 107 ? -35.755 -24.965 -36.997 1.00 34.92 104 LEU C O 1
ATOM 4915 N N . PRO C 1 108 ? -33.747 -24.406 -37.872 1.00 35.91 105 PRO C N 1
ATOM 4916 C CA . PRO C 1 108 ? -34.195 -23.094 -38.358 1.00 45.94 105 PRO C CA 1
ATOM 4917 C C . PRO C 1 108 ? -35.426 -23.139 -39.268 1.00 49.39 105 PRO C C 1
ATOM 4918 O O . PRO C 1 108 ? -36.134 -22.137 -39.379 1.00 53.26 105 PRO C O 1
ATOM 4922 N N . ALA C 1 109 ? -35.684 -24.279 -39.898 1.00 46.22 106 ALA C N 1
ATOM 4923 C CA . ALA C 1 109 ? -36.787 -24.370 -40.854 1.00 47.35 106 ALA C CA 1
ATOM 4924 C C . ALA C 1 109 ? -38.090 -24.923 -40.270 1.00 45.17 106 ALA C C 1
ATOM 4925 O O . ALA C 1 109 ? -39.110 -24.911 -40.943 1.00 46.22 106 ALA C O 1
ATOM 4927 N N . GLU C 1 110 ? -38.060 -25.406 -39.030 1.00 42.38 107 GLU C N 1
ATOM 4928 C CA . GLU C 1 110 ? -39.243 -26.036 -38.436 1.00 40.97 107 GLU C CA 1
ATOM 4929 C C . GLU C 1 110 ? -40.157 -25.034 -37.730 1.00 38.82 107 GLU C C 1
ATOM 4930 O O . GLU C 1 110 ? -40.366 -25.126 -36.522 1.00 38.20 107 GLU C O 1
ATOM 4936 N N . HIS C 1 111 ? -40.708 -24.090 -38.486 1.00 40.57 108 HIS C N 1
ATOM 4937 C CA . HIS C 1 111 ? -41.463 -22.986 -37.891 1.00 41.28 108 HIS C CA 1
ATOM 4938 C C . HIS C 1 111 ? -42.803 -23.382 -37.259 1.00 40.20 108 HIS C C 1
ATOM 4939 O O . HIS C 1 111 ? -43.217 -22.776 -36.271 1.00 42.76 108 HIS C O 1
ATOM 4946 N N . ASP C 1 112 ? -43.479 -24.380 -37.828 1.00 38.52 109 ASP C N 1
ATOM 4947 C CA . ASP C 1 112 ? -44.686 -24.930 -37.211 1.00 42.54 109 ASP C CA 1
ATOM 4948 C C . ASP C 1 112 ? -44.380 -25.446 -35.811 1.00 39.75 109 ASP C C 1
ATOM 4949 O O . ASP C 1 112 ? -45.137 -25.206 -34.869 1.00 39.11 109 ASP C O 1
ATOM 4954 N N . ALA C 1 113 ? -43.262 -26.148 -35.679 1.00 35.88 110 ALA C N 1
ATOM 4955 C CA . ALA C 1 113 ? -42.839 -26.644 -34.382 1.00 34.62 110 ALA C CA 1
ATOM 4956 C C . ALA C 1 113 ? -42.476 -25.481 -33.457 1.00 38.52 110 ALA C C 1
ATOM 4957 O O . ALA C 1 113 ? -42.780 -25.517 -32.261 1.00 39.78 110 ALA C O 1
ATOM 4959 N N . HIS C 1 114 ? -41.830 -24.456 -34.015 1.00 38.65 111 HIS C N 1
ATOM 4960 C CA . HIS C 1 114 ? -41.486 -23.249 -33.259 1.00 38.57 111 HIS C CA 1
ATOM 4961 C C . HIS C 1 114 ? -42.737 -22.647 -32.617 1.00 37.44 111 HIS C C 1
ATOM 4962 O O . HIS C 1 114 ? -42.741 -22.302 -31.441 1.00 37.91 111 HIS C O 1
ATOM 4969 N N . ARG C 1 115 ? -43.791 -22.518 -33.414 1.00 36.69 112 ARG C N 1
ATOM 4970 C CA . ARG C 1 115 ? -45.052 -21.928 -32.976 1.00 36.50 112 ARG C CA 1
ATOM 4971 C C . ARG C 1 115 ? -45.780 -22.757 -31.921 1.00 35.35 112 ARG C C 1
ATOM 4972 O O . ARG C 1 115 ? -46.273 -22.215 -30.930 1.00 34.42 112 ARG C O 1
ATOM 4980 N N . ARG C 1 116 ? -45.864 -24.066 -32.145 1.00 34.78 113 ARG C N 1
ATOM 4981 C CA . ARG C 1 116 ? -46.544 -24.948 -31.200 1.00 38.06 113 ARG C CA 1
ATOM 4982 C C . ARG C 1 116 ? -45.840 -24.954 -29.849 1.00 34.26 113 ARG C C 1
ATOM 4983 O O . ARG C 1 116 ? -46.481 -24.830 -28.805 1.00 33.88 113 ARG C O 1
ATOM 4991 N N . ILE C 1 117 ? -44.520 -25.084 -29.874 1.00 31.67 114 ILE C N 1
ATOM 4992 C CA . ILE C 1 117 ? -43.743 -25.118 -28.644 1.00 32.15 114 ILE C CA 1
ATOM 4993 C C . ILE C 1 117 ? -43.830 -23.795 -27.883 1.00 30.96 114 ILE C C 1
ATOM 4994 O O . ILE C 1 117 ? -44.017 -23.779 -26.665 1.00 32.49 114 ILE C O 1
ATOM 4999 N N . VAL C 1 118 ? -43.720 -22.687 -28.605 1.00 30.43 115 VAL C N 1
ATOM 5000 C CA . VAL C 1 118 ? -43.873 -21.373 -27.985 1.00 30.58 115 VAL C CA 1
ATOM 5001 C C . VAL C 1 118 ? -45.242 -21.205 -27.313 1.00 30.16 115 VAL C C 1
ATOM 5002 O O . VAL C 1 118 ? -45.328 -20.681 -26.198 1.00 32.55 115 VAL C O 1
ATOM 5006 N N . SER C 1 119 ? -46.300 -21.680 -27.967 1.00 26.03 116 SER C N 1
ATOM 5007 C CA . SER C 1 119 ? -47.641 -21.584 -27.387 1.00 33.25 116 SER C CA 1
ATOM 5008 C C . SER C 1 119 ? -47.724 -22.365 -26.072 1.00 30.11 116 SER C C 1
ATOM 5009 O O . SER C 1 119 ? -48.390 -21.935 -25.129 1.00 30.29 116 SER C O 1
ATOM 5012 N N . TYR C 1 120 ? -47.049 -23.510 -26.016 1.00 26.57 117 TYR C N 1
ATOM 5013 C CA . TYR C 1 120 ? -46.949 -24.280 -24.773 1.00 26.75 117 TYR C CA 1
ATOM 5014 C C . TYR C 1 120 ? -46.131 -23.555 -23.708 1.00 26.99 117 TYR C C 1
ATOM 5015 O O . TYR C 1 120 ? -46.512 -23.533 -22.538 1.00 27.63 117 TYR C O 1
ATOM 5024 N N . LEU C 1 121 ? -45.006 -22.968 -24.111 1.00 25.64 118 LEU C N 1
ATOM 5025 C CA . LEU C 1 121 ? -44.157 -22.233 -23.176 1.00 27.39 118 LEU C CA 1
ATOM 5026 C C . LEU C 1 121 ? -44.901 -21.024 -22.598 1.00 28.07 118 LEU C C 1
ATOM 5027 O O . LEU C 1 121 ? -44.766 -20.709 -21.417 1.00 25.92 118 LEU C O 1
ATOM 5032 N N . VAL C 1 122 ? -45.667 -20.334 -23.438 1.00 30.25 119 VAL C N 1
ATOM 5033 C CA . VAL C 1 122 ? -46.471 -19.208 -22.970 1.00 31.58 119 VAL C CA 1
ATOM 5034 C C . VAL C 1 122 ? -47.606 -19.685 -22.053 1.00 30.52 119 VAL C C 1
ATOM 5035 O O . VAL C 1 122 ? -47.864 -19.085 -21.004 1.00 28.80 119 VAL C O 1
ATOM 5039 N N . ALA C 1 123 ? -48.268 -20.770 -22.443 1.00 29.23 120 ALA C N 1
ATOM 5040 C CA . ALA C 1 123 ? -49.326 -21.355 -21.616 1.00 29.59 120 ALA C CA 1
ATOM 5041 C C . ALA C 1 123 ? -48.793 -21.801 -20.254 1.00 27.53 120 ALA C C 1
ATOM 5042 O O . ALA C 1 123 ? -49.473 -21.652 -19.232 1.00 27.93 120 ALA C O 1
ATOM 5044 N N . PHE C 1 124 ? -47.583 -22.354 -20.249 1.00 21.31 121 PHE C N 1
ATOM 5045 C CA . PHE C 1 124 ? -46.939 -22.776 -19.003 1.00 22.41 121 PHE C CA 1
ATOM 5046 C C . PHE C 1 124 ? -46.811 -21.638 -17.986 1.00 24.96 121 PHE C C 1
ATOM 5047 O O . PHE C 1 124 ? -47.129 -21.821 -16.816 1.00 26.44 121 PHE C O 1
ATOM 5055 N N . SER C 1 125 ? -46.338 -20.475 -18.434 1.00 28.51 122 SER C N 1
ATOM 5056 C CA . SER C 1 125 ? -46.152 -19.316 -17.559 1.00 32.19 122 SER C CA 1
ATOM 5057 C C . SER C 1 125 ? -47.461 -18.826 -16.957 1.00 30.74 122 SER C C 1
ATOM 5058 O O . SER C 1 125 ? -47.544 -18.583 -15.751 1.00 28.48 122 SER C O 1
ATOM 5061 N N . TRP C 1 126 ? -48.468 -18.641 -17.804 1.00 25.34 123 TRP C N 1
ATOM 5062 C CA . TRP C 1 126 ? -49.774 -18.192 -17.332 1.00 27.78 123 TRP C CA 1
ATOM 5063 C C . TRP C 1 126 ? -50.399 -19.221 -16.393 1.00 27.20 123 TRP C C 1
ATOM 5064 O O . TRP C 1 126 ? -50.995 -18.865 -15.378 1.00 29.20 123 TRP C O 1
ATOM 5075 N N . SER C 1 127 ? -50.271 -20.495 -16.740 1.00 24.80 124 SER C N 1
ATOM 5076 C CA . SER C 1 127 ? -50.813 -21.556 -15.897 1.00 26.39 124 SER C CA 1
ATOM 5077 C C . SER C 1 127 ? -50.114 -21.608 -14.541 1.00 25.67 124 SER C C 1
ATOM 5078 O O . SER C 1 127 ? -50.747 -21.885 -13.520 1.00 24.24 124 SER C O 1
ATOM 5081 N N . LEU C 1 128 ? -48.808 -21.360 -14.536 1.00 26.51 125 LEU C N 1
ATOM 5082 C CA . LEU C 1 128 ? -48.058 -21.317 -13.283 1.00 27.49 125 LEU C CA 1
ATOM 5083 C C . LEU C 1 128 ? -48.592 -20.180 -12.411 1.00 28.33 125 LEU C C 1
ATOM 5084 O O . LEU C 1 128 ? -48.754 -20.330 -11.203 1.00 31.50 125 LEU C O 1
ATOM 5089 N N . LYS C 1 129 ? -48.875 -19.050 -13.045 1.00 26.56 126 LYS C N 1
ATOM 5090 C CA . LYS C 1 129 ? -49.416 -17.891 -12.362 1.00 27.19 126 LYS C CA 1
ATOM 5091 C C . LYS C 1 129 ? -50.767 -18.240 -11.718 1.00 29.53 126 LYS C C 1
ATOM 5092 O O . LYS C 1 129 ? -51.000 -17.933 -10.544 1.00 27.87 126 LYS C O 1
ATOM 5098 N N . HIS C 1 130 ? -51.654 -18.869 -12.488 1.00 25.05 127 HIS C N 1
ATOM 5099 C CA . HIS C 1 130 ? -52.969 -19.253 -11.981 1.00 29.49 127 HIS C CA 1
ATOM 5100 C C . HIS C 1 130 ? -52.869 -20.269 -10.838 1.00 30.50 127 HIS C C 1
ATOM 5101 O O . HIS C 1 130 ? -53.596 -20.186 -9.849 1.00 35.26 127 HIS C O 1
ATOM 5108 N N . GLN C 1 131 ? -51.953 -21.216 -10.975 1.00 28.57 128 GLN C N 1
ATOM 5109 C CA . GLN C 1 131 ? -51.728 -22.215 -9.946 1.00 29.58 128 GLN C CA 1
ATOM 5110 C C . GLN C 1 131 ? -51.324 -21.556 -8.631 1.00 29.41 128 GLN C C 1
ATOM 5111 O O . GLN C 1 131 ? -51.859 -21.893 -7.569 1.00 33.42 128 GLN C O 1
ATOM 5117 N N . LEU C 1 132 ? -50.406 -20.599 -8.713 1.00 25.06 129 LEU C N 1
ATOM 5118 C CA . LEU C 1 132 ? -49.920 -19.900 -7.529 1.00 25.51 129 LEU C CA 1
ATOM 5119 C C . LEU C 1 132 ? -50.952 -18.922 -6.958 1.00 27.03 129 LEU C C 1
ATOM 5120 O O . LEU C 1 132 ? -50.947 -18.645 -5.764 1.00 31.70 129 LEU C O 1
ATOM 5125 N N . ARG C 1 133 ? -51.820 -18.392 -7.813 1.00 28.86 130 ARG C N 1
ATOM 5126 C CA . ARG C 1 133 ? -52.867 -17.461 -7.385 1.00 29.76 130 ARG C CA 1
ATOM 5127 C C . ARG C 1 133 ? -54.170 -18.186 -7.058 1.00 34.89 130 ARG C C 1
ATOM 5128 O O . ARG C 1 133 ? -55.143 -17.560 -6.634 1.00 35.13 130 ARG C O 1
ATOM 5136 N N . LYS C 1 134 ? -54.179 -19.499 -7.279 1.00 36.97 131 LYS C N 1
ATOM 5137 C CA . LYS C 1 134 ? -55.370 -20.332 -7.097 1.00 35.68 131 LYS C CA 1
ATOM 5138 C C . LYS C 1 134 ? -56.533 -19.833 -7.935 1.00 39.40 131 LYS C C 1
ATOM 5139 O O . LYS C 1 134 ? -57.667 -19.790 -7.463 1.00 44.72 131 LYS C O 1
ATOM 5145 N N . THR C 1 135 ? -56.253 -19.448 -9.174 1.00 38.04 132 THR C N 1
ATOM 5146 C CA . THR C 1 135 ? -57.312 -19.019 -10.085 1.00 35.72 132 THR C CA 1
ATOM 5147 C C . THR C 1 135 ? -57.457 -19.953 -11.281 1.00 37.54 132 THR C C 1
ATOM 5148 O O . THR C 1 135 ? -56.634 -20.840 -11.499 1.00 40.71 132 THR C O 1
ATOM 5152 N N . ASP C 1 136 ? -58.518 -19.731 -12.045 1.00 38.17 133 ASP C N 1
ATOM 5153 C CA . ASP C 1 136 ? -58.897 -20.569 -13.174 1.00 39.32 133 ASP C CA 1
ATOM 5154 C C . ASP C 1 136 ? -58.094 -20.194 -14.422 1.00 45.32 133 ASP C C 1
ATOM 5155 O O . ASP C 1 136 ? -58.160 -19.053 -14.889 1.00 47.91 133 ASP C O 1
ATOM 5160 N N . PRO C 1 137 ? -57.320 -21.149 -14.960 1.00 42.50 134 PRO C N 1
ATOM 5161 C CA . PRO C 1 137 ? -56.477 -20.860 -16.125 1.00 39.44 134 PRO C CA 1
ATOM 5162 C C . PRO C 1 137 ? -57.213 -21.047 -17.461 1.00 37.91 134 PRO C C 1
ATOM 5163 O O . PRO C 1 137 ? -56.608 -20.863 -18.519 1.00 40.66 134 PRO C O 1
ATOM 5167 N N . THR C 1 138 ? -58.498 -21.383 -17.408 1.00 36.67 135 THR C N 1
ATOM 5168 C CA . THR C 1 138 ? -59.265 -21.758 -18.599 1.00 39.56 135 THR C CA 1
ATOM 5169 C C . THR C 1 138 ? -59.226 -20.726 -19.736 1.00 43.39 135 THR C C 1
ATOM 5170 O O . THR C 1 138 ? -58.962 -21.082 -20.885 1.00 42.41 135 THR C O 1
ATOM 5174 N N . ALA C 1 139 ? -59.488 -19.458 -19.422 1.00 43.25 136 ALA C N 1
ATOM 5175 C CA . ALA C 1 139 ? -59.511 -18.416 -20.452 1.00 42.53 136 ALA C CA 1
ATOM 5176 C C . ALA C 1 139 ? -58.156 -18.210 -21.138 1.00 38.73 136 ALA C C 1
ATOM 5177 O O . ALA C 1 139 ? -58.085 -18.152 -22.360 1.00 42.26 136 ALA C O 1
ATOM 5179 N N . ASP C 1 140 ? -57.084 -18.126 -20.355 1.00 39.00 137 ASP C N 1
ATOM 5180 C CA . ASP C 1 140 ? -55.734 -17.989 -20.910 1.00 37.16 137 ASP C CA 1
ATOM 5181 C C . ASP C 1 140 ? -55.345 -19.173 -21.785 1.00 35.50 137 ASP C C 1
ATOM 5182 O O . ASP C 1 140 ? -54.703 -19.005 -22.816 1.00 36.69 137 ASP C O 1
ATOM 5187 N N . LEU C 1 141 ? -55.722 -20.373 -21.365 1.00 34.77 138 LEU C N 1
ATOM 5188 C CA . LEU C 1 141 ? -55.426 -21.566 -22.145 1.00 33.95 138 LEU C CA 1
ATOM 5189 C C . LEU C 1 141 ? -56.148 -21.554 -23.493 1.00 37.01 138 LEU C C 1
ATOM 5190 O O . LEU C 1 141 ? -55.569 -21.916 -24.516 1.00 39.79 138 LEU C O 1
ATOM 5195 N N . ARG C 1 142 ? -57.407 -21.126 -23.496 1.00 35.53 139 ARG C N 1
ATOM 5196 C CA . ARG C 1 142 ? -58.193 -21.111 -24.725 1.00 38.88 139 ARG C CA 1
ATOM 5197 C C . ARG C 1 142 ? -57.728 -20.061 -25.727 1.00 41.94 139 ARG C C 1
ATOM 5198 O O . ARG C 1 142 ? -57.889 -20.232 -26.933 1.00 44.28 139 ARG C O 1
ATOM 5206 N N . ARG C 1 143 ? -57.143 -18.982 -25.226 1.00 40.91 140 ARG C N 1
ATOM 5207 C CA . ARG C 1 143 ? -56.584 -17.956 -26.088 1.00 43.74 140 ARG C CA 1
ATOM 5208 C C . ARG C 1 143 ? -55.342 -18.489 -26.811 1.00 43.86 140 ARG C C 1
ATOM 5209 O O . ARG C 1 143 ? -55.032 -18.061 -27.926 1.00 45.55 140 ARG C O 1
ATOM 5217 N N . LEU C 1 144 ? -54.657 -19.447 -26.188 1.00 37.08 141 LEU C N 1
ATOM 5218 C CA . LEU C 1 144 ? -53.353 -19.899 -26.667 1.00 35.94 141 LEU C CA 1
ATOM 5219 C C . LEU C 1 144 ? -53.330 -21.251 -27.390 1.00 39.78 141 LEU C C 1
ATOM 5220 O O . LEU C 1 144 ? -52.469 -21.486 -28.238 1.00 38.68 141 LEU C O 1
ATOM 5225 N N . LEU C 1 145 ? -54.257 -22.140 -27.042 1.00 42.71 142 LEU C N 1
ATOM 5226 C CA . LEU C 1 145 ? -54.192 -23.537 -27.480 1.00 38.90 142 LEU C CA 1
ATOM 5227 C C . LEU C 1 145 ? -55.522 -24.012 -28.040 1.00 41.02 142 LEU C C 1
ATOM 5228 O O . LEU C 1 145 ? -56.561 -23.453 -27.699 1.00 46.28 142 LEU C O 1
ATOM 5233 N N . PRO C 1 146 ? -55.497 -25.039 -28.914 1.00 40.40 143 PRO C N 1
ATOM 5234 C CA . PRO C 1 146 ? -56.733 -25.653 -29.433 1.00 44.27 143 PRO C CA 1
ATOM 5235 C C . PRO C 1 146 ? -57.509 -26.372 -28.322 1.00 47.28 143 PRO C C 1
ATOM 5236 O O . PRO C 1 146 ? -56.892 -26.893 -27.393 1.00 47.89 143 PRO C O 1
ATOM 5240 N N . GLU C 1 147 ? -58.835 -26.407 -28.426 1.00 52.08 144 GLU C N 1
ATOM 5241 C CA . GLU C 1 147 ? -59.692 -26.882 -27.334 1.00 53.23 144 GLU C CA 1
ATOM 5242 C C . GLU C 1 147 ? -59.404 -28.306 -26.835 1.00 50.54 144 GLU C C 1
ATOM 5243 O O . GLU C 1 147 ? -59.522 -28.579 -25.641 1.00 51.66 144 GLU C O 1
ATOM 5249 N N . GLU C 1 148 ? -59.025 -29.200 -27.743 1.00 47.64 145 GLU C N 1
ATOM 5250 C CA . GLU C 1 148 ? -58.633 -30.562 -27.383 1.00 47.99 145 GLU C CA 1
ATOM 5251 C C . GLU C 1 148 ? -57.501 -30.580 -26.356 1.00 50.00 145 GLU C C 1
ATOM 5252 O O . GLU C 1 148 ? -57.519 -31.370 -25.410 1.00 53.75 145 GLU C O 1
ATOM 5258 N N . ARG C 1 149 ? -56.506 -29.722 -26.564 1.00 43.75 146 ARG C N 1
ATOM 5259 C CA . ARG C 1 149 ? -55.380 -29.617 -25.650 1.00 40.19 146 ARG C CA 1
ATOM 5260 C C . ARG C 1 149 ? -55.796 -28.967 -24.337 1.00 37.76 146 ARG C C 1
ATOM 5261 O O . ARG C 1 149 ? -55.294 -29.323 -23.273 1.00 36.85 146 ARG C O 1
ATOM 5269 N N . VAL C 1 150 ? -56.704 -28.003 -24.417 1.00 36.29 147 VAL C N 1
ATOM 5270 C CA . VAL C 1 150 ? -57.205 -27.347 -23.217 1.00 37.54 147 VAL C CA 1
ATOM 5271 C C . VAL C 1 150 ? -57.867 -28.359 -22.284 1.00 41.26 147 VAL C C 1
ATOM 5272 O O . VAL C 1 150 ? -57.594 -28.377 -21.081 1.00 39.58 147 VAL C O 1
ATOM 5276 N N . THR C 1 151 ? -58.706 -29.220 -22.855 1.00 41.74 148 THR C N 1
ATOM 5277 C CA . THR C 1 151 ? -59.398 -30.254 -22.088 1.00 43.63 148 THR C CA 1
ATOM 5278 C C . THR C 1 151 ? -58.424 -31.224 -21.404 1.00 41.77 148 THR C C 1
ATOM 5279 O O . THR C 1 151 ? -58.597 -31.576 -20.233 1.00 43.39 148 THR C O 1
ATOM 5283 N N . GLU C 1 152 ? -57.401 -31.643 -22.143 1.00 34.10 149 GLU C N 1
ATOM 5284 C CA . GLU C 1 152 ? -56.390 -32.557 -21.629 1.00 34.60 149 GLU C CA 1
ATOM 5285 C C . GLU C 1 152 ? -55.641 -31.916 -20.460 1.00 37.07 149 GLU C C 1
ATOM 5286 O O . GLU C 1 152 ? -55.421 -32.535 -19.417 1.00 36.21 149 GLU C O 1
ATOM 5292 N N . ILE C 1 153 ? -55.279 -30.652 -20.641 1.00 35.04 150 ILE C N 1
ATOM 5293 C CA . ILE C 1 153 ? -54.539 -29.906 -19.635 1.00 34.26 150 ILE C CA 1
ATOM 5294 C C . ILE C 1 153 ? -55.362 -29.653 -18.363 1.00 34.17 150 ILE C C 1
ATOM 5295 O O . ILE C 1 153 ? -54.849 -29.790 -17.256 1.00 31.71 150 ILE C O 1
ATOM 5300 N N . LEU C 1 154 ? -56.634 -29.296 -18.515 1.00 37.08 151 LEU C N 1
ATOM 5301 C CA . LEU C 1 154 ? -57.479 -29.012 -17.355 1.00 37.47 151 LEU C CA 1
ATOM 5302 C C . LEU C 1 154 ? -57.824 -30.258 -16.535 1.00 39.85 151 LEU C C 1
ATOM 5303 O O . LEU C 1 154 ? -58.096 -30.158 -15.337 1.00 41.71 151 LEU C O 1
ATOM 5308 N N . ALA C 1 155 ? -57.767 -31.427 -17.169 1.00 33.11 152 ALA C N 1
ATOM 5309 C CA . ALA C 1 155 ? -58.114 -32.679 -16.505 1.00 36.77 152 ALA C CA 1
ATOM 5310 C C . ALA C 1 155 ? -57.006 -33.163 -15.551 1.00 40.74 152 ALA C C 1
ATOM 5311 O O . ALA C 1 155 ? -57.252 -33.984 -14.665 1.00 42.03 152 ALA C O 1
ATOM 5313 N N . SER C 1 156 ? -55.796 -32.647 -15.729 1.00 27.54 153 SER C N 1
ATOM 5314 C CA . SER C 1 156 ? -54.671 -33.058 -14.910 1.00 35.95 153 SER C CA 1
ATOM 5315 C C . SER C 1 156 ? -54.686 -32.391 -13.534 1.00 36.33 153 SER C C 1
ATOM 5316 O O . SER C 1 156 ? -55.024 -31.218 -13.403 1.00 34.10 153 SER C O 1
ATOM 5319 N N . SER C 1 157 ? -54.239 -33.116 -12.517 1.00 36.69 154 SER C N 1
ATOM 5320 C CA . SER C 1 157 ? -54.149 -32.548 -11.178 1.00 38.74 154 SER C CA 1
ATOM 5321 C C . SER C 1 157 ? -53.048 -31.491 -11.117 1.00 39.93 154 SER C C 1
ATOM 5322 O O . SER C 1 157 ? -52.955 -30.737 -10.146 1.00 39.89 154 SER C O 1
ATOM 5325 N N . MET C 1 158 ? -52.190 -31.472 -12.135 1.00 38.32 155 MET C N 1
ATOM 5326 C CA . MET C 1 158 ? -51.188 -30.421 -12.278 1.00 33.40 155 MET C CA 1
ATOM 5327 C C . MET C 1 158 ? -51.038 -29.938 -13.729 1.00 34.28 155 MET C C 1
ATOM 5328 O O . MET C 1 158 ? -50.143 -30.397 -14.445 1.00 32.55 155 MET C O 1
ATOM 5333 N N . PRO C 1 159 ? -51.929 -29.037 -14.179 1.00 35.49 156 PRO C N 1
ATOM 5334 C CA . PRO C 1 159 ? -51.923 -28.593 -15.581 1.00 31.95 156 PRO C CA 1
ATOM 5335 C C . PRO C 1 159 ? -50.569 -28.051 -16.082 1.00 27.30 156 PRO C C 1
ATOM 5336 O O . PRO C 1 159 ? -50.255 -28.249 -17.258 1.00 24.02 156 PRO C O 1
ATOM 5340 N N . THR C 1 160 ? -49.786 -27.393 -15.231 1.00 21.46 157 THR C N 1
ATOM 5341 C CA . THR C 1 160 ? -48.449 -26.960 -15.634 1.00 26.14 157 THR C CA 1
ATOM 5342 C C . THR C 1 160 ? -47.562 -28.153 -15.988 1.00 26.91 157 THR C C 1
ATOM 5343 O O . THR C 1 160 ? -46.721 -28.076 -16.878 1.00 28.25 157 THR C O 1
ATOM 5347 N N . ASN C 1 161 ? -47.724 -29.245 -15.253 1.00 25.49 158 ASN C N 1
ATOM 5348 C CA . ASN C 1 161 ? -46.970 -30.458 -15.538 1.00 27.05 158 ASN C CA 1
ATOM 5349 C C . ASN C 1 161 ? -47.372 -31.086 -16.889 1.00 24.21 158 ASN C C 1
ATOM 5350 O O . ASN C 1 161 ? -46.516 -31.535 -17.654 1.00 22.49 158 ASN C O 1
ATOM 5355 N N . ARG C 1 162 ? -48.669 -31.091 -17.188 1.00 20.38 159 ARG C N 1
ATOM 5356 C CA . ARG C 1 162 ? -49.167 -31.633 -18.455 1.00 21.34 159 ARG C CA 1
ATOM 5357 C C . ARG C 1 162 ? -48.686 -30.819 -19.646 1.00 26.15 159 ARG C C 1
ATOM 5358 O O . ARG C 1 162 ? -48.387 -31.363 -20.711 1.00 31.11 159 ARG C O 1
ATOM 5366 N N . ILE C 1 163 ? -48.608 -29.507 -19.452 1.00 22.17 160 ILE C N 1
ATOM 5367 C CA . ILE C 1 163 ? -48.087 -28.611 -20.474 1.00 26.97 160 ILE C CA 1
ATOM 5368 C C . ILE C 1 163 ? -46.615 -28.906 -20.800 1.00 27.51 160 ILE C C 1
ATOM 5369 O O . ILE C 1 163 ? -46.211 -28.866 -21.962 1.00 26.95 160 ILE C O 1
ATOM 5374 N N . LEU C 1 164 ? -45.817 -29.192 -19.774 1.00 25.45 161 LEU C N 1
ATOM 5375 C CA . LEU C 1 164 ? -44.416 -29.572 -19.977 1.00 24.98 161 LEU C CA 1
ATOM 5376 C C . LEU C 1 164 ? -44.335 -30.887 -20.758 1.00 25.09 161 LEU C C 1
ATOM 5377 O O . LEU C 1 164 ? -43.477 -31.060 -21.625 1.00 27.33 161 LEU C O 1
ATOM 5382 N N . LEU C 1 165 ? -45.243 -31.808 -20.441 1.00 23.21 162 LEU C N 1
ATOM 5383 C CA . LEU C 1 165 ? -45.328 -33.091 -21.127 1.00 22.63 162 LEU C CA 1
ATOM 5384 C C . LEU C 1 165 ? -45.667 -32.905 -22.611 1.00 28.96 162 LEU C C 1
ATOM 5385 O O . LEU C 1 165 ? -45.074 -33.551 -23.479 1.00 27.76 162 LEU C O 1
ATOM 5390 N N . LEU C 1 166 ? -46.612 -32.013 -22.895 1.00 27.77 163 LEU C N 1
ATOM 5391 C CA . LEU C 1 166 ? -47.024 -31.737 -24.271 1.00 30.30 163 LEU C CA 1
ATOM 5392 C C . LEU C 1 166 ? -45.919 -31.048 -25.070 1.00 31.29 163 LEU C C 1
ATOM 5393 O O . LEU C 1 166 ? -45.710 -31.352 -26.245 1.00 31.92 163 LEU C O 1
ATOM 5398 N N . ALA C 1 167 ? -45.214 -30.121 -24.430 1.00 28.07 164 ALA C N 1
ATOM 5399 C CA . ALA C 1 167 ? -44.063 -29.487 -25.058 1.00 25.22 164 ALA C CA 1
ATOM 5400 C C . ALA C 1 167 ? -42.994 -30.543 -25.330 1.00 28.40 164 ALA C C 1
ATOM 5401 O O . ALA C 1 167 ? -42.314 -30.496 -26.352 1.00 32.02 164 ALA C O 1
ATOM 5403 N N . GLY C 1 168 ? -42.847 -31.485 -24.400 1.00 27.06 165 GLY C N 1
ATOM 5404 C CA . GLY C 1 168 ? -41.929 -32.600 -24.561 1.00 26.56 165 GLY C CA 1
ATOM 5405 C C . GLY C 1 168 ? -42.255 -33.534 -25.719 1.00 27.31 165 GLY C C 1
ATOM 5406 O O . GLY C 1 168 ? -41.352 -34.095 -26.340 1.00 28.16 165 GLY C O 1
ATOM 5407 N N . ASN C 1 169 ? -43.542 -33.737 -25.984 1.00 27.49 166 ASN C N 1
ATOM 5408 C CA . ASN C 1 169 ? -43.968 -34.541 -27.123 1.00 29.82 166 ASN C CA 1
ATOM 5409 C C . ASN C 1 169 ? -43.586 -33.896 -28.449 1.00 29.16 166 ASN C C 1
ATOM 5410 O O . ASN C 1 169 ? -43.262 -34.592 -29.415 1.00 29.91 166 ASN C O 1
ATOM 5415 N N . GLU C 1 170 ? -43.665 -32.569 -28.512 1.00 28.84 167 GLU C N 1
ATOM 5416 C CA . GLU C 1 170 ? -43.280 -31.858 -29.729 1.00 29.63 167 GLU C CA 1
ATOM 5417 C C . GLU C 1 170 ? -41.825 -32.160 -30.060 1.00 30.82 167 GLU C C 1
ATOM 5418 O O . GLU C 1 170 ? -41.498 -32.543 -31.181 1.00 35.27 167 GLU C O 1
ATOM 5424 N N . ILE C 1 171 ? -40.963 -32.025 -29.061 1.00 29.38 168 ILE C N 1
ATOM 5425 C CA . ILE C 1 171 ? -39.551 -32.318 -29.224 1.00 33.15 168 ILE C CA 1
ATOM 5426 C C . ILE C 1 171 ? -39.333 -33.813 -29.489 1.00 32.25 168 ILE C C 1
ATOM 5427 O O . ILE C 1 171 ? -38.514 -34.194 -30.329 1.00 31.47 168 ILE C O 1
ATOM 5432 N N . GLY C 1 172 ? -40.082 -34.658 -28.783 1.00 28.64 169 GLY C N 1
ATOM 5433 C CA . GLY C 1 172 ? -39.956 -36.098 -28.944 1.00 26.45 169 GLY C CA 1
ATOM 5434 C C . GLY C 1 172 ? -40.315 -36.578 -30.338 1.00 28.97 169 GLY C C 1
ATOM 5435 O O . GLY C 1 172 ? -39.686 -37.489 -30.874 1.00 31.62 169 GLY C O 1
ATOM 5436 N N . GLN C 1 173 ? -41.326 -35.955 -30.931 1.00 29.51 170 GLN C N 1
ATOM 5437 C CA . GLN C 1 173 ? -41.758 -36.315 -32.281 1.00 36.50 170 GLN C CA 1
ATOM 5438 C C . GLN C 1 173 ? -40.733 -35.868 -33.327 1.00 34.02 170 GLN C C 1
ATOM 5439 O O . GLN C 1 173 ? -40.492 -36.567 -34.308 1.00 33.92 170 GLN C O 1
ATOM 5445 N N . LEU C 1 174 ? -40.130 -34.703 -33.107 1.00 35.67 171 LEU C N 1
ATOM 5446 C CA . LEU C 1 174 ? -39.053 -34.226 -33.967 1.00 38.51 171 LEU C CA 1
ATOM 5447 C C . LEU C 1 174 ? -37.866 -35.187 -33.911 1.00 37.29 171 LEU C C 1
ATOM 5448 O O . LEU C 1 174 ? -37.162 -35.386 -34.900 1.00 40.69 171 LEU C O 1
ATOM 5453 N N . ARG C 1 175 ? -37.659 -35.786 -32.745 1.00 35.14 172 ARG C N 1
ATOM 5454 C CA . ARG C 1 175 ? -36.596 -36.760 -32.556 1.00 32.11 172 ARG C CA 1
ATOM 5455 C C . ARG C 1 175 ? -36.907 -38.048 -33.319 1.00 39.09 172 ARG C C 1
ATOM 5456 O O . ARG C 1 175 ? -36.047 -38.596 -34.012 1.00 39.87 172 ARG C O 1
ATOM 5464 N N . GLU C 1 176 ? -38.143 -38.523 -33.203 1.00 44.30 173 GLU C N 1
ATOM 5465 C CA . GLU C 1 176 ? -38.552 -39.745 -33.893 1.00 49.31 173 GLU C CA 1
ATOM 5466 C C . GLU C 1 176 ? -38.515 -39.595 -35.407 1.00 47.53 173 GLU C C 1
ATOM 5467 O O . GLU C 1 176 ? -38.283 -40.567 -36.121 1.00 49.63 173 GLU C O 1
ATOM 5473 N N . ALA C 1 177 ? -38.756 -38.381 -35.894 1.00 46.02 174 ALA C N 1
ATOM 5474 C CA . ALA C 1 177 ? -38.732 -38.114 -37.331 1.00 46.57 174 ALA C CA 1
ATOM 5475 C C . ALA C 1 177 ? -37.304 -37.948 -37.857 1.00 44.88 174 ALA C C 1
ATOM 5476 O O . ALA C 1 177 ? -37.091 -37.791 -39.055 1.00 46.32 174 ALA C O 1
ATOM 5478 N N . GLY C 1 178 ? -36.327 -37.970 -36.957 1.00 42.22 175 GLY C N 1
ATOM 5479 C CA . GLY C 1 178 ? -34.937 -37.874 -37.361 1.00 43.77 175 GLY C CA 1
ATOM 5480 C C . GLY C 1 178 ? -34.434 -36.453 -37.550 1.00 45.74 175 GLY C C 1
ATOM 5481 O O . GLY C 1 178 ? -33.314 -36.247 -38.013 1.00 47.56 175 GLY C O 1
ATOM 5482 N N . LYS C 1 179 ? -35.260 -35.470 -37.199 1.00 41.72 176 LYS C N 1
ATOM 5483 C CA . LYS C 1 179 ? -34.872 -34.070 -37.321 1.00 37.70 176 LYS C CA 1
ATOM 5484 C C . LYS C 1 179 ? -33.982 -33.617 -36.175 1.00 39.14 176 LYS C C 1
ATOM 5485 O O . LYS C 1 179 ? -33.149 -32.729 -36.340 1.00 44.40 176 LYS C O 1
ATOM 5491 N N . LEU C 1 180 ? -34.173 -34.224 -35.009 1.00 35.87 177 LEU C N 1
ATOM 5492 C CA . LEU C 1 180 ? -33.266 -34.036 -33.889 1.00 32.11 177 LEU C CA 1
ATOM 5493 C C . LEU C 1 180 ? -32.526 -35.342 -33.656 1.00 34.38 177 LEU C C 1
ATOM 5494 O O . LEU C 1 180 ? -33.112 -36.420 -33.758 1.00 36.46 177 LEU C O 1
ATOM 5499 N N . SER C 1 181 ? -31.234 -35.249 -33.363 1.00 33.11 178 SER C N 1
ATOM 5500 C CA . SER C 1 181 ? -30.481 -36.416 -32.926 1.00 34.51 178 SER C CA 1
ATOM 5501 C C . SER C 1 181 ? -30.747 -36.561 -31.436 1.00 30.10 178 SER C C 1
ATOM 5502 O O . SER C 1 181 ? -31.400 -35.705 -30.841 1.00 32.87 178 SER C O 1
ATOM 5505 N N . ASP C 1 182 ? -30.271 -37.640 -30.828 1.00 28.85 179 ASP C N 1
ATOM 5506 C CA . ASP C 1 182 ? -30.421 -37.795 -29.379 1.00 27.73 179 ASP C CA 1
ATOM 5507 C C . ASP C 1 182 ? -29.710 -36.672 -28.605 1.00 26.99 179 ASP C C 1
ATOM 5508 O O . ASP C 1 182 ? -30.219 -36.191 -27.588 1.00 26.95 179 ASP C O 1
ATOM 5513 N N . ILE C 1 183 ? -28.548 -36.247 -29.101 1.00 26.19 180 ILE C N 1
ATOM 5514 C CA . ILE C 1 183 ? -27.793 -35.148 -28.492 1.00 25.91 180 ILE C CA 1
ATOM 5515 C C . ILE C 1 183 ? -28.588 -33.835 -28.499 1.00 29.95 180 ILE C C 1
ATOM 5516 O O . ILE C 1 183 ? -28.770 -33.206 -27.455 1.00 31.97 180 ILE C O 1
ATOM 5521 N N . THR C 1 184 ? -29.057 -33.419 -29.674 1.00 30.10 181 THR C N 1
ATOM 5522 C CA . THR C 1 184 ? -29.774 -32.149 -29.784 1.00 31.40 181 THR C CA 1
ATOM 5523 C C . THR C 1 184 ? -31.148 -32.223 -29.122 1.00 33.84 181 THR C C 1
ATOM 5524 O O . THR C 1 184 ? -31.645 -31.219 -28.602 1.00 32.50 181 THR C O 1
ATOM 5528 N N . TYR C 1 185 ? -31.748 -33.410 -29.117 1.00 30.59 182 TYR C N 1
ATOM 5529 C CA . TYR C 1 185 ? -32.946 -33.626 -28.315 1.00 25.50 182 TYR C CA 1
ATOM 5530 C C . TYR C 1 185 ? -32.635 -33.351 -26.845 1.00 25.25 182 TYR C C 1
ATOM 5531 O O . TYR C 1 185 ? -33.406 -32.692 -26.136 1.00 24.46 182 TYR C O 1
ATOM 5540 N N . GLY C 1 186 ? -31.515 -33.901 -26.387 1.00 25.28 183 GLY C N 1
ATOM 5541 C CA . GLY C 1 186 ? -31.088 -33.756 -25.007 1.00 26.69 183 GLY C CA 1
ATOM 5542 C C . GLY C 1 186 ? -30.851 -32.323 -24.566 1.00 28.66 183 GLY C C 1
ATOM 5543 O O . GLY C 1 186 ? -31.185 -31.953 -23.439 1.00 30.19 183 GLY C O 1
ATOM 5544 N N . LEU C 1 187 ? -30.276 -31.515 -25.452 1.00 27.47 184 LEU C N 1
ATOM 5545 C CA . LEU C 1 187 ? -30.017 -30.117 -25.139 1.00 28.38 184 LEU C CA 1
ATOM 5546 C C . LEU C 1 187 ? -31.319 -29.388 -24.815 1.00 31.07 184 LEU C C 1
ATOM 5547 O O . LEU C 1 187 ? -31.356 -28.540 -23.924 1.00 34.77 184 LEU C O 1
ATOM 5552 N N . MET C 1 188 ? -32.382 -29.730 -25.538 1.00 24.97 185 MET C N 1
ATOM 5553 C CA . MET C 1 188 ? -33.680 -29.099 -25.339 1.00 25.07 185 MET C CA 1
ATOM 5554 C C . MET C 1 188 ? -34.436 -29.717 -24.166 1.00 26.77 185 MET C C 1
ATOM 5555 O O . MET C 1 188 ? -35.110 -29.014 -23.422 1.00 31.15 185 MET C O 1
ATOM 5560 N N . ASP C 1 189 ? -34.307 -31.029 -23.993 1.00 28.04 186 ASP C N 1
ATOM 5561 C CA . ASP C 1 189 ? -34.926 -31.715 -22.860 1.00 30.14 186 ASP C CA 1
ATOM 5562 C C . ASP C 1 189 ? -34.444 -31.101 -21.536 1.00 30.46 186 ASP C C 1
ATOM 5563 O O . ASP C 1 189 ? -35.230 -30.949 -20.597 1.00 28.47 186 ASP C O 1
ATOM 5568 N N . ASN C 1 190 ? -33.164 -30.728 -21.480 1.00 28.12 187 ASN C N 1
ATOM 5569 C CA . ASN C 1 190 ? -32.601 -30.061 -20.300 1.00 29.16 187 ASN C CA 1
ATOM 5570 C C . ASN C 1 190 ? -33.372 -28.804 -19.898 1.00 26.18 187 ASN C C 1
ATOM 5571 O O . ASN C 1 190 ? -33.549 -28.535 -18.707 1.00 26.46 187 ASN C O 1
ATOM 5576 N N . LYS C 1 191 ? -33.846 -28.046 -20.885 1.00 23.66 188 LYS C N 1
ATOM 5577 C CA . LYS C 1 191 ? -34.612 -26.835 -20.603 1.00 25.18 188 LYS C CA 1
ATOM 5578 C C . LYS C 1 191 ? -35.958 -27.166 -19.977 1.00 27.79 188 LYS C C 1
ATOM 5579 O O . LYS C 1 191 ? -36.442 -26.439 -19.113 1.00 30.11 188 LYS C O 1
ATOM 5585 N N . LEU C 1 192 ? -36.566 -28.262 -20.418 1.00 30.70 189 LEU C N 1
ATOM 5586 C CA . LEU C 1 192 ? -37.793 -28.745 -19.797 1.00 27.52 189 LEU C CA 1
ATOM 5587 C C . LEU C 1 192 ? -37.577 -29.194 -18.331 1.00 25.90 189 LEU C C 1
ATOM 5588 O O . LEU C 1 192 ? -38.454 -28.967 -17.493 1.00 28.14 189 LEU C O 1
ATOM 5593 N N . ASP C 1 193 ? -36.417 -29.795 -18.025 1.00 22.99 190 ASP C N 1
ATOM 5594 C CA . ASP C 1 193 ? -36.029 -30.162 -16.633 1.00 24.06 190 ASP C CA 1
ATOM 5595 C C . ASP C 1 193 ? -35.901 -28.871 -15.808 1.00 22.82 190 ASP C C 1
ATOM 5596 O O . ASP C 1 193 ? -36.310 -28.826 -14.651 1.00 26.27 190 ASP C O 1
ATOM 5601 N N . GLU C 1 194 ? -35.332 -27.825 -16.410 1.00 20.59 191 GLU C N 1
ATOM 5602 C CA . GLU C 1 194 ? -35.153 -26.546 -15.719 1.00 20.96 191 GLU C CA 1
ATOM 5603 C C . GLU C 1 194 ? -36.527 -25.962 -15.342 1.00 21.42 191 GLU C C 1
ATOM 5604 O O . GLU C 1 194 ? -36.741 -25.533 -14.205 1.00 22.61 191 GLU C O 1
ATOM 5610 N N . LEU C 1 195 ? -37.477 -26.005 -16.270 1.00 21.07 192 LEU C N 1
ATOM 5611 C CA . LEU C 1 195 ? -38.838 -25.537 -15.985 1.00 20.93 192 LEU C CA 1
ATOM 5612 C C . LEU C 1 195 ? -39.524 -26.381 -14.907 1.00 18.90 192 LEU C C 1
ATOM 5613 O O . LEU C 1 195 ? -40.246 -25.860 -14.058 1.00 19.44 192 LEU C O 1
ATOM 5618 N N . ALA C 1 196 ? -39.274 -27.684 -14.925 1.00 17.36 193 ALA C N 1
ATOM 5619 C CA . ALA C 1 196 ? -39.831 -28.561 -13.902 1.00 18.96 193 ALA C CA 1
ATOM 5620 C C . ALA C 1 196 ? -39.300 -28.189 -12.517 1.00 22.50 193 ALA C C 1
ATOM 5621 O O . ALA C 1 196 ? -40.041 -28.240 -11.528 1.00 21.99 193 ALA C O 1
ATOM 5623 N N . HIS C 1 197 ? -38.023 -27.809 -12.454 1.00 18.27 194 HIS C N 1
ATOM 5624 C CA . HIS C 1 197 ? -37.409 -27.352 -11.205 1.00 18.87 194 HIS C CA 1
ATOM 5625 C C . HIS C 1 197 ? -38.042 -26.060 -10.704 1.00 19.32 194 HIS C C 1
ATOM 5626 O O . HIS C 1 197 ? -38.226 -25.880 -9.498 1.00 23.69 194 HIS C O 1
ATOM 5633 N N . VAL C 1 198 ? -38.373 -25.163 -11.629 1.00 19.41 195 VAL C N 1
ATOM 5634 C CA . VAL C 1 198 ? -39.082 -23.936 -11.282 1.00 22.80 195 VAL C CA 1
ATOM 5635 C C . VAL C 1 198 ? -40.463 -24.245 -10.717 1.00 27.10 195 VAL C C 1
ATOM 5636 O O . VAL C 1 198 ? -40.879 -23.683 -9.698 1.00 28.93 195 VAL C O 1
ATOM 5640 N N . LEU C 1 199 ? -41.173 -25.140 -11.396 1.00 26.14 196 LEU C N 1
ATOM 5641 C CA . LEU C 1 199 ? -42.511 -25.534 -10.981 1.00 24.07 196 LEU C CA 1
ATOM 5642 C C . LEU C 1 199 ? -42.512 -26.083 -9.560 1.00 24.41 196 LEU C C 1
ATOM 5643 O O . LEU C 1 199 ? -43.335 -25.686 -8.736 1.00 25.70 196 LEU C O 1
ATOM 5648 N N . GLY C 1 200 ? -41.577 -26.989 -9.280 1.00 23.29 197 GLY C N 1
ATOM 5649 C CA . GLY C 1 200 ? -41.443 -27.584 -7.966 1.00 17.82 197 GLY C CA 1
ATOM 5650 C C . GLY C 1 200 ? -41.019 -26.572 -6.910 1.00 21.70 197 GLY C C 1
ATOM 5651 O O . GLY C 1 200 ? -41.514 -26.594 -5.781 1.00 24.94 197 GLY C O 1
ATOM 5652 N N . GLY C 1 201 ? -40.090 -25.690 -7.268 1.00 18.44 198 GLY C N 1
ATOM 5653 C CA . GLY C 1 201 ? -39.656 -24.641 -6.360 1.00 19.23 198 GLY C CA 1
ATOM 5654 C C . GLY C 1 201 ? -40.796 -23.719 -5.936 1.00 24.07 198 GLY C C 1
ATOM 5655 O O . GLY C 1 201 ? -40.951 -23.414 -4.749 1.00 25.53 198 GLY C O 1
ATOM 5656 N N . CYS C 1 202 ? -41.587 -23.265 -6.906 1.00 20.45 199 CYS C N 1
ATOM 5657 C CA . CYS C 1 202 ? -42.736 -22.400 -6.627 1.00 23.36 199 CYS C CA 1
ATOM 5658 C C . CYS C 1 202 ? -43.786 -23.120 -5.793 1.00 25.68 199 CYS C C 1
ATOM 5659 O O . CYS C 1 202 ? -44.350 -22.552 -4.860 1.00 29.63 199 CYS C O 1
ATOM 5662 N N . GLU C 1 203 ? -44.042 -24.375 -6.138 1.00 26.84 200 GLU C N 1
ATOM 5663 C CA . GLU C 1 203 ? -45.003 -25.194 -5.410 1.00 30.06 200 GLU C CA 1
ATOM 5664 C C . GLU C 1 203 ? -44.563 -25.357 -3.958 1.00 30.10 200 GLU C C 1
ATOM 5665 O O . GLU C 1 203 ? -45.370 -25.248 -3.032 1.00 33.14 200 GLU C O 1
ATOM 5671 N N . ARG C 1 204 ? -43.269 -25.588 -3.764 1.00 28.93 201 ARG C N 1
ATOM 5672 C CA . ARG C 1 204 ? -42.700 -25.690 -2.427 1.00 27.59 201 ARG C CA 1
ATOM 5673 C C . ARG C 1 204 ? -42.875 -24.379 -1.653 1.00 29.09 201 ARG C C 1
ATOM 5674 O O . ARG C 1 204 ? -43.285 -24.396 -0.494 1.00 27.65 201 ARG C O 1
ATOM 5682 N N . LEU C 1 205 ? -42.591 -23.244 -2.292 1.00 26.25 202 LEU C N 1
ATOM 5683 C CA . LEU C 1 205 ? -42.795 -21.946 -1.638 1.00 31.40 202 LEU C CA 1
ATOM 5684 C C . LEU C 1 205 ? -44.269 -21.633 -1.369 1.00 35.50 202 LEU C C 1
ATOM 5685 O O . LEU C 1 205 ? -44.592 -20.961 -0.398 1.00 37.67 202 LEU C O 1
ATOM 5690 N N . ALA C 1 206 ? -45.158 -22.097 -2.239 1.00 33.54 203 ALA C N 1
ATOM 5691 C CA . ALA C 1 206 ? -46.589 -21.849 -2.064 1.00 32.67 203 ALA C CA 1
ATOM 5692 C C . ALA C 1 206 ? -47.180 -22.698 -0.939 1.00 42.06 203 ALA C C 1
ATOM 5693 O O . ALA C 1 206 ? -48.005 -22.220 -0.161 1.00 39.78 203 ALA C O 1
ATOM 5695 N N . THR C 1 207 ? -46.792 -23.970 -0.890 1.00 52.93 204 THR C N 1
ATOM 5696 C CA . THR C 1 207 ? -47.303 -24.890 0.129 1.00 60.02 204 THR C CA 1
ATOM 5697 C C . THR C 1 207 ? -46.596 -24.679 1.461 1.00 66.74 204 THR C C 1
ATOM 5698 O O . THR C 1 207 ? -47.199 -24.840 2.512 1.00 73.57 204 THR C O 1
ATOM 5702 N N . THR C 1 208 ? -45.303 -24.384 1.423 1.00 72.87 205 THR C N 1
ATOM 5703 C CA . THR C 1 208 ? -44.615 -23.951 2.634 1.00 79.41 205 THR C CA 1
ATOM 5704 C C . THR C 1 208 ? -44.840 -22.461 2.879 1.00 86.60 205 THR C C 1
ATOM 5705 O O . THR C 1 208 ? -44.386 -21.629 2.098 1.00 86.81 205 THR C O 1
ATOM 5707 N N . PRO C 1 209 ? -45.512 -22.110 3.980 1.00 141.56 206 PRO C N 1
ATOM 5708 C CA . PRO C 1 209 ? -45.133 -20.850 4.613 1.00 140.05 206 PRO C CA 1
ATOM 5709 C C . PRO C 1 209 ? -43.971 -21.110 5.544 1.00 140.48 206 PRO C C 1
ATOM 5710 O O . PRO C 1 209 ? -43.670 -22.277 5.815 1.00 141.56 206 PRO C O 1
ATOM 5714 N N . VAL C 1 210 ? -43.290 -20.053 5.974 1.00 140.62 207 VAL C N 1
ATOM 5715 C CA . VAL C 1 210 ? -42.504 -20.133 7.191 1.00 142.41 207 VAL C CA 1
ATOM 5716 C C . VAL C 1 210 ? -43.496 -20.714 8.197 1.00 149.69 207 VAL C C 1
ATOM 5717 O O . VAL C 1 210 ? -44.686 -20.393 8.123 1.00 152.14 207 VAL C O 1
ATOM 5721 N N . PRO C 1 211 ? -43.031 -21.543 9.149 1.00 153.83 208 PRO C N 1
ATOM 5722 C CA . PRO C 1 211 ? -44.012 -22.193 10.028 1.00 159.12 208 PRO C CA 1
ATOM 5723 C C . PRO C 1 211 ? -44.925 -21.183 10.711 1.00 159.82 208 PRO C C 1
ATOM 5724 O O . PRO C 1 211 ? -44.505 -20.063 11.013 1.00 157.17 208 PRO C O 1
ATOM 5728 N N . PHE C 1 212 ? -46.176 -21.581 10.916 1.00 162.15 209 PHE C N 1
ATOM 5729 C CA . PHE C 1 212 ? -47.201 -20.645 11.344 1.00 159.75 209 PHE C CA 1
ATOM 5730 C C . PHE C 1 212 ? -46.837 -20.151 12.725 1.00 153.64 209 PHE C C 1
ATOM 5731 O O . PHE C 1 212 ? -46.908 -18.953 13.006 1.00 151.11 209 PHE C O 1
ATOM 5733 N N . ALA C 1 213 ? -46.474 -21.089 13.592 1.00 151.63 210 ALA C N 1
ATOM 5734 C CA . ALA C 1 213 ? -46.051 -20.768 14.947 1.00 147.01 210 ALA C CA 1
ATOM 5735 C C . ALA C 1 213 ? -45.026 -19.630 15.050 1.00 140.86 210 ALA C C 1
ATOM 5736 O O . ALA C 1 213 ? -44.842 -19.084 16.125 1.00 138.45 210 ALA C O 1
ATOM 5738 N N . TYR C 1 214 ? -44.381 -19.246 13.948 1.00 139.16 211 TYR C N 1
ATOM 5739 C CA . TYR C 1 214 ? -43.489 -18.084 13.980 1.00 135.33 211 TYR C CA 1
ATOM 5740 C C . TYR C 1 214 ? -44.249 -16.763 13.981 1.00 137.87 211 TYR C C 1
ATOM 5741 O O . TYR C 1 214 ? -43.938 -15.854 14.750 1.00 134.42 211 TYR C O 1
ATOM 5743 N N . THR C 1 215 ? -45.250 -16.665 13.116 1.00 143.79 212 THR C N 1
ATOM 5744 C CA . THR C 1 215 ? -46.103 -15.486 13.065 1.00 146.04 212 THR C CA 1
ATOM 5745 C C . THR C 1 215 ? -47.001 -15.453 14.291 1.00 146.55 212 THR C C 1
ATOM 5746 O O . THR C 1 215 ? -47.234 -14.402 14.888 1.00 145.78 212 THR C O 1
ATOM 5750 N N . LEU C 1 216 ? -47.474 -16.635 14.671 1.00 148.04 213 LEU C N 1
ATOM 5751 C CA . LEU C 1 216 ? -48.350 -16.784 15.823 1.00 148.73 213 LEU C CA 1
ATOM 5752 C C . LEU C 1 216 ? -47.678 -16.251 17.068 1.00 142.13 213 LEU C C 1
ATOM 5753 O O . LEU C 1 216 ? -48.261 -15.448 17.795 1.00 141.46 213 LEU C O 1
ATOM 5758 N N . ILE C 1 217 ? -46.462 -16.725 17.320 1.00 136.22 214 ILE C N 1
ATOM 5759 C CA . ILE C 1 217 ? -45.639 -16.163 18.377 1.00 127.51 214 ILE C CA 1
ATOM 5760 C C . ILE C 1 217 ? -45.526 -14.668 18.159 1.00 115.80 214 ILE C C 1
ATOM 5761 O O . ILE C 1 217 ? -46.023 -13.886 18.953 1.00 118.06 214 ILE C O 1
ATOM 5766 N N . LEU C 1 218 ? -44.950 -14.284 17.024 1.00 103.48 215 LEU C N 1
ATOM 5767 C CA . LEU C 1 218 ? -44.621 -12.885 16.771 1.00 93.94 215 LEU C CA 1
ATOM 5768 C C . LEU C 1 218 ? -45.789 -11.912 16.629 1.00 90.60 215 LEU C C 1
ATOM 5769 O O . LEU C 1 218 ? -45.750 -10.829 17.205 1.00 94.97 215 LEU C O 1
ATOM 5774 N N . GLN C 1 219 ? -46.826 -12.282 15.887 1.00 84.13 216 GLN C N 1
ATOM 5775 C CA . GLN C 1 219 ? -47.935 -11.352 15.685 1.00 79.42 216 GLN C CA 1
ATOM 5776 C C . GLN C 1 219 ? -48.667 -11.070 17.000 1.00 75.39 216 GLN C C 1
ATOM 5777 O O . GLN C 1 219 ? -48.870 -9.910 17.357 1.00 67.54 216 GLN C O 1
ATOM 5783 N N . ARG C 1 220 ? -49.045 -12.122 17.725 1.00 79.16 217 ARG C N 1
ATOM 5784 C CA . ARG C 1 220 ? -49.648 -11.945 19.046 1.00 81.10 217 ARG C CA 1
ATOM 5785 C C . ARG C 1 220 ? -48.694 -11.269 20.027 1.00 74.51 217 ARG C C 1
ATOM 5786 O O . ARG C 1 220 ? -49.098 -10.392 20.789 1.00 75.90 217 ARG C O 1
ATOM 5794 N N . THR C 1 221 ? -47.431 -11.684 20.014 1.00 67.96 218 THR C N 1
ATOM 5795 C CA . THR C 1 221 ? -46.453 -11.154 20.960 1.00 61.53 218 THR C CA 1
ATOM 5796 C C . THR C 1 221 ? -46.156 -9.679 20.724 1.00 57.65 218 THR C C 1
ATOM 5797 O O . THR C 1 221 ? -46.113 -8.901 21.672 1.00 58.98 218 THR C O 1
ATOM 5801 N N . VAL C 1 222 ? -45.966 -9.288 19.467 1.00 55.19 219 VAL C N 1
ATOM 5802 C CA . VAL C 1 222 ? -45.671 -7.889 19.172 1.00 55.17 219 VAL C CA 1
ATOM 5803 C C . VAL C 1 222 ? -46.859 -6.997 19.540 1.00 60.19 219 VAL C C 1
ATOM 5804 O O . VAL C 1 222 ? -46.668 -5.924 20.113 1.00 58.74 219 VAL C O 1
ATOM 5808 N N . TYR C 1 223 ? -48.078 -7.447 19.234 1.00 63.87 220 TYR C N 1
ATOM 5809 C CA . TYR C 1 223 ? -49.271 -6.651 19.526 1.00 67.94 220 TYR C CA 1
ATOM 5810 C C . TYR C 1 223 ? -49.471 -6.485 21.026 1.00 62.95 220 TYR C C 1
ATOM 5811 O O . TYR C 1 223 ? -49.695 -5.377 21.509 1.00 64.71 220 TYR C O 1
ATOM 5820 N N . LEU C 1 224 ? -49.389 -7.592 21.757 1.00 58.50 221 LEU C N 1
ATOM 5821 C CA . LEU C 1 224 ? -49.566 -7.560 23.202 1.00 57.79 221 LEU C CA 1
ATOM 5822 C C . LEU C 1 224 ? -48.501 -6.674 23.838 1.00 56.64 221 LEU C C 1
ATOM 5823 O O . LEU C 1 224 ? -48.790 -5.909 24.752 1.00 60.87 221 LEU C O 1
ATOM 5828 N N . PHE C 1 225 ? -47.276 -6.768 23.333 1.00 51.55 222 PHE C N 1
ATOM 5829 C CA . PHE C 1 225 ? -46.176 -5.943 23.820 1.00 47.94 222 PHE C CA 1
ATOM 5830 C C . PHE C 1 225 ? -46.426 -4.449 23.612 1.00 46.90 222 PHE C C 1
ATOM 5831 O O . PHE C 1 225 ? -46.189 -3.644 24.510 1.00 46.68 222 PHE C O 1
ATOM 5839 N N . CYS C 1 226 ? -46.892 -4.083 22.422 1.00 50.39 223 CYS C N 1
ATOM 5840 C CA . CYS C 1 226 ? -47.136 -2.679 22.088 1.00 55.10 223 CYS C CA 1
ATOM 5841 C C . CYS C 1 226 ? -48.250 -2.046 22.916 1.00 62.98 223 CYS C C 1
ATOM 5842 O O . CYS C 1 226 ? -48.201 -0.857 23.235 1.00 66.04 223 CYS C O 1
ATOM 5845 N N . THR C 1 227 ? -49.255 -2.839 23.265 1.00 64.73 224 THR C N 1
ATOM 5846 C CA . THR C 1 227 ? -50.392 -2.317 24.008 1.00 68.87 224 THR C CA 1
ATOM 5847 C C . THR C 1 227 ? -50.102 -2.229 25.509 1.00 66.93 224 THR C C 1
ATOM 5848 O O . THR C 1 227 ? -50.642 -1.368 26.202 1.00 68.28 224 THR C O 1
ATOM 5852 N N . LEU C 1 228 ? -49.247 -3.119 26.003 1.00 63.16 225 LEU C N 1
ATOM 5853 C CA . LEU C 1 228 ? -48.840 -3.100 27.407 1.00 64.34 225 LEU C CA 1
ATOM 5854 C C . LEU C 1 228 ? -47.763 -2.055 27.678 1.00 64.80 225 LEU C C 1
ATOM 5855 O O . LEU C 1 228 ? -47.604 -1.602 28.809 1.00 69.19 225 LEU C O 1
ATOM 5860 N N . LEU C 1 229 ? -47.026 -1.681 26.637 1.00 60.63 226 LEU C N 1
ATOM 5861 C CA . LEU C 1 229 ? -45.892 -0.765 26.771 1.00 54.55 226 LEU C CA 1
ATOM 5862 C C . LEU C 1 229 ? -46.192 0.588 27.450 1.00 55.13 226 LEU C C 1
ATOM 5863 O O . LEU C 1 229 ? -45.441 1.002 28.335 1.00 56.88 226 LEU C O 1
ATOM 5868 N N . PRO C 1 230 ? -47.275 1.286 27.043 1.00 55.62 227 PRO C N 1
ATOM 5869 C CA . PRO C 1 230 ? -47.547 2.577 27.693 1.00 58.11 227 PRO C CA 1
ATOM 5870 C C . PRO C 1 230 ? -47.779 2.473 29.200 1.00 58.31 227 PRO C C 1
ATOM 5871 O O . PRO C 1 230 ? -47.437 3.395 29.937 1.00 59.05 227 PRO C O 1
ATOM 5875 N N . PHE C 1 231 ? -48.347 1.361 29.650 1.00 57.82 228 PHE C N 1
ATOM 5876 C CA . PHE C 1 231 ? -48.581 1.157 31.071 1.00 56.25 228 PHE C CA 1
ATOM 5877 C C . PHE C 1 231 ? -47.269 1.075 31.848 1.00 65.25 228 PHE C C 1
ATOM 5878 O O . PHE C 1 231 ? -47.219 1.394 33.038 1.00 65.94 228 PHE C O 1
ATOM 5886 N N . ALA C 1 232 ? -46.210 0.651 31.166 1.00 61.29 229 ALA C N 1
ATOM 5887 C CA . ALA C 1 232 ? -44.885 0.547 31.768 1.00 56.74 229 ALA C CA 1
ATOM 5888 C C . ALA C 1 232 ? -44.089 1.841 31.605 1.00 55.85 229 ALA C C 1
ATOM 5889 O O . ALA C 1 232 ? -43.171 2.114 32.377 1.00 58.19 229 ALA C O 1
ATOM 5891 N N . LEU C 1 233 ? -44.441 2.631 30.596 1.00 55.10 230 LEU C N 1
ATOM 5892 C CA . LEU C 1 233 ? -43.722 3.867 30.305 1.00 55.19 230 LEU C CA 1
ATOM 5893 C C . LEU C 1 233 ? -44.260 5.059 31.079 1.00 61.34 230 LEU C C 1
ATOM 5894 O O . LEU C 1 233 ? -43.520 6.004 31.354 1.00 65.75 230 LEU C O 1
ATOM 5899 N N . VAL C 1 234 ? -45.546 5.016 31.420 1.00 62.17 231 VAL C N 1
ATOM 5900 C CA . VAL C 1 234 ? -46.232 6.181 31.979 1.00 57.67 231 VAL C CA 1
ATOM 5901 C C . VAL C 1 234 ? -45.583 6.719 33.258 1.00 60.96 231 VAL C C 1
ATOM 5902 O O . VAL C 1 234 ? -45.538 7.928 33.469 1.00 61.17 231 VAL C O 1
ATOM 5906 N N . GLY C 1 235 ? -45.041 5.826 34.081 1.00 61.62 232 GLY C N 1
ATOM 5907 C CA . GLY C 1 235 ? -44.397 6.228 35.319 1.00 64.67 232 GLY C CA 1
ATOM 5908 C C . GLY C 1 235 ? -43.200 7.129 35.086 1.00 67.29 232 GLY C C 1
ATOM 5909 O O . GLY C 1 235 ? -42.907 8.006 35.894 1.00 72.17 232 GLY C O 1
ATOM 5910 N N . ASP C 1 236 ? -42.520 6.918 33.964 1.00 67.59 233 ASP C N 1
ATOM 5911 C CA . ASP C 1 236 ? -41.365 7.721 33.580 1.00 67.98 233 ASP C CA 1
ATOM 5912 C C . ASP C 1 236 ? -41.756 8.913 32.709 1.00 64.37 233 ASP C C 1
ATOM 5913 O O . ASP C 1 236 ? -41.256 10.020 32.897 1.00 65.11 233 ASP C O 1
ATOM 5918 N N . LEU C 1 237 ? -42.648 8.671 31.753 1.00 61.02 234 LEU C N 1
ATOM 5919 C CA . LEU C 1 237 ? -42.940 9.641 30.699 1.00 62.28 234 LEU C CA 1
ATOM 5920 C C . LEU C 1 237 ? -44.151 10.535 30.967 1.00 69.08 234 LEU C C 1
ATOM 5921 O O . LEU C 1 237 ? -44.226 11.647 30.443 1.00 69.76 234 LEU C O 1
ATOM 5926 N N . HIS C 1 238 ? -45.082 10.048 31.784 1.00 73.62 235 HIS C N 1
ATOM 5927 C CA . HIS C 1 238 ? -46.315 10.777 32.101 1.00 76.50 235 HIS C CA 1
ATOM 5928 C C . HIS C 1 238 ? -47.079 11.168 30.833 1.00 76.45 235 HIS C C 1
ATOM 5929 O O . HIS C 1 238 ? -47.543 10.303 30.091 1.00 73.66 235 HIS C O 1
ATOM 5936 N N . TYR C 1 239 ? -47.208 12.470 30.594 1.00 78.25 236 TYR C N 1
ATOM 5937 C CA . TYR C 1 239 ? -47.940 12.975 29.432 1.00 77.44 236 TYR C CA 1
ATOM 5938 C C . TYR C 1 239 ? -47.276 12.649 28.095 1.00 75.05 236 TYR C C 1
ATOM 5939 O O . TYR C 1 239 ? -47.940 12.620 27.061 1.00 76.45 236 TYR C O 1
ATOM 5948 N N . MET C 1 240 ? -45.968 12.414 28.115 1.00 72.51 237 MET C N 1
ATOM 5949 C CA . MET C 1 240 ? -45.226 12.096 26.896 1.00 68.95 237 MET C CA 1
ATOM 5950 C C . MET C 1 240 ? -45.369 10.643 26.461 1.00 64.53 237 MET C C 1
ATOM 5951 O O . MET C 1 240 ? -44.786 10.229 25.462 1.00 62.07 237 MET C O 1
ATOM 5956 N N . THR C 1 241 ? -46.149 9.879 27.217 1.00 65.67 238 THR C N 1
ATOM 5957 C CA . THR C 1 241 ? -46.347 8.456 26.947 1.00 65.08 238 THR C CA 1
ATOM 5958 C C . THR C 1 241 ? -46.842 8.115 25.530 1.00 64.33 238 THR C C 1
ATOM 5959 O O . THR C 1 241 ? -46.237 7.277 24.865 1.00 60.27 238 THR C O 1
ATOM 5963 N N . PRO C 1 242 ? -47.923 8.768 25.053 1.00 67.33 239 PRO C N 1
ATOM 5964 C CA . PRO C 1 242 ? -48.429 8.371 23.732 1.00 67.48 239 PRO C CA 1
ATOM 5965 C C . PRO C 1 242 ? -47.457 8.586 22.571 1.00 66.26 239 PRO C C 1
ATOM 5966 O O . PRO C 1 242 ? -47.457 7.772 21.650 1.00 69.16 239 PRO C O 1
ATOM 5970 N N . PHE C 1 243 ? -46.648 9.640 22.609 1.00 65.35 240 PHE C N 1
ATOM 5971 C CA . PHE C 1 243 ? -45.714 9.904 21.515 1.00 63.39 240 PHE C CA 1
ATOM 5972 C C . PHE C 1 243 ? -44.625 8.839 21.436 1.00 62.72 240 PHE C C 1
ATOM 5973 O O . PHE C 1 243 ? -44.357 8.294 20.366 1.00 62.87 240 PHE C O 1
ATOM 5981 N N . VAL C 1 244 ? -44.004 8.541 22.572 1.00 60.61 241 VAL C N 1
ATOM 5982 C CA . VAL C 1 244 ? -42.937 7.551 22.609 1.00 54.11 241 VAL C CA 1
ATOM 5983 C C . VAL C 1 244 ? -43.492 6.148 22.379 1.00 53.48 241 VAL C C 1
ATOM 5984 O O . VAL C 1 244 ? -42.872 5.329 21.700 1.00 51.89 241 VAL C O 1
ATOM 5988 N N . SER C 1 245 ? -44.677 5.883 22.916 1.00 55.98 242 SER C N 1
ATOM 5989 C CA . SER C 1 245 ? -45.302 4.575 22.744 1.00 56.49 242 SER C CA 1
ATOM 5990 C C . SER C 1 245 ? -45.686 4.294 21.283 1.00 57.89 242 SER C C 1
ATOM 5991 O O . SER C 1 245 ? -45.497 3.178 20.792 1.00 53.89 242 SER C O 1
ATOM 5994 N N . VAL C 1 246 ? -46.208 5.303 20.587 1.00 58.26 243 VAL C N 1
ATOM 5995 C CA . VAL C 1 246 ? -46.601 5.117 19.191 1.00 59.90 243 VAL C CA 1
ATOM 5996 C C . VAL C 1 246 ? -45.386 4.985 18.259 1.00 59.15 243 VAL C C 1
ATOM 5997 O O . VAL C 1 246 ? -45.422 4.226 17.291 1.00 56.54 243 VAL C O 1
ATOM 6001 N N . PHE C 1 247 ? -44.312 5.709 18.567 1.00 58.66 244 PHE C N 1
ATOM 6002 C CA . PHE C 1 247 ? -43.072 5.616 17.802 1.00 57.12 244 PHE C CA 1
ATOM 6003 C C . PHE C 1 247 ? -42.498 4.201 17.926 1.00 57.08 244 PHE C C 1
ATOM 6004 O O . PHE C 1 247 ? -42.136 3.580 16.923 1.00 58.14 244 PHE C O 1
ATOM 6012 N N . ILE C 1 248 ? -42.409 3.692 19.152 1.00 54.67 245 ILE C N 1
ATOM 6013 C CA . ILE C 1 248 ? -41.895 2.342 19.360 1.00 51.96 245 ILE C CA 1
ATOM 6014 C C . ILE C 1 248 ? -42.786 1.301 18.687 1.00 53.98 245 ILE C C 1
ATOM 6015 O O . ILE C 1 248 ? -42.289 0.384 18.031 1.00 56.27 245 ILE C O 1
ATOM 6020 N N . SER C 1 249 ? -44.098 1.457 18.840 1.00 55.91 246 SER C N 1
ATOM 6021 C CA . SER C 1 249 ? -45.057 0.541 18.228 1.00 55.91 246 SER C CA 1
ATOM 6022 C C . SER C 1 249 ? -44.936 0.537 16.710 1.00 54.42 246 SER C C 1
ATOM 6023 O O . SER C 1 249 ? -44.940 -0.520 16.083 1.00 57.80 246 SER C O 1
ATOM 6026 N N . TYR C 1 250 ? -44.821 1.722 16.124 1.00 51.32 247 TYR C N 1
ATOM 6027 C CA . TYR C 1 250 ? -44.684 1.836 14.679 1.00 53.18 247 TYR C CA 1
ATOM 6028 C C . TYR C 1 250 ? -43.474 1.068 14.162 1.00 53.07 247 TYR C C 1
ATOM 6029 O O . TYR C 1 250 ? -43.558 0.358 13.163 1.00 52.54 247 TYR C O 1
ATOM 6038 N N . THR C 1 251 ? -42.358 1.191 14.868 1.00 49.71 248 THR C N 1
ATOM 6039 C CA . THR C 1 251 ? -41.129 0.526 14.472 1.00 48.38 248 THR C CA 1
ATOM 6040 C C . THR C 1 251 ? -41.289 -0.994 14.461 1.00 49.10 248 THR C C 1
ATOM 6041 O O . THR C 1 251 ? -40.910 -1.659 13.497 1.00 48.06 248 THR C O 1
ATOM 6045 N N . PHE C 1 252 ? -41.875 -1.535 15.525 1.00 49.69 249 PHE C N 1
ATOM 6046 C CA . PHE C 1 252 ? -42.086 -2.975 15.634 1.00 45.09 249 PHE C CA 1
ATOM 6047 C C . PHE C 1 252 ? -43.156 -3.478 14.670 1.00 49.11 249 PHE C C 1
ATOM 6048 O O . PHE C 1 252 ? -42.982 -4.515 14.025 1.00 51.35 249 PHE C O 1
ATOM 6056 N N . LEU C 1 253 ? -44.260 -2.742 14.567 1.00 50.07 250 LEU C N 1
ATOM 6057 C CA . LEU C 1 253 ? -45.361 -3.152 13.699 1.00 50.40 250 LEU C CA 1
ATOM 6058 C C . LEU C 1 253 ? -44.979 -3.097 12.227 1.00 50.18 250 LEU C C 1
ATOM 6059 O O . LEU C 1 253 ? -45.344 -3.983 11.453 1.00 52.91 250 LEU C O 1
ATOM 6064 N N . SER C 1 254 ? -44.252 -2.052 11.841 1.00 51.62 251 SER C N 1
ATOM 6065 C CA . SER C 1 254 ? -43.818 -1.897 10.455 1.00 56.74 251 SER C CA 1
ATOM 6066 C C . SER C 1 254 ? -42.953 -3.067 10.031 1.00 55.96 251 SER C C 1
ATOM 6067 O O . SER C 1 254 ? -43.159 -3.656 8.970 1.00 59.51 251 SER C O 1
ATOM 6070 N N . TRP C 1 255 ? -41.992 -3.403 10.881 1.00 51.86 252 TRP C N 1
ATOM 6071 C CA . TRP C 1 255 ? -41.054 -4.476 10.595 1.00 52.35 252 TRP C CA 1
ATOM 6072 C C . TRP C 1 255 ? -41.765 -5.828 10.528 1.00 50.99 252 TRP C C 1
ATOM 6073 O O . TRP C 1 255 ? -41.452 -6.665 9.682 1.00 44.82 252 TRP C O 1
ATOM 6084 N N . ASP C 1 256 ? -42.724 -6.029 11.427 1.00 55.12 253 ASP C N 1
ATOM 6085 C CA . ASP C 1 256 ? -43.501 -7.263 11.466 1.00 54.59 253 ASP C CA 1
ATOM 6086 C C . ASP C 1 256 ? -44.407 -7.448 10.250 1.00 54.27 253 ASP C C 1
ATOM 6087 O O . ASP C 1 256 ? -44.463 -8.533 9.669 1.00 56.53 253 ASP C O 1
ATOM 6092 N N . SER C 1 257 ? -45.113 -6.392 9.859 1.00 55.10 254 SER C N 1
ATOM 6093 C CA . SER C 1 257 ? -46.061 -6.498 8.752 1.00 58.35 254 SER C CA 1
ATOM 6094 C C . SER C 1 257 ? -45.348 -6.640 7.414 1.00 56.78 254 SER C C 1
ATOM 6095 O O . SER C 1 257 ? -45.864 -7.276 6.491 1.00 59.20 254 SER C O 1
ATOM 6098 N N . LEU C 1 258 ? -44.167 -6.038 7.308 1.00 51.77 255 LEU C N 1
ATOM 6099 C CA . LEU C 1 258 ? -43.350 -6.190 6.111 1.00 51.51 255 LEU C CA 1
ATOM 6100 C C . LEU C 1 258 ? -42.965 -7.651 5.885 1.00 49.42 255 LEU C C 1
ATOM 6101 O O . LEU C 1 258 ? -43.014 -8.147 4.759 1.00 49.48 255 LEU C O 1
ATOM 6106 N N . ALA C 1 259 ? -42.602 -8.341 6.963 1.00 46.05 256 ALA C N 1
ATOM 6107 C CA . ALA C 1 259 ? -42.259 -9.753 6.877 1.00 44.42 256 ALA C CA 1
ATOM 6108 C C . ALA C 1 259 ? -43.449 -10.597 6.434 1.00 52.73 256 ALA C C 1
ATOM 6109 O O . ALA C 1 259 ? -43.292 -11.524 5.637 1.00 49.83 256 ALA C O 1
ATOM 6111 N N . GLU C 1 260 ? -44.640 -10.262 6.926 1.00 55.75 257 GLU C N 1
ATOM 6112 C CA . GLU C 1 260 ? -45.842 -11.008 6.569 1.00 64.00 257 GLU C CA 1
ATOM 6113 C C . GLU C 1 260 ? -46.120 -10.878 5.076 1.00 64.66 257 GLU C C 1
ATOM 6114 O O . GLU C 1 260 ? -46.517 -11.847 4.430 1.00 67.60 257 GLU C O 1
ATOM 6120 N N . GLU C 1 261 ? -45.894 -9.690 4.523 1.00 65.28 258 GLU C N 1
ATOM 6121 C CA . GLU C 1 261 ? -46.102 -9.484 3.093 1.00 73.33 258 GLU C CA 1
ATOM 6122 C C . GLU C 1 261 ? -45.065 -10.211 2.239 1.00 72.43 258 GLU C C 1
ATOM 6123 O O . GLU C 1 261 ? -45.392 -10.752 1.188 1.00 76.62 258 GLU C O 1
ATOM 6129 N N . LEU C 1 262 ? -43.828 -10.266 2.714 1.00 68.93 259 LEU C N 1
ATOM 6130 C CA . LEU C 1 262 ? -42.761 -10.915 1.960 1.00 67.73 259 LEU C CA 1
ATOM 6131 C C . LEU C 1 262 ? -42.877 -12.436 2.012 1.00 70.28 259 LEU C C 1
ATOM 6132 O O . LEU C 1 262 ? -42.359 -13.135 1.145 1.00 56.39 259 LEU C O 1
ATOM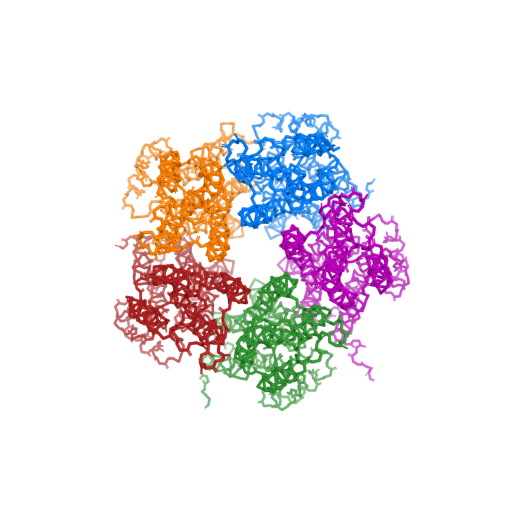 6137 N N . GLU C 1 263 ? -43.567 -12.933 3.033 1.00 74.45 260 GLU C N 1
ATOM 6138 C CA . GLU C 1 263 ? -43.701 -14.366 3.280 1.00 75.58 260 GLU C CA 1
ATOM 6139 C C . GLU C 1 263 ? -44.618 -15.013 2.252 1.00 76.54 260 GLU C C 1
ATOM 6140 O O . GLU C 1 263 ? -44.583 -16.225 2.042 1.00 74.59 260 GLU C O 1
ATOM 6146 N N . ASP C 1 264 ? -45.434 -14.179 1.615 1.00 47.28 261 ASP C N 1
ATOM 6147 C CA . ASP C 1 264 ? -46.434 -14.607 0.642 1.00 47.15 261 ASP C CA 1
ATOM 6148 C C . ASP C 1 264 ? -46.193 -13.938 -0.719 1.00 41.90 261 ASP C C 1
ATOM 6149 O O . ASP C 1 264 ? -47.009 -13.134 -1.178 1.00 42.93 261 ASP C O 1
ATOM 6154 N N . PRO C 1 265 ? -45.066 -14.269 -1.370 1.00 35.65 262 PRO C N 1
ATOM 6155 C CA . PRO C 1 265 ? -44.625 -13.569 -2.586 1.00 35.89 262 PRO C CA 1
ATOM 6156 C C . PRO C 1 265 ? -45.580 -13.687 -3.783 1.00 39.88 262 PRO C C 1
ATOM 6157 O O . PRO C 1 265 ? -45.534 -12.843 -4.676 1.00 41.03 262 PRO C O 1
ATOM 6161 N N . PHE C 1 266 ? -46.435 -14.704 -3.798 1.00 40.78 263 PHE C N 1
ATOM 6162 C CA . PHE C 1 266 ? -47.343 -14.912 -4.921 1.00 36.85 263 PHE C CA 1
ATOM 6163 C C . PHE C 1 266 ? -48.708 -14.273 -4.657 1.00 42.97 263 PHE C C 1
ATOM 6164 O O . PHE C 1 266 ? -49.645 -14.418 -5.451 1.00 38.10 263 PHE C O 1
ATOM 6172 N N . GLY C 1 267 ? -48.812 -13.566 -3.533 1.00 47.66 264 GLY C N 1
ATOM 6173 C CA . GLY C 1 267 ? -50.062 -12.946 -3.130 1.00 49.44 264 GLY C CA 1
ATOM 6174 C C . GLY C 1 267 ? -50.350 -11.636 -3.851 1.00 55.54 264 GLY C C 1
ATOM 6175 O O . GLY C 1 267 ? -49.596 -11.215 -4.729 1.00 53.99 264 GLY C O 1
ATOM 6176 N N . THR C 1 268 ? -51.477 -11.023 -3.498 1.00 62.05 265 THR C N 1
ATOM 6177 C CA . THR C 1 268 ? -51.961 -9.768 -4.093 1.00 65.71 265 THR C CA 1
ATOM 6178 C C . THR C 1 268 ? -51.444 -8.464 -3.459 1.00 69.14 265 THR C C 1
ATOM 6179 O O . THR C 1 268 ? -51.622 -7.381 -4.016 1.00 69.16 265 THR C O 1
ATOM 6183 N N . ALA C 1 269 ? -50.831 -8.577 -2.287 1.00 72.31 266 ALA C N 1
ATOM 6184 C CA . ALA C 1 269 ? -50.411 -7.418 -1.496 1.00 76.21 266 ALA C CA 1
ATOM 6185 C C . ALA C 1 269 ? -49.220 -6.647 -2.075 1.00 81.49 266 ALA C C 1
ATOM 6186 O O . ALA C 1 269 ? -48.340 -7.229 -2.706 1.00 80.07 266 ALA C O 1
ATOM 6188 N N . ALA C 1 270 ? -49.269 -5.325 -1.900 1.00 86.89 267 ALA C N 1
ATOM 6189 C CA . ALA C 1 270 ? -48.316 -4.337 -2.427 1.00 89.31 267 ALA C CA 1
ATOM 6190 C C . ALA C 1 270 ? -46.969 -4.872 -2.887 1.00 86.66 267 ALA C C 1
ATOM 6191 O O . ALA C 1 270 ? -46.640 -4.850 -4.070 1.00 82.83 267 ALA C O 1
ATOM 6193 N N . ASN C 1 271 ? -46.187 -5.324 -1.916 1.00 91.36 268 ASN C N 1
ATOM 6194 C CA . ASN C 1 271 ? -44.850 -5.830 -2.168 1.00 97.08 268 ASN C CA 1
ATOM 6195 C C . ASN C 1 271 ? -44.800 -7.334 -2.512 1.00 87.83 268 ASN C C 1
ATOM 6196 O O . ASN C 1 271 ? -43.915 -8.076 -2.088 1.00 89.64 268 ASN C O 1
ATOM 6201 N N . ASP C 1 272 ? -45.792 -7.791 -3.264 1.00 76.60 269 ASP C N 1
ATOM 6202 C CA . ASP C 1 272 ? -45.786 -9.158 -3.789 1.00 66.93 269 ASP C CA 1
ATOM 6203 C C . ASP C 1 272 ? -45.414 -9.117 -5.267 1.00 59.85 269 ASP C C 1
ATOM 6204 O O . ASP C 1 272 ? -45.443 -8.056 -5.887 1.00 62.11 269 ASP C O 1
ATOM 6209 N N . LEU C 1 273 ? -45.056 -10.264 -5.827 1.00 49.46 270 LEU C N 1
ATOM 6210 C CA . LEU C 1 273 ? -44.627 -10.321 -7.217 1.00 43.09 270 LEU C CA 1
ATOM 6211 C C . LEU C 1 273 ? -45.730 -9.890 -8.193 1.00 40.50 270 LEU C C 1
ATOM 6212 O O . LEU C 1 273 ? -46.870 -10.350 -8.103 1.00 42.28 270 LEU C O 1
ATOM 6217 N N . PRO C 1 274 ? -45.397 -8.961 -9.103 1.00 39.51 271 PRO C N 1
ATOM 6218 C CA . PRO C 1 274 ? -46.281 -8.531 -10.193 1.00 40.77 271 PRO C CA 1
ATOM 6219 C C . PRO C 1 274 ? -46.366 -9.625 -11.255 1.00 37.75 271 PRO C C 1
ATOM 6220 O O . PRO C 1 274 ? -45.911 -9.426 -12.381 1.00 36.81 271 PRO C O 1
ATOM 6224 N N . LEU C 1 275 ? -46.912 -10.777 -10.878 1.00 36.98 272 LEU C N 1
ATOM 6225 C CA . LEU C 1 275 ? -46.934 -11.952 -11.744 1.00 36.72 272 LEU C CA 1
ATOM 6226 C C . LEU C 1 275 ? -47.590 -11.738 -13.115 1.00 38.42 272 LEU C C 1
ATOM 6227 O O . LEU C 1 275 ? -47.146 -12.324 -14.109 1.00 38.53 272 LEU C O 1
ATOM 6232 N N . ASN C 1 276 ? -48.641 -10.923 -13.171 1.00 35.93 273 ASN C N 1
ATOM 6233 C CA . ASN C 1 276 ? -49.309 -10.633 -14.442 1.00 39.38 273 ASN C CA 1
ATOM 6234 C C . ASN C 1 276 ? -48.384 -9.894 -15.410 1.00 43.53 273 ASN C C 1
ATOM 6235 O O . ASN C 1 276 ? -48.275 -10.259 -16.583 1.00 45.91 273 ASN C O 1
ATOM 6240 N N . ALA C 1 277 ? -47.707 -8.866 -14.911 1.00 39.85 274 ALA C N 1
ATOM 6241 C CA . ALA C 1 277 ? -46.740 -8.131 -15.717 1.00 38.21 274 ALA C CA 1
ATOM 6242 C C . ALA C 1 277 ? -45.580 -9.043 -16.120 1.00 36.73 274 ALA C C 1
ATOM 6243 O O . ALA C 1 277 ? -45.068 -8.961 -17.231 1.00 41.04 274 ALA C O 1
ATOM 6245 N N . MET C 1 278 ? -45.169 -9.915 -15.208 1.00 34.35 275 MET C N 1
ATOM 6246 C CA . MET C 1 278 ? -44.099 -10.863 -15.491 1.00 35.25 275 MET C CA 1
ATOM 6247 C C . MET C 1 278 ? -44.478 -11.834 -16.608 1.00 36.95 275 MET C C 1
ATOM 6248 O O . MET C 1 278 ? -43.659 -12.141 -17.476 1.00 38.31 275 MET C O 1
ATOM 6253 N N . CYS C 1 279 ? -45.712 -12.328 -16.574 1.00 36.07 276 CYS C N 1
ATOM 6254 C CA . CYS C 1 279 ? -46.199 -13.222 -17.620 1.00 35.02 276 CYS C CA 1
ATOM 6255 C C . CYS C 1 279 ? -46.286 -12.518 -18.969 1.00 34.35 276 CYS C C 1
ATOM 6256 O O . CYS C 1 279 ? -45.969 -13.109 -19.998 1.00 35.84 276 CYS C O 1
ATOM 6259 N N . ASN C 1 280 ? -46.710 -11.257 -18.961 1.00 36.56 277 ASN C N 1
ATOM 6260 C CA . ASN C 1 280 ? -46.736 -10.460 -20.185 1.00 40.09 277 ASN C CA 1
ATOM 6261 C C . ASN C 1 280 ? -45.340 -10.278 -20.774 1.00 40.47 277 ASN C C 1
ATOM 6262 O O . ASN C 1 280 ? -45.154 -10.361 -21.991 1.00 39.79 277 ASN C O 1
ATOM 6267 N N . THR C 1 281 ? -44.367 -10.019 -19.906 1.00 36.78 278 THR C N 1
ATOM 6268 C CA . THR C 1 281 ? -42.980 -9.867 -20.328 1.00 37.03 278 THR C CA 1
ATOM 6269 C C . THR C 1 281 ? -42.470 -11.152 -20.981 1.00 34.40 278 THR C C 1
ATOM 6270 O O . THR C 1 281 ? -41.817 -11.108 -22.024 1.00 33.28 278 THR C O 1
ATOM 6274 N N . ILE C 1 282 ? -42.765 -12.293 -20.360 1.00 33.40 279 ILE C N 1
ATOM 6275 C CA . ILE C 1 282 ? -42.355 -13.578 -20.916 1.00 31.92 279 ILE C CA 1
ATOM 6276 C C . ILE C 1 282 ? -42.979 -13.797 -22.299 1.00 35.52 279 ILE C C 1
ATOM 6277 O O . ILE C 1 282 ? -42.286 -14.152 -23.258 1.00 37.26 279 ILE C O 1
ATOM 6282 N N . GLU C 1 283 ? -44.275 -13.528 -22.412 1.00 35.30 280 GLU C N 1
ATOM 6283 C CA . GLU C 1 283 ? -44.984 -13.732 -23.671 1.00 34.06 280 GLU C CA 1
ATOM 6284 C C . GLU C 1 283 ? -44.460 -12.807 -24.777 1.00 39.52 280 GLU C C 1
ATOM 6285 O O . GLU C 1 283 ? -44.293 -13.236 -25.923 1.00 42.18 280 GLU C O 1
ATOM 6291 N N . ARG C 1 284 ? -44.213 -11.542 -24.436 1.00 37.48 281 ARG C N 1
ATOM 6292 C CA . ARG C 1 284 ? -43.688 -10.584 -25.405 1.00 43.04 281 ARG C CA 1
ATOM 6293 C C . ARG C 1 284 ? -42.297 -10.979 -25.887 1.00 37.63 281 ARG C C 1
ATOM 6294 O O . ARG C 1 284 ? -41.971 -10.813 -27.058 1.00 38.41 281 ARG C O 1
ATOM 6302 N N . ASN C 1 285 ? -41.485 -11.500 -24.977 1.00 35.65 282 ASN C N 1
ATOM 6303 C CA . ASN C 1 285 ? -40.152 -11.972 -25.312 1.00 36.48 282 ASN C CA 1
ATOM 6304 C C . ASN C 1 285 ? -40.238 -13.109 -26.330 1.00 37.58 282 ASN C C 1
ATOM 6305 O O . ASN C 1 285 ? -39.547 -13.083 -27.350 1.00 36.54 282 ASN C O 1
ATOM 6310 N N . LEU C 1 286 ? -41.087 -14.103 -26.057 1.00 34.04 283 LEU C N 1
ATOM 6311 C CA . LEU C 1 286 ? -41.180 -15.279 -26.925 1.00 32.36 283 LEU C CA 1
ATOM 6312 C C . LEU C 1 286 ? -41.798 -14.969 -28.277 1.00 34.06 283 LEU C C 1
ATOM 6313 O O . LEU C 1 286 ? -41.518 -15.666 -29.254 1.00 34.46 283 LEU C O 1
ATOM 6318 N N . LEU C 1 287 ? -42.595 -13.909 -28.361 1.00 35.69 284 LEU C N 1
ATOM 6319 C CA . LEU C 1 287 ? -43.190 -13.576 -29.646 1.00 38.75 284 LEU C CA 1
ATOM 6320 C C . LEU C 1 287 ? -42.212 -12.700 -30.399 1.00 40.41 284 LEU C C 1
ATOM 6321 O O . LEU C 1 287 ? -42.287 -12.578 -31.616 1.00 40.65 284 LEU C O 1
ATOM 6326 N N . ASP C 1 288 ? -41.250 -12.137 -29.675 1.00 43.84 285 ASP C N 1
ATOM 6327 C CA . ASP C 1 288 ? -40.220 -11.316 -30.294 1.00 45.25 285 ASP C CA 1
ATOM 6328 C C . ASP C 1 288 ? -39.234 -12.222 -31.023 1.00 41.43 285 ASP C C 1
ATOM 6329 O O . ASP C 1 288 ? -38.732 -11.878 -32.096 1.00 40.64 285 ASP C O 1
ATOM 6334 N N . MET C 1 289 ? -39.010 -13.412 -30.472 1.00 34.85 286 MET C N 1
ATOM 6335 C CA . MET C 1 289 ? -37.963 -14.276 -30.988 1.00 44.00 286 MET C CA 1
ATOM 6336 C C . MET C 1 289 ? -38.504 -15.202 -32.063 1.00 43.22 286 MET C C 1
ATOM 6337 O O . MET C 1 289 ? -37.738 -15.923 -32.702 1.00 44.32 286 MET C O 1
ATOM 6342 N N . THR C 1 290 ? -39.798 -15.101 -32.344 1.00 42.93 287 THR C N 1
ATOM 6343 C CA . THR C 1 290 ? -40.422 -15.993 -33.315 1.00 45.97 287 THR C CA 1
ATOM 6344 C C . THR C 1 290 ? -41.077 -15.194 -34.430 1.00 48.66 287 THR C C 1
ATOM 6345 O O . THR C 1 290 ? -41.962 -15.687 -35.127 1.00 49.65 287 THR C O 1
ATOM 6349 N N . GLY C 1 291 ? -40.644 -13.943 -34.557 1.00 51.64 288 GLY C N 1
ATOM 6350 C CA . GLY C 1 291 ? -41.038 -13.061 -35.641 1.00 51.76 288 GLY C CA 1
ATOM 6351 C C . GLY C 1 291 ? -42.478 -12.593 -35.620 1.00 55.97 288 GLY C C 1
ATOM 6352 O O . GLY C 1 291 ? -42.944 -11.975 -36.576 1.00 60.68 288 GLY C O 1
ATOM 6353 N N . GLN C 1 292 ? -43.185 -12.874 -34.533 1.00 57.44 289 GLN C N 1
ATOM 6354 C CA . GLN C 1 292 ? -44.576 -12.456 -34.404 1.00 67.54 289 GLN C CA 1
ATOM 6355 C C . GLN C 1 292 ? -44.682 -11.058 -33.801 1.00 75.24 289 GLN C C 1
ATOM 6356 O O . GLN C 1 292 ? -43.778 -10.606 -33.099 1.00 72.62 289 GLN C O 1
ATOM 6362 N N . HIS C 1 293 ? -45.790 -10.376 -34.068 1.00 86.36 290 HIS C N 1
ATOM 6363 C CA . HIS C 1 293 ? -46.030 -9.081 -33.450 1.00 95.65 290 HIS C CA 1
ATOM 6364 C C . HIS C 1 293 ? -47.325 -9.155 -32.652 1.00 107.15 290 HIS C C 1
ATOM 6365 O O . HIS C 1 293 ? -48.261 -9.852 -33.047 1.00 111.10 290 HIS C O 1
ATOM 6372 N N . PRO C 1 294 ? -47.389 -8.420 -31.528 1.00 111.80 291 PRO C N 1
ATOM 6373 C CA . PRO C 1 294 ? -48.585 -8.378 -30.680 1.00 112.50 291 PRO C CA 1
ATOM 6374 C C . PRO C 1 294 ? -49.720 -7.602 -31.342 1.00 114.89 291 PRO C C 1
ATOM 6375 O O . PRO C 1 294 ? -49.849 -6.405 -31.090 1.00 116.21 291 PRO C O 1
ATOM 6379 N N . SER D 1 25 ? -21.774 13.513 -0.098 1.00 137.25 22 SER D N 1
ATOM 6380 C CA . SER D 1 25 ? -22.602 13.017 0.996 1.00 133.35 22 SER D CA 1
ATOM 6381 C C . SER D 1 25 ? -23.345 14.152 1.696 1.00 134.50 22 SER D C 1
ATOM 6382 O O . SER D 1 25 ? -22.728 15.026 2.306 1.00 136.75 22 SER D O 1
ATOM 6385 N N . LYS D 1 26 ? -24.672 14.138 1.593 1.00 132.08 23 LYS D N 1
ATOM 6386 C CA . LYS D 1 26 ? -25.512 15.148 2.231 1.00 129.69 23 LYS D CA 1
ATOM 6387 C C . LYS D 1 26 ? -25.853 14.786 3.680 1.00 123.34 23 LYS D C 1
ATOM 6388 O O . LYS D 1 26 ? -26.780 15.350 4.265 1.00 125.23 23 LYS D O 1
ATOM 6390 N N . ILE D 1 27 ? -25.095 13.856 4.254 1.00 114.69 24 ILE D N 1
ATOM 6391 C CA . ILE D 1 27 ? -25.257 13.485 5.654 1.00 106.07 24 ILE D CA 1
ATOM 6392 C C . ILE D 1 27 ? -24.838 14.623 6.581 1.00 105.77 24 ILE D C 1
ATOM 6393 O O . ILE D 1 27 ? -25.391 14.777 7.669 1.00 105.81 24 ILE D O 1
ATOM 6398 N N . ILE D 1 28 ? -23.883 15.435 6.132 1.00 105.61 25 ILE D N 1
ATOM 6399 C CA . ILE D 1 28 ? -23.367 16.536 6.940 1.00 104.90 25 ILE D CA 1
ATOM 6400 C C . ILE D 1 28 ? -24.465 17.537 7.288 1.00 105.19 25 ILE D C 1
ATOM 6401 O O . ILE D 1 28 ? -24.437 18.153 8.353 1.00 104.26 25 ILE D O 1
ATOM 6406 N N . PHE D 1 29 ? -25.444 17.673 6.399 1.00 106.74 26 PHE D N 1
ATOM 6407 C CA . PHE D 1 29 ? -26.585 18.547 6.642 1.00 108.11 26 PHE D CA 1
ATOM 6408 C C . PHE D 1 29 ? -27.441 18.021 7.790 1.00 105.29 26 PHE D C 1
ATOM 6409 O O . PHE D 1 29 ? -27.888 18.782 8.649 1.00 106.38 26 PHE D O 1
ATOM 6411 N N . ARG D 1 30 ? -27.668 16.712 7.795 1.00 100.92 27 ARG D N 1
ATOM 6412 C CA . ARG D 1 30 ? -28.514 16.088 8.807 1.00 98.14 27 ARG D CA 1
ATOM 6413 C C . ARG D 1 30 ? -27.821 15.998 10.165 1.00 88.90 27 ARG D C 1
ATOM 6414 O O . ARG D 1 30 ? -28.481 15.911 11.200 1.00 85.97 27 ARG D O 1
ATOM 6422 N N . LEU D 1 31 ? -26.491 16.009 10.154 1.00 85.39 28 LEU D N 1
ATOM 6423 C CA . LEU D 1 31 ? -25.721 16.087 11.393 1.00 81.83 28 LEU D CA 1
ATOM 6424 C C . LEU D 1 31 ? -25.793 17.492 11.989 1.00 84.24 28 LEU D C 1
ATOM 6425 O O . LEU D 1 31 ? -25.987 17.657 13.193 1.00 85.49 28 LEU D O 1
ATOM 6430 N N . LEU D 1 32 ? -25.641 18.500 11.137 1.00 85.61 29 LEU D N 1
ATOM 6431 C CA . LEU D 1 32 ? -25.741 19.893 11.560 1.00 86.81 29 LEU D CA 1
ATOM 6432 C C . LEU D 1 32 ? -27.138 20.185 12.091 1.00 83.88 29 LEU D C 1
ATOM 6433 O O . LEU D 1 32 ? -27.302 20.901 13.079 1.00 83.58 29 LEU D O 1
ATOM 6438 N N . LEU D 1 33 ? -28.141 19.625 11.425 1.00 81.55 30 LEU D N 1
ATOM 6439 C CA . LEU D 1 33 ? -29.520 19.754 11.868 1.00 82.03 30 LEU D CA 1
ATOM 6440 C C . LEU D 1 33 ? -29.667 19.110 13.243 1.00 77.93 30 LEU D C 1
ATOM 6441 O O . LEU D 1 33 ? -30.434 19.580 14.079 1.00 77.89 30 LEU D O 1
ATOM 6446 N N . ASN D 1 34 ? -28.923 18.033 13.470 1.00 74.98 31 ASN D N 1
ATOM 6447 C CA . ASN D 1 34 ? -28.951 17.348 14.756 1.00 72.17 31 ASN D CA 1
ATOM 6448 C C . ASN D 1 34 ? -28.277 18.156 15.860 1.00 73.93 31 ASN D C 1
ATOM 6449 O O . ASN D 1 34 ? -28.694 18.104 17.016 1.00 75.37 31 ASN D O 1
ATOM 6454 N N . VAL D 1 35 ? -27.228 18.893 15.503 1.00 73.55 32 VAL D N 1
ATOM 6455 C CA . VAL D 1 35 ? -26.571 19.779 16.457 1.00 74.75 32 VAL D CA 1
ATOM 6456 C C . VAL D 1 35 ? -27.542 20.880 16.872 1.00 78.21 32 VAL D C 1
ATOM 6457 O O . VAL D 1 35 ? -27.616 21.253 18.044 1.00 79.71 32 VAL D O 1
ATOM 6461 N N . LEU D 1 36 ? -28.293 21.385 15.899 1.00 79.48 33 LEU D N 1
ATOM 6462 C CA . LEU D 1 36 ? -29.301 22.408 16.148 1.00 82.79 33 LEU D CA 1
ATOM 6463 C C . LEU D 1 36 ? -30.435 21.883 17.030 1.00 81.07 33 LEU D C 1
ATOM 6464 O O . LEU D 1 36 ? -30.935 22.597 17.892 1.00 84.78 33 LEU D O 1
ATOM 6469 N N . MET D 1 37 ? -30.860 20.645 16.801 1.00 76.35 34 MET D N 1
ATOM 6470 C CA . MET D 1 37 ? -31.910 20.061 17.632 1.00 72.20 34 MET D CA 1
ATOM 6471 C C . MET D 1 37 ? -31.456 19.912 19.081 1.00 68.85 34 MET D C 1
ATOM 6472 O O . MET D 1 37 ? -32.259 20.040 20.005 1.00 67.77 34 MET D O 1
ATOM 6477 N N . SER D 1 38 ? -30.166 19.644 19.270 1.00 66.90 35 SER D N 1
ATOM 6478 C CA . SER D 1 38 ? -29.597 19.527 20.608 1.00 66.53 35 SER D CA 1
ATOM 6479 C C . SER D 1 38 ? -29.568 20.860 21.352 1.00 70.08 35 SER D C 1
ATOM 6480 O O . SER D 1 38 ? -29.919 20.924 22.529 1.00 70.07 35 SER D O 1
ATOM 6483 N N . ILE D 1 39 ? -29.151 21.923 20.671 1.00 72.75 36 ILE D N 1
ATOM 6484 C CA . ILE D 1 39 ? -29.120 23.238 21.298 1.00 77.21 36 ILE D CA 1
ATOM 6485 C C . ILE D 1 39 ? -30.540 23.695 21.644 1.00 77.69 36 ILE D C 1
ATOM 6486 O O . ILE D 1 39 ? -30.756 24.323 22.680 1.00 79.69 36 ILE D O 1
ATOM 6491 N N . ILE D 1 40 ? -31.504 23.368 20.785 1.00 77.47 37 ILE D N 1
ATOM 6492 C CA . ILE D 1 40 ? -32.908 23.646 21.074 1.00 79.36 37 ILE D CA 1
ATOM 6493 C C . ILE D 1 40 ? -33.330 22.907 22.337 1.00 79.73 37 ILE D C 1
ATOM 6494 O O . ILE D 1 40 ? -33.992 23.470 23.209 1.00 83.66 37 ILE D O 1
ATOM 6499 N N . ALA D 1 41 ? -32.919 21.647 22.433 1.00 76.83 38 ALA D N 1
ATOM 6500 C CA . ALA D 1 41 ? -33.237 20.813 23.585 1.00 75.33 38 ALA D CA 1
ATOM 6501 C C . ALA D 1 41 ? -32.642 21.387 24.867 1.00 76.34 38 ALA D C 1
ATOM 6502 O O . ALA D 1 41 ? -33.262 21.329 25.929 1.00 80.12 38 ALA D O 1
ATOM 6504 N N . ILE D 1 42 ? -31.436 21.936 24.762 1.00 73.86 39 ILE D N 1
ATOM 6505 C CA . ILE D 1 42 ? -30.764 22.525 25.914 1.00 72.00 39 ILE D CA 1
ATOM 6506 C C . ILE D 1 42 ? -31.479 23.782 26.409 1.00 80.47 39 ILE D C 1
ATOM 6507 O O . ILE D 1 42 ? -31.723 23.930 27.607 1.00 82.74 39 ILE D O 1
ATOM 6512 N N . ILE D 1 43 ? -31.826 24.679 25.490 1.00 81.97 40 ILE D N 1
ATOM 6513 C CA . ILE D 1 43 ? -32.453 25.942 25.871 1.00 85.46 40 ILE D CA 1
ATOM 6514 C C . ILE D 1 43 ? -33.920 25.785 26.266 1.00 87.31 40 ILE D C 1
ATOM 6515 O O . ILE D 1 43 ? -34.460 26.611 27.000 1.00 93.59 40 ILE D O 1
ATOM 6520 N N . SER D 1 44 ? -34.564 24.727 25.786 1.00 85.14 41 SER D N 1
ATOM 6521 C CA . SER D 1 44 ? -35.981 24.525 26.064 1.00 87.00 41 SER D CA 1
ATOM 6522 C C . SER D 1 44 ? -36.216 23.550 27.217 1.00 88.07 41 SER D C 1
ATOM 6523 O O . SER D 1 44 ? -37.354 23.349 27.640 1.00 89.64 41 SER D O 1
ATOM 6526 N N . TYR D 1 45 ? -35.141 22.947 27.720 1.00 86.45 42 TYR D N 1
ATOM 6527 C CA . TYR D 1 45 ? -35.238 22.014 28.843 1.00 83.13 42 TYR D CA 1
ATOM 6528 C C . TYR D 1 45 ? -35.847 22.671 30.087 1.00 84.29 42 TYR D C 1
ATOM 6529 O O . TYR D 1 45 ? -36.420 21.994 30.941 1.00 82.65 42 TYR D O 1
ATOM 6538 N N . GLN D 1 46 ? -35.729 23.993 30.169 1.00 86.74 43 GLN D N 1
ATOM 6539 C CA . GLN D 1 46 ? -36.313 24.770 31.257 1.00 91.93 43 GLN D CA 1
ATOM 6540 C C . GLN D 1 46 ? -37.826 24.596 31.318 1.00 90.49 43 GLN D C 1
ATOM 6541 O O . GLN D 1 46 ? -38.403 24.412 32.391 1.00 89.33 43 GLN D O 1
ATOM 6547 N N . TRP D 1 47 ? -38.462 24.669 30.154 1.00 90.24 44 TRP D N 1
ATOM 6548 C CA . TRP D 1 47 ? -39.916 24.680 30.070 1.00 92.56 44 TRP D CA 1
ATOM 6549 C C . TRP D 1 47 ? -40.506 23.271 30.059 1.00 91.95 44 TRP D C 1
ATOM 6550 O O . TRP D 1 47 ? -41.711 23.102 29.857 1.00 91.93 44 TRP D O 1
ATOM 6561 N N . TYR D 1 48 ? -39.655 22.270 30.280 1.00 91.24 45 TYR D N 1
ATOM 6562 C CA . TYR D 1 48 ? -40.069 20.867 30.265 1.00 89.68 45 TYR D CA 1
ATOM 6563 C C . TYR D 1 48 ? -41.129 20.545 31.311 1.00 91.87 45 TYR D C 1
ATOM 6564 O O . TYR D 1 48 ? -42.173 19.975 30.992 1.00 91.99 45 TYR D O 1
ATOM 6573 N N . GLU D 1 49 ? -40.850 20.904 32.561 1.00 93.49 46 GLU D N 1
ATOM 6574 C CA . GLU D 1 49 ? -41.784 20.654 33.652 1.00 95.84 46 GLU D CA 1
ATOM 6575 C C . GLU D 1 49 ? -43.046 21.487 33.475 1.00 99.98 46 GLU D C 1
ATOM 6576 O O . GLU D 1 49 ? -44.156 21.005 33.702 1.00 102.85 46 GLU D O 1
ATOM 6578 N N . GLN D 1 50 ? -42.869 22.733 33.043 1.00 99.56 47 GLN D N 1
ATOM 6579 C CA . GLN D 1 50 ? -43.985 23.657 32.863 1.00 101.29 47 GLN D CA 1
ATOM 6580 C C . GLN D 1 50 ? -44.879 23.263 31.687 1.00 102.11 47 GLN D C 1
ATOM 6581 O O . GLN D 1 50 ? -45.866 23.937 31.396 1.00 106.57 47 GLN D O 1
ATOM 6583 N N . LEU D 1 51 ? -44.535 22.166 31.021 1.00 97.18 48 LEU D N 1
ATOM 6584 C CA . LEU D 1 51 ? -45.332 21.661 29.912 1.00 95.89 48 LEU D CA 1
ATOM 6585 C C . LEU D 1 51 ? -45.830 20.254 30.223 1.00 95.32 48 LEU D C 1
ATOM 6586 O O . LEU D 1 51 ? -46.828 19.800 29.665 1.00 95.60 48 LEU D O 1
ATOM 6588 N N . GLY D 1 52 ? -45.123 19.564 31.113 1.00 94.89 49 GLY D N 1
ATOM 6589 C CA . GLY D 1 52 ? -45.514 18.228 31.521 1.00 93.77 49 GLY D CA 1
ATOM 6590 C C . GLY D 1 52 ? -44.812 17.148 30.724 1.00 89.00 49 GLY D C 1
ATOM 6591 O O . GLY D 1 52 ? -45.248 15.994 30.703 1.00 86.66 49 GLY D O 1
ATOM 6592 N N . ILE D 1 53 ? -43.715 17.518 30.071 1.00 86.71 50 ILE D N 1
ATOM 6593 C CA . ILE D 1 53 ? -42.973 16.566 29.257 1.00 82.96 50 ILE D CA 1
ATOM 6594 C C . ILE D 1 53 ? -41.795 15.939 30.002 1.00 79.67 50 ILE D C 1
ATOM 6595 O O . ILE D 1 53 ? -40.926 16.634 30.528 1.00 80.41 50 ILE D O 1
ATOM 6600 N N . HIS D 1 54 ? -41.786 14.611 30.047 1.00 77.44 51 HIS D N 1
ATOM 6601 C CA . HIS D 1 54 ? -40.669 13.879 30.623 1.00 81.94 51 HIS D CA 1
ATOM 6602 C C . HIS D 1 54 ? -40.114 12.939 29.570 1.00 77.84 51 HIS D C 1
ATOM 6603 O O . HIS D 1 54 ? -40.869 12.276 28.856 1.00 77.07 51 HIS D O 1
ATOM 6610 N N . LEU D 1 55 ? -38.792 12.875 29.482 1.00 74.26 52 LEU D N 1
ATOM 6611 C CA . LEU D 1 55 ? -38.141 11.976 28.545 1.00 71.11 52 LEU D CA 1
ATOM 6612 C C . LEU D 1 55 ? -36.916 11.337 29.180 1.00 71.08 52 LEU D C 1
ATOM 6613 O O . LEU D 1 55 ? -35.927 12.015 29.466 1.00 72.65 52 LEU D O 1
ATOM 6618 N N . THR D 1 56 ? -36.993 10.033 29.420 1.00 66.06 53 THR D N 1
ATOM 6619 C CA . THR D 1 56 ? -35.863 9.309 29.973 1.00 60.81 53 THR D CA 1
ATOM 6620 C C . THR D 1 56 ? -35.122 8.591 28.851 1.00 58.48 53 THR D C 1
ATOM 6621 O O . THR D 1 56 ? -35.623 8.486 27.731 1.00 54.19 53 THR D O 1
ATOM 6625 N N . VAL D 1 57 ? -33.924 8.107 29.156 1.00 57.73 54 VAL D N 1
ATOM 6626 C CA . VAL D 1 57 ? -33.070 7.470 28.162 1.00 53.97 54 VAL D CA 1
ATOM 6627 C C . VAL D 1 57 ? -33.486 6.019 27.886 1.00 53.23 54 VAL D C 1
ATOM 6628 O O . VAL D 1 57 ? -33.369 5.535 26.758 1.00 53.21 54 VAL D O 1
ATOM 6632 N N . ALA D 1 58 ? -33.969 5.330 28.918 1.00 53.60 55 ALA D N 1
ATOM 6633 C CA . ALA D 1 58 ? -34.311 3.904 28.814 1.00 49.23 55 ALA D CA 1
ATOM 6634 C C . ALA D 1 58 ? -35.236 3.513 27.645 1.00 50.37 55 ALA D C 1
ATOM 6635 O O . ALA D 1 58 ? -34.957 2.536 26.950 1.00 49.83 55 ALA D O 1
ATOM 6637 N N . PRO D 1 59 ? -36.344 4.254 27.433 1.00 49.76 56 PRO D N 1
ATOM 6638 C CA . PRO D 1 59 ? -37.200 3.900 26.294 1.00 45.55 56 PRO D CA 1
ATOM 6639 C C . PRO D 1 59 ? -36.489 4.097 24.962 1.00 47.22 56 PRO D C 1
ATOM 6640 O O . PRO D 1 59 ? -36.756 3.359 24.016 1.00 49.94 56 PRO D O 1
ATOM 6644 N N . PHE D 1 60 ? -35.601 5.083 24.891 1.00 48.44 57 PHE D N 1
ATOM 6645 C CA . PHE D 1 60 ? -34.853 5.346 23.662 1.00 48.70 57 PHE D CA 1
ATOM 6646 C C . PHE D 1 60 ? -33.706 4.361 23.435 1.00 50.95 57 PHE D C 1
ATOM 6647 O O . PHE D 1 60 ? -33.271 4.157 22.300 1.00 52.17 57 PHE D O 1
ATOM 6655 N N . SER D 1 61 ? -33.227 3.747 24.512 1.00 49.93 58 SER D N 1
ATOM 6656 C CA . SER D 1 61 ? -32.261 2.665 24.387 1.00 49.23 58 SER D CA 1
ATOM 6657 C C . SER D 1 61 ? -32.943 1.469 23.746 1.00 45.47 58 SER D C 1
ATOM 6658 O O . SER D 1 61 ? -32.383 0.835 22.851 1.00 45.65 58 SER D O 1
ATOM 6661 N N . LEU D 1 62 ? -34.161 1.175 24.195 1.00 42.40 59 LEU D N 1
ATOM 6662 C CA . LEU D 1 62 ? -34.937 0.088 23.609 1.00 43.35 59 LEU D CA 1
ATOM 6663 C C . LEU D 1 62 ? -35.151 0.341 22.120 1.00 42.70 59 LEU D C 1
ATOM 6664 O O . LEU D 1 62 ? -34.849 -0.515 21.287 1.00 38.56 59 LEU D O 1
ATOM 6669 N N . LEU D 1 63 ? -35.653 1.529 21.796 1.00 42.59 60 LEU D N 1
ATOM 6670 C CA . LEU D 1 63 ? -35.919 1.896 20.412 1.00 42.10 60 LEU D CA 1
ATOM 6671 C C . LEU D 1 63 ? -34.640 1.892 19.578 1.00 41.10 60 LEU D C 1
ATOM 6672 O O . LEU D 1 63 ? -34.626 1.380 18.459 1.00 40.98 60 LEU D O 1
ATOM 6677 N N . GLY D 1 64 ? -33.566 2.445 20.134 1.00 38.53 61 GLY D N 1
ATOM 6678 C CA . GLY D 1 64 ? -32.301 2.526 19.424 1.00 32.82 61 GLY D CA 1
ATOM 6679 C C . GLY D 1 64 ? -31.724 1.165 19.085 1.00 33.84 61 GLY D C 1
ATOM 6680 O O . GLY D 1 64 ? -31.236 0.945 17.975 1.00 36.87 61 GLY D O 1
ATOM 6681 N N . ILE D 1 65 ? -31.789 0.243 20.039 1.00 33.47 62 ILE D N 1
ATOM 6682 C CA . ILE D 1 65 ? -31.259 -1.102 19.841 1.00 31.04 62 ILE D CA 1
ATOM 6683 C C . ILE D 1 65 ? -32.081 -1.844 18.785 1.00 32.28 62 ILE D C 1
ATOM 6684 O O . ILE D 1 65 ? -31.529 -2.548 17.937 1.00 32.65 62 ILE D O 1
ATOM 6689 N N . ALA D 1 66 ? -33.399 -1.657 18.823 1.00 33.23 63 ALA D N 1
ATOM 6690 C CA . ALA D 1 66 ? -34.288 -2.272 17.845 1.00 34.22 63 ALA D CA 1
ATOM 6691 C C . ALA D 1 66 ? -33.954 -1.786 16.437 1.00 35.53 63 ALA D C 1
ATOM 6692 O O . ALA D 1 66 ? -33.871 -2.579 15.505 1.00 34.29 63 ALA D O 1
ATOM 6694 N N . ILE D 1 67 ? -33.747 -0.480 16.302 1.00 37.06 64 ILE D N 1
ATOM 6695 C CA . ILE D 1 67 ? -33.393 0.122 15.022 1.00 34.83 64 ILE D CA 1
ATOM 6696 C C . ILE D 1 67 ? -32.042 -0.385 14.527 1.00 31.74 64 ILE D C 1
ATOM 6697 O O . ILE D 1 67 ? -31.873 -0.660 13.337 1.00 33.91 64 ILE D O 1
ATOM 6702 N N . ALA D 1 68 ? -31.086 -0.520 15.440 1.00 28.53 65 ALA D N 1
ATOM 6703 C CA . ALA D 1 68 ? -29.766 -1.022 15.071 1.00 27.30 65 ALA D CA 1
ATOM 6704 C C . ALA D 1 68 ? -29.843 -2.454 14.546 1.00 26.21 65 ALA D C 1
ATOM 6705 O O . ALA D 1 68 ? -29.210 -2.790 13.548 1.00 28.85 65 ALA D O 1
ATOM 6707 N N . ILE D 1 69 ? -30.636 -3.288 15.212 1.00 29.21 66 ILE D N 1
ATOM 6708 C CA . ILE D 1 69 ? -30.835 -4.669 14.780 1.00 27.72 66 ILE D CA 1
ATOM 6709 C C . ILE D 1 69 ? -31.435 -4.723 13.378 1.00 30.28 66 ILE D C 1
ATOM 6710 O O . ILE D 1 69 ? -30.952 -5.463 12.514 1.00 28.92 66 ILE D O 1
ATOM 6715 N N . PHE D 1 70 ? -32.479 -3.930 13.148 1.00 30.91 67 PHE D N 1
ATOM 6716 C CA . PHE D 1 70 ? -33.138 -3.928 11.846 1.00 32.97 67 PHE D CA 1
ATOM 6717 C C . PHE D 1 70 ? -32.220 -3.373 10.754 1.00 28.29 67 PHE D C 1
ATOM 6718 O O . PHE D 1 70 ? -32.224 -3.871 9.632 1.00 28.60 67 PHE D O 1
ATOM 6726 N N . LEU D 1 71 ? -31.428 -2.355 11.095 1.00 28.58 68 LEU D N 1
ATOM 6727 C CA . LEU D 1 71 ? -30.436 -1.792 10.178 1.00 30.80 68 LEU D CA 1
ATOM 6728 C C . LEU D 1 71 ? -29.349 -2.807 9.817 1.00 31.78 68 LEU D C 1
ATOM 6729 O O . LEU D 1 71 ? -28.865 -2.829 8.683 1.00 31.73 68 LEU D O 1
ATOM 6734 N N . GLY D 1 72 ? -28.953 -3.625 10.791 1.00 30.59 69 GLY D N 1
ATOM 6735 C CA . GLY D 1 72 ? -27.959 -4.656 10.565 1.00 24.45 69 GLY D CA 1
ATOM 6736 C C . GLY D 1 72 ? -28.449 -5.656 9.540 1.00 26.55 69 GLY D C 1
ATOM 6737 O O . GLY D 1 72 ? -27.780 -5.901 8.535 1.00 28.69 69 GLY D O 1
ATOM 6738 N N . PHE D 1 73 ? -29.644 -6.199 9.768 1.00 24.25 70 PHE D N 1
ATOM 6739 C CA . PHE D 1 73 ? -30.231 -7.155 8.836 1.00 24.43 70 PHE D CA 1
ATOM 6740 C C . PHE D 1 73 ? -30.466 -6.543 7.455 1.00 29.92 70 PHE D C 1
ATOM 6741 O O . PHE D 1 73 ? -30.249 -7.197 6.439 1.00 30.57 70 PHE D O 1
ATOM 6749 N N . ARG D 1 74 ? -30.910 -5.291 7.419 1.00 30.90 71 ARG D N 1
ATOM 6750 C CA . ARG D 1 74 ? -31.153 -4.615 6.150 1.00 34.82 71 ARG D CA 1
ATOM 6751 C C . ARG D 1 74 ? -29.856 -4.434 5.358 1.00 30.61 71 ARG D C 1
ATOM 6752 O O . ARG D 1 74 ? -29.816 -4.714 4.161 1.00 31.83 71 ARG D O 1
ATOM 6760 N N . ASN D 1 75 ? -28.812 -3.944 6.028 1.00 29.78 72 ASN D N 1
ATOM 6761 C CA . ASN D 1 75 ? -27.518 -3.708 5.391 1.00 30.25 72 ASN D CA 1
ATOM 6762 C C . ASN D 1 75 ? -26.969 -5.019 4.829 1.00 29.16 72 ASN D C 1
ATOM 6763 O O . ASN D 1 75 ? -26.380 -5.059 3.750 1.00 30.35 72 ASN D O 1
ATOM 6768 N N . SER D 1 76 ? -27.199 -6.098 5.566 1.00 30.84 73 SER D N 1
ATOM 6769 C CA . SER D 1 76 ? -26.791 -7.427 5.133 1.00 34.65 73 SER D CA 1
ATOM 6770 C C . SER D 1 76 ? -27.438 -7.788 3.802 1.00 34.82 73 SER D C 1
ATOM 6771 O O . SER D 1 76 ? -26.768 -8.279 2.897 1.00 28.05 73 SER D O 1
ATOM 6774 N N . ALA D 1 77 ? -28.736 -7.521 3.677 1.00 28.71 74 ALA D N 1
ATOM 6775 C CA . ALA D 1 77 ? -29.441 -7.786 2.429 1.00 30.66 74 ALA D C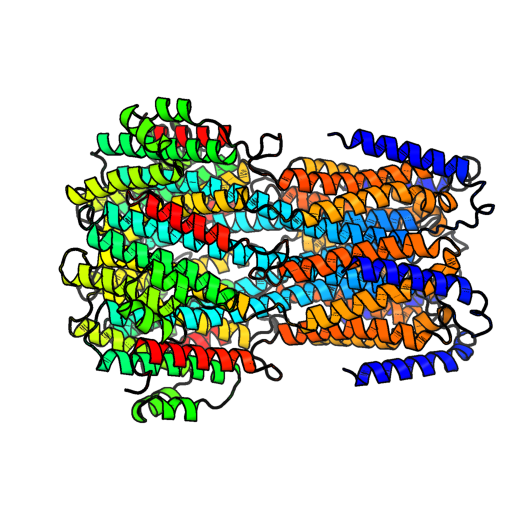A 1
ATOM 6776 C C . ALA D 1 77 ? -28.931 -6.913 1.274 1.00 33.08 74 ALA D C 1
ATOM 6777 O O . ALA D 1 77 ? -28.830 -7.380 0.138 1.00 34.43 74 ALA D O 1
ATOM 6779 N N . SER D 1 78 ? -28.619 -5.653 1.564 1.00 38.37 75 SER D N 1
ATOM 6780 C CA . SER D 1 78 ? -28.116 -4.741 0.538 1.00 37.86 75 SER D CA 1
ATOM 6781 C C . SER D 1 78 ? -26.757 -5.198 0.016 1.00 36.57 75 SER D C 1
ATOM 6782 O O . SER D 1 78 ? -26.501 -5.173 -1.189 1.00 35.07 75 SER D O 1
ATOM 6785 N N . TYR D 1 79 ? -25.898 -5.627 0.936 1.00 37.42 76 TYR D N 1
ATOM 6786 C CA . TYR D 1 79 ? -24.572 -6.116 0.595 1.00 36.63 76 TYR D CA 1
ATOM 6787 C C . TYR D 1 79 ? -24.628 -7.354 -0.309 1.00 40.05 76 TYR D C 1
ATOM 6788 O O . TYR D 1 79 ? -23.927 -7.428 -1.325 1.00 32.93 76 TYR D O 1
ATOM 6797 N N . SER D 1 80 ? -25.493 -8.302 0.046 1.00 33.59 77 SER D N 1
ATOM 6798 C CA . SER D 1 80 ? -25.674 -9.526 -0.730 1.00 31.52 77 SER D CA 1
ATOM 6799 C C . SER D 1 80 ? -26.167 -9.253 -2.140 1.00 34.27 77 SER D C 1
ATOM 6800 O O . SER D 1 80 ? -25.838 -9.985 -3.074 1.00 33.44 77 SER D O 1
ATOM 6803 N N . ARG D 1 81 ? -27.009 -8.236 -2.279 1.00 30.68 78 ARG D N 1
ATOM 6804 C CA . ARG D 1 81 ? -27.520 -7.855 -3.581 1.00 29.65 78 ARG D CA 1
ATOM 6805 C C . ARG D 1 81 ? -26.388 -7.255 -4.426 1.00 29.36 78 ARG D C 1
ATOM 6806 O O . ARG D 1 81 ? -26.260 -7.543 -5.613 1.00 28.03 78 ARG D O 1
ATOM 6814 N N . PHE D 1 82 ? -25.554 -6.436 -3.800 1.00 30.99 79 PHE D N 1
ATOM 6815 C CA . PHE D 1 82 ? -24.390 -5.868 -4.471 1.00 31.04 79 PHE D CA 1
ATOM 6816 C C . PHE D 1 82 ? -23.449 -7.001 -4.904 1.00 30.29 79 PHE D C 1
ATOM 6817 O O . PHE D 1 82 ? -22.937 -7.001 -6.021 1.00 28.88 79 PHE D O 1
ATOM 6825 N N . VAL D 1 83 ? -23.241 -7.966 -4.011 1.00 31.03 80 VAL D N 1
ATOM 6826 C CA . VAL D 1 83 ? -22.381 -9.117 -4.276 1.00 28.62 80 VAL D CA 1
ATOM 6827 C C . VAL D 1 83 ? -22.909 -9.973 -5.437 1.00 33.22 80 VAL D C 1
ATOM 6828 O O . VAL D 1 83 ? -22.132 -10.417 -6.288 1.00 32.34 80 VAL D O 1
ATOM 6832 N N . GLU D 1 84 ? -24.219 -10.205 -5.487 1.00 28.70 81 GLU D N 1
ATOM 6833 C CA . GLU D 1 84 ? -24.792 -10.972 -6.601 1.00 31.88 81 GLU D CA 1
ATOM 6834 C C . GLU D 1 84 ? -24.586 -10.288 -7.963 1.00 31.59 81 GLU D C 1
ATOM 6835 O O . GLU D 1 84 ? -24.252 -10.947 -8.954 1.00 28.60 81 GLU D O 1
ATOM 6841 N N . ALA D 1 85 ? -24.788 -8.971 -8.003 1.00 27.67 82 ALA D N 1
ATOM 6842 C CA . ALA D 1 85 ? -24.567 -8.186 -9.218 1.00 28.65 82 ALA D CA 1
ATOM 6843 C C . ALA D 1 85 ? -23.140 -8.366 -9.692 1.00 29.46 82 ALA D C 1
ATOM 6844 O O . ALA D 1 85 ? -22.851 -8.515 -10.878 1.00 30.13 82 ALA D O 1
ATOM 6846 N N . ARG D 1 86 ? -22.244 -8.352 -8.726 1.00 25.91 83 ARG D N 1
ATOM 6847 C CA . ARG D 1 86 ? -20.847 -8.511 -9.015 1.00 34.84 83 ARG D CA 1
ATOM 6848 C C . ARG D 1 86 ? -20.508 -9.871 -9.581 1.00 29.10 83 ARG D C 1
ATOM 6849 O O . ARG D 1 86 ? -19.720 -9.988 -10.512 1.00 26.87 83 ARG D O 1
ATOM 6857 N N . ASN D 1 87 ? -21.112 -10.891 -8.985 1.00 24.07 84 ASN D N 1
ATOM 6858 C CA . ASN D 1 87 ? -20.969 -12.271 -9.413 1.00 29.35 84 ASN D CA 1
ATOM 6859 C C . ASN D 1 87 ? -21.450 -12.475 -10.841 1.00 27.32 84 ASN D C 1
ATOM 6860 O O . ASN D 1 87 ? -20.790 -13.139 -11.640 1.00 29.80 84 ASN D O 1
ATOM 6865 N N . LEU D 1 88 ? -22.622 -11.921 -11.142 1.00 22.92 85 LEU D N 1
ATOM 6866 C CA . LEU D 1 88 ? -23.200 -12.030 -12.474 1.00 21.01 85 LEU D CA 1
ATOM 6867 C C . LEU D 1 88 ? -22.241 -11.480 -13.530 1.00 24.12 85 LEU D C 1
ATOM 6868 O O . LEU D 1 88 ? -22.007 -12.114 -14.555 1.00 26.52 85 LEU D O 1
ATOM 6873 N N . TRP D 1 89 ? -21.665 -10.312 -13.269 1.00 25.48 86 TRP D N 1
ATOM 6874 C CA . TRP D 1 89 ? -20.700 -9.736 -14.200 1.00 23.52 86 TRP D CA 1
ATOM 6875 C C . TRP D 1 89 ? -19.414 -10.541 -14.318 1.00 24.67 86 TRP D C 1
ATOM 6876 O O . TRP D 1 89 ? -18.833 -10.616 -15.397 1.00 27.25 86 TRP D O 1
ATOM 6887 N N . GLY D 1 90 ? -18.977 -11.142 -13.215 1.00 23.50 87 GLY D N 1
ATOM 6888 C CA . GLY D 1 90 ? -17.817 -12.013 -13.240 1.00 23.69 87 GLY D CA 1
ATOM 6889 C C . GLY D 1 90 ? -18.044 -13.182 -14.179 1.00 26.00 87 GLY D C 1
ATOM 6890 O O . GLY D 1 90 ? -17.134 -13.629 -14.869 1.00 28.69 87 GLY D O 1
ATOM 6891 N N . THR D 1 91 ? -19.279 -13.665 -14.207 1.00 25.14 88 THR D N 1
ATOM 6892 C CA . THR D 1 91 ? -19.667 -14.779 -15.059 1.00 25.57 88 THR D CA 1
ATOM 6893 C C . THR D 1 91 ? -19.609 -14.434 -16.551 1.00 25.05 88 THR D C 1
ATOM 6894 O O . THR D 1 91 ? -19.268 -15.288 -17.370 1.00 25.73 88 THR D O 1
ATOM 6898 N N . VAL D 1 92 ? -19.937 -13.191 -16.902 1.00 27.22 89 VAL D N 1
ATOM 6899 C CA . VAL D 1 92 ? -19.808 -12.735 -18.289 1.00 29.09 89 VAL D CA 1
ATOM 6900 C C . VAL D 1 92 ? -18.376 -12.930 -18.772 1.00 31.43 89 VAL D C 1
ATOM 6901 O O . VAL D 1 92 ? -18.143 -13.521 -19.820 1.00 34.43 89 VAL D O 1
ATOM 6905 N N . LEU D 1 93 ? -17.419 -12.466 -17.979 1.00 34.32 90 LEU D N 1
ATOM 6906 C CA . LEU D 1 93 ? -16.011 -12.566 -18.343 1.00 37.96 90 LEU D CA 1
ATOM 6907 C C . LEU D 1 93 ? -15.581 -14.023 -18.472 1.00 34.07 90 LEU D C 1
ATOM 6908 O O . LEU D 1 93 ? -14.892 -14.392 -19.423 1.00 30.49 90 LEU D O 1
ATOM 6913 N N . ILE D 1 94 ? -15.994 -14.842 -17.507 1.00 28.70 91 ILE D N 1
ATOM 6914 C CA . ILE D 1 94 ? -15.647 -16.258 -17.498 1.00 28.41 91 ILE D CA 1
ATOM 6915 C C . ILE D 1 94 ? -16.219 -17.003 -18.702 1.00 27.78 91 ILE D C 1
ATOM 6916 O O . ILE D 1 94 ? -15.493 -17.690 -19.413 1.00 29.75 91 ILE D O 1
ATOM 6921 N N . ALA D 1 95 ? -17.520 -16.860 -18.927 1.00 23.32 92 ALA D N 1
ATOM 6922 C CA . ALA D 1 95 ? -18.194 -17.587 -19.996 1.00 25.45 92 ALA D CA 1
ATOM 6923 C C . ALA D 1 95 ? -17.695 -17.181 -21.376 1.00 26.50 92 ALA D C 1
ATOM 6924 O O . ALA D 1 95 ? -17.549 -18.024 -22.260 1.00 29.76 92 ALA D O 1
ATOM 6926 N N . GLU D 1 96 ? -17.427 -15.893 -21.556 1.00 26.28 93 GLU D N 1
ATOM 6927 C CA . GLU D 1 96 ? -16.946 -15.389 -22.843 1.00 30.83 93 GLU D CA 1
ATOM 6928 C C . GLU D 1 96 ? -15.514 -15.807 -23.135 1.00 33.30 93 GLU D C 1
ATOM 6929 O O . GLU D 1 96 ? -15.173 -16.112 -24.274 1.00 36.94 93 GLU D O 1
ATOM 6935 N N . ARG D 1 97 ? -14.677 -15.810 -22.106 1.00 32.61 94 ARG D N 1
ATOM 6936 C CA . ARG D 1 97 ? -13.326 -16.340 -22.232 1.00 32.56 94 ARG D CA 1
ATOM 6937 C C . ARG D 1 97 ? -13.321 -17.808 -22.672 1.00 28.99 94 ARG D C 1
ATOM 6938 O O . ARG D 1 97 ? -12.545 -18.193 -23.538 1.00 33.50 94 ARG D O 1
ATOM 6946 N N . THR D 1 98 ? -14.156 -18.636 -22.052 1.00 28.03 95 THR D N 1
ATOM 6947 C CA . THR D 1 98 ? -14.134 -20.068 -22.361 1.00 34.37 95 THR D CA 1
ATOM 6948 C C . THR D 1 98 ? -14.752 -20.386 -23.716 1.00 33.34 95 THR D C 1
ATOM 6949 O O . THR D 1 98 ? -14.304 -21.301 -24.401 1.00 34.38 95 THR D O 1
ATOM 6953 N N . LEU D 1 99 ? -15.788 -19.644 -24.091 1.00 24.63 96 LEU D N 1
ATOM 6954 C CA . LEU D 1 99 ? -16.365 -19.797 -25.417 1.00 34.48 96 LEU D CA 1
ATOM 6955 C C . LEU D 1 99 ? -15.302 -19.537 -26.489 1.00 35.84 96 LEU D C 1
ATOM 6956 O O . LEU D 1 99 ? -15.154 -20.315 -27.437 1.00 36.98 96 LEU D O 1
ATOM 6961 N N . VAL D 1 100 ? -14.546 -18.455 -26.323 1.00 31.44 97 VAL D N 1
ATOM 6962 C CA . VAL D 1 100 ? -13.481 -18.128 -27.260 1.00 33.17 97 VAL D CA 1
ATOM 6963 C C . VAL D 1 100 ? -12.361 -19.174 -27.198 1.00 36.10 97 VAL D C 1
ATOM 6964 O O . VAL D 1 100 ? -11.793 -19.540 -28.228 1.00 36.85 97 VAL D O 1
ATOM 6968 N N . ARG D 1 101 ? -12.052 -19.664 -25.996 1.00 34.84 98 ARG D N 1
ATOM 6969 C CA . ARG D 1 101 ? -11.050 -20.726 -25.852 1.00 36.03 98 ARG D CA 1
ATOM 6970 C C . ARG D 1 101 ? -11.483 -21.990 -26.599 1.00 33.61 98 ARG D C 1
ATOM 6971 O O . ARG D 1 101 ? -10.686 -22.599 -27.317 1.00 32.86 98 ARG D O 1
ATOM 6979 N N . GLN D 1 102 ? -12.750 -22.366 -26.431 1.00 29.34 99 GLN D N 1
ATOM 6980 C CA . GLN D 1 102 ? -13.315 -23.529 -27.111 1.00 32.70 99 GLN D CA 1
ATOM 6981 C C . GLN D 1 102 ? -13.257 -23.385 -28.630 1.00 38.02 99 GLN D C 1
ATOM 6982 O O . GLN D 1 102 ? -12.909 -24.334 -29.331 1.00 38.12 99 GLN D O 1
ATOM 6988 N N . LEU D 1 103 ? -13.594 -22.199 -29.132 1.00 37.44 100 LEU D N 1
ATOM 6989 C CA . LEU D 1 103 ? -13.532 -21.936 -30.567 1.00 40.98 100 LEU D CA 1
ATOM 6990 C C . LEU D 1 103 ? -12.128 -22.109 -31.111 1.00 43.87 100 LEU D C 1
ATOM 6991 O O . LEU D 1 103 ? -11.945 -22.640 -32.204 1.00 48.17 100 LEU D O 1
ATOM 6996 N N . ARG D 1 104 ? -11.137 -21.654 -30.354 1.00 44.72 101 ARG D N 1
ATOM 6997 C CA . ARG D 1 104 ? -9.747 -21.826 -30.762 1.00 46.72 101 ARG D CA 1
ATOM 6998 C C . ARG D 1 104 ? -9.282 -23.268 -30.641 1.00 45.46 101 ARG D C 1
ATOM 6999 O O . ARG D 1 104 ? -8.602 -23.775 -31.529 1.00 48.87 101 ARG D O 1
ATOM 7007 N N . ASN D 1 105 ? -9.644 -23.929 -29.545 1.00 43.86 102 ASN D N 1
ATOM 7008 C CA . ASN D 1 105 ? -9.214 -25.306 -29.336 1.00 46.88 102 ASN D CA 1
ATOM 7009 C C . ASN D 1 105 ? -9.890 -26.265 -30.311 1.00 44.31 102 ASN D C 1
ATOM 7010 O O . ASN D 1 105 ? -9.267 -27.208 -30.790 1.00 45.91 102 ASN D O 1
ATOM 7015 N N . ILE D 1 106 ? -11.162 -26.014 -30.610 1.00 41.15 103 ILE D N 1
ATOM 7016 C CA . ILE D 1 106 ? -11.951 -26.939 -31.417 1.00 39.46 103 ILE D CA 1
ATOM 7017 C C . ILE D 1 106 ? -11.876 -26.602 -32.907 1.00 43.50 103 ILE D C 1
ATOM 7018 O O . ILE D 1 106 ? -11.838 -27.499 -33.748 1.00 47.45 103 ILE D O 1
ATOM 7023 N N . LEU D 1 107 ? -11.843 -25.313 -33.234 1.00 44.71 104 LEU D N 1
ATOM 7024 C CA . LEU D 1 107 ? -11.755 -24.885 -34.631 1.00 46.28 104 LEU D CA 1
ATOM 7025 C C . LEU D 1 107 ? -10.644 -23.859 -34.865 1.00 46.06 104 LEU D C 1
ATOM 7026 O O . LEU D 1 107 ? -10.931 -22.715 -35.213 1.00 44.85 104 LEU D O 1
ATOM 7031 N N . PRO D 1 108 ? -9.374 -24.263 -34.682 1.00 46.79 105 PRO D N 1
ATOM 7032 C CA . PRO D 1 108 ? -8.244 -23.324 -34.747 1.00 51.58 105 PRO D CA 1
ATOM 7033 C C . PRO D 1 108 ? -8.103 -22.603 -36.086 1.00 54.28 105 PRO D C 1
ATOM 7034 O O . PRO D 1 108 ? -7.476 -21.544 -36.131 1.00 58.95 105 PRO D O 1
ATOM 7038 N N . ALA D 1 109 ? -8.662 -23.163 -37.155 1.00 52.03 106 ALA D N 1
ATOM 7039 C CA . ALA D 1 109 ? -8.506 -22.569 -38.481 1.00 56.39 106 ALA D CA 1
ATOM 7040 C C . ALA D 1 109 ? -9.660 -21.648 -38.903 1.00 58.57 106 ALA D C 1
ATOM 7041 O O . ALA D 1 109 ? -9.573 -20.973 -39.928 1.00 62.54 106 ALA D O 1
ATOM 7043 N N . GLU D 1 110 ? -10.734 -21.615 -38.120 1.00 52.82 107 GLU D N 1
ATOM 7044 C CA . GLU D 1 110 ? -11.917 -20.837 -38.487 1.00 53.53 107 GLU D CA 1
ATOM 7045 C C . GLU D 1 110 ? -11.880 -19.385 -37.994 1.00 47.55 107 GLU D C 1
ATOM 7046 O O . GLU D 1 110 ? -12.735 -18.977 -37.208 1.00 45.16 107 GLU D O 1
ATOM 7052 N N . HIS D 1 111 ? -10.918 -18.599 -38.468 1.00 50.02 108 HIS D N 1
ATOM 7053 C CA . HIS D 1 111 ? -10.719 -17.243 -37.945 1.00 59.48 108 HIS D CA 1
ATOM 7054 C C . HIS D 1 111 ? -11.849 -16.265 -38.265 1.00 57.12 108 HIS D C 1
ATOM 7055 O O . HIS D 1 111 ? -12.136 -15.372 -37.464 1.00 53.93 108 HIS D O 1
ATOM 7062 N N . ASP D 1 112 ? -12.479 -16.418 -39.426 1.00 51.20 109 ASP D N 1
ATOM 7063 C CA . ASP D 1 112 ? -13.649 -15.607 -39.757 1.00 51.13 109 ASP D CA 1
ATOM 7064 C C . ASP D 1 112 ? -14.768 -15.800 -38.731 1.00 47.70 109 ASP D C 1
ATOM 7065 O O . ASP D 1 112 ? -15.403 -14.840 -38.301 1.00 47.90 109 ASP D O 1
ATOM 7070 N N . ALA D 1 113 ? -15.006 -17.051 -38.354 1.00 45.97 110 ALA D N 1
ATOM 7071 C CA . ALA D 1 113 ? -16.002 -17.372 -37.344 1.00 44.59 110 ALA D CA 1
ATOM 7072 C C . ALA D 1 113 ? -15.587 -16.837 -35.968 1.00 45.16 110 ALA D C 1
ATOM 7073 O O . ALA D 1 113 ? -16.428 -16.372 -35.197 1.00 43.24 110 ALA D O 1
ATOM 7075 N N . HIS D 1 114 ? -14.294 -16.927 -35.659 1.00 45.86 111 HIS D N 1
ATOM 7076 C CA . HIS D 1 114 ? -13.757 -16.378 -34.413 1.00 44.42 111 HIS D CA 1
ATOM 7077 C C . HIS D 1 114 ? -14.068 -14.893 -34.270 1.00 46.94 111 HIS D C 1
ATOM 7078 O O . HIS D 1 114 ? -14.536 -14.444 -33.224 1.00 47.58 111 HIS D O 1
ATOM 7085 N N . ARG D 1 115 ? -13.788 -14.139 -35.330 1.00 47.81 112 ARG D N 1
ATOM 7086 C CA . ARG D 1 115 ? -13.927 -12.692 -35.308 1.00 49.92 112 ARG D CA 1
ATOM 7087 C C . ARG D 1 115 ? -15.382 -12.282 -35.162 1.00 42.90 112 ARG D C 1
ATOM 7088 O O . ARG D 1 115 ? -15.695 -11.365 -34.409 1.00 57.63 112 ARG D O 1
ATOM 7096 N N . ARG D 1 116 ? -16.264 -12.943 -35.904 1.00 46.45 113 ARG D N 1
ATOM 7097 C CA . ARG D 1 116 ? -17.691 -12.645 -35.827 1.00 41.92 113 ARG D CA 1
ATOM 7098 C C . ARG D 1 116 ? -18.246 -12.910 -34.427 1.00 44.54 113 ARG D C 1
ATOM 7099 O O . ARG D 1 116 ? -18.935 -12.068 -33.852 1.00 45.54 113 ARG D O 1
ATOM 7107 N N . ILE D 1 117 ? -17.926 -14.072 -33.873 1.00 39.91 114 ILE D N 1
ATOM 7108 C CA . ILE D 1 117 ? -18.426 -14.446 -32.558 1.00 40.92 114 ILE D CA 1
ATOM 7109 C C . ILE D 1 117 ? -17.865 -13.536 -31.459 1.00 41.82 114 ILE D C 1
ATOM 7110 O O . ILE D 1 117 ? -18.596 -13.120 -30.555 1.00 42.70 114 ILE D O 1
ATOM 7115 N N . VAL D 1 118 ? -16.574 -13.223 -31.539 1.00 38.22 115 VAL D N 1
ATOM 7116 C CA . VAL D 1 118 ? -15.970 -12.288 -30.593 1.00 39.30 115 VAL D CA 1
ATOM 7117 C C . VAL D 1 118 ? -16.661 -10.915 -30.612 1.00 40.27 115 VAL D C 1
ATOM 7118 O O . VAL D 1 118 ? -16.913 -10.324 -29.562 1.00 41.58 115 VAL D O 1
ATOM 7122 N N . SER D 1 119 ? -16.984 -10.417 -31.798 1.00 37.75 116 SER D N 1
ATOM 7123 C CA . SER D 1 119 ? -17.684 -9.141 -31.894 1.00 41.70 116 SER D CA 1
ATOM 7124 C C . SER D 1 119 ? -19.070 -9.209 -31.243 1.00 41.95 116 SER D C 1
ATOM 7125 O O . SER D 1 119 ? -19.500 -8.256 -30.595 1.00 41.49 116 SER D O 1
ATOM 7128 N N . TYR D 1 120 ? -19.757 -10.339 -31.401 1.00 39.74 117 TYR D N 1
ATOM 7129 C CA . TYR D 1 120 ? -21.044 -10.545 -30.733 1.00 38.80 117 TYR D CA 1
ATOM 7130 C C . TYR D 1 120 ? -20.905 -10.621 -29.208 1.00 35.82 117 TYR D C 1
ATOM 7131 O O . TYR D 1 120 ? -21.706 -10.038 -28.475 1.00 33.25 117 TYR D O 1
ATOM 7140 N N . LEU D 1 121 ? -19.893 -11.343 -28.736 1.00 32.06 118 LEU D N 1
ATOM 7141 C CA . LEU D 1 121 ? -19.663 -11.473 -27.305 1.00 32.07 118 LEU D CA 1
ATOM 7142 C C . LEU D 1 121 ? -19.319 -10.126 -26.665 1.00 36.24 118 LEU D C 1
ATOM 7143 O O . LEU D 1 121 ? -19.818 -9.802 -25.588 1.00 34.90 118 LEU D O 1
ATOM 7148 N N . VAL D 1 122 ? -18.493 -9.332 -27.339 1.00 31.94 119 VAL D N 1
ATOM 7149 C CA . VAL D 1 122 ? -18.158 -8.002 -26.841 1.00 34.78 119 VAL D CA 1
ATOM 7150 C C . VAL D 1 122 ? -19.382 -7.078 -26.880 1.00 38.41 119 VAL D C 1
ATOM 7151 O O . VAL D 1 122 ? -19.640 -6.335 -25.928 1.00 38.28 119 VAL D O 1
ATOM 7155 N N . ALA D 1 123 ? -20.143 -7.136 -27.971 1.00 34.17 120 ALA D N 1
ATOM 7156 C CA . ALA D 1 123 ? -21.365 -6.341 -28.082 1.00 37.63 120 ALA D CA 1
ATOM 7157 C C . ALA D 1 123 ? -22.368 -6.686 -26.975 1.00 35.34 120 ALA D C 1
ATOM 7158 O O . ALA D 1 123 ? -23.022 -5.798 -26.422 1.00 33.81 120 ALA D O 1
ATOM 7160 N N . PHE D 1 124 ? -22.473 -7.972 -26.647 1.00 30.72 121 PHE D N 1
ATOM 7161 C CA . PHE D 1 124 ? -23.346 -8.422 -25.569 1.00 28.89 121 PHE D CA 1
ATOM 7162 C C . PHE D 1 124 ? -23.016 -7.694 -24.258 1.00 30.66 121 PHE D C 1
ATOM 7163 O O . PHE D 1 124 ? -23.914 -7.219 -23.564 1.00 30.95 121 PHE D O 1
ATOM 7171 N N . SER D 1 125 ? -21.727 -7.608 -23.933 1.00 30.51 122 SER D N 1
ATOM 7172 C CA . SER D 1 125 ? -21.271 -6.959 -22.703 1.00 33.73 122 SER D CA 1
ATOM 7173 C C . SER D 1 125 ? -21.648 -5.485 -22.650 1.00 34.81 122 SER D C 1
ATOM 7174 O O . SER D 1 125 ? -22.196 -5.005 -21.655 1.00 36.62 122 SER D O 1
ATOM 7177 N N . TRP D 1 126 ? -21.322 -4.760 -23.712 1.00 34.73 123 TRP D N 1
ATOM 7178 C CA . TRP D 1 126 ? -21.636 -3.342 -23.781 1.00 34.38 123 TRP D CA 1
ATOM 7179 C C . TRP D 1 126 ? -23.143 -3.109 -23.781 1.00 36.68 123 TRP D C 1
ATOM 7180 O O . TRP D 1 126 ? -23.636 -2.208 -23.103 1.00 37.04 123 TRP D O 1
ATOM 7191 N N . SER D 1 127 ? -23.872 -3.931 -24.530 1.00 33.46 124 SER D N 1
ATOM 7192 C CA . SER D 1 127 ? -25.322 -3.802 -24.589 1.00 35.13 124 SER D CA 1
ATOM 7193 C C . SER D 1 127 ? -25.958 -4.056 -23.218 1.00 31.95 124 SER D C 1
ATOM 7194 O O . SER D 1 127 ? -26.906 -3.377 -22.831 1.00 32.65 124 SER D O 1
ATOM 7197 N N . LEU D 1 128 ? -25.427 -5.030 -22.487 1.00 30.07 125 LEU D N 1
ATOM 7198 C CA . LEU D 1 128 ? -25.904 -5.303 -21.133 1.00 28.80 125 LEU D CA 1
ATOM 7199 C C . LEU D 1 128 ? -25.635 -4.100 -20.227 1.00 32.18 125 LEU D C 1
ATOM 7200 O O . LEU D 1 128 ? -26.488 -3.704 -19.436 1.00 34.74 125 LEU D O 1
ATOM 7205 N N . LYS D 1 129 ? -24.452 -3.509 -20.370 1.00 33.08 126 LYS D N 1
ATOM 7206 C CA . LYS D 1 129 ? -24.065 -2.342 -19.583 1.00 37.15 126 LYS D CA 1
ATOM 7207 C C . LYS D 1 129 ? -25.005 -1.161 -19.837 1.00 39.62 126 LYS D C 1
ATOM 7208 O O . LYS D 1 129 ? -25.513 -0.540 -18.899 1.00 40.53 126 LYS D O 1
ATOM 7214 N N . HIS D 1 130 ? -25.237 -0.860 -21.108 1.00 35.36 127 HIS D N 1
ATOM 7215 C CA . HIS D 1 130 ? -26.106 0.248 -21.493 1.00 37.45 127 HIS D CA 1
ATOM 7216 C C . HIS D 1 130 ? -27.543 0.032 -21.034 1.00 37.99 127 HIS D C 1
ATOM 7217 O O . HIS D 1 130 ? -28.225 0.968 -20.611 1.00 39.67 127 HIS D O 1
ATOM 7224 N N . GLN D 1 131 ? -27.993 -1.212 -21.129 1.00 35.09 128 GLN D N 1
ATOM 7225 C CA . GLN D 1 131 ? -29.330 -1.597 -20.702 1.00 40.14 128 GLN D CA 1
ATOM 7226 C C . GLN D 1 131 ? -29.546 -1.338 -19.206 1.00 40.88 128 GLN D C 1
ATOM 7227 O O . GLN D 1 131 ? -30.582 -0.812 -18.798 1.00 40.30 128 GLN D O 1
ATOM 7233 N N . LEU D 1 132 ? -28.563 -1.713 -18.393 1.00 35.57 129 LEU D N 1
ATOM 7234 C CA . LEU D 1 132 ? -28.660 -1.541 -16.947 1.00 38.54 129 LEU D CA 1
ATOM 7235 C C . LEU D 1 132 ? -28.525 -0.068 -16.551 1.00 40.29 129 LEU D C 1
ATOM 7236 O O . LEU D 1 132 ? -29.089 0.368 -15.550 1.00 39.34 129 LEU D O 1
ATOM 7241 N N . ARG D 1 133 ? -27.796 0.697 -17.357 1.00 41.59 130 ARG D N 1
ATOM 7242 C CA . ARG D 1 133 ? -27.591 2.116 -17.089 1.00 42.98 130 ARG D CA 1
ATOM 7243 C C . ARG D 1 133 ? -28.655 2.969 -17.762 1.00 44.02 130 ARG D C 1
ATOM 7244 O O . ARG D 1 133 ? -28.691 4.186 -17.570 1.00 44.52 130 ARG D O 1
ATOM 7252 N N . LYS D 1 134 ? -29.513 2.323 -18.547 1.00 44.44 131 LYS D N 1
ATOM 7253 C CA . LYS D 1 134 ? -30.529 3.006 -19.350 1.00 48.47 131 LYS D CA 1
ATOM 7254 C C . LYS D 1 134 ? -29.914 4.063 -20.263 1.00 50.34 131 LYS D C 1
ATOM 7255 O O . LYS D 1 134 ? -30.443 5.170 -20.408 1.00 49.34 131 LYS D O 1
ATOM 7261 N N . THR D 1 135 ? -28.791 3.715 -20.878 1.00 49.25 132 THR D N 1
ATOM 7262 C CA . THR D 1 135 ? -28.160 4.600 -21.849 1.00 49.68 132 THR D CA 1
ATOM 7263 C C . THR D 1 135 ? -28.178 3.989 -23.243 1.00 50.01 132 THR D C 1
ATOM 7264 O O . THR D 1 135 ? -28.516 2.818 -23.423 1.00 51.17 132 THR D O 1
ATOM 7268 N N . ASP D 1 136 ? -27.799 4.805 -24.217 1.00 55.41 133 ASP D N 1
ATOM 7269 C CA . ASP D 1 136 ? -27.860 4.465 -25.630 1.00 49.38 133 ASP D CA 1
ATOM 7270 C C . ASP D 1 136 ? -26.654 3.630 -26.067 1.00 48.02 133 ASP D C 1
ATOM 7271 O O . ASP D 1 136 ? -25.518 4.090 -25.994 1.00 64.88 133 ASP D O 1
ATOM 7276 N N . PRO D 1 137 ? -26.901 2.399 -26.540 1.00 51.77 134 PRO D N 1
ATOM 7277 C CA . PRO D 1 137 ? -25.816 1.476 -26.900 1.00 49.25 134 PRO D CA 1
ATOM 7278 C C . PRO D 1 137 ? -25.300 1.628 -28.332 1.00 46.85 134 PRO D C 1
ATOM 7279 O O . PRO D 1 137 ? -24.408 0.885 -28.737 1.00 46.09 134 PRO D O 1
ATOM 7283 N N . THR D 1 138 ? -25.836 2.590 -29.073 1.00 51.91 135 THR D N 1
ATOM 7284 C CA . THR D 1 138 ? -25.584 2.700 -30.509 1.00 52.03 135 THR D CA 1
ATOM 7285 C C . THR D 1 138 ? -24.117 2.773 -30.964 1.00 53.07 135 THR D C 1
ATOM 7286 O O . THR D 1 138 ? -23.706 2.010 -31.838 1.00 53.01 135 THR D O 1
ATOM 7290 N N . ALA D 1 139 ? -23.329 3.678 -30.389 1.00 56.95 136 ALA D N 1
ATOM 7291 C CA . ALA D 1 139 ? -21.932 3.807 -30.808 1.00 55.67 136 ALA D CA 1
ATOM 7292 C C . ALA D 1 139 ? -21.115 2.562 -30.514 1.00 55.68 136 ALA D C 1
ATOM 7293 O O . ALA D 1 139 ? -20.318 2.136 -31.349 1.00 57.20 136 ALA D O 1
ATOM 7295 N N . ASP D 1 140 ? -21.300 1.993 -29.324 1.00 53.59 137 ASP D N 1
ATOM 7296 C CA . ASP D 1 140 ? -20.590 0.775 -28.964 1.00 50.59 137 ASP D CA 1
ATOM 7297 C C . ASP D 1 140 ? -20.935 -0.335 -29.944 1.00 49.18 137 ASP D C 1
ATOM 7298 O O . ASP D 1 140 ? -20.056 -1.057 -30.403 1.00 52.73 137 ASP D O 1
ATOM 7303 N N . LEU D 1 141 ? -22.213 -0.441 -30.294 1.00 49.25 138 LEU D N 1
ATOM 7304 C CA . LEU D 1 141 ? -22.662 -1.452 -31.250 1.00 51.15 138 LEU D CA 1
ATOM 7305 C C . LEU D 1 141 ? -22.131 -1.227 -32.662 1.00 55.19 138 LEU D C 1
ATOM 7306 O O . LEU D 1 141 ? -21.753 -2.178 -33.340 1.00 56.75 138 LEU D O 1
ATOM 7311 N N . ARG D 1 142 ? -22.115 0.026 -33.109 1.00 57.14 139 ARG D N 1
ATOM 7312 C CA . ARG D 1 142 ? -21.652 0.337 -34.461 1.00 62.10 139 ARG D CA 1
ATOM 7313 C C . ARG D 1 142 ? -20.138 0.168 -34.592 1.00 60.85 139 ARG D C 1
ATOM 7314 O O . ARG D 1 142 ? -19.623 -0.143 -35.665 1.00 63.33 139 ARG D O 1
ATOM 7322 N N . ARG D 1 143 ? -19.442 0.362 -33.481 1.00 59.47 140 ARG D N 1
ATOM 7323 C CA . ARG D 1 143 ? -18.001 0.171 -33.405 1.00 61.68 140 ARG D CA 1
ATOM 7324 C C . ARG D 1 143 ? -17.638 -1.308 -33.529 1.00 59.72 140 ARG D C 1
ATOM 7325 O O . ARG D 1 143 ? -16.552 -1.653 -33.988 1.00 63.31 140 ARG D O 1
ATOM 7333 N N . LEU D 1 144 ? -18.557 -2.181 -33.131 1.00 55.25 141 LEU D N 1
ATOM 7334 C CA . LEU D 1 144 ? -18.270 -3.609 -33.053 1.00 52.80 141 LEU D CA 1
ATOM 7335 C C . LEU D 1 144 ? -18.894 -4.403 -34.199 1.00 54.88 141 LEU D C 1
ATOM 7336 O O . LEU D 1 144 ? -18.368 -5.442 -34.598 1.00 54.84 141 LEU D O 1
ATOM 7341 N N . LEU D 1 145 ? -20.005 -3.909 -34.737 1.00 57.23 142 LEU D N 1
ATOM 7342 C CA . LEU D 1 145 ? -20.799 -4.685 -35.687 1.00 61.13 142 LEU D CA 1
ATOM 7343 C C . LEU D 1 145 ? -21.120 -3.896 -36.949 1.00 69.36 142 LEU D C 1
ATOM 7344 O O . LEU D 1 145 ? -21.150 -2.665 -36.929 1.00 71.90 142 LEU D O 1
ATOM 7349 N N . PRO D 1 146 ? -21.355 -4.610 -38.061 1.00 74.79 143 PRO D N 1
ATOM 7350 C CA . PRO D 1 146 ? -21.790 -3.941 -39.289 1.00 81.94 143 PRO D CA 1
ATOM 7351 C C . PRO D 1 146 ? -23.179 -3.348 -39.108 1.00 88.31 143 PRO D C 1
ATOM 7352 O O . PRO D 1 146 ? -23.986 -3.908 -38.363 1.00 88.58 143 PRO D O 1
ATOM 7356 N N . GLU D 1 147 ? -23.445 -2.231 -39.775 1.00 94.47 144 GLU D N 1
ATOM 7357 C CA . GLU D 1 147 ? -24.689 -1.485 -39.591 1.00 98.87 144 GLU D CA 1
ATOM 7358 C C . GLU D 1 147 ? -25.929 -2.336 -39.876 1.00 96.42 144 GLU D C 1
ATOM 7359 O O . GLU D 1 147 ? -26.992 -2.114 -39.295 1.00 93.75 144 GLU D O 1
ATOM 7365 N N . GLU D 1 148 ? -25.786 -3.295 -40.787 1.00 97.32 145 GLU D N 1
ATOM 7366 C CA . GLU D 1 148 ? -26.871 -4.214 -41.119 1.00 99.10 145 GLU D CA 1
ATOM 7367 C C . GLU D 1 148 ? -27.443 -4.943 -39.899 1.00 94.12 145 GLU D C 1
ATOM 7368 O O . GLU D 1 148 ? -28.659 -4.993 -39.717 1.00 95.40 145 GLU D O 1
ATOM 7374 N N . ARG D 1 149 ? -26.569 -5.504 -39.068 1.00 86.69 146 ARG D N 1
ATOM 7375 C CA . ARG D 1 149 ? -26.994 -6.178 -37.841 1.00 80.33 146 ARG D CA 1
ATOM 7376 C C . ARG D 1 149 ? -27.426 -5.211 -36.742 1.00 74.56 146 ARG D C 1
ATOM 7377 O O . ARG D 1 149 ? -28.341 -5.505 -35.975 1.00 73.60 146 ARG D O 1
ATOM 7385 N N . VAL D 1 150 ? -26.757 -4.064 -36.669 1.00 70.26 147 VAL D N 1
ATOM 7386 C CA . VAL D 1 150 ? -27.053 -3.059 -35.652 1.00 65.00 147 VAL D CA 1
ATOM 7387 C C . VAL D 1 150 ? -28.506 -2.590 -35.707 1.00 66.21 147 VAL D C 1
ATOM 7388 O O . VAL D 1 150 ? -29.168 -2.499 -34.669 1.00 64.60 147 VAL D O 1
ATOM 7392 N N . THR D 1 151 ? -29.003 -2.298 -36.907 1.00 68.67 148 THR D N 1
ATOM 7393 C CA . THR D 1 151 ? -30.401 -1.905 -37.062 1.00 68.52 148 THR D CA 1
ATOM 7394 C C . THR D 1 151 ? -31.315 -3.043 -36.608 1.00 62.92 148 THR D C 1
ATOM 7395 O O . THR D 1 151 ? -32.323 -2.806 -35.951 1.00 63.44 148 THR D O 1
ATOM 7399 N N . GLU D 1 152 ? -30.958 -4.274 -36.962 1.00 61.70 149 GLU D N 1
ATOM 7400 C CA . GLU D 1 152 ? -31.729 -5.447 -36.557 1.00 66.47 149 GLU D CA 1
ATOM 7401 C C . GLU D 1 152 ? -31.780 -5.599 -35.033 1.00 67.08 149 GLU D C 1
ATOM 7402 O O . GLU D 1 152 ? -32.833 -5.879 -34.462 1.00 70.19 149 GLU D O 1
ATOM 7408 N N . ILE D 1 153 ? -30.636 -5.421 -34.381 1.00 63.15 150 ILE D N 1
ATOM 7409 C CA . ILE D 1 153 ? -30.549 -5.533 -32.928 1.00 55.40 150 ILE D CA 1
ATOM 7410 C C . ILE D 1 153 ? -31.310 -4.411 -32.228 1.00 56.34 150 ILE D C 1
ATOM 7411 O O . ILE D 1 153 ? -32.043 -4.647 -31.267 1.00 56.88 150 ILE D O 1
ATOM 7416 N N . LEU D 1 154 ? -31.147 -3.191 -32.728 1.00 56.98 151 LEU D N 1
ATOM 7417 C CA . LEU D 1 154 ? -31.808 -2.030 -32.146 1.00 58.13 151 LEU D CA 1
ATOM 7418 C C . LEU D 1 154 ? -33.316 -2.032 -32.415 1.00 59.25 151 LEU D C 1
ATOM 7419 O O . LEU D 1 154 ? -34.070 -1.318 -31.751 1.00 60.95 151 LEU D O 1
ATOM 7424 N N . ALA D 1 155 ? -33.750 -2.815 -33.400 1.00 58.14 152 ALA D N 1
ATOM 7425 C CA . ALA D 1 155 ? -35.168 -2.883 -33.750 1.00 62.49 152 ALA D CA 1
ATOM 7426 C C . ALA D 1 155 ? -35.950 -3.724 -32.744 1.00 64.90 152 ALA D C 1
ATOM 7427 O O . ALA D 1 155 ? -37.173 -3.621 -32.650 1.00 66.80 152 ALA D O 1
ATOM 7429 N N . SER D 1 156 ? -35.234 -4.573 -32.012 1.00 63.23 153 SER D N 1
ATOM 7430 C CA . SER D 1 156 ? -35.833 -5.435 -31.001 1.00 59.52 153 SER D CA 1
ATOM 7431 C C . SER D 1 156 ? -36.043 -4.701 -29.679 1.00 59.39 153 SER D C 1
ATOM 7432 O O . SER D 1 156 ? -35.270 -3.813 -29.322 1.00 60.32 153 SER D O 1
ATOM 7435 N N . SER D 1 157 ? -37.107 -5.064 -28.969 1.00 61.20 154 SER D N 1
ATOM 7436 C CA . SER D 1 157 ? -37.352 -4.549 -27.622 1.00 61.72 154 SER D CA 1
ATOM 7437 C C . SER D 1 157 ? -36.407 -5.189 -26.596 1.00 56.21 154 SER D C 1
ATOM 7438 O O . SER D 1 157 ? -36.292 -4.718 -25.461 1.00 54.46 154 SER D O 1
ATOM 7441 N N . MET D 1 158 ? -35.728 -6.261 -26.994 1.00 49.75 155 MET D N 1
ATOM 7442 C CA . MET D 1 158 ? -34.752 -6.886 -26.111 1.00 44.72 155 MET D CA 1
ATOM 7443 C C . MET D 1 158 ? -33.434 -7.116 -26.859 1.00 41.82 155 MET D C 1
ATOM 7444 O O . MET D 1 158 ? -33.098 -8.252 -27.194 1.00 39.08 155 MET D O 1
ATOM 7449 N N . PRO D 1 159 ? -32.675 -6.030 -27.101 1.00 40.93 156 PRO D N 1
ATOM 7450 C CA . PRO D 1 159 ? -31.462 -6.060 -27.931 1.00 39.78 156 PRO D CA 1
ATOM 7451 C C . PRO D 1 159 ? -30.363 -6.995 -27.442 1.00 39.50 156 PRO D C 1
ATOM 7452 O O . PRO D 1 159 ? -29.721 -7.658 -28.254 1.00 43.34 156 PRO D O 1
ATOM 7456 N N . THR D 1 160 ? -30.147 -7.046 -26.133 1.00 35.68 157 THR D N 1
ATOM 7457 C CA . THR D 1 160 ? -29.126 -7.926 -25.580 1.00 33.61 157 THR D CA 1
ATOM 7458 C C . THR D 1 160 ? -29.476 -9.393 -25.814 1.00 33.02 157 THR D C 1
ATOM 7459 O O . THR D 1 160 ? -28.603 -10.205 -26.116 1.00 29.31 157 THR D O 1
ATOM 7463 N N . ASN D 1 161 ? -30.759 -9.721 -25.696 1.00 32.85 158 ASN D N 1
ATOM 7464 C CA . ASN D 1 161 ? -31.228 -11.070 -25.989 1.00 31.56 158 ASN D CA 1
ATOM 7465 C C . ASN D 1 161 ? -31.037 -11.389 -27.467 1.00 31.87 158 ASN D C 1
ATOM 7466 O O . ASN D 1 161 ? -30.625 -12.491 -27.824 1.00 33.75 158 ASN D O 1
ATOM 7471 N N . ARG D 1 162 ? -31.302 -10.406 -28.319 1.00 31.57 159 ARG D N 1
ATOM 7472 C CA . ARG D 1 162 ? -31.168 -10.588 -29.759 1.00 40.38 159 ARG D CA 1
ATOM 7473 C C . ARG D 1 162 ? -29.712 -10.867 -30.147 1.00 41.41 159 ARG D C 1
ATOM 7474 O O . ARG D 1 162 ? -29.444 -11.640 -31.066 1.00 45.28 159 ARG D O 1
ATOM 7482 N N . ILE D 1 163 ? -28.779 -10.236 -29.440 1.00 40.36 160 ILE D N 1
ATOM 7483 C CA . ILE D 1 163 ? -27.351 -10.495 -29.624 1.00 38.39 160 ILE D CA 1
ATOM 7484 C C . ILE D 1 163 ? -26.963 -11.940 -29.281 1.00 32.40 160 ILE D C 1
ATOM 7485 O O . ILE D 1 163 ? -26.188 -12.564 -30.003 1.00 34.92 160 ILE D O 1
ATOM 7490 N N . LEU D 1 164 ? -27.505 -12.482 -28.194 1.00 28.13 161 LEU D N 1
ATOM 7491 C CA . LEU D 1 164 ? -27.255 -13.890 -27.881 1.00 26.76 161 LEU D CA 1
ATOM 7492 C C . LEU D 1 164 ? -27.804 -14.815 -28.960 1.00 30.16 161 LEU D C 1
ATOM 7493 O O . LEU D 1 164 ? -27.174 -15.814 -29.308 1.00 33.07 161 LEU D O 1
ATOM 7498 N N . LEU D 1 165 ? -28.980 -14.478 -29.476 1.00 28.94 162 LEU D N 1
ATOM 7499 C CA . LEU D 1 165 ? -29.602 -15.253 -30.535 1.00 30.24 162 LEU D CA 1
ATOM 7500 C C . LEU D 1 165 ? -28.709 -15.252 -31.781 1.00 38.10 162 LEU D C 1
ATOM 7501 O O . LEU D 1 165 ? -28.550 -16.279 -32.437 1.00 40.46 162 LEU D O 1
ATOM 7506 N N . LEU D 1 166 ? -28.130 -14.095 -32.097 1.00 33.71 163 LEU D N 1
ATOM 7507 C CA . LEU D 1 166 ? -27.227 -13.967 -33.241 1.00 36.07 163 LEU D CA 1
ATOM 7508 C C . LEU D 1 166 ? -25.920 -14.729 -33.024 1.00 37.05 163 LEU D C 1
ATOM 7509 O O . LEU D 1 166 ? -25.395 -15.343 -33.954 1.00 36.34 163 LEU D O 1
ATOM 7514 N N . ALA D 1 167 ? -25.396 -14.688 -31.802 1.00 31.24 164 ALA D N 1
ATOM 7515 C CA . ALA D 1 167 ? -24.203 -15.466 -31.480 1.00 33.14 164 ALA D CA 1
ATOM 7516 C C . ALA D 1 167 ? -24.517 -16.943 -31.641 1.00 34.23 164 ALA D C 1
ATOM 7517 O O . ALA D 1 167 ? -23.691 -17.712 -32.128 1.00 36.75 164 ALA D O 1
ATOM 7519 N N . GLY D 1 168 ? -25.726 -17.325 -31.236 1.00 32.49 165 GLY D N 1
ATOM 7520 C CA . GLY D 1 168 ? -26.209 -18.682 -31.405 1.00 31.22 165 GLY D CA 1
ATOM 7521 C C . GLY D 1 168 ? -26.318 -19.084 -32.867 1.00 36.70 165 GLY D C 1
ATOM 7522 O O . GLY D 1 168 ? -26.083 -20.244 -33.213 1.00 38.57 165 GLY D O 1
ATOM 7523 N N . ASN D 1 169 ? -26.674 -18.132 -33.727 1.00 40.30 166 ASN D N 1
ATOM 7524 C CA . ASN D 1 169 ? -26.740 -18.388 -35.162 1.00 47.57 166 ASN D CA 1
ATOM 7525 C C . ASN D 1 169 ? -25.388 -18.757 -35.763 1.00 41.59 166 ASN D C 1
ATOM 7526 O O . ASN D 1 169 ? -25.301 -19.633 -36.622 1.00 42.00 166 ASN D O 1
ATOM 7531 N N . GLU D 1 170 ? -24.341 -18.079 -35.307 1.00 36.99 167 GLU D N 1
ATOM 7532 C CA . GLU D 1 170 ? -22.987 -18.355 -35.764 1.00 37.27 167 GLU D CA 1
ATOM 7533 C C . GLU D 1 170 ? -22.590 -19.788 -35.453 1.00 36.69 167 GLU D C 1
ATOM 7534 O O . GLU D 1 170 ? -22.110 -20.517 -36.323 1.00 40.10 167 GLU D O 1
ATOM 7540 N N . ILE D 1 171 ? -22.822 -20.193 -34.211 1.00 35.21 168 ILE D N 1
ATOM 7541 C CA . ILE D 1 171 ? -22.508 -21.545 -33.775 1.00 39.67 168 ILE D CA 1
ATOM 7542 C C . ILE D 1 171 ? -23.375 -22.571 -34.505 1.00 38.43 168 ILE D C 1
ATOM 7543 O O . ILE D 1 171 ? -22.899 -23.643 -34.877 1.00 36.92 168 ILE D O 1
ATOM 7548 N N . GLY D 1 172 ? -24.646 -22.238 -34.713 1.00 33.67 169 GLY D N 1
ATOM 7549 C CA . GLY D 1 172 ? -25.552 -23.127 -35.417 1.00 38.52 169 GLY D CA 1
ATOM 7550 C C . GLY D 1 172 ? -25.134 -23.373 -36.858 1.00 42.70 169 GLY D C 1
ATOM 7551 O O . GLY D 1 172 ? -25.254 -24.488 -37.366 1.00 43.39 169 GLY D O 1
ATOM 7552 N N . GLN D 1 173 ? -24.617 -22.336 -37.511 1.00 43.24 170 GLN D N 1
ATOM 7553 C CA . GLN D 1 173 ? -24.166 -22.457 -38.891 1.00 44.39 170 GLN D CA 1
ATOM 7554 C C . GLN D 1 173 ? -22.912 -23.311 -38.993 1.00 43.67 170 GLN D C 1
ATOM 7555 O O . GLN D 1 173 ? -22.743 -24.056 -39.958 1.00 46.15 170 GLN D O 1
ATOM 7561 N N . LEU D 1 174 ? -22.024 -23.186 -38.011 1.00 39.96 171 LEU D N 1
ATOM 7562 C CA . LEU D 1 174 ? -20.833 -24.026 -37.969 1.00 42.30 171 LEU D CA 1
ATOM 7563 C C . LEU D 1 174 ? -21.241 -25.492 -37.844 1.00 43.28 171 LEU D C 1
ATOM 7564 O O . LEU D 1 174 ? -20.593 -26.379 -38.398 1.00 45.36 171 LEU D O 1
ATOM 7569 N N . ARG D 1 175 ? -22.333 -25.736 -37.126 1.00 40.77 172 ARG D N 1
ATOM 7570 C CA . ARG D 1 175 ? -22.853 -27.085 -36.963 1.00 40.80 172 ARG D CA 1
ATOM 7571 C C . ARG D 1 175 ? -23.437 -27.610 -38.270 1.00 45.40 172 ARG D C 1
ATOM 7572 O O . ARG D 1 175 ? -23.146 -28.736 -38.679 1.00 47.64 172 ARG D O 1
ATOM 7580 N N . GLU D 1 176 ? -24.246 -26.785 -38.933 1.00 49.29 173 GLU D N 1
ATOM 7581 C CA . GLU D 1 176 ? -24.878 -27.173 -40.192 1.00 55.41 173 GLU D CA 1
ATOM 7582 C C . GLU D 1 176 ? -23.850 -27.406 -41.287 1.00 54.62 173 GLU D C 1
ATOM 7583 O O . GLU D 1 176 ? -24.061 -28.224 -42.179 1.00 61.28 173 GLU D O 1
ATOM 7589 N N . ALA D 1 177 ? -22.744 -26.673 -41.224 1.00 50.93 174 ALA D N 1
ATOM 7590 C CA . ALA D 1 177 ? -21.680 -26.828 -42.205 1.00 53.02 174 ALA D CA 1
ATOM 7591 C C . ALA D 1 177 ? -20.811 -28.037 -41.878 1.00 55.35 174 ALA D C 1
ATOM 7592 O O . ALA D 1 177 ? -19.929 -28.400 -42.653 1.00 58.76 174 ALA D O 1
ATOM 7594 N N . GLY D 1 178 ? -21.067 -28.661 -40.731 1.00 50.70 175 GLY D N 1
ATOM 7595 C CA . GLY D 1 178 ? -20.342 -29.857 -40.345 1.00 49.74 175 GLY D CA 1
ATOM 7596 C C . GLY D 1 178 ? -19.021 -29.579 -39.659 1.00 51.41 175 GLY D C 1
ATOM 7597 O O . GLY D 1 178 ? -18.243 -30.493 -39.387 1.00 55.44 175 GLY D O 1
ATOM 7598 N N . LYS D 1 179 ? -18.761 -28.313 -39.366 1.00 49.61 176 LYS D N 1
ATOM 7599 C CA . LYS D 1 179 ? -17.517 -27.946 -38.704 1.00 48.50 176 LYS D CA 1
ATOM 7600 C C . LYS D 1 179 ? -17.589 -28.267 -37.217 1.00 45.30 176 LYS D C 1
ATOM 7601 O O . LYS D 1 179 ? -16.580 -28.581 -36.591 1.00 48.10 176 LYS D O 1
ATOM 7607 N N . LEU D 1 180 ? -18.794 -28.195 -36.661 1.00 43.90 177 LEU D N 1
ATOM 7608 C CA . LEU D 1 180 ? -19.047 -28.656 -35.302 1.00 41.23 177 LEU D CA 1
ATOM 7609 C C . LEU D 1 180 ? -19.928 -29.891 -35.353 1.00 41.92 177 LEU D C 1
ATOM 7610 O O . LEU D 1 180 ? -20.857 -29.954 -36.159 1.00 42.31 177 LEU D O 1
ATOM 7615 N N . SER D 1 181 ? -19.631 -30.874 -34.510 1.00 37.08 178 SER D N 1
ATOM 7616 C CA . SER D 1 181 ? -20.532 -32.005 -34.328 1.00 37.33 178 SER D CA 1
ATOM 7617 C C . SER D 1 181 ? -21.584 -31.594 -33.307 1.00 35.20 178 SER D C 1
ATOM 7618 O O . SER D 1 181 ? -21.482 -30.521 -32.716 1.00 33.57 178 SER D O 1
ATOM 7621 N N . ASP D 1 182 ? -22.585 -32.442 -33.085 1.00 40.40 179 ASP D N 1
ATOM 7622 C CA . ASP D 1 182 ? -23.596 -32.159 -32.069 1.00 33.71 179 ASP D CA 1
ATOM 7623 C C . ASP D 1 182 ? -22.981 -32.011 -30.669 1.00 33.09 179 ASP D C 1
ATOM 7624 O O . ASP D 1 182 ? -23.398 -31.156 -29.892 1.00 30.08 179 ASP D O 1
ATOM 7629 N N . ILE D 1 183 ? -21.981 -32.833 -30.366 1.00 33.67 180 ILE D N 1
ATOM 7630 C CA . ILE D 1 183 ? -21.272 -32.763 -29.092 1.00 31.23 180 ILE D CA 1
ATOM 7631 C C . ILE D 1 183 ? -20.555 -31.433 -28.889 1.00 32.80 180 ILE D C 1
ATOM 7632 O O . ILE D 1 183 ? -20.770 -30.748 -27.882 1.00 33.54 180 ILE D O 1
ATOM 7637 N N . THR D 1 184 ? -19.702 -31.065 -29.841 1.00 31.56 181 THR D N 1
ATOM 7638 C CA . THR D 1 184 ? -18.935 -29.832 -29.693 1.00 32.03 181 THR D CA 1
ATOM 7639 C C . THR D 1 184 ? -19.834 -28.613 -29.825 1.00 34.38 181 THR D C 1
ATOM 7640 O O . THR D 1 184 ? -19.579 -27.583 -29.199 1.00 37.99 181 THR D O 1
ATOM 7644 N N . TYR D 1 185 ? -20.903 -28.740 -30.608 1.00 32.00 182 TYR D N 1
ATOM 7645 C CA . TYR D 1 185 ? -21.930 -27.708 -30.625 1.00 31.99 182 TYR D CA 1
ATOM 7646 C C . TYR D 1 185 ? -22.496 -27.538 -29.216 1.00 33.59 182 TYR D C 1
ATOM 7647 O O . TYR D 1 185 ? -22.655 -26.417 -28.731 1.00 35.17 182 TYR D O 1
ATOM 7656 N N . GLY D 1 186 ? -22.817 -28.657 -28.572 1.00 28.37 183 GLY D N 1
ATOM 7657 C CA . GLY D 1 186 ? -23.359 -28.631 -27.228 1.00 28.75 183 GLY D CA 1
ATOM 7658 C C . GLY D 1 186 ? -22.429 -27.973 -26.218 1.00 30.59 183 GLY D C 1
ATOM 7659 O O . GLY D 1 186 ? -22.885 -27.247 -25.334 1.00 29.35 183 GLY D O 1
ATOM 7660 N N . LEU D 1 187 ? -21.127 -28.213 -26.351 1.00 28.19 184 LEU D N 1
ATOM 7661 C CA . LEU D 1 187 ? -20.154 -27.628 -25.435 1.00 32.23 184 LEU D CA 1
ATOM 7662 C C . LEU D 1 187 ? -20.219 -26.100 -25.461 1.00 34.46 184 LEU D C 1
ATOM 7663 O O . LEU D 1 187 ? -20.128 -25.451 -24.424 1.00 36.96 184 LEU D O 1
ATOM 7668 N N . MET D 1 188 ? -20.410 -25.531 -26.644 1.00 34.38 185 MET D N 1
ATOM 7669 C CA . MET D 1 188 ? -20.473 -24.082 -26.779 1.00 33.14 185 MET D CA 1
ATOM 7670 C C . MET D 1 188 ? -21.855 -23.528 -26.437 1.00 33.64 185 MET D C 1
ATOM 7671 O O . MET D 1 188 ? -21.975 -22.438 -25.881 1.00 34.23 185 MET D O 1
ATOM 7676 N N . ASP D 1 189 ? -22.894 -24.285 -26.774 1.00 35.60 186 ASP D N 1
ATOM 7677 C CA . ASP D 1 189 ? -24.262 -23.899 -26.452 1.00 36.38 186 ASP D CA 1
ATOM 7678 C C . ASP D 1 189 ? -24.429 -23.693 -24.937 1.00 31.61 186 ASP D C 1
ATOM 7679 O O . ASP D 1 189 ? -25.154 -22.798 -24.502 1.00 28.99 186 ASP D O 1
ATOM 7684 N N . ASN D 1 190 ? -23.768 -24.527 -24.141 1.00 29.07 187 ASN D N 1
ATOM 7685 C CA . ASN D 1 190 ? -23.767 -24.358 -22.687 1.00 30.70 187 ASN D CA 1
ATOM 7686 C C . ASN D 1 190 ? -23.271 -22.972 -22.235 1.00 31.60 187 ASN D C 1
ATOM 7687 O O . ASN D 1 190 ? -23.789 -22.407 -21.272 1.00 32.66 187 ASN D O 1
ATOM 7692 N N . LYS D 1 191 ? -22.274 -22.426 -22.931 1.00 27.82 188 LYS D N 1
ATOM 7693 C CA . LYS D 1 191 ? -21.731 -21.108 -22.584 1.00 30.00 188 LYS D CA 1
ATOM 7694 C C . LYS D 1 191 ? -22.725 -19.982 -22.885 1.00 31.32 188 LYS D C 1
ATOM 7695 O O . LYS D 1 191 ? -22.800 -18.986 -22.157 1.00 30.76 188 LYS D O 1
ATOM 7701 N N . LEU D 1 192 ? -23.471 -20.137 -23.972 1.00 27.78 189 LEU D N 1
ATOM 7702 C CA . LEU D 1 192 ? -24.547 -19.211 -24.291 1.00 26.72 189 LEU D CA 1
ATOM 7703 C C . LEU D 1 192 ? -25.640 -19.250 -23.222 1.00 28.76 189 LEU D C 1
ATOM 7704 O O . LEU D 1 192 ? -26.269 -18.227 -22.934 1.00 30.27 189 LEU D O 1
ATOM 7709 N N . ASP D 1 193 ? -25.883 -20.431 -22.653 1.00 25.35 190 ASP D N 1
ATOM 7710 C CA . ASP D 1 193 ? -26.834 -20.559 -21.549 1.00 31.06 190 ASP D CA 1
ATOM 7711 C C . ASP D 1 193 ? -26.363 -19.787 -20.325 1.00 28.00 190 ASP D C 1
ATOM 7712 O O . ASP D 1 193 ? -27.155 -19.137 -19.640 1.00 29.33 190 ASP D O 1
ATOM 7717 N N . GLU D 1 194 ? -25.067 -19.883 -20.052 1.00 22.94 191 GLU D N 1
ATOM 7718 C CA . GLU D 1 194 ? -24.471 -19.231 -18.899 1.00 21.85 191 GLU D CA 1
ATOM 7719 C C . GLU D 1 194 ? -24.710 -17.707 -19.083 1.00 27.61 191 GLU D C 1
ATOM 7720 O O . GLU D 1 194 ? -25.154 -17.022 -18.162 1.00 28.76 191 GLU D O 1
ATOM 7726 N N . LEU D 1 195 ? -24.504 -17.199 -20.296 1.00 18.95 192 LEU D N 1
ATOM 7727 C CA . LEU D 1 195 ? -24.770 -15.787 -20.592 1.00 23.51 192 LEU D CA 1
ATOM 7728 C C . LEU D 1 195 ? -26.250 -15.396 -20.476 1.00 24.67 192 LEU D C 1
ATOM 7729 O O . LEU D 1 195 ? -26.581 -14.277 -20.072 1.00 25.08 192 LEU D O 1
ATOM 7734 N N . ALA D 1 196 ? -27.140 -16.306 -20.854 1.00 24.17 193 ALA D N 1
ATOM 7735 C CA . ALA D 1 196 ? -28.575 -16.054 -20.730 1.00 23.34 193 ALA D CA 1
ATOM 7736 C C . ALA D 1 196 ? -29.008 -15.896 -19.266 1.00 23.56 193 ALA D C 1
ATOM 7737 O O . ALA D 1 196 ? -29.849 -15.050 -18.944 1.00 20.27 193 ALA D O 1
ATOM 7739 N N . HIS D 1 197 ? -28.426 -16.705 -18.386 1.00 18.94 194 HIS D N 1
ATOM 7740 C CA . HIS D 1 197 ? -28.689 -16.599 -16.949 1.00 25.59 194 HIS D CA 1
ATOM 7741 C C . HIS D 1 197 ? -28.176 -15.267 -16.409 1.00 25.79 194 HIS D C 1
ATOM 7742 O O . HIS D 1 197 ? -28.820 -14.646 -15.565 1.00 28.36 194 HIS D O 1
ATOM 7749 N N . VAL D 1 198 ? -27.030 -14.812 -16.911 1.00 24.18 195 VAL D N 1
ATOM 7750 C CA . VAL D 1 198 ? -26.521 -13.506 -16.509 1.00 24.88 195 VAL D CA 1
ATOM 7751 C C . VAL D 1 198 ? -27.485 -12.397 -16.914 1.00 21.19 195 VAL D C 1
ATOM 7752 O O . VAL D 1 198 ? -27.804 -11.523 -16.105 1.00 24.60 195 VAL D O 1
ATOM 7756 N N . LEU D 1 199 ? -27.947 -12.433 -18.159 1.00 20.79 196 LEU D N 1
ATOM 7757 C CA . LEU D 1 199 ? -28.884 -11.427 -18.654 1.00 24.21 196 LEU D CA 1
ATOM 7758 C C . LEU D 1 199 ? -30.164 -11.397 -17.818 1.00 27.33 196 LEU D C 1
ATOM 7759 O O . LEU D 1 199 ? -30.648 -10.324 -17.444 1.00 30.60 196 LEU D O 1
ATOM 7764 N N . GLY D 1 200 ? -30.714 -12.574 -17.535 1.00 25.99 197 GLY D N 1
ATOM 7765 C CA . GLY D 1 200 ? -31.918 -12.663 -16.732 1.00 24.21 197 GLY D CA 1
ATOM 7766 C C . GLY D 1 200 ? -31.682 -12.200 -15.305 1.00 25.23 197 GLY D C 1
ATOM 7767 O O . GLY D 1 200 ? -32.500 -11.478 -14.733 1.00 31.26 197 GLY D O 1
ATOM 7768 N N . GLY D 1 201 ? -30.554 -12.603 -14.733 1.00 23.01 198 GLY D N 1
ATOM 7769 C CA . GLY D 1 201 ? -30.193 -12.182 -13.389 1.00 22.97 198 GLY D CA 1
ATOM 7770 C C . GLY D 1 201 ? -30.057 -10.671 -13.253 1.00 27.35 198 GLY D C 1
ATOM 7771 O O . GLY D 1 201 ? -30.622 -10.076 -12.336 1.00 27.59 198 GLY D O 1
ATOM 7772 N N . CYS D 1 202 ? -29.332 -10.042 -14.176 1.00 23.20 199 CYS D N 1
ATOM 7773 C CA . CYS D 1 202 ? -29.165 -8.592 -14.130 1.00 29.10 199 CYS D CA 1
ATOM 7774 C C . CYS D 1 202 ? -30.485 -7.854 -14.302 1.00 30.03 199 CYS D C 1
ATOM 7775 O O . CYS D 1 202 ? -30.748 -6.874 -13.607 1.00 31.72 199 CYS D O 1
ATOM 7778 N N . GLU D 1 203 ? -31.308 -8.330 -15.228 1.00 30.01 200 GLU D N 1
ATOM 7779 C CA . GLU D 1 203 ? -32.610 -7.726 -15.474 1.00 32.34 200 GLU D CA 1
ATOM 7780 C C . GLU D 1 203 ? -33.478 -7.812 -14.228 1.00 31.82 200 GLU D C 1
ATOM 7781 O O . GLU D 1 203 ? -34.155 -6.850 -13.859 1.00 31.87 200 GLU D O 1
ATOM 7787 N N . ARG D 1 204 ? -33.437 -8.964 -13.569 1.00 29.95 201 ARG D N 1
ATOM 7788 C CA . ARG D 1 204 ? -34.194 -9.156 -12.340 1.00 33.33 201 ARG D CA 1
ATOM 7789 C C . ARG D 1 204 ? -33.735 -8.175 -11.260 1.00 33.68 201 ARG D C 1
ATOM 7790 O O . ARG D 1 204 ? -34.562 -7.563 -10.592 1.00 36.19 201 ARG D O 1
ATOM 7798 N N . LEU D 1 205 ? -32.423 -8.011 -11.104 1.00 33.92 202 LEU D N 1
ATOM 7799 C CA . LEU D 1 205 ? -31.887 -7.057 -10.129 1.00 38.05 202 LEU D CA 1
ATOM 7800 C C . LEU D 1 205 ? -32.239 -5.618 -10.473 1.00 43.02 202 LEU D C 1
ATOM 7801 O O . LEU D 1 205 ? -32.396 -4.780 -9.585 1.00 45.78 202 LEU D O 1
ATOM 7806 N N . ALA D 1 206 ? -32.329 -5.326 -11.765 1.00 43.23 203 ALA D N 1
ATOM 7807 C CA . ALA D 1 206 ? -32.661 -3.982 -12.206 1.00 45.26 203 ALA D CA 1
ATOM 7808 C C . ALA D 1 206 ? -34.140 -3.673 -11.991 1.00 56.66 203 ALA D C 1
ATOM 7809 O O . ALA D 1 206 ? -34.483 -2.600 -11.496 1.00 62.12 203 ALA D O 1
ATOM 7811 N N . THR D 1 207 ? -35.018 -4.603 -12.365 1.00 61.01 204 THR D N 1
ATOM 7812 C CA . THR D 1 207 ? -36.452 -4.361 -12.210 1.00 67.43 204 THR D CA 1
ATOM 7813 C C . THR D 1 207 ? -36.962 -4.606 -10.791 1.00 70.81 204 THR D C 1
ATOM 7814 O O . THR D 1 207 ? -37.755 -3.823 -10.279 1.00 74.90 204 THR D O 1
ATOM 7818 N N . THR D 1 208 ? -36.534 -5.701 -10.164 1.00 70.54 205 THR D N 1
ATOM 7819 C CA . THR D 1 208 ? -36.832 -5.916 -8.750 1.00 73.51 205 THR D CA 1
ATOM 7820 C C . THR D 1 208 ? -35.780 -5.282 -7.837 1.00 71.30 205 THR D C 1
ATOM 7821 O O . THR D 1 208 ? -34.653 -5.776 -7.742 1.00 63.84 205 THR D O 1
ATOM 7825 N N . PRO D 1 209 ? -36.162 -4.222 -7.114 1.00 100.63 206 PRO D N 1
ATOM 7826 C CA . PRO D 1 209 ? -35.285 -3.629 -6.102 1.00 97.74 206 PRO D CA 1
ATOM 7827 C C . PRO D 1 209 ? -35.461 -4.311 -4.752 1.00 95.29 206 PRO D C 1
ATOM 7828 O O . PRO D 1 209 ? -36.445 -5.036 -4.579 1.00 96.37 206 PRO D O 1
ATOM 7832 N N . VAL D 1 210 ? -34.521 -4.112 -3.827 1.00 91.49 207 VAL D N 1
ATOM 7833 C CA . VAL D 1 210 ? -34.840 -4.314 -2.422 1.00 89.56 207 VAL D CA 1
ATOM 7834 C C . VAL D 1 210 ? -36.097 -3.491 -2.232 1.00 91.49 207 VAL D C 1
ATOM 7835 O O . VAL D 1 210 ? -36.141 -2.329 -2.645 1.00 95.94 207 VAL D O 1
ATOM 7839 N N . PRO D 1 211 ? -37.129 -4.090 -1.622 1.00 87.30 208 PRO D N 1
ATOM 7840 C CA . PRO D 1 211 ? -38.435 -3.429 -1.537 1.00 86.63 208 PRO D CA 1
ATOM 7841 C C . PRO D 1 211 ? -38.360 -2.058 -0.884 1.00 82.63 208 PRO D C 1
ATOM 7842 O O . PRO D 1 211 ? -37.608 -1.827 0.069 1.00 76.92 208 PRO D O 1
ATOM 7846 N N . PHE D 1 212 ? -39.159 -1.148 -1.428 1.00 84.51 209 PHE D N 1
ATOM 7847 C CA . PHE D 1 212 ? -39.067 0.258 -1.093 1.00 84.94 209 PHE D CA 1
ATOM 7848 C C . PHE D 1 212 ? -39.535 0.498 0.335 1.00 78.57 209 PHE D C 1
ATOM 7849 O O . PHE D 1 212 ? -39.239 1.536 0.926 1.00 77.02 209 PHE D O 1
ATOM 7857 N N . ALA D 1 213 ? -40.215 -0.486 0.913 1.00 75.69 210 ALA D N 1
ATOM 7858 C CA . ALA D 1 213 ? -40.730 -0.314 2.262 1.00 73.89 210 ALA D CA 1
ATOM 7859 C C . ALA D 1 213 ? -39.648 -0.547 3.304 1.00 71.13 210 ALA D C 1
ATOM 7860 O O . ALA D 1 213 ? -39.845 -0.254 4.477 1.00 70.67 210 ALA D O 1
ATOM 7862 N N . TYR D 1 214 ? -38.494 -1.048 2.874 1.00 72.19 211 TYR D N 1
ATOM 7863 C CA . TYR D 1 214 ? -37.344 -1.160 3.764 1.00 70.81 211 TYR D CA 1
ATOM 7864 C C . TYR D 1 214 ? -36.736 0.217 3.984 1.00 72.13 211 TYR D C 1
ATOM 7865 O O . TYR D 1 214 ? -36.349 0.577 5.095 1.00 70.61 211 TYR D O 1
ATOM 7874 N N . THR D 1 215 ? -36.661 0.980 2.900 1.00 77.17 212 THR D N 1
ATOM 7875 C CA . THR D 1 215 ? -36.139 2.339 2.932 1.00 84.68 212 THR D CA 1
ATOM 7876 C C . THR D 1 215 ? -37.048 3.328 3.651 1.00 89.40 212 THR D C 1
ATOM 7877 O O . THR D 1 215 ? -36.591 4.147 4.450 1.00 88.85 212 THR D O 1
ATOM 7881 N N . LEU D 1 216 ? -38.342 3.230 3.369 1.00 93.16 213 LEU D N 1
ATOM 7882 C CA . LEU D 1 216 ? -39.325 4.122 3.966 1.00 97.34 213 LEU D CA 1
ATOM 7883 C C . LEU D 1 216 ? -39.404 3.969 5.480 1.00 89.08 213 LEU D C 1
ATOM 7884 O O . LEU D 1 216 ? -39.279 4.944 6.219 1.00 90.87 213 LEU D O 1
ATOM 7889 N N . ILE D 1 217 ? -39.609 2.734 5.926 1.00 82.88 214 ILE D N 1
ATOM 7890 C CA . ILE D 1 217 ? -39.605 2.409 7.346 1.00 78.97 214 ILE D CA 1
ATOM 7891 C C . ILE D 1 217 ? -38.325 2.927 7.990 1.00 75.46 214 ILE D C 1
ATOM 7892 O O . ILE D 1 217 ? -38.379 3.725 8.923 1.00 79.39 214 ILE D O 1
ATOM 7897 N N . LEU D 1 218 ? -37.177 2.483 7.481 1.00 65.93 215 LEU D N 1
ATOM 7898 C CA . LEU D 1 218 ? -35.902 2.821 8.104 1.00 62.00 215 LEU D CA 1
ATOM 7899 C C . LEU D 1 218 ? -35.516 4.303 8.036 1.00 61.75 215 LEU D C 1
ATOM 7900 O O . LEU D 1 218 ? -35.053 4.854 9.031 1.00 62.44 215 LEU D O 1
ATOM 7905 N N . GLN D 1 219 ? -35.712 4.956 6.893 1.00 61.47 216 GLN D N 1
ATOM 7906 C CA . GLN D 1 219 ? -35.373 6.380 6.808 1.00 68.29 216 GLN D CA 1
ATOM 7907 C C . GLN D 1 219 ? -36.214 7.217 7.762 1.00 68.27 216 GLN D C 1
ATOM 7908 O O . GLN D 1 219 ? -35.676 8.039 8.501 1.00 67.90 216 GLN D O 1
ATOM 7914 N N . ARG D 1 220 ? -37.527 7.007 7.745 1.00 68.73 217 ARG D N 1
ATOM 7915 C CA . ARG D 1 220 ? -38.407 7.711 8.669 1.00 69.28 217 ARG D CA 1
ATOM 7916 C C . ARG D 1 220 ? -38.042 7.414 10.112 1.00 63.25 217 ARG D C 1
ATOM 7917 O O . ARG D 1 220 ? -37.958 8.317 10.943 1.00 64.96 217 ARG D O 1
ATOM 7925 N N . THR D 1 221 ? -37.812 6.142 10.401 1.00 56.34 218 THR D N 1
ATOM 7926 C CA . THR D 1 221 ? -37.515 5.726 11.760 1.00 56.54 218 THR D CA 1
ATOM 7927 C C . THR D 1 221 ? -36.152 6.238 12.239 1.00 53.42 218 THR D C 1
ATOM 7928 O O . THR D 1 221 ? -36.036 6.737 13.354 1.00 51.67 218 THR D O 1
ATOM 7932 N N . VAL D 1 222 ? -35.126 6.128 11.398 1.00 54.23 219 VAL D N 1
ATOM 7933 C CA . VAL D 1 222 ? -33.792 6.593 11.784 1.00 52.42 219 VAL D CA 1
ATOM 7934 C C . VAL D 1 222 ? -33.724 8.108 11.967 1.00 56.99 219 VAL D C 1
ATOM 7935 O O . VAL D 1 222 ? -33.149 8.592 12.942 1.00 57.97 219 VAL D O 1
ATOM 7939 N N . TYR D 1 223 ? -34.331 8.856 11.050 1.00 60.52 220 TYR D N 1
ATOM 7940 C CA . TYR D 1 223 ? -34.289 10.315 11.129 1.00 64.08 220 TYR D CA 1
ATOM 7941 C C . TYR D 1 223 ? -35.042 10.835 12.346 1.00 59.86 220 TYR D C 1
ATOM 7942 O O . TYR D 1 223 ? -34.528 11.668 13.089 1.00 61.86 220 TYR D O 1
ATOM 7951 N N . LEU D 1 224 ? -36.255 10.335 12.552 1.00 57.14 221 LEU D N 1
ATOM 7952 C CA . LEU D 1 224 ? -37.063 10.748 13.691 1.00 59.44 221 LEU D CA 1
ATOM 7953 C C . LEU D 1 224 ? -36.363 10.398 15.002 1.00 60.41 221 LEU D C 1
ATOM 7954 O O . LEU D 1 224 ? -36.414 11.163 15.969 1.00 60.88 221 LEU D O 1
ATOM 7959 N N . PHE D 1 225 ? -35.719 9.234 15.031 1.00 56.90 222 PHE D N 1
ATOM 7960 C CA . PHE D 1 225 ? -34.989 8.798 16.214 1.00 51.58 222 PHE D CA 1
ATOM 7961 C C . PHE D 1 225 ? -33.839 9.740 16.559 1.00 53.45 222 PHE D C 1
ATOM 7962 O O . PHE D 1 225 ? -33.662 10.118 17.719 1.00 51.66 222 PHE D O 1
ATOM 7970 N N . CYS D 1 226 ? -33.060 10.114 15.549 1.00 56.64 223 CYS D N 1
ATOM 7971 C CA . CYS D 1 226 ? -31.907 10.984 15.760 1.00 59.38 223 CYS D CA 1
ATOM 7972 C C . CYS D 1 226 ? -32.306 12.382 16.220 1.00 65.56 223 CYS D C 1
ATOM 7973 O O . CYS D 1 226 ? -31.592 13.014 16.999 1.00 66.60 223 CYS D O 1
ATOM 7976 N N . THR D 1 227 ? -33.448 12.863 15.746 1.00 68.65 224 THR D N 1
ATOM 7977 C CA . THR D 1 227 ? -33.877 14.212 16.091 1.00 72.40 224 THR D CA 1
ATOM 7978 C C . THR D 1 227 ? -34.563 14.270 17.456 1.00 67.98 224 THR D C 1
ATOM 7979 O O . THR D 1 227 ? -34.494 15.285 18.143 1.00 71.94 224 THR D O 1
ATOM 7983 N N . LEU D 1 228 ? -35.221 13.183 17.847 1.00 61.86 225 LEU D N 1
ATOM 7984 C CA . LEU D 1 228 ? -35.866 13.115 19.157 1.00 63.35 225 LEU D CA 1
ATOM 7985 C C . LEU D 1 228 ? -34.888 12.795 20.287 1.00 63.45 225 LEU D C 1
ATOM 7986 O O . LEU D 1 228 ? -35.142 13.126 21.448 1.00 65.41 225 LEU D O 1
ATOM 7991 N N . LEU D 1 229 ? -33.777 12.152 19.936 1.00 60.92 226 LEU D N 1
ATOM 7992 C CA . LEU D 1 229 ? -32.791 11.676 20.911 1.00 57.13 226 LEU D CA 1
ATOM 7993 C C . LEU D 1 229 ? -32.225 12.728 21.877 1.00 59.61 226 LEU D C 1
ATOM 7994 O O . LEU D 1 229 ? -32.160 12.475 23.083 1.00 59.92 226 LEU D O 1
ATOM 7999 N N . PRO D 1 230 ? -31.801 13.901 21.362 1.00 60.84 227 PRO D N 1
ATOM 8000 C CA . PRO D 1 230 ? -31.254 14.895 22.296 1.00 62.23 227 PRO D CA 1
ATOM 8001 C C . PRO D 1 230 ? -32.251 15.350 23.363 1.00 62.82 227 PRO D C 1
ATOM 8002 O O . PRO D 1 230 ? -31.842 15.655 24.484 1.00 61.73 227 PRO D O 1
ATOM 8006 N N . PHE D 1 231 ? -33.535 15.384 23.023 1.00 62.52 228 PHE D N 1
ATOM 8007 C CA . PHE D 1 231 ? -34.568 15.768 23.981 1.00 63.95 228 PHE D CA 1
ATOM 8008 C C . PHE D 1 231 ? -34.673 14.753 25.117 1.00 62.21 228 PHE D C 1
ATOM 8009 O O . PHE D 1 231 ? -35.100 15.084 26.223 1.00 64.56 228 PHE D O 1
ATOM 8017 N N . ALA D 1 232 ? -34.287 13.515 24.832 1.00 59.38 229 ALA D N 1
ATOM 8018 C CA . ALA D 1 232 ? -34.311 12.453 25.829 1.00 58.55 229 ALA D CA 1
ATOM 8019 C C . ALA D 1 232 ? -32.989 12.377 26.590 1.00 56.91 229 ALA D C 1
ATOM 8020 O O . ALA D 1 232 ? -32.939 11.873 27.712 1.00 57.40 229 ALA D O 1
ATOM 8022 N N . LEU D 1 233 ? -31.919 12.869 25.972 1.00 54.63 230 LEU D N 1
ATOM 8023 C CA . LEU D 1 233 ? -30.594 12.810 26.581 1.00 56.84 230 LEU D CA 1
ATOM 8024 C C . LEU D 1 233 ? -30.306 14.014 27.480 1.00 61.58 230 LEU D C 1
ATOM 8025 O O . LEU D 1 233 ? -29.535 13.910 28.437 1.00 59.82 230 LEU D O 1
ATOM 8030 N N . VAL D 1 234 ? -30.930 15.148 27.167 1.00 62.88 231 VAL D N 1
ATOM 8031 C CA . VAL D 1 234 ? -30.581 16.423 27.794 1.00 65.07 231 VAL D CA 1
ATOM 8032 C C . VAL D 1 234 ? -30.705 16.417 29.318 1.00 65.55 231 VAL D C 1
ATOM 8033 O O . VAL D 1 234 ? -29.905 17.045 30.007 1.00 67.52 231 VAL D O 1
ATOM 8037 N N . GLY D 1 235 ? -31.689 15.690 29.841 1.00 66.34 232 GLY D N 1
ATOM 8038 C CA . GLY D 1 235 ? -31.891 15.608 31.276 1.00 70.22 232 GLY D CA 1
ATOM 8039 C C . GLY D 1 235 ? -30.727 14.970 32.011 1.00 73.00 232 GLY D C 1
ATOM 8040 O O . GLY D 1 235 ? -30.422 15.333 33.147 1.00 79.59 232 GLY D O 1
ATOM 8041 N N . ASP D 1 236 ? -30.071 14.021 31.353 1.00 71.70 233 ASP D N 1
ATOM 8042 C CA . ASP D 1 236 ? -28.910 13.340 31.916 1.00 72.70 233 ASP D CA 1
ATOM 8043 C C . ASP D 1 236 ? -27.592 14.000 31.513 1.00 71.47 233 ASP D C 1
ATOM 8044 O O . ASP D 1 236 ? -26.694 14.150 32.338 1.00 74.57 233 ASP D O 1
ATOM 8049 N N . LEU D 1 237 ? -27.478 14.393 30.247 1.00 67.40 234 LEU D N 1
ATOM 8050 C CA . LEU D 1 237 ? -26.204 14.863 29.702 1.00 64.94 234 LEU D CA 1
ATOM 8051 C C . LEU D 1 237 ? -26.029 16.379 29.752 1.00 65.75 234 LEU D C 1
ATOM 8052 O O . LEU D 1 237 ? -24.904 16.878 29.758 1.00 65.33 234 LEU D O 1
ATOM 8057 N N . HIS D 1 238 ? -27.146 17.099 29.777 1.00 68.03 235 HIS D N 1
ATOM 8058 C CA . HIS D 1 238 ? -27.137 18.560 29.794 1.00 72.43 235 HIS D CA 1
ATOM 8059 C C . HIS D 1 238 ? -26.336 19.163 28.638 1.00 71.95 235 HIS D C 1
ATOM 8060 O O . HIS D 1 238 ? -26.667 18.948 27.476 1.00 71.27 235 HIS D O 1
ATOM 8067 N N . TYR D 1 239 ? -25.279 19.901 28.960 1.00 73.54 236 TYR D N 1
ATOM 8068 C CA . TYR D 1 239 ? -24.464 20.573 27.947 1.00 73.86 236 TYR D CA 1
ATOM 8069 C C . TYR D 1 239 ? -23.703 19.601 27.045 1.00 72.71 236 TYR D C 1
ATOM 8070 O O . TYR D 1 239 ? -23.314 19.950 25.931 1.00 71.23 236 TYR D O 1
ATOM 8079 N N . MET D 1 240 ? -23.486 18.385 27.535 1.00 71.51 237 MET D N 1
ATOM 8080 C CA . MET D 1 240 ? -22.778 17.369 26.767 1.00 70.75 237 MET D CA 1
ATOM 8081 C C . MET D 1 240 ? -23.681 16.705 25.728 1.00 69.07 237 MET D C 1
ATOM 8082 O O . MET D 1 240 ? -23.246 15.813 24.998 1.00 66.32 237 MET D O 1
ATOM 8087 N N . THR D 1 241 ? -24.934 17.148 25.669 1.00 66.95 238 THR D N 1
ATOM 8088 C CA . THR D 1 241 ? -25.927 16.575 24.757 1.00 61.86 238 THR D CA 1
ATOM 8089 C C . THR D 1 241 ? -25.549 16.577 23.267 1.00 61.65 238 THR D C 1
ATOM 8090 O O . THR D 1 241 ? -25.644 15.537 22.621 1.00 58.72 238 THR D O 1
ATOM 8094 N N . PRO D 1 242 ? -25.123 17.732 22.715 1.00 65.34 239 PRO D N 1
ATOM 8095 C CA . PRO D 1 242 ? -24.840 17.725 21.272 1.00 67.13 239 PRO D CA 1
ATOM 8096 C C . PRO D 1 242 ? -23.713 16.787 20.835 1.00 69.84 239 PRO D C 1
ATOM 8097 O O . PRO D 1 242 ? -23.813 16.202 19.755 1.00 71.59 239 PRO D O 1
ATOM 8101 N N . PHE D 1 243 ? -22.674 16.628 21.649 1.00 69.75 240 PHE D N 1
ATOM 8102 C CA . PHE D 1 243 ? -21.561 15.760 21.267 1.00 67.75 240 PHE D CA 1
ATOM 8103 C C . PHE D 1 243 ? -21.975 14.296 21.212 1.00 65.15 240 PHE D C 1
ATOM 8104 O O . PHE D 1 243 ? -21.714 13.602 20.228 1.00 67.47 240 PHE D O 1
ATOM 8112 N N . VAL D 1 244 ? -22.633 13.831 22.266 1.00 61.62 241 VAL D N 1
ATOM 8113 C CA . VAL D 1 244 ? -23.051 12.438 22.338 1.00 57.78 241 VAL D CA 1
ATOM 8114 C C . VAL D 1 244 ? -24.178 12.153 21.341 1.00 58.84 241 VAL D C 1
ATOM 8115 O O . VAL D 1 244 ? -24.231 11.081 20.740 1.00 60.16 241 VAL D O 1
ATOM 8119 N N . SER D 1 245 ? -25.073 13.117 21.158 1.00 60.64 242 SER D N 1
ATOM 8120 C CA . SER D 1 245 ? -26.178 12.952 20.215 1.00 61.76 242 SER D CA 1
ATOM 8121 C C . SER D 1 245 ? -25.725 12.881 18.755 1.00 61.44 242 SER D C 1
ATOM 8122 O O . SER D 1 245 ? -26.255 12.086 17.978 1.00 60.99 242 SER D O 1
ATOM 8125 N N . VAL D 1 246 ? -24.753 13.708 18.380 1.00 62.98 243 VAL D N 1
ATOM 8126 C CA . VAL D 1 246 ? -24.264 13.719 17.002 1.00 65.74 243 VAL D CA 1
ATOM 8127 C C . VAL D 1 246 ? -23.454 12.464 16.675 1.00 67.40 243 VAL D C 1
ATOM 8128 O O . VAL D 1 246 ? -23.489 11.972 15.546 1.00 68.04 243 VAL D O 1
ATOM 8132 N N . PHE D 1 247 ? -22.734 11.949 17.667 1.00 66.41 244 PHE D N 1
ATOM 8133 C CA . PHE D 1 247 ? -21.970 10.722 17.503 1.00 64.83 244 PHE D CA 1
ATOM 8134 C C . PHE D 1 247 ? -22.933 9.575 17.209 1.00 62.54 244 PHE D C 1
ATOM 8135 O O . PHE D 1 247 ? -22.737 8.819 16.255 1.00 61.98 244 PHE D O 1
ATOM 8143 N N . ILE D 1 248 ? -23.980 9.460 18.022 1.00 60.11 245 ILE D N 1
ATOM 8144 C CA . ILE D 1 248 ? -24.975 8.407 17.835 1.00 55.18 245 ILE D CA 1
ATOM 8145 C C . ILE D 1 248 ? -25.666 8.554 16.487 1.00 54.71 245 ILE D C 1
ATOM 8146 O O . ILE D 1 248 ? -25.867 7.570 15.777 1.00 55.26 245 ILE D O 1
ATOM 8151 N N . SER D 1 249 ? -26.028 9.785 16.137 1.00 55.98 246 SER D N 1
ATOM 8152 C CA . SER D 1 249 ? -26.655 10.043 14.848 1.00 53.76 246 SER D CA 1
ATOM 8153 C C . SER D 1 249 ? -25.729 9.658 13.704 1.00 54.10 246 SER D C 1
ATOM 8154 O O . SER D 1 249 ? -26.152 9.014 12.748 1.00 54.57 246 SER D O 1
ATOM 8157 N N . TYR D 1 250 ? -24.463 10.045 13.812 1.00 55.55 247 TYR D N 1
ATOM 8158 C CA . TYR D 1 250 ? -23.489 9.734 12.775 1.00 58.18 247 TYR D CA 1
ATOM 8159 C C . TYR D 1 250 ? -23.365 8.220 12.573 1.00 55.21 247 TYR D C 1
ATOM 8160 O O . TYR D 1 250 ? -23.320 7.744 11.442 1.00 55.83 247 TYR D O 1
ATOM 8169 N N . THR D 1 251 ? -23.328 7.467 13.669 1.00 50.28 248 THR D N 1
ATOM 8170 C CA . THR D 1 251 ? -23.212 6.013 13.592 1.00 48.60 248 THR D CA 1
ATOM 8171 C C . THR D 1 251 ? -24.394 5.376 12.857 1.00 49.74 248 THR D C 1
ATOM 8172 O O . THR D 1 251 ? -24.199 4.524 11.996 1.00 51.43 248 THR D O 1
ATOM 8176 N N . PHE D 1 252 ? -25.612 5.792 13.195 1.00 49.17 249 PHE D N 1
ATOM 8177 C CA . PHE D 1 252 ? -26.813 5.257 12.548 1.00 44.78 249 PHE D CA 1
ATOM 8178 C C . PHE D 1 252 ? -26.943 5.723 11.102 1.00 47.39 249 PHE D C 1
ATOM 8179 O O . PHE D 1 252 ? -27.271 4.932 10.218 1.00 51.11 249 PHE D O 1
ATOM 8187 N N . LEU D 1 253 ? -26.683 7.005 10.863 1.00 49.74 250 LEU D N 1
ATOM 8188 C CA . LEU D 1 253 ? -26.817 7.576 9.524 1.00 53.33 250 LEU D CA 1
ATOM 8189 C C . LEU D 1 253 ? -25.796 7.007 8.537 1.00 53.03 250 LEU D C 1
ATOM 8190 O O . LEU D 1 253 ? -26.127 6.757 7.381 1.00 53.61 250 LEU D O 1
ATOM 8195 N N . SER D 1 254 ? -24.557 6.826 8.991 1.00 53.26 251 SER D N 1
ATOM 8196 C CA . SER D 1 254 ? -23.509 6.243 8.153 1.00 53.78 251 SER D CA 1
ATOM 8197 C C . SER D 1 254 ? -23.876 4.832 7.714 1.00 51.57 251 SER D C 1
ATOM 8198 O O . SER D 1 254 ? -23.758 4.485 6.540 1.00 53.27 251 SER D O 1
ATOM 8201 N N . TRP D 1 255 ? -24.321 4.021 8.667 1.00 46.38 252 TRP D N 1
ATOM 8202 C CA . TRP D 1 255 ? -24.681 2.641 8.381 1.00 44.18 252 TRP D CA 1
ATOM 8203 C C . TRP D 1 255 ? -25.873 2.567 7.430 1.00 48.52 252 TRP D C 1
ATOM 8204 O O . TRP D 1 255 ? -25.899 1.741 6.516 1.00 50.08 252 TRP D O 1
ATOM 8215 N N . ASP D 1 256 ? -26.843 3.455 7.632 1.00 49.56 253 ASP D N 1
ATOM 8216 C CA . ASP D 1 256 ? -28.029 3.517 6.785 1.00 49.32 253 ASP D CA 1
ATOM 8217 C C . ASP D 1 256 ? -27.689 3.933 5.355 1.00 49.94 253 ASP D C 1
ATOM 8218 O O . ASP D 1 256 ? -28.207 3.364 4.393 1.00 50.59 253 ASP D O 1
ATOM 8223 N N . SER D 1 257 ? -26.823 4.931 5.218 1.00 51.89 254 SER D N 1
ATOM 8224 C CA . SER D 1 257 ? -26.471 5.453 3.900 1.00 58.69 254 SER D CA 1
ATOM 8225 C C . SER D 1 257 ? -25.625 4.459 3.115 1.00 53.71 254 SER D C 1
ATOM 8226 O O . SER D 1 257 ? -25.676 4.423 1.888 1.00 54.31 254 SER D O 1
ATOM 8229 N N . LEU D 1 258 ? -24.843 3.661 3.834 1.00 51.42 255 LEU D N 1
ATOM 8230 C CA . LEU D 1 258 ? -24.039 2.608 3.225 1.00 49.05 255 LEU D CA 1
ATOM 8231 C C . LEU D 1 258 ? -24.914 1.597 2.481 1.00 46.21 255 LEU D C 1
ATOM 8232 O O . LEU D 1 258 ? -24.579 1.159 1.382 1.00 45.95 255 LEU D O 1
ATOM 8237 N N . ALA D 1 259 ? -26.043 1.245 3.088 1.00 47.37 256 ALA D N 1
ATOM 8238 C CA . ALA D 1 259 ? -27.011 0.343 2.472 1.00 50.78 256 ALA D CA 1
ATOM 8239 C C . ALA D 1 259 ? -27.605 0.943 1.195 1.00 59.25 256 ALA D C 1
ATOM 8240 O O . ALA D 1 259 ? -27.878 0.218 0.239 1.00 60.69 256 ALA D O 1
ATOM 8242 N N . GLU D 1 260 ? -27.805 2.260 1.190 1.00 66.35 257 GLU D N 1
ATOM 8243 C CA . GLU D 1 260 ? -28.351 2.972 0.033 1.00 76.14 257 GLU D CA 1
ATOM 8244 C C . GLU D 1 260 ? -27.456 2.846 -1.188 1.00 75.51 257 GLU D C 1
ATOM 8245 O O . GLU D 1 260 ? -27.924 2.619 -2.306 1.00 78.96 257 GLU D O 1
ATOM 8251 N N . GLU D 1 261 ? -26.158 2.974 -0.948 1.00 73.41 258 GLU D N 1
ATOM 8252 C CA . GLU D 1 261 ? -25.151 2.899 -1.995 1.00 76.78 258 GLU D CA 1
ATOM 8253 C C . GLU D 1 261 ? -24.978 1.477 -2.524 1.00 73.45 258 GLU D C 1
ATOM 8254 O O . GLU D 1 261 ? -24.728 1.273 -3.712 1.00 82.21 258 GLU D O 1
ATOM 8260 N N . LEU D 1 262 ? -25.111 0.495 -1.640 1.00 60.89 259 LEU D N 1
ATOM 8261 C CA . LEU D 1 262 ? -24.964 -0.901 -2.034 1.00 56.36 259 LEU D CA 1
ATOM 8262 C C . LEU D 1 262 ? -26.190 -1.442 -2.767 1.00 54.72 259 LEU D C 1
ATOM 8263 O O . LEU D 1 262 ? -26.092 -2.413 -3.515 1.00 50.70 259 LEU D O 1
ATOM 8268 N N . GLU D 1 263 ? -27.343 -0.816 -2.541 1.00 62.13 260 GLU D N 1
ATOM 8269 C CA . GLU D 1 263 ? -28.613 -1.295 -3.094 1.00 68.95 260 GLU D CA 1
ATOM 8270 C C . GLU D 1 263 ? -28.774 -1.048 -4.593 1.00 68.69 260 GLU D C 1
ATOM 8271 O O . GLU D 1 263 ? -29.619 -1.670 -5.235 1.00 64.50 260 GLU D O 1
ATOM 8277 N N . ASP D 1 264 ? -27.968 -0.143 -5.142 1.00 54.08 261 ASP D N 1
ATOM 8278 C CA . ASP D 1 264 ? -28.057 0.228 -6.552 1.00 53.79 261 ASP D CA 1
ATOM 8279 C C . ASP D 1 264 ? -26.733 -0.054 -7.279 1.00 46.89 261 ASP D C 1
ATOM 8280 O O . ASP D 1 264 ? -26.054 0.872 -7.727 1.00 48.31 261 ASP D O 1
ATOM 8285 N N . PRO D 1 265 ? -26.357 -1.337 -7.395 1.00 41.16 262 PRO D N 1
ATOM 8286 C CA . PRO D 1 265 ? -25.031 -1.707 -7.907 1.00 43.12 262 PRO D CA 1
ATOM 8287 C C . PRO D 1 265 ? -24.751 -1.295 -9.355 1.00 43.78 262 PRO D C 1
ATOM 8288 O O . PRO D 1 265 ? -23.579 -1.180 -9.716 1.00 43.69 262 PRO D O 1
ATOM 8292 N N . PHE D 1 266 ? -25.786 -1.064 -10.160 1.00 43.89 263 PHE D N 1
ATOM 8293 C CA . PHE D 1 266 ? -25.579 -0.717 -11.568 1.00 44.47 263 PHE D CA 1
ATOM 8294 C C . PHE D 1 266 ? -25.570 0.789 -11.822 1.00 50.31 263 PHE D C 1
ATOM 8295 O O . PHE D 1 266 ? -25.492 1.226 -12.966 1.00 49.98 263 PHE D O 1
ATOM 8303 N N . GLY D 1 267 ? -25.635 1.577 -10.755 1.00 56.06 264 GLY D N 1
ATOM 8304 C CA . GLY D 1 267 ? -25.703 3.020 -10.894 1.00 62.21 264 GLY D CA 1
ATOM 8305 C C . GLY D 1 267 ? -24.368 3.687 -11.189 1.00 69.03 264 GLY D C 1
ATOM 8306 O O . GLY D 1 267 ? -23.340 3.024 -11.332 1.00 68.06 264 GLY D O 1
ATOM 8307 N N . THR D 1 268 ? -24.408 5.012 -11.313 1.00 77.40 265 THR D N 1
ATOM 8308 C CA . THR D 1 268 ? -23.244 5.843 -11.635 1.00 81.55 265 THR D CA 1
ATOM 8309 C C . THR D 1 268 ? -22.393 6.261 -10.425 1.00 84.46 265 THR D C 1
ATOM 8310 O O . THR D 1 268 ? -21.274 6.751 -10.585 1.00 87.08 265 THR D O 1
ATOM 8314 N N . ALA D 1 269 ? -22.924 6.058 -9.223 1.00 83.67 266 ALA D N 1
ATOM 8315 C CA . ALA D 1 269 ? -22.286 6.526 -7.992 1.00 85.29 266 ALA D CA 1
ATOM 8316 C C . ALA D 1 269 ? -20.958 5.815 -7.753 1.00 89.23 266 ALA D C 1
ATOM 8317 O O . ALA D 1 269 ? -20.784 4.667 -8.146 1.00 87.64 266 ALA D O 1
ATOM 8319 N N . ALA D 1 270 ? -19.999 6.546 -7.191 1.00 94.57 267 ALA D N 1
ATOM 8320 C CA . ALA D 1 270 ? -18.622 6.073 -7.041 1.00 96.18 267 ALA D CA 1
ATOM 8321 C C . ALA D 1 270 ? -18.474 4.681 -6.424 1.00 95.12 267 ALA D C 1
ATOM 8322 O O . ALA D 1 270 ? -17.568 3.936 -6.801 1.00 92.53 267 ALA D O 1
ATOM 8324 N N . ASN D 1 271 ? -19.332 4.334 -5.466 1.00 96.50 268 ASN D N 1
ATOM 8325 C CA . ASN D 1 271 ? -19.253 3.009 -4.862 1.00 97.03 268 ASN D CA 1
ATOM 8326 C C . ASN D 1 271 ? -20.164 2.019 -5.612 1.00 84.27 268 ASN D C 1
ATOM 8327 O O . ASN D 1 271 ? -20.662 1.045 -5.059 1.00 82.32 268 ASN D O 1
ATOM 8332 N N . ASP D 1 272 ? -20.392 2.287 -6.890 1.00 75.44 269 ASP D N 1
ATOM 8333 C CA . ASP D 1 272 ? -21.154 1.361 -7.718 1.00 68.51 269 ASP D CA 1
ATOM 8334 C C . ASP D 1 272 ? -20.185 0.569 -8.578 1.00 62.99 269 ASP D C 1
ATOM 8335 O O . ASP D 1 272 ? -18.991 0.865 -8.593 1.00 63.66 269 ASP D O 1
ATOM 8340 N N . LEU D 1 273 ? -20.683 -0.445 -9.278 1.00 57.73 270 LEU D N 1
ATOM 8341 C CA . LEU D 1 273 ? -19.813 -1.249 -10.125 1.00 52.41 270 LEU D CA 1
ATOM 8342 C C . LEU D 1 273 ? -19.202 -0.421 -11.249 1.00 55.32 270 LEU D C 1
ATOM 8343 O O . LEU D 1 273 ? -19.896 0.331 -11.941 1.00 57.02 270 LEU D O 1
ATOM 8348 N N . PRO D 1 274 ? -17.883 -0.550 -11.420 1.00 54.54 271 PRO D N 1
ATOM 8349 C CA . PRO D 1 274 ? -17.131 0.080 -12.507 1.00 54.48 271 PRO D CA 1
ATOM 8350 C C . PRO D 1 274 ? -17.435 -0.613 -13.835 1.00 49.71 271 PRO D C 1
ATOM 8351 O O . PRO D 1 274 ? -16.523 -1.137 -14.474 1.00 53.70 271 PRO D O 1
ATOM 8355 N N . LEU D 1 275 ? -18.708 -0.637 -14.221 1.00 42.06 272 LEU D N 1
ATOM 8356 C CA . LEU D 1 275 ? -19.157 -1.369 -15.406 1.00 38.65 272 LEU D CA 1
ATOM 8357 C C . LEU D 1 275 ? -18.396 -0.998 -16.688 1.00 39.86 272 LEU D C 1
ATOM 8358 O O . LEU D 1 275 ? -18.144 -1.863 -17.531 1.00 40.00 272 LEU D O 1
ATOM 8363 N N . ASN D 1 276 ? -18.031 0.270 -16.839 1.00 38.93 273 ASN D N 1
ATOM 8364 C CA . ASN D 1 276 ? -17.263 0.691 -18.008 1.00 48.43 273 ASN D CA 1
ATOM 8365 C C . ASN D 1 276 ? -15.892 0.012 -18.048 1.00 47.64 273 ASN D C 1
ATOM 8366 O O . ASN D 1 276 ? -15.462 -0.486 -19.093 1.00 44.97 273 ASN D O 1
ATOM 8371 N N . ALA D 1 277 ? -15.213 -0.003 -16.904 1.00 46.49 274 ALA D N 1
ATOM 8372 C CA . ALA D 1 277 ? -13.918 -0.662 -16.776 1.00 44.88 274 ALA D CA 1
ATOM 8373 C C . ALA D 1 277 ? -14.034 -2.170 -16.980 1.00 45.01 274 ALA D C 1
ATOM 8374 O O . ALA D 1 277 ? -13.164 -2.793 -17.585 1.00 47.85 274 ALA D O 1
ATOM 8376 N N . MET D 1 278 ? -15.112 -2.754 -16.466 1.00 43.12 275 MET D N 1
ATOM 8377 C CA . MET D 1 278 ? -15.354 -4.186 -16.621 1.00 40.54 275 MET D CA 1
ATOM 8378 C C . MET D 1 278 ? -15.565 -4.592 -18.081 1.00 41.71 275 MET D C 1
ATOM 8379 O O . MET D 1 278 ? -15.047 -5.617 -18.524 1.00 44.04 275 MET D O 1
ATOM 8384 N N . CYS D 1 279 ? -16.332 -3.795 -18.820 1.00 39.64 276 CYS D N 1
ATOM 8385 C CA . CYS D 1 279 ? -16.544 -4.050 -20.242 1.00 42.01 276 CYS D CA 1
ATOM 8386 C C . CYS D 1 279 ? -15.253 -3.909 -21.042 1.00 43.21 276 CYS D C 1
ATOM 8387 O O . CYS D 1 279 ? -15.004 -4.695 -21.954 1.00 43.14 276 CYS D O 1
ATOM 8390 N N . ASN D 1 280 ? -14.434 -2.915 -20.700 1.00 45.82 277 ASN D N 1
ATOM 8391 C CA . ASN D 1 280 ? -13.122 -2.761 -21.330 1.00 48.23 277 ASN D CA 1
ATOM 8392 C C . ASN D 1 280 ? -12.214 -3.968 -21.079 1.00 46.80 277 ASN D C 1
ATOM 8393 O O . ASN D 1 280 ? -11.525 -4.430 -21.989 1.00 48.53 277 ASN D O 1
ATOM 8398 N N . THR D 1 281 ? -12.224 -4.474 -19.846 1.00 42.42 278 THR D N 1
ATOM 8399 C CA . THR D 1 281 ? -11.436 -5.652 -19.482 1.00 42.51 278 THR D CA 1
ATOM 8400 C C . THR D 1 281 ? -11.847 -6.854 -20.333 1.00 42.41 278 THR D C 1
ATOM 8401 O O . THR D 1 281 ? -11.000 -7.564 -20.878 1.00 43.34 278 THR D O 1
ATOM 8405 N N . ILE D 1 282 ? -13.156 -7.052 -20.459 1.00 37.82 279 ILE D N 1
ATOM 8406 C CA . ILE D 1 282 ? -13.709 -8.137 -21.261 1.00 38.81 279 ILE D CA 1
ATOM 8407 C C . ILE D 1 282 ? -13.285 -8.031 -22.732 1.00 40.94 279 ILE D C 1
ATOM 8408 O O . ILE D 1 282 ? -12.850 -9.014 -23.343 1.00 40.51 279 ILE D O 1
ATOM 8413 N N . GLU D 1 283 ? -13.390 -6.828 -23.288 1.00 39.13 280 GLU D N 1
ATOM 8414 C CA . GLU D 1 283 ? -13.043 -6.606 -24.684 1.00 41.64 280 GLU D CA 1
ATOM 8415 C C . GLU D 1 283 ? -11.554 -6.839 -24.928 1.00 46.88 280 GLU D C 1
ATOM 8416 O O . GLU D 1 283 ? -11.171 -7.490 -25.903 1.00 48.74 280 GLU D O 1
ATOM 8422 N N . ARG D 1 284 ? -10.722 -6.323 -24.026 1.00 49.20 281 ARG D N 1
ATOM 8423 C CA . ARG D 1 284 ? -9.273 -6.501 -24.116 1.00 56.15 281 ARG D CA 1
ATOM 8424 C C . ARG D 1 284 ? -8.890 -7.973 -23.992 1.00 52.38 281 ARG D C 1
ATOM 8425 O O . ARG D 1 284 ? -7.976 -8.444 -24.670 1.00 51.49 281 ARG D O 1
ATOM 8433 N N . ASN D 1 285 ? -9.595 -8.692 -23.120 1.00 47.53 282 ASN D N 1
ATOM 8434 C CA . ASN D 1 285 ? -9.360 -10.119 -22.930 1.00 46.83 282 ASN D CA 1
ATOM 8435 C C . ASN D 1 285 ? -9.626 -10.906 -24.209 1.00 46.26 282 ASN D C 1
ATOM 8436 O O . ASN D 1 285 ? -8.787 -11.690 -24.650 1.00 45.10 282 ASN D O 1
ATOM 8441 N N . LEU D 1 286 ? -10.795 -10.685 -24.803 1.00 45.47 283 LEU D N 1
ATOM 8442 C CA . LEU D 1 286 ? -11.207 -11.442 -25.982 1.00 43.49 283 LEU D CA 1
ATOM 8443 C C . LEU D 1 286 ? -10.398 -11.093 -27.230 1.00 47.78 283 LEU D C 1
ATOM 8444 O O . LEU D 1 286 ? -10.294 -11.908 -28.147 1.00 46.58 283 LEU D O 1
ATOM 8449 N N . LEU D 1 287 ? -9.814 -9.897 -27.273 1.00 50.27 284 LEU D N 1
ATOM 8450 C CA . LEU D 1 287 ? -9.014 -9.545 -28.436 1.00 54.96 284 LEU D CA 1
ATOM 8451 C C . LEU D 1 287 ? -7.592 -10.017 -28.187 1.00 55.28 284 LEU D C 1
ATOM 8452 O O . LEU D 1 287 ? -6.811 -10.192 -29.117 1.00 56.56 284 LEU D O 1
ATOM 8457 N N . ASP D 1 288 ? -7.285 -10.283 -26.925 1.00 54.94 285 ASP D N 1
ATOM 8458 C CA . ASP D 1 288 ? -5.975 -10.785 -26.548 1.00 56.77 285 ASP D CA 1
ATOM 8459 C C . ASP D 1 288 ? -5.883 -12.248 -26.961 1.00 56.38 285 ASP D C 1
ATOM 8460 O O . ASP D 1 288 ? -4.819 -12.730 -27.341 1.00 60.10 285 ASP D O 1
ATOM 8465 N N . MET D 1 289 ? -7.021 -12.939 -26.923 1.00 54.14 286 MET D N 1
ATOM 8466 C CA . MET D 1 289 ? -7.047 -14.379 -27.133 1.00 52.69 286 MET D CA 1
ATOM 8467 C C . MET D 1 289 ? -7.258 -14.695 -28.601 1.00 52.69 286 MET D C 1
ATOM 8468 O O . MET D 1 289 ? -7.362 -15.854 -28.984 1.00 52.01 286 MET D O 1
ATOM 8473 N N . THR D 1 290 ? -7.244 -13.668 -29.436 1.00 55.08 287 THR D N 1
ATOM 8474 C CA . THR D 1 290 ? -7.501 -13.858 -30.855 1.00 60.10 287 THR D CA 1
ATOM 8475 C C . THR D 1 290 ? -6.480 -13.084 -31.677 1.00 63.23 287 THR D C 1
ATOM 8476 O O . THR D 1 290 ? -6.687 -12.820 -32.859 1.00 65.99 287 THR D O 1
ATOM 8480 N N . GLY D 1 291 ? -5.377 -12.725 -31.025 1.00 66.47 288 GLY D N 1
ATOM 8481 C CA . GLY D 1 291 ? -4.247 -12.085 -31.676 1.00 74.48 288 GLY D CA 1
ATOM 8482 C C . GLY D 1 291 ? -4.532 -10.671 -32.140 1.00 80.52 288 GLY D C 1
ATOM 8483 O O . GLY D 1 291 ? -3.736 -10.070 -32.858 1.00 87.56 288 GLY D O 1
ATOM 8484 N N . GLN D 1 292 ? -5.680 -10.145 -31.732 1.00 80.56 289 GLN D N 1
ATOM 8485 C CA . GLN D 1 292 ? -6.090 -8.786 -32.071 1.00 81.09 289 GLN D CA 1
ATOM 8486 C C . GLN D 1 292 ? -5.572 -7.760 -31.066 1.00 80.53 289 GLN D C 1
ATOM 8487 O O . GLN D 1 292 ? -4.690 -6.961 -31.379 1.00 85.57 289 GLN D O 1
ATOM 8493 N N . ILE E 1 27 ? -46.095 -27.300 27.278 1.00 99.15 24 ILE E N 1
ATOM 8494 C CA . ILE E 1 27 ? -45.506 -25.975 27.436 1.00 95.11 24 ILE E CA 1
ATOM 8495 C C . ILE E 1 27 ? -46.393 -25.094 28.316 1.00 97.39 24 ILE E C 1
ATOM 8496 O O . ILE E 1 27 ? -45.906 -24.228 29.047 1.00 96.61 24 ILE E O 1
ATOM 8501 N N . ILE E 1 28 ? -47.699 -25.326 28.244 1.00 100.24 25 ILE E N 1
ATOM 8502 C CA . ILE E 1 28 ? -48.663 -24.588 29.048 1.00 101.31 25 ILE E CA 1
ATOM 8503 C C . ILE E 1 28 ? -48.435 -24.872 30.535 1.00 99.98 25 ILE E C 1
ATOM 8504 O O . ILE E 1 28 ? -48.717 -24.032 31.389 1.00 100.78 25 ILE E O 1
ATOM 8509 N N . PHE E 1 29 ? -47.910 -26.060 30.827 1.00 99.00 26 PHE E N 1
ATOM 8510 C CA . PHE E 1 29 ? -47.615 -26.477 32.196 1.00 99.33 26 PHE E CA 1
ATOM 8511 C C . PHE E 1 29 ? -46.528 -25.625 32.850 1.00 97.69 26 PHE E C 1
ATOM 8512 O O . PHE E 1 29 ? -46.647 -25.252 34.020 1.00 97.88 26 PHE E O 1
ATOM 8520 N N . ARG E 1 30 ? -45.466 -25.326 32.106 1.00 94.82 27 ARG E N 1
ATOM 8521 C CA . ARG E 1 30 ? -44.379 -24.507 32.645 1.00 93.48 27 ARG E CA 1
ATOM 8522 C C . ARG E 1 30 ? -44.759 -23.038 32.798 1.00 87.17 27 ARG E C 1
ATOM 8523 O O . ARG E 1 30 ? -44.132 -22.310 33.567 1.00 87.74 27 ARG E O 1
ATOM 8531 N N . LEU E 1 31 ? -45.776 -22.602 32.063 1.00 81.13 28 LEU E N 1
ATOM 8532 C CA . LEU E 1 31 ? -46.316 -21.264 32.262 1.00 77.26 28 LEU E CA 1
ATOM 8533 C C . LEU E 1 31 ? -47.065 -21.227 33.593 1.00 80.33 28 LEU E C 1
ATOM 8534 O O . LEU E 1 31 ? -46.943 -20.269 34.358 1.00 80.85 28 LEU E O 1
ATOM 8539 N N . LEU E 1 32 ? -47.845 -22.273 33.856 1.00 80.69 29 LEU E N 1
ATOM 8540 C CA . LEU E 1 32 ? -48.547 -22.413 35.126 1.00 82.01 29 LEU E CA 1
ATOM 8541 C C . LEU E 1 32 ? -47.548 -22.530 36.268 1.00 79.54 29 LEU E C 1
ATOM 8542 O O . LEU E 1 32 ? -47.755 -21.973 37.349 1.00 78.67 29 LEU E O 1
ATOM 8547 N N . LEU E 1 33 ? -46.474 -23.276 36.026 1.00 78.03 30 LEU E N 1
ATOM 8548 C CA . LEU E 1 33 ? -45.402 -23.408 37.003 1.00 78.05 30 LEU E CA 1
ATOM 8549 C C . LEU E 1 33 ? -44.758 -22.050 37.248 1.00 72.64 30 LEU E C 1
ATOM 8550 O O . LEU E 1 33 ? -44.363 -21.733 38.369 1.00 74.28 30 LEU E O 1
ATOM 8555 N N . ASN E 1 34 ? -44.674 -21.243 36.195 1.00 66.00 31 ASN E N 1
ATOM 8556 C CA . ASN E 1 34 ? -44.092 -19.911 36.304 1.00 64.71 31 ASN E CA 1
ATOM 8557 C C . ASN E 1 34 ? -44.989 -18.962 37.098 1.00 68.66 31 ASN E C 1
ATOM 8558 O O . ASN E 1 34 ? -44.502 -18.097 37.827 1.00 70.05 31 ASN E O 1
ATOM 8563 N N . VAL E 1 35 ? -46.300 -19.131 36.951 1.00 70.70 32 VAL E N 1
ATOM 8564 C CA . VAL E 1 35 ? -47.272 -18.384 37.743 1.00 72.02 32 VAL E CA 1
ATOM 8565 C C . VAL E 1 35 ? -47.135 -18.786 39.205 1.00 76.39 32 VAL E C 1
ATOM 8566 O O . VAL E 1 35 ? -47.212 -17.949 40.105 1.00 77.84 32 VAL E O 1
ATOM 8570 N N . LEU E 1 36 ? -46.914 -20.078 39.427 1.00 79.39 33 LEU E N 1
ATOM 8571 C CA . LEU E 1 36 ? -46.731 -20.618 40.769 1.00 82.58 33 LEU E CA 1
ATOM 8572 C C . LEU E 1 36 ? -45.479 -20.039 41.423 1.00 81.39 33 LEU E C 1
ATOM 8573 O O . LEU E 1 36 ? -45.493 -19.683 42.601 1.00 86.87 33 LEU E O 1
ATOM 8578 N N . MET E 1 37 ? -44.401 -19.944 40.650 1.00 76.55 34 MET E N 1
ATOM 8579 C CA . MET E 1 37 ? -43.153 -19.368 41.138 1.00 73.64 34 MET E CA 1
ATOM 8580 C C . MET E 1 37 ? -43.306 -17.883 41.459 1.00 70.58 34 MET E C 1
ATOM 8581 O O . MET E 1 37 ? -42.662 -17.371 42.373 1.00 72.28 34 MET E O 1
ATOM 8586 N N . SER E 1 38 ? -44.154 -17.192 40.702 1.00 67.56 35 SER E N 1
ATOM 8587 C CA . SER E 1 38 ? -44.421 -15.779 40.960 1.00 68.82 35 SER E CA 1
ATOM 8588 C C . SER E 1 38 ? -45.169 -15.571 42.276 1.00 72.30 35 SER E C 1
ATOM 8589 O O . SER E 1 38 ? -44.839 -14.675 43.053 1.00 72.95 35 SER E O 1
ATOM 8592 N N . ILE E 1 39 ? -46.176 -16.401 42.523 1.00 73.05 36 ILE E N 1
ATOM 8593 C CA . ILE E 1 39 ? -46.934 -16.312 43.764 1.00 77.59 36 ILE E CA 1
ATOM 8594 C C . ILE E 1 39 ? -46.024 -16.621 44.953 1.00 79.56 36 ILE E C 1
ATOM 8595 O O . ILE E 1 39 ? -46.135 -15.997 46.007 1.00 82.55 36 ILE E O 1
ATOM 8600 N N . ILE E 1 40 ? -45.126 -17.587 44.774 1.00 78.81 37 ILE E N 1
ATOM 8601 C CA . ILE E 1 40 ? -44.111 -17.884 45.781 1.00 79.70 37 ILE E CA 1
ATOM 8602 C C . ILE E 1 40 ? -43.194 -16.686 45.991 1.00 77.57 37 ILE E C 1
ATOM 8603 O O . ILE E 1 40 ? -42.876 -16.321 47.123 1.00 83.80 37 ILE E O 1
ATOM 8608 N N . ALA E 1 41 ? -42.787 -16.067 44.889 1.00 70.45 38 ALA E N 1
ATOM 8609 C CA . ALA E 1 41 ? -41.901 -14.912 44.942 1.00 69.12 38 ALA E CA 1
ATOM 8610 C C . ALA E 1 41 ? -42.548 -13.754 45.685 1.00 73.49 38 ALA E C 1
ATOM 8611 O O . ALA E 1 41 ? -41.886 -13.043 46.438 1.00 76.29 38 ALA E O 1
ATOM 8613 N N . ILE E 1 42 ? -43.848 -13.578 45.475 1.00 75.59 39 ILE E N 1
ATOM 8614 C CA . ILE E 1 42 ? -44.589 -12.498 46.116 1.00 78.46 39 ILE E CA 1
ATOM 8615 C C . ILE E 1 42 ? -44.705 -12.681 47.632 1.00 82.36 39 ILE E C 1
ATOM 8616 O O . ILE E 1 42 ? -44.446 -11.747 48.392 1.00 85.82 39 ILE E O 1
ATOM 8621 N N . ILE E 1 43 ? -45.083 -13.878 48.072 1.00 83.89 40 ILE E N 1
ATOM 8622 C CA . ILE E 1 43 ? -45.275 -14.122 49.502 1.00 89.19 40 ILE E CA 1
ATOM 8623 C C . ILE E 1 43 ? -43.964 -14.285 50.274 1.00 90.00 40 ILE E C 1
ATOM 8624 O O . ILE E 1 43 ? -43.918 -14.035 51.477 1.00 93.04 40 ILE E O 1
ATOM 8629 N N . SER E 1 44 ? -42.899 -14.685 49.583 1.00 88.37 41 SER E N 1
ATOM 8630 C CA . SER E 1 44 ? -41.619 -14.928 50.246 1.00 87.58 41 SER E CA 1
ATOM 8631 C C . SER E 1 44 ? -40.648 -13.757 50.124 1.00 86.74 41 SER E C 1
ATOM 8632 O O . SER E 1 44 ? -39.590 -13.758 50.753 1.00 83.86 41 SER E O 1
ATOM 8635 N N . TYR E 1 45 ? -41.017 -12.758 49.325 1.00 91.58 42 TYR E N 1
ATOM 8636 C CA . TYR E 1 45 ? -40.204 -11.551 49.159 1.00 97.92 42 TYR E CA 1
ATOM 8637 C C . TYR E 1 45 ? -39.987 -10.847 50.498 1.00 103.95 42 TYR E C 1
ATOM 8638 O O . TYR E 1 45 ? -39.033 -10.088 50.668 1.00 103.43 42 TYR E O 1
ATOM 8647 N N . GLN E 1 46 ? -40.885 -11.113 51.441 1.00 109.76 43 GLN E N 1
ATOM 8648 C CA . GLN E 1 46 ? -40.793 -10.565 52.786 1.00 118.35 43 GLN E CA 1
ATOM 8649 C C . GLN E 1 46 ? -39.508 -10.968 53.514 1.00 119.57 43 GLN E C 1
ATOM 8650 O O . GLN E 1 46 ? -38.826 -10.121 54.089 1.00 122.11 43 GLN E O 1
ATOM 8656 N N . TRP E 1 47 ? -39.166 -12.251 53.465 1.00 119.42 44 TRP E N 1
ATOM 8657 C CA . TRP E 1 47 ? -38.056 -12.771 54.263 1.00 122.60 44 TRP E CA 1
ATOM 8658 C C . TRP E 1 47 ? -36.699 -12.588 53.587 1.00 126.07 44 TRP E C 1
ATOM 8659 O O . TRP E 1 47 ? -35.686 -13.088 54.073 1.00 128.33 44 TRP E O 1
ATOM 8670 N N . TYR E 1 48 ? -36.688 -11.873 52.467 1.00 127.83 45 TYR E N 1
ATOM 8671 C CA . TYR E 1 48 ? -35.470 -11.652 51.692 1.00 130.69 45 TYR E CA 1
ATOM 8672 C C . TYR E 1 48 ? -34.370 -10.884 52.432 1.00 135.34 45 TYR E C 1
ATOM 8673 O O . TYR E 1 48 ? -33.213 -11.303 52.419 1.00 135.17 45 TYR E O 1
ATOM 8682 N N . GLU E 1 49 ? -34.720 -9.754 53.046 1.00 140.18 46 GLU E N 1
ATOM 8683 C CA . GLU E 1 49 ? -33.742 -8.939 53.777 1.00 144.32 46 GLU E CA 1
ATOM 8684 C C . GLU E 1 49 ? -33.151 -9.595 55.002 1.00 144.01 46 GLU E C 1
ATOM 8685 O O . GLU E 1 49 ? -31.957 -9.466 55.272 1.00 143.85 46 GLU E O 1
ATOM 8691 N N . GLN E 1 50 ? -33.992 -10.299 55.745 1.00 143.98 47 GLN E N 1
ATOM 8692 C CA . GLN E 1 50 ? -33.567 -10.910 56.993 1.00 145.93 47 GLN E CA 1
ATOM 8693 C C . GLN E 1 50 ? -32.579 -12.049 56.751 1.00 140.52 47 GLN E C 1
ATOM 8694 O O . GLN E 1 50 ? -32.121 -12.698 57.690 1.00 146.01 47 GLN E O 1
ATOM 8700 N N . LEU E 1 51 ? -32.263 -12.287 55.482 1.00 128.65 48 LEU E N 1
ATOM 8701 C CA . LEU E 1 51 ? -31.265 -13.277 55.121 1.00 122.44 48 LEU E CA 1
ATOM 8702 C C . LEU E 1 51 ? -30.131 -12.661 54.288 1.00 119.68 48 LEU E C 1
ATOM 8703 O O . LEU E 1 51 ? -29.010 -13.168 54.299 1.00 123.90 48 LEU E O 1
ATOM 8708 N N . GLY E 1 52 ? -30.414 -11.561 53.590 1.00 112.02 49 GLY E N 1
ATOM 8709 C CA . GLY E 1 52 ? -29.401 -10.896 52.780 1.00 104.36 49 GLY E CA 1
ATOM 8710 C C . GLY E 1 52 ? -29.364 -11.255 51.296 1.00 93.34 49 GLY E C 1
ATOM 8711 O O . GLY E 1 52 ? -28.350 -11.047 50.624 1.00 86.02 49 GLY E O 1
ATOM 8712 N N . ILE E 1 53 ? -30.460 -11.804 50.778 1.00 88.49 50 ILE E N 1
ATOM 8713 C CA . ILE E 1 53 ? -30.522 -12.191 49.369 1.00 85.28 50 ILE E CA 1
ATOM 8714 C C . ILE E 1 53 ? -31.169 -11.117 48.480 1.00 76.41 50 ILE E C 1
ATOM 8715 O O . ILE E 1 53 ? -32.272 -10.652 48.756 1.00 74.02 50 ILE E O 1
ATOM 8720 N N . HIS E 1 54 ? -30.467 -10.715 47.423 1.00 74.57 51 HIS E N 1
ATOM 8721 C CA . HIS E 1 54 ? -30.998 -9.737 46.470 1.00 64.34 51 HIS E CA 1
ATOM 8722 C C . HIS E 1 54 ? -31.022 -10.200 45.023 1.00 78.95 51 HIS E C 1
ATOM 8723 O O . HIS E 1 54 ? -30.109 -10.881 44.557 1.00 79.02 51 HIS E O 1
ATOM 8730 N N . LEU E 1 55 ? -32.076 -9.811 44.315 1.00 77.04 52 LEU E N 1
ATOM 8731 C CA . LEU E 1 55 ? -32.182 -10.077 42.889 1.00 74.60 52 LEU E CA 1
ATOM 8732 C C . LEU E 1 55 ? -32.700 -8.836 42.179 1.00 71.46 52 LEU E C 1
ATOM 8733 O O . LEU E 1 55 ? -33.856 -8.445 42.335 1.00 74.35 52 LEU E O 1
ATOM 8738 N N . THR E 1 56 ? -31.818 -8.217 41.403 1.00 65.95 53 THR E N 1
ATOM 8739 C CA . THR E 1 56 ? -32.158 -7.035 40.629 1.00 61.39 53 THR E CA 1
ATOM 8740 C C . THR E 1 56 ? -32.446 -7.418 39.188 1.00 61.29 53 THR E C 1
ATOM 8741 O O . THR E 1 56 ? -32.180 -8.546 38.771 1.00 63.34 53 THR E O 1
ATOM 8745 N N . VAL E 1 57 ? -32.993 -6.477 38.429 1.00 57.85 54 VAL E N 1
ATOM 8746 C CA . VAL E 1 57 ? -33.396 -6.754 37.060 1.00 52.48 54 VAL E CA 1
ATOM 8747 C C . VAL E 1 57 ? -32.203 -6.767 36.109 1.00 51.10 54 VAL E C 1
ATOM 8748 O O . VAL E 1 57 ? -32.159 -7.574 35.178 1.00 49.65 54 VAL E O 1
ATOM 8752 N N . ALA E 1 58 ? -31.235 -5.888 36.357 1.00 50.67 55 ALA E N 1
ATOM 8753 C CA . ALA E 1 58 ? -30.087 -5.721 35.460 1.00 42.55 55 ALA E CA 1
ATOM 8754 C C . ALA E 1 58 ? -29.319 -7.011 35.104 1.00 48.13 55 ALA E C 1
ATOM 8755 O O . ALA E 1 58 ? -29.058 -7.262 33.925 1.00 46.75 55 ALA E O 1
ATOM 8757 N N . PRO E 1 59 ? -28.961 -7.836 36.109 1.00 45.66 56 PRO E N 1
ATOM 8758 C CA . PRO E 1 59 ? -28.251 -9.066 35.735 1.00 42.10 56 PRO E CA 1
ATOM 8759 C C . PRO E 1 59 ? -29.110 -10.024 34.918 1.00 47.47 56 PRO E C 1
ATOM 8760 O O . PRO E 1 59 ? -28.586 -10.692 34.024 1.00 47.11 56 PRO E O 1
ATOM 8764 N N . PHE E 1 60 ? -30.409 -10.078 35.200 1.00 46.27 57 PHE E N 1
ATOM 8765 C CA . PHE E 1 60 ? -31.305 -10.951 34.444 1.00 44.50 57 PHE E CA 1
ATOM 8766 C C . PHE E 1 60 ? -31.638 -10.356 33.088 1.00 43.18 57 PHE E C 1
ATOM 8767 O O . PHE E 1 60 ? -32.054 -11.065 32.168 1.00 44.46 57 PHE E O 1
ATOM 8775 N N . SER E 1 61 ? -31.476 -9.044 32.979 1.00 42.62 58 SER E N 1
ATOM 8776 C CA . SER E 1 61 ? -31.575 -8.380 31.692 1.00 43.14 58 SER E CA 1
ATOM 8777 C C . SER E 1 61 ? -30.389 -8.801 30.830 1.00 41.23 58 SER E C 1
ATOM 8778 O O . SER E 1 61 ? -30.547 -9.106 29.649 1.00 42.53 58 SER E O 1
ATOM 8781 N N . LEU E 1 62 ? -29.203 -8.820 31.430 1.00 39.96 59 LEU E N 1
ATOM 8782 C CA . LEU E 1 62 ? -27.998 -9.283 30.746 1.00 40.01 59 LEU E CA 1
ATOM 8783 C C . LEU E 1 62 ? -28.141 -10.741 30.320 1.00 38.99 59 LEU E C 1
ATOM 8784 O O . LEU E 1 62 ? -27.899 -11.090 29.164 1.00 36.76 59 LEU E O 1
ATOM 8789 N N . LEU E 1 63 ? -28.527 -11.588 31.268 1.00 38.85 60 LEU E N 1
ATOM 8790 C CA . LEU E 1 63 ? -28.670 -13.011 31.007 1.00 40.28 60 LEU E CA 1
ATOM 8791 C C . LEU E 1 63 ? -29.722 -13.263 29.934 1.00 39.87 60 LEU E C 1
ATOM 8792 O O . LEU E 1 63 ? -29.517 -14.069 29.031 1.00 41.27 60 LEU E O 1
ATOM 8797 N N . GLY E 1 64 ? -30.843 -12.561 30.032 1.00 37.97 61 GLY E N 1
ATOM 8798 C CA . GLY E 1 64 ? -31.930 -12.726 29.086 1.00 36.89 61 GLY E CA 1
ATOM 8799 C C . GLY E 1 64 ? -31.592 -12.353 27.653 1.00 37.17 61 GLY E C 1
ATOM 8800 O O . GLY E 1 64 ? -32.006 -13.035 26.714 1.00 36.64 61 GLY E O 1
ATOM 8801 N N . ILE E 1 65 ? -30.874 -11.247 27.477 1.00 35.68 62 ILE E N 1
ATOM 8802 C CA . ILE E 1 65 ? -30.505 -10.794 26.142 1.00 35.88 62 ILE E CA 1
ATOM 8803 C C . ILE E 1 65 ? -29.500 -11.755 25.508 1.00 36.20 62 ILE E C 1
ATOM 8804 O O . ILE E 1 65 ? -29.600 -12.070 24.327 1.00 38.97 62 ILE E O 1
ATOM 8809 N N . ALA E 1 66 ? -28.553 -12.240 26.306 1.00 37.64 63 ALA E N 1
ATOM 8810 C CA . ALA E 1 66 ? -27.573 -13.212 25.830 1.00 35.84 63 ALA E CA 1
ATOM 8811 C C . ALA E 1 66 ? -28.275 -14.488 25.378 1.00 38.74 63 ALA E C 1
ATOM 8812 O O . ALA E 1 66 ? -27.952 -15.048 24.334 1.00 38.81 63 ALA E O 1
ATOM 8814 N N . ILE E 1 67 ? -29.238 -14.945 26.173 1.00 38.81 64 ILE E N 1
ATOM 8815 C CA . ILE E 1 67 ? -30.016 -16.127 25.826 1.00 37.40 64 ILE E CA 1
ATOM 8816 C C . ILE E 1 67 ? -30.833 -15.899 24.549 1.00 36.14 64 ILE E C 1
ATOM 8817 O O . ILE E 1 67 ? -30.944 -16.797 23.705 1.00 38.47 64 ILE E O 1
ATOM 8822 N N . ALA E 1 68 ? -31.396 -14.701 24.405 1.00 28.98 65 ALA E N 1
ATOM 8823 C CA . ALA E 1 68 ? -32.172 -14.355 23.211 1.00 27.50 65 ALA E CA 1
ATOM 8824 C C . ALA E 1 68 ? -31.296 -14.384 21.952 1.00 28.03 65 ALA E C 1
ATOM 8825 O O . ALA E 1 68 ? -31.712 -14.877 20.904 1.00 27.12 65 ALA E O 1
ATOM 8827 N N . ILE E 1 69 ? -30.082 -13.854 22.074 1.00 28.47 66 ILE E N 1
ATOM 8828 C CA . ILE E 1 69 ? -29.100 -13.871 20.996 1.00 26.47 66 ILE E CA 1
ATOM 8829 C C . ILE E 1 69 ? -28.768 -15.309 20.583 1.00 28.36 66 ILE E C 1
ATOM 8830 O O . ILE E 1 69 ? -28.762 -15.631 19.395 1.00 30.83 66 ILE E O 1
ATOM 8835 N N . PHE E 1 70 ? -28.515 -16.165 21.570 1.00 25.69 67 PHE E N 1
ATOM 8836 C CA . PHE E 1 70 ? -28.196 -17.570 21.325 1.00 27.52 67 PHE E CA 1
ATOM 8837 C C . PHE E 1 70 ? -29.386 -18.326 20.736 1.00 27.50 67 PHE E C 1
ATOM 8838 O O . PHE E 1 70 ? -29.202 -19.205 19.902 1.00 30.98 67 PHE E O 1
ATOM 8846 N N . LEU E 1 71 ? -30.594 -17.996 21.186 1.00 26.81 68 LEU E N 1
ATOM 8847 C CA . LEU E 1 71 ? -31.817 -18.557 20.608 1.00 29.42 68 LEU E CA 1
ATOM 8848 C C . LEU E 1 71 ? -32.006 -18.126 19.155 1.00 29.73 68 LEU E C 1
ATOM 8849 O O . LEU E 1 71 ? -32.536 -18.882 18.350 1.00 30.16 68 LEU E O 1
ATOM 8854 N N . GLY E 1 72 ? -31.634 -16.890 18.833 1.00 27.59 69 GLY E N 1
ATOM 8855 C CA . GLY E 1 72 ? -31.735 -16.416 17.461 1.00 25.69 69 GLY E CA 1
ATOM 8856 C C . GLY E 1 72 ? -30.837 -17.231 16.537 1.00 29.36 69 GLY E C 1
ATOM 8857 O O . GLY E 1 72 ? -31.281 -17.758 15.516 1.00 26.26 69 GLY E O 1
ATOM 8858 N N . PHE E 1 73 ? -29.566 -17.350 16.911 1.00 25.04 70 PHE E N 1
ATOM 8859 C CA . PHE E 1 73 ? -28.615 -18.131 16.130 1.00 27.32 70 PHE E CA 1
ATOM 8860 C C . PHE E 1 73 ? -28.992 -19.606 16.063 1.00 30.17 70 PHE E C 1
ATOM 8861 O O . PHE E 1 73 ? -28.819 -20.254 15.025 1.00 29.87 70 PHE E O 1
ATOM 8869 N N . ARG E 1 74 ? -29.477 -20.141 17.182 1.00 31.05 71 ARG E N 1
ATOM 8870 C CA . ARG E 1 74 ? -29.851 -21.547 17.236 1.00 33.37 71 ARG E CA 1
ATOM 8871 C C . ARG E 1 74 ? -31.029 -21.797 16.295 1.00 29.74 71 ARG E C 1
ATOM 8872 O O . ARG E 1 74 ? -31.025 -22.748 15.519 1.00 27.95 71 ARG E O 1
ATOM 8880 N N . ASN E 1 75 ? -32.038 -20.938 16.383 1.00 25.57 72 ASN E N 1
ATOM 8881 C CA . ASN E 1 75 ? -33.233 -21.066 15.565 1.00 30.47 72 ASN E CA 1
ATOM 8882 C C . ASN E 1 75 ? -32.905 -20.935 14.076 1.00 28.68 72 ASN E C 1
ATOM 8883 O O . ASN E 1 75 ? -33.522 -21.574 13.231 1.00 28.17 72 ASN E O 1
ATOM 8888 N N . SER E 1 76 ? -31.934 -20.084 13.771 1.00 30.76 73 SER E N 1
ATOM 8889 C CA . SER E 1 76 ? -31.442 -19.907 12.413 1.00 31.39 73 SER E CA 1
ATOM 8890 C C . SER E 1 76 ? -30.889 -21.216 11.837 1.00 35.98 73 SER E C 1
ATOM 8891 O O . SER E 1 76 ? -31.158 -21.569 10.688 1.00 41.01 73 SER E O 1
ATOM 8894 N N . ALA E 1 77 ? -30.103 -21.931 12.635 1.00 34.11 74 ALA E N 1
ATOM 8895 C CA . ALA E 1 77 ? -29.593 -23.229 12.213 1.00 30.61 74 ALA E CA 1
ATOM 8896 C C . ALA E 1 77 ? -30.728 -24.244 12.062 1.00 28.98 74 ALA E C 1
ATOM 8897 O O . ALA E 1 77 ? -30.708 -25.068 11.147 1.00 30.22 74 ALA E O 1
ATOM 8899 N N . SER E 1 78 ? -31.703 -24.193 12.967 1.00 40.70 75 SER E N 1
ATOM 8900 C CA . SER E 1 78 ? -32.831 -25.116 12.920 1.00 39.09 75 SER E CA 1
ATOM 8901 C C . SER E 1 78 ? -33.652 -24.892 11.659 1.00 36.81 75 SER E C 1
ATOM 8902 O O . SER E 1 78 ? -34.062 -25.842 10.991 1.00 36.62 75 SER E O 1
ATOM 8905 N N . TYR E 1 79 ? -33.878 -23.621 11.343 1.00 37.80 76 TYR E N 1
ATOM 8906 C CA . TYR E 1 79 ? -34.643 -23.226 10.173 1.00 36.21 76 TYR E CA 1
ATOM 8907 C C . TYR E 1 79 ? -33.953 -23.708 8.905 1.00 33.68 76 TYR E C 1
ATOM 8908 O O . TYR E 1 79 ? -34.596 -24.178 7.970 1.00 39.42 76 TYR E O 1
ATOM 8917 N N . SER E 1 80 ? -32.636 -23.590 8.887 1.00 34.15 77 SER E N 1
ATOM 8918 C CA . SER E 1 80 ? -31.834 -24.034 7.758 1.00 32.17 77 SER E CA 1
ATOM 8919 C C . SER E 1 80 ? -32.004 -25.537 7.490 1.00 31.84 77 SER E C 1
ATOM 8920 O O . SER E 1 80 ? -32.042 -25.969 6.338 1.00 34.90 77 SER E O 1
ATOM 8923 N N . ARG E 1 81 ? -32.112 -26.327 8.554 1.00 30.54 78 ARG E N 1
ATOM 8924 C CA . ARG E 1 81 ? -32.326 -27.768 8.432 1.00 28.86 78 ARG E CA 1
ATOM 8925 C C . ARG E 1 81 ? -33.727 -28.074 7.902 1.00 27.41 78 ARG E C 1
ATOM 8926 O O . ARG E 1 81 ? -33.918 -28.981 7.096 1.00 31.85 78 ARG E O 1
ATOM 8934 N N . PHE E 1 82 ? -34.708 -27.316 8.379 1.00 31.93 79 PHE E N 1
ATOM 8935 C CA . PHE E 1 82 ? -36.083 -27.440 7.909 1.00 27.69 79 PHE E CA 1
ATOM 8936 C C . PHE E 1 82 ? -36.192 -27.139 6.416 1.00 26.62 79 PHE E C 1
ATOM 8937 O O . PHE E 1 82 ? -36.849 -27.856 5.667 1.00 27.94 79 PHE E O 1
ATOM 8945 N N . VAL E 1 83 ? -35.546 -26.065 5.989 1.00 30.71 80 VAL E N 1
ATOM 8946 C CA . VAL E 1 83 ? -35.579 -25.667 4.590 1.00 30.12 80 VAL E CA 1
ATOM 8947 C C . VAL E 1 83 ? -34.922 -26.715 3.696 1.00 29.50 80 VAL E C 1
ATOM 8948 O O . VAL E 1 83 ? -35.448 -27.042 2.634 1.00 29.20 80 VAL E O 1
ATOM 8952 N N . GLU E 1 84 ? -33.784 -27.253 4.129 1.00 29.76 81 GLU E N 1
ATOM 8953 C CA . GLU E 1 84 ? -33.113 -28.279 3.335 1.00 28.43 81 GLU E CA 1
ATOM 8954 C C . GLU E 1 84 ? -33.977 -29.527 3.183 1.00 25.29 81 GLU E C 1
ATOM 8955 O O . GLU E 1 84 ? -34.032 -30.119 2.103 1.00 25.74 81 GLU E O 1
ATOM 8961 N N . ALA E 1 85 ? -34.639 -29.929 4.267 1.00 22.30 82 ALA E N 1
ATOM 8962 C CA . ALA E 1 85 ? -35.545 -31.070 4.222 1.00 23.63 82 ALA E CA 1
ATOM 8963 C C . ALA E 1 85 ? -36.663 -30.877 3.193 1.00 24.01 82 ALA E C 1
ATOM 8964 O O . ALA E 1 85 ? -37.007 -31.805 2.460 1.00 24.90 82 ALA E O 1
ATOM 8966 N N . ARG E 1 86 ? -37.249 -29.687 3.148 1.00 22.65 83 ARG E N 1
ATOM 8967 C CA . ARG E 1 86 ? -38.281 -29.426 2.152 1.00 25.67 83 ARG E CA 1
ATOM 8968 C C . ARG E 1 86 ? -37.708 -29.386 0.738 1.00 22.81 83 ARG E C 1
ATOM 8969 O O . ARG E 1 86 ? -38.341 -29.857 -0.203 1.00 23.42 83 ARG E O 1
ATOM 8977 N N . ASN E 1 87 ? -36.517 -28.819 0.588 1.00 20.88 84 ASN E N 1
ATOM 8978 C CA . ASN E 1 87 ? -35.860 -28.808 -0.716 1.00 24.17 84 ASN E CA 1
ATOM 8979 C C . ASN E 1 87 ? -35.599 -30.217 -1.243 1.00 18.87 84 ASN E C 1
ATOM 8980 O O . ASN E 1 87 ? -35.873 -30.511 -2.402 1.00 20.87 84 ASN E O 1
ATOM 8985 N N . LEU E 1 88 ? -35.062 -31.080 -0.387 1.00 18.38 85 LEU E N 1
ATOM 8986 C CA . LEU E 1 88 ? -34.798 -32.464 -0.769 1.00 21.86 85 LEU E CA 1
ATOM 8987 C C . LEU E 1 88 ? -36.087 -33.142 -1.219 1.00 22.67 85 LEU E C 1
ATOM 8988 O O . LEU E 1 88 ? -36.124 -33.789 -2.269 1.00 24.27 85 LEU E O 1
ATOM 8993 N N . TRP E 1 89 ? -37.153 -32.970 -0.446 1.00 20.50 86 TRP E N 1
ATOM 8994 C CA . TRP E 1 89 ? -38.438 -33.553 -0.830 1.00 21.14 86 TRP E CA 1
ATOM 8995 C C . TRP E 1 89 ? -39.036 -32.941 -2.094 1.00 20.54 86 TRP E C 1
ATOM 8996 O O . TRP E 1 89 ? -39.673 -33.651 -2.878 1.00 20.73 86 TRP E O 1
ATOM 9007 N N . GLY E 1 90 ? -38.820 -31.641 -2.296 1.00 16.80 87 GLY E N 1
ATOM 9008 C CA . GLY E 1 90 ? -39.245 -30.997 -3.525 1.00 16.29 87 GLY E CA 1
ATOM 9009 C C . GLY E 1 90 ? -38.575 -31.658 -4.728 1.00 19.65 87 GLY E C 1
ATOM 9010 O O . GLY E 1 90 ? -39.196 -31.838 -5.771 1.00 23.35 87 GLY E O 1
ATOM 9011 N N . THR E 1 91 ? -37.317 -32.054 -4.566 1.00 19.34 88 THR E N 1
ATOM 9012 C CA . THR E 1 91 ? -36.555 -32.706 -5.635 1.00 19.38 88 THR E CA 1
ATOM 9013 C C . THR E 1 91 ? -37.092 -34.094 -6.016 1.00 15.46 88 THR E C 1
ATOM 9014 O O . THR E 1 91 ? -37.032 -34.481 -7.179 1.00 15.06 88 THR E O 1
ATOM 9018 N N . VAL E 1 92 ? -37.612 -34.843 -5.045 1.00 14.38 89 VAL E N 1
ATOM 9019 C CA . VAL E 1 92 ? -38.250 -36.119 -5.348 1.00 17.86 89 VAL E CA 1
ATOM 9020 C C . VAL E 1 92 ? -39.364 -35.920 -6.373 1.00 20.19 89 VAL E C 1
ATOM 9021 O O . VAL E 1 92 ? -39.480 -36.642 -7.363 1.00 20.68 89 VAL E O 1
ATOM 9025 N N . LEU E 1 93 ? -40.190 -34.926 -6.099 1.00 17.89 90 LEU E N 1
ATOM 9026 C CA . LEU E 1 93 ? -41.349 -34.617 -6.907 1.00 20.91 90 LEU E CA 1
ATOM 9027 C C . LEU E 1 93 ? -40.908 -34.152 -8.308 1.00 23.28 90 LEU E C 1
ATOM 9028 O O . LEU E 1 93 ? -41.477 -34.564 -9.323 1.00 15.77 90 LEU E O 1
ATOM 9033 N N . ILE E 1 94 ? -39.895 -33.290 -8.357 1.00 21.64 91 ILE E N 1
ATOM 9034 C CA . ILE E 1 94 ? -39.379 -32.795 -9.624 1.00 21.00 91 ILE E CA 1
ATOM 9035 C C . ILE E 1 94 ? -38.769 -33.923 -10.461 1.00 21.27 91 ILE E C 1
ATOM 9036 O O . ILE E 1 94 ? -39.150 -34.124 -11.612 1.00 18.92 91 ILE E O 1
ATOM 9041 N N . ALA E 1 95 ? -37.848 -34.676 -9.864 1.00 15.36 92 ALA E N 1
ATOM 9042 C CA . ALA E 1 95 ? -37.118 -35.708 -10.592 1.00 16.41 92 ALA E CA 1
ATOM 9043 C C . ALA E 1 95 ? -38.020 -36.823 -11.086 1.00 22.19 92 ALA E C 1
ATOM 9044 O O . ALA E 1 95 ? -37.828 -37.336 -12.191 1.00 27.18 92 ALA E O 1
ATOM 9046 N N . GLU E 1 96 ? -39.003 -37.199 -10.273 1.00 18.79 93 GLU E N 1
ATOM 9047 C CA . GLU E 1 96 ? -39.911 -38.268 -10.659 1.00 16.81 93 GLU E CA 1
ATOM 9048 C C . GLU E 1 96 ? -40.859 -37.833 -11.764 1.00 17.71 93 GLU E C 1
ATOM 9049 O O . GLU E 1 96 ? -41.148 -38.608 -12.673 1.00 19.08 93 GLU E O 1
ATOM 9055 N N . ARG E 1 97 ? -41.334 -36.594 -11.695 1.00 19.19 94 ARG E N 1
ATOM 9056 C CA . ARG E 1 97 ? -42.147 -36.040 -12.777 1.00 22.08 94 ARG E CA 1
ATOM 9057 C C . ARG E 1 97 ? -41.382 -36.044 -14.105 1.00 23.20 94 ARG E C 1
ATOM 9058 O O . ARG E 1 97 ? -41.927 -36.462 -15.133 1.00 20.31 94 ARG E O 1
ATOM 9066 N N . THR E 1 98 ? -40.125 -35.591 -14.089 1.00 22.70 95 THR E N 1
ATOM 9067 C CA . THR E 1 98 ? -39.376 -35.452 -15.346 1.00 24.16 95 THR E CA 1
ATOM 9068 C C . THR E 1 98 ? -38.934 -36.788 -15.931 1.00 21.40 95 THR E C 1
ATOM 9069 O O . THR E 1 98 ? -38.889 -36.950 -17.148 1.00 22.73 95 THR E O 1
ATOM 9073 N N . LEU E 1 99 ? -38.590 -37.732 -15.067 1.00 16.21 96 LEU E N 1
ATOM 9074 C CA . LEU E 1 99 ? -38.259 -39.073 -15.515 1.00 18.18 96 LEU E CA 1
ATOM 9075 C C . LEU E 1 99 ? -39.439 -39.675 -16.274 1.00 21.10 96 LEU E C 1
ATOM 9076 O O . LEU E 1 99 ? -39.273 -40.232 -17.358 1.00 21.02 96 LEU E O 1
ATOM 9081 N N . VAL E 1 100 ? -40.633 -39.548 -15.706 1.00 20.32 97 VAL E N 1
ATOM 9082 C CA . VAL E 1 100 ? -41.830 -40.073 -16.344 1.00 19.89 97 VAL E CA 1
ATOM 9083 C C . VAL E 1 100 ? -42.120 -39.291 -17.624 1.00 24.07 97 VAL E C 1
ATOM 9084 O O . VAL E 1 100 ? -42.516 -39.874 -18.634 1.00 22.32 97 VAL E O 1
ATOM 9088 N N . ARG E 1 101 ? -41.883 -37.978 -17.597 1.00 24.09 98 ARG E N 1
ATOM 9089 C CA . ARG E 1 101 ? -42.046 -37.177 -18.807 1.00 23.55 98 ARG E CA 1
ATOM 9090 C C . ARG E 1 101 ? -41.107 -37.668 -19.914 1.00 22.90 98 ARG E C 1
ATOM 9091 O O . ARG E 1 101 ? -41.509 -37.792 -21.077 1.00 24.74 98 ARG E O 1
ATOM 9099 N N . GLN E 1 102 ? -39.858 -37.933 -19.546 1.00 18.83 99 GLN E N 1
ATOM 9100 C CA . GLN E 1 102 ? -38.863 -38.424 -20.494 1.00 22.32 99 GLN E CA 1
ATOM 9101 C C . GLN E 1 102 ? -39.264 -39.771 -21.084 1.00 24.82 99 GLN E C 1
ATOM 9102 O O . GLN E 1 102 ? -39.137 -39.982 -22.288 1.00 26.85 99 GLN E O 1
ATOM 9108 N N . LEU E 1 103 ? -39.756 -40.674 -20.237 1.00 24.09 100 LEU E N 1
ATOM 9109 C CA . LEU E 1 103 ? -40.204 -41.989 -20.696 1.00 26.67 100 LEU E CA 1
ATOM 9110 C C . LEU E 1 103 ? -41.329 -41.900 -21.723 1.00 26.34 100 LEU E C 1
ATOM 9111 O O . LEU E 1 103 ? -41.340 -42.651 -22.701 1.00 28.77 100 LEU E O 1
ATOM 9116 N N . ARG E 1 104 ? -42.270 -40.985 -21.507 1.00 27.03 101 ARG E N 1
ATOM 9117 C CA . ARG E 1 104 ? -43.338 -40.770 -22.479 1.00 31.42 101 ARG E CA 1
ATOM 9118 C C . ARG E 1 104 ? -42.857 -40.088 -23.751 1.00 30.34 101 ARG E C 1
ATOM 9119 O O . ARG E 1 104 ? -43.254 -40.478 -24.845 1.00 31.76 101 ARG E O 1
ATOM 9127 N N . ASN E 1 105 ? -42.002 -39.077 -23.617 1.00 29.46 102 ASN E N 1
ATOM 9128 C CA . ASN E 1 105 ? -41.538 -38.357 -24.801 1.00 30.47 102 ASN E CA 1
ATOM 9129 C C . ASN E 1 105 ? -40.632 -39.227 -25.666 1.00 28.47 102 ASN E C 1
ATOM 9130 O O . ASN E 1 105 ? -40.701 -39.181 -26.891 1.00 29.84 102 ASN E O 1
ATOM 9135 N N . ILE E 1 106 ? -39.799 -40.037 -25.019 1.00 31.12 103 ILE E N 1
ATOM 9136 C CA . ILE E 1 106 ? -38.766 -40.805 -25.715 1.00 34.00 103 ILE E CA 1
ATOM 9137 C C . ILE E 1 106 ? -39.254 -42.197 -26.129 1.00 36.87 103 ILE E C 1
ATOM 9138 O O . ILE E 1 106 ? -38.893 -42.692 -27.192 1.00 40.07 103 ILE E O 1
ATOM 9143 N N . LEU E 1 107 ? -40.077 -42.819 -25.287 1.00 35.03 104 LEU E N 1
ATOM 9144 C CA . LEU E 1 107 ? -40.639 -44.138 -25.581 1.00 31.14 104 LEU E CA 1
ATOM 9145 C C . LEU E 1 107 ? -42.159 -44.153 -25.403 1.00 33.58 104 LEU E C 1
ATOM 9146 O O . LEU E 1 107 ? -42.671 -44.825 -24.508 1.00 33.13 104 LEU E O 1
ATOM 9151 N N . PRO E 1 108 ? -42.888 -43.409 -26.252 1.00 35.76 105 PRO E N 1
ATOM 9152 C CA . PRO E 1 108 ? -44.339 -43.258 -26.064 1.00 35.38 105 PRO E CA 1
ATOM 9153 C C . PRO E 1 108 ? -45.134 -44.564 -26.075 1.00 40.16 105 PRO E C 1
ATOM 9154 O O . PRO E 1 108 ? -46.202 -44.615 -25.465 1.00 43.78 105 PRO E O 1
ATOM 9158 N N . ALA E 1 109 ? -44.615 -45.608 -26.712 1.00 39.26 106 ALA E N 1
ATOM 9159 C CA . ALA E 1 109 ? -45.368 -46.855 -26.841 1.00 38.85 106 ALA E CA 1
ATOM 9160 C C . ALA E 1 109 ? -45.059 -47.912 -25.767 1.00 37.93 106 ALA E C 1
ATOM 9161 O O . ALA E 1 109 ? -45.740 -48.929 -25.682 1.00 41.94 106 ALA E O 1
ATOM 9163 N N . GLU E 1 110 ? -44.055 -47.665 -24.934 1.00 35.70 107 GLU E N 1
ATOM 9164 C CA . GLU E 1 110 ? -43.620 -48.668 -23.963 1.00 35.95 107 GLU E CA 1
ATOM 9165 C C . GLU E 1 110 ? -44.407 -48.599 -22.647 1.00 34.56 107 GLU E C 1
ATOM 9166 O O . GLU E 1 110 ? -43.831 -48.321 -21.595 1.00 33.03 107 GLU E O 1
ATOM 9172 N N . HIS E 1 111 ? -45.712 -48.861 -22.702 1.00 33.62 108 HIS E N 1
ATOM 9173 C CA . HIS E 1 111 ? -46.572 -48.675 -21.526 1.00 37.11 108 HIS E CA 1
ATOM 9174 C C . HIS E 1 111 ? -46.327 -49.649 -20.369 1.00 36.23 108 HIS E C 1
ATOM 9175 O O . HIS E 1 111 ? -46.453 -49.268 -19.204 1.00 33.78 108 HIS E O 1
ATOM 9182 N N . ASP E 1 112 ? -45.975 -50.892 -20.685 1.00 37.36 109 ASP E N 1
ATOM 9183 C CA . ASP E 1 112 ? -45.624 -51.864 -19.653 1.00 37.84 109 ASP E CA 1
ATOM 9184 C C . ASP E 1 112 ? -44.454 -51.325 -18.836 1.00 39.91 109 ASP E C 1
ATOM 9185 O O . ASP E 1 112 ? -44.451 -51.397 -17.602 1.00 39.34 109 ASP E O 1
ATOM 9190 N N . ALA E 1 113 ? -43.474 -50.765 -19.542 1.00 35.59 110 ALA E N 1
ATOM 9191 C CA . ALA E 1 113 ? -42.316 -50.153 -18.908 1.00 32.91 110 ALA E CA 1
ATOM 9192 C C . ALA E 1 113 ? -42.696 -48.896 -18.118 1.00 31.82 110 ALA E C 1
ATOM 9193 O O . ALA E 1 113 ? -42.171 -48.665 -17.028 1.00 34.13 110 ALA E O 1
ATOM 9195 N N . HIS E 1 114 ? -43.602 -48.089 -18.664 1.00 31.07 111 HIS E N 1
ATOM 9196 C CA . HIS E 1 114 ? -44.094 -46.908 -17.955 1.00 29.07 111 HIS E CA 1
ATOM 9197 C C . HIS E 1 114 ? -44.674 -47.293 -16.593 1.00 32.89 111 HIS E C 1
ATOM 9198 O O . HIS E 1 114 ? -44.372 -46.656 -15.579 1.00 34.10 111 HIS E O 1
ATOM 9205 N N . ARG E 1 115 ? -45.516 -48.325 -16.581 1.00 29.96 112 ARG E N 1
ATOM 9206 C CA . ARG E 1 115 ? -46.201 -48.752 -15.360 1.00 32.88 112 ARG E CA 1
ATOM 9207 C C . ARG E 1 115 ? -45.259 -49.314 -14.298 1.00 31.50 112 ARG E C 1
ATOM 9208 O O . ARG E 1 115 ? -45.376 -48.972 -13.116 1.00 29.39 112 ARG E O 1
ATOM 9216 N N . ARG E 1 116 ? -44.334 -50.175 -14.712 1.00 28.06 113 ARG E N 1
ATOM 9217 C CA . ARG E 1 116 ? -43.383 -50.754 -13.771 1.00 30.09 113 ARG E CA 1
ATOM 9218 C C . ARG E 1 116 ? -42.526 -49.661 -13.131 1.00 31.43 113 ARG E C 1
ATOM 9219 O O . ARG E 1 116 ? -42.376 -49.612 -11.907 1.00 32.35 113 ARG E O 1
ATOM 9227 N N . ILE E 1 117 ? -42.005 -48.762 -13.959 1.00 28.97 114 ILE E N 1
ATOM 9228 C CA . ILE E 1 117 ? -41.150 -47.690 -13.468 1.00 29.32 114 ILE E CA 1
ATOM 9229 C C . ILE E 1 117 ? -41.923 -46.733 -12.549 1.00 28.65 114 ILE E C 1
ATOM 9230 O O . ILE E 1 117 ? -41.422 -46.362 -11.487 1.00 28.73 114 ILE E O 1
ATOM 9235 N N . VAL E 1 118 ? -43.147 -46.372 -12.930 1.00 26.48 115 VAL E N 1
ATOM 9236 C CA . VAL E 1 118 ? -43.997 -45.544 -12.065 1.00 27.97 115 VAL E CA 1
ATOM 9237 C C . VAL E 1 118 ? -44.206 -46.209 -10.691 1.00 27.40 115 VAL E C 1
ATOM 9238 O O . VAL E 1 118 ? -44.141 -45.543 -9.655 1.00 24.87 115 VAL E O 1
ATOM 9242 N N . SER E 1 119 ? -44.404 -47.524 -10.688 1.00 19.97 116 SER E N 1
ATOM 9243 C CA . SER E 1 119 ? -44.571 -48.275 -9.442 1.00 29.46 116 SER E CA 1
ATOM 9244 C C . SER E 1 119 ? -43.364 -48.183 -8.510 1.00 25.14 116 SER E C 1
ATOM 9245 O O . SER E 1 119 ? -43.525 -48.037 -7.303 1.00 23.55 116 SER E O 1
ATOM 9248 N N . TYR E 1 120 ? -42.164 -48.255 -9.080 1.00 20.39 117 TYR E N 1
ATOM 9249 C CA . TYR E 1 120 ? -40.929 -48.111 -8.308 1.00 22.83 117 TYR E CA 1
ATOM 9250 C C . TYR E 1 120 ? -40.733 -46.704 -7.757 1.00 18.64 117 TYR E C 1
ATOM 9251 O O . TYR E 1 120 ? -40.373 -46.528 -6.600 1.00 22.25 117 TYR E O 1
ATOM 9260 N N . LEU E 1 121 ? -40.991 -45.707 -8.590 1.00 19.66 118 LEU E N 1
ATOM 9261 C CA . LEU E 1 121 ? -40.854 -44.320 -8.185 1.00 20.00 118 LEU E CA 1
ATOM 9262 C C . LEU E 1 121 ? -41.830 -43.990 -7.054 1.00 22.66 118 LEU E C 1
ATOM 9263 O O . LEU E 1 121 ? -41.465 -43.326 -6.083 1.00 25.27 118 LEU E O 1
ATOM 9268 N N . VAL E 1 122 ? -43.064 -44.478 -7.167 1.00 18.71 119 VAL E N 1
ATOM 9269 C CA . VAL E 1 122 ? -44.045 -44.251 -6.121 1.00 20.56 119 VAL E CA 1
ATOM 9270 C C . VAL E 1 122 ? -43.633 -45.021 -4.870 1.00 22.48 119 VAL E C 1
ATOM 9271 O O . VAL E 1 122 ? -43.716 -44.490 -3.766 1.00 20.64 119 VAL E O 1
ATOM 9275 N N . ALA E 1 123 ? -43.175 -46.259 -5.045 1.00 17.98 120 ALA E N 1
ATOM 9276 C CA . ALA E 1 123 ? -42.673 -47.039 -3.914 1.00 22.37 120 ALA E CA 1
ATOM 9277 C C . ALA E 1 123 ? -41.473 -46.353 -3.234 1.00 20.52 120 ALA E C 1
ATOM 9278 O O . ALA E 1 123 ? -41.363 -46.370 -2.011 1.00 19.16 120 ALA E O 1
ATOM 9280 N N . PHE E 1 124 ? -40.587 -45.755 -4.029 1.00 18.26 121 PHE E N 1
ATOM 9281 C CA . PHE E 1 124 ? -39.441 -45.018 -3.500 1.00 19.94 121 PHE E CA 1
ATOM 9282 C C . PHE E 1 124 ? -39.857 -43.915 -2.532 1.00 21.71 121 PHE E C 1
ATOM 9283 O O . PHE E 1 124 ? -39.292 -43.799 -1.449 1.00 20.37 121 PHE E O 1
ATOM 9291 N N . SER E 1 125 ? -40.843 -43.112 -2.930 1.00 22.85 122 SER E N 1
ATOM 9292 C CA . SER E 1 125 ? -41.328 -42.008 -2.100 1.00 23.88 122 SER E CA 1
ATOM 9293 C C . SER E 1 125 ? -41.905 -42.494 -0.781 1.00 22.20 122 SER E C 1
ATOM 9294 O O . SER E 1 125 ? -41.512 -42.016 0.278 1.00 20.54 122 SER E O 1
ATOM 9297 N N . TRP E 1 126 ? -42.828 -43.450 -0.841 1.00 22.95 123 TRP E N 1
ATOM 9298 C CA . TRP E 1 126 ? -43.446 -43.959 0.379 1.00 24.57 123 TRP E CA 1
ATOM 9299 C C . TRP E 1 126 ? -42.420 -44.636 1.285 1.00 25.60 123 TRP E C 1
ATOM 9300 O O . TRP E 1 126 ? -42.440 -44.452 2.509 1.00 26.70 123 TRP E O 1
ATOM 9311 N N . SER E 1 127 ? -41.522 -45.411 0.683 1.00 23.78 124 SER E N 1
ATOM 9312 C CA . SER E 1 127 ? -40.482 -46.098 1.441 1.00 26.93 124 SER E CA 1
ATOM 9313 C C . SER E 1 127 ? -39.538 -45.103 2.123 1.00 24.35 124 SER E C 1
ATOM 9314 O O . SER E 1 127 ? -39.114 -45.314 3.257 1.00 22.00 124 SER E O 1
ATOM 9317 N N . LEU E 1 128 ? -39.219 -44.018 1.426 1.00 21.33 125 LEU E N 1
ATOM 9318 C CA . LEU E 1 128 ? -38.397 -42.970 2.004 1.00 21.91 125 LEU E CA 1
ATOM 9319 C C . LEU E 1 128 ? -39.100 -42.335 3.196 1.00 24.67 125 LEU E C 1
ATOM 9320 O O . LEU E 1 128 ? -38.488 -42.104 4.242 1.00 23.35 125 LEU E O 1
ATOM 9325 N N . LYS E 1 129 ? -40.393 -42.073 3.045 1.00 22.50 126 LYS E N 1
ATOM 9326 C CA . LYS E 1 129 ? -41.164 -41.482 4.132 1.00 20.99 126 LYS E CA 1
ATOM 9327 C C . LYS E 1 129 ? -41.154 -42.405 5.350 1.00 23.29 126 LYS E C 1
ATOM 9328 O O . LYS E 1 129 ? -40.886 -41.967 6.464 1.00 23.05 126 LYS E O 1
ATOM 9334 N N . HIS E 1 130 ? -41.430 -43.685 5.125 1.00 24.97 127 HIS E N 1
ATOM 9335 C CA . HIS E 1 130 ? -41.461 -44.660 6.211 1.00 27.66 127 HIS E CA 1
ATOM 9336 C C . HIS E 1 130 ? -40.098 -44.804 6.885 1.00 29.62 127 HIS E C 1
ATOM 9337 O O . HIS E 1 130 ? -40.016 -44.924 8.102 1.00 37.10 127 HIS E O 1
ATOM 9344 N N . GLN E 1 131 ? -39.033 -44.785 6.094 1.00 29.92 128 GLN E N 1
ATOM 9345 C CA . GLN E 1 131 ? -37.678 -44.885 6.636 1.00 32.57 128 GLN E CA 1
ATOM 9346 C C . GLN E 1 131 ? -37.347 -43.713 7.567 1.00 34.82 128 GLN E C 1
ATOM 9347 O O . GLN E 1 131 ? -36.778 -43.908 8.644 1.00 36.88 128 GLN E O 1
ATOM 9353 N N . LEU E 1 132 ? -37.708 -42.501 7.153 1.00 29.72 129 LEU E N 1
ATOM 9354 C CA . LEU E 1 132 ? -37.438 -41.310 7.948 1.00 27.79 129 LEU E CA 1
ATOM 9355 C C . LEU E 1 132 ? -38.314 -41.231 9.198 1.00 33.39 129 LEU E C 1
ATOM 9356 O O . LEU E 1 132 ? -37.890 -40.712 10.230 1.00 34.05 129 LEU E O 1
ATOM 9361 N N . ARG E 1 133 ? -39.519 -41.781 9.110 1.00 32.72 130 ARG E N 1
ATOM 9362 C CA . ARG E 1 133 ? -40.458 -41.761 10.227 1.00 33.72 130 ARG E CA 1
ATOM 9363 C C . ARG E 1 133 ? -40.352 -43.002 11.089 1.00 37.26 130 ARG E C 1
ATOM 9364 O O . ARG E 1 133 ? -41.032 -43.114 12.108 1.00 39.94 130 ARG E O 1
ATOM 9372 N N . LYS E 1 134 ? -39.503 -43.932 10.665 1.00 40.64 131 LYS E N 1
ATOM 9373 C CA . LYS E 1 134 ? -39.349 -45.223 11.335 1.00 47.14 131 LYS E CA 1
ATOM 9374 C C . LYS E 1 134 ? -40.666 -45.979 11.457 1.00 45.20 131 LYS E C 1
ATOM 9375 O O . LYS E 1 134 ? -40.970 -46.541 12.503 1.00 48.75 131 LYS E O 1
ATOM 9381 N N . THR E 1 135 ? -41.443 -45.986 10.380 1.00 42.03 132 THR E N 1
ATOM 9382 C CA . THR E 1 135 ? -42.675 -46.768 10.346 1.00 42.44 132 THR E CA 1
ATOM 9383 C C . THR E 1 135 ? -42.542 -47.897 9.328 1.00 40.95 132 THR E C 1
ATOM 9384 O O . THR E 1 135 ? -41.584 -47.940 8.559 1.00 39.03 132 THR E O 1
ATOM 9388 N N . ASP E 1 136 ? -43.505 -48.809 9.344 1.00 34.09 133 ASP E N 1
ATOM 9389 C CA . ASP E 1 136 ? -43.462 -50.018 8.530 1.00 34.32 133 ASP E CA 1
ATOM 9390 C C . ASP E 1 136 ? -43.954 -49.754 7.111 1.00 35.49 133 ASP E C 1
ATOM 9391 O O . ASP E 1 136 ? -45.102 -49.384 6.904 1.00 39.74 133 ASP E O 1
ATOM 9396 N N . PRO E 1 137 ? -43.078 -49.961 6.121 1.00 35.62 134 PRO E N 1
ATOM 9397 C CA . PRO E 1 137 ? -43.409 -49.653 4.724 1.00 29.42 134 PRO E CA 1
ATOM 9398 C C . PRO E 1 137 ? -44.110 -50.801 3.985 1.00 30.47 134 PRO E C 1
ATOM 9399 O O . PRO E 1 137 ? -44.405 -50.660 2.797 1.00 33.08 134 PRO E O 1
ATOM 9403 N N . THR E 1 138 ? -44.376 -51.905 4.677 1.00 32.28 135 THR E N 1
ATOM 9404 C CA . THR E 1 138 ? -44.884 -53.119 4.040 1.00 35.22 135 THR E CA 1
ATOM 9405 C C . THR E 1 138 ? -46.176 -52.947 3.227 1.00 37.29 135 THR E C 1
ATOM 9406 O O . THR E 1 138 ? -46.245 -53.368 2.066 1.00 34.86 135 THR E O 1
ATOM 9410 N N . ALA E 1 139 ? -47.187 -52.322 3.827 1.00 35.06 136 ALA E N 1
ATOM 9411 C CA . ALA E 1 139 ? -48.482 -52.163 3.164 1.00 36.09 136 ALA E CA 1
ATOM 9412 C C . ALA E 1 139 ? -48.361 -51.339 1.882 1.00 33.59 136 ALA E C 1
ATOM 9413 O O . ALA E 1 139 ? -48.937 -51.689 0.855 1.00 32.61 136 ALA E O 1
ATOM 9415 N N . ASP E 1 140 ? -47.620 -50.240 1.940 1.00 30.31 137 ASP E N 1
ATOM 9416 C CA . ASP E 1 140 ? -47.380 -49.454 0.735 1.00 27.26 137 ASP E CA 1
ATOM 9417 C C . ASP E 1 140 ? -46.621 -50.246 -0.336 1.00 35.07 137 ASP E C 1
ATOM 9418 O O . ASP E 1 140 ? -46.925 -50.135 -1.525 1.00 34.54 137 ASP E O 1
ATOM 9423 N N . LEU E 1 141 ? -45.631 -51.037 0.076 1.00 33.15 138 LEU E N 1
ATOM 9424 C CA . LEU E 1 141 ? -44.888 -51.855 -0.886 1.00 33.01 138 LEU E CA 1
ATOM 9425 C C . LEU E 1 141 ? -45.761 -52.954 -1.517 1.00 33.93 138 LEU E C 1
ATOM 9426 O O . LEU E 1 141 ? -45.726 -53.161 -2.730 1.00 33.34 138 LEU E O 1
ATOM 9431 N N . ARG E 1 142 ? -46.577 -53.625 -0.710 1.00 31.56 139 ARG E N 1
ATOM 9432 C CA . ARG E 1 142 ? -47.415 -54.710 -1.226 1.00 38.48 139 ARG E CA 1
ATOM 9433 C C . ARG E 1 142 ? -48.542 -54.213 -2.128 1.00 36.32 139 ARG E C 1
ATOM 9434 O O . ARG E 1 142 ? -49.034 -54.934 -2.998 1.00 38.56 139 ARG E O 1
ATOM 9442 N N . ARG E 1 143 ? -48.958 -52.979 -1.892 1.00 33.04 140 ARG E N 1
ATOM 9443 C CA . ARG E 1 143 ? -49.966 -52.324 -2.706 1.00 35.53 140 ARG E CA 1
ATOM 9444 C C . ARG E 1 143 ? -49.420 -51.973 -4.098 1.00 37.06 140 ARG E C 1
ATOM 9445 O O . ARG E 1 143 ? -50.152 -51.977 -5.084 1.00 37.58 140 ARG E O 1
ATOM 9453 N N . LEU E 1 144 ? -48.117 -51.720 -4.178 1.00 28.20 141 LEU E N 1
ATOM 9454 C CA . LEU E 1 144 ? -47.514 -51.177 -5.396 1.00 30.44 141 LEU E CA 1
ATOM 9455 C C . LEU E 1 144 ? -46.726 -52.166 -6.246 1.00 30.36 141 LEU E C 1
ATOM 9456 O O . LEU E 1 144 ? -46.595 -51.962 -7.451 1.00 30.38 141 LEU E O 1
ATOM 9461 N N . LEU E 1 145 ? -46.191 -53.215 -5.628 1.00 31.45 142 LEU E N 1
ATOM 9462 C CA . LEU E 1 145 ? -45.217 -54.071 -6.300 1.00 33.05 142 LEU E CA 1
ATOM 9463 C C . LEU E 1 145 ? -45.553 -55.550 -6.176 1.00 37.74 142 LEU E C 1
ATOM 9464 O O . LEU E 1 145 ? -46.259 -55.951 -5.248 1.00 42.36 142 LEU E O 1
ATOM 9469 N N . PRO E 1 146 ? -45.059 -56.373 -7.122 1.00 40.97 143 PRO E N 1
ATOM 9470 C CA . PRO E 1 146 ? -45.267 -57.825 -6.998 1.00 43.65 143 PRO E CA 1
ATOM 9471 C C . PRO E 1 146 ? -44.509 -58.384 -5.792 1.00 45.21 143 PRO E C 1
ATOM 9472 O O . PRO E 1 146 ? -43.434 -57.878 -5.471 1.00 45.42 143 PRO E O 1
ATOM 9476 N N . GLU E 1 147 ? -45.060 -59.407 -5.145 1.00 50.57 144 GLU E N 1
ATOM 9477 C CA . GLU E 1 147 ? -44.533 -59.903 -3.870 1.00 55.47 144 GLU E CA 1
ATOM 9478 C C . GLU E 1 147 ? -43.068 -60.344 -3.929 1.00 52.84 144 GLU E C 1
ATOM 9479 O O . GLU E 1 147 ? -42.347 -60.242 -2.934 1.00 48.86 144 GLU E O 1
ATOM 9485 N N . GLU E 1 148 ? -42.643 -60.861 -5.080 1.00 55.45 145 GLU E N 1
ATOM 9486 C CA . GLU E 1 148 ? -41.244 -61.236 -5.282 1.00 56.86 145 GLU E CA 1
ATOM 9487 C C . GLU E 1 148 ? -40.314 -60.053 -5.007 1.00 51.53 145 GLU E C 1
ATOM 9488 O O . GLU E 1 148 ? -39.306 -60.189 -4.312 1.00 54.68 145 GLU E O 1
ATOM 9494 N N . ARG E 1 149 ? -40.671 -58.892 -5.550 1.00 39.81 146 ARG E N 1
ATOM 9495 C CA . ARG E 1 149 ? -39.877 -57.686 -5.361 1.00 43.03 146 ARG E CA 1
ATOM 9496 C C . ARG E 1 149 ? -39.977 -57.141 -3.937 1.00 43.67 146 ARG E C 1
ATOM 9497 O O . ARG E 1 149 ? -39.000 -56.630 -3.380 1.00 44.68 146 ARG E O 1
ATOM 9505 N N . VAL E 1 150 ? -41.163 -57.252 -3.356 1.00 41.76 147 VAL E N 1
ATOM 9506 C CA . VAL E 1 150 ? -41.386 -56.800 -1.989 1.00 43.79 147 VAL E CA 1
ATOM 9507 C C . VAL E 1 150 ? -40.455 -57.541 -1.035 1.00 45.94 147 VAL E C 1
ATOM 9508 O O . VAL E 1 150 ? -39.825 -56.935 -0.167 1.00 43.49 147 VAL E O 1
ATOM 9512 N N . THR E 1 151 ? -40.375 -58.856 -1.215 1.00 47.76 148 THR E N 1
ATOM 9513 C CA . THR E 1 151 ? -39.511 -59.701 -0.401 1.00 50.52 148 THR E CA 1
ATOM 9514 C C . THR E 1 151 ? -38.045 -59.305 -0.559 1.00 48.26 148 THR E C 1
ATOM 9515 O O . THR E 1 151 ? -37.310 -59.230 0.422 1.00 50.67 148 THR E O 1
ATOM 9519 N N . GLU E 1 152 ? -37.638 -59.045 -1.798 1.00 43.27 149 GLU E N 1
ATOM 9520 C CA . GLU E 1 152 ? -36.277 -58.631 -2.097 1.00 45.10 149 GLU E CA 1
ATOM 9521 C C . GLU E 1 152 ? -35.953 -57.316 -1.401 1.00 48.42 149 GLU E C 1
ATOM 9522 O O . GLU E 1 152 ? -34.898 -57.176 -0.784 1.00 49.75 149 GLU E O 1
ATOM 9528 N N . ILE E 1 153 ? -36.886 -56.368 -1.483 1.00 43.88 150 ILE E N 1
ATOM 9529 C CA . ILE E 1 153 ? -36.728 -55.046 -0.881 1.00 35.85 150 ILE E CA 1
ATOM 9530 C C . ILE E 1 153 ? -36.699 -55.104 0.650 1.00 38.63 150 ILE E C 1
ATOM 9531 O O . ILE E 1 153 ? -35.895 -54.428 1.286 1.00 40.08 150 ILE E O 1
ATOM 9536 N N . LEU E 1 154 ? -37.581 -55.903 1.241 1.00 43.08 151 LEU E N 1
ATOM 9537 C CA . LEU E 1 154 ? -37.638 -56.017 2.696 1.00 50.01 151 LEU E CA 1
ATOM 9538 C C . LEU E 1 154 ? -36.442 -56.782 3.246 1.00 56.63 151 LEU E C 1
ATOM 9539 O O . LEU E 1 154 ? -36.115 -56.671 4.427 1.00 60.31 151 LEU E O 1
ATOM 9544 N N . ALA E 1 155 ? -35.803 -57.572 2.388 1.00 55.65 152 ALA E N 1
ATOM 9545 C CA . ALA E 1 155 ? -34.657 -58.370 2.799 1.00 58.39 152 ALA E CA 1
ATOM 9546 C C . ALA E 1 155 ? -33.400 -57.515 2.897 1.00 59.10 152 ALA E C 1
ATOM 9547 O O . ALA E 1 155 ? -32.444 -57.880 3.579 1.00 65.41 152 ALA E O 1
ATOM 9549 N N . SER E 1 156 ? -33.411 -56.375 2.217 1.00 53.07 153 SER E N 1
ATOM 9550 C CA . SER E 1 156 ? -32.268 -55.475 2.228 1.00 50.84 153 SER E CA 1
ATOM 9551 C C . SER E 1 156 ? -32.248 -54.614 3.485 1.00 53.13 153 SER E C 1
ATOM 9552 O O . SER E 1 156 ? -33.292 -54.232 4.008 1.00 54.15 153 SER E O 1
ATOM 9555 N N . SER E 1 157 ? -31.051 -54.332 3.982 1.00 55.49 154 SER E N 1
ATOM 9556 C CA . SER E 1 157 ? -30.887 -53.394 5.085 1.00 55.14 154 SER E CA 1
ATOM 9557 C C . SER E 1 157 ? -31.053 -51.955 4.599 1.00 51.02 154 SER E C 1
ATOM 9558 O O . SER E 1 157 ? -31.148 -51.027 5.404 1.00 53.85 154 SER E O 1
ATOM 9561 N N . MET E 1 158 ? -31.075 -51.766 3.281 1.00 42.59 155 MET E N 1
ATOM 9562 C CA . MET E 1 158 ? -31.305 -50.436 2.726 1.00 39.72 155 MET E CA 1
ATOM 9563 C C . MET E 1 158 ? -32.387 -50.473 1.641 1.00 38.50 155 MET E C 1
ATOM 9564 O O . MET E 1 158 ? -32.089 -50.314 0.459 1.00 37.77 155 MET E O 1
ATOM 9569 N N . PRO E 1 159 ? -33.657 -50.644 2.048 1.00 39.34 156 PRO E N 1
ATOM 9570 C CA . PRO E 1 159 ? -34.776 -50.853 1.109 1.00 34.78 156 PRO E CA 1
ATOM 9571 C C . PRO E 1 159 ? -35.017 -49.732 0.093 1.00 32.11 156 PRO E C 1
ATOM 9572 O O . PRO E 1 159 ? -35.329 -50.010 -1.067 1.00 33.49 156 PRO E O 1
ATOM 9576 N N . THR E 1 160 ? -34.878 -48.484 0.514 1.00 26.27 157 THR E N 1
ATOM 9577 C CA . THR E 1 160 ? -35.054 -47.367 -0.400 1.00 23.81 157 THR E CA 1
ATOM 9578 C C . THR E 1 160 ? -33.976 -47.356 -1.494 1.00 26.35 157 THR E C 1
ATOM 9579 O O . THR E 1 160 ? -34.263 -47.049 -2.647 1.00 24.15 157 THR E O 1
ATOM 9583 N N . ASN E 1 161 ? -32.741 -47.694 -1.132 1.00 28.69 158 ASN E N 1
ATOM 9584 C CA . ASN E 1 161 ? -31.666 -47.797 -2.113 1.00 23.74 158 ASN E CA 1
ATOM 9585 C C . ASN E 1 161 ? -31.925 -48.949 -3.084 1.00 23.35 158 ASN E C 1
ATOM 9586 O O . ASN E 1 161 ? -31.657 -48.840 -4.274 1.00 21.56 158 ASN E O 1
ATOM 9591 N N . ARG E 1 162 ? -32.445 -50.055 -2.562 1.00 21.96 159 ARG E N 1
ATOM 9592 C CA . ARG E 1 162 ? -32.746 -51.217 -3.386 1.00 23.04 159 ARG E CA 1
ATOM 9593 C C . ARG E 1 162 ? -33.831 -50.907 -4.416 1.00 27.15 159 ARG E C 1
ATOM 9594 O O . ARG E 1 162 ? -33.772 -51.385 -5.547 1.00 27.56 159 ARG E O 1
ATOM 9602 N N . ILE E 1 163 ? -34.804 -50.086 -4.023 1.00 26.10 160 ILE E N 1
ATOM 9603 C CA . ILE E 1 163 ? -35.842 -49.625 -4.934 1.00 24.36 160 ILE E CA 1
ATOM 9604 C C . ILE E 1 163 ? -35.249 -48.811 -6.092 1.00 24.50 160 ILE E C 1
ATOM 9605 O O . ILE E 1 163 ? -35.636 -48.998 -7.246 1.00 24.07 160 ILE E O 1
ATOM 9610 N N . LEU E 1 164 ? -34.290 -47.935 -5.795 1.00 27.34 161 LEU E N 1
ATOM 9611 C CA . LEU E 1 164 ? -33.595 -47.195 -6.851 1.00 27.81 161 LEU E CA 1
ATOM 9612 C C . LEU E 1 164 ? -32.843 -48.133 -7.775 1.00 26.47 161 LEU E C 1
ATOM 9613 O O . LEU E 1 164 ? -32.773 -47.915 -8.983 1.00 25.29 161 LEU E O 1
ATOM 9618 N N . LEU E 1 165 ? -32.255 -49.167 -7.193 1.00 24.23 162 LEU E N 1
ATOM 9619 C CA . LEU E 1 165 ? -31.544 -50.159 -7.977 1.00 28.71 162 LEU E CA 1
ATOM 9620 C C . LEU E 1 165 ? -32.507 -50.870 -8.935 1.00 30.02 162 LEU E C 1
ATOM 9621 O O . LEU E 1 165 ? -32.169 -51.108 -10.091 1.00 32.87 162 LEU E O 1
ATOM 9626 N N . LEU E 1 166 ? -33.705 -51.198 -8.453 1.00 26.27 163 LEU E N 1
ATOM 9627 C CA . LEU E 1 166 ? -34.703 -51.877 -9.283 1.00 29.62 163 LEU E CA 1
ATOM 9628 C C . LEU E 1 166 ? -35.218 -50.976 -10.406 1.00 21.38 163 LEU E C 1
ATOM 9629 O O . LEU E 1 166 ? -35.405 -51.427 -11.530 1.00 22.28 163 LEU E O 1
ATOM 9634 N N . ALA E 1 167 ? -35.419 -49.701 -10.105 1.00 20.33 164 ALA E N 1
ATOM 9635 C CA . ALA E 1 167 ? -35.804 -48.735 -11.127 1.00 22.84 164 ALA E CA 1
ATOM 9636 C C . ALA E 1 167 ? -34.704 -48.623 -12.177 1.00 29.58 164 ALA E C 1
ATOM 9637 O O . ALA E 1 167 ? -34.980 -48.521 -13.374 1.00 31.56 164 ALA E O 1
ATOM 9639 N N . GLY E 1 168 ? -33.454 -48.659 -11.722 1.00 29.64 165 GLY E N 1
ATOM 9640 C CA . GLY E 1 168 ? -32.322 -48.629 -12.621 1.00 22.04 165 GLY E CA 1
ATOM 9641 C C . GLY E 1 168 ? -32.261 -49.827 -13.546 1.00 25.84 165 GLY E C 1
ATOM 9642 O O . GLY E 1 168 ? -31.892 -49.689 -14.712 1.00 32.37 165 GLY E O 1
ATOM 9643 N N . ASN E 1 169 ? -32.641 -50.998 -13.045 1.00 26.78 166 ASN E N 1
ATOM 9644 C CA . ASN E 1 169 ? -32.676 -52.194 -13.882 1.00 32.46 166 ASN E CA 1
ATOM 9645 C C . ASN E 1 169 ? -33.687 -52.063 -15.018 1.00 29.91 166 ASN E C 1
ATOM 9646 O O . ASN E 1 169 ? -33.435 -52.504 -16.135 1.00 32.81 166 ASN E O 1
ATOM 9651 N N . GLU E 1 170 ? -34.831 -51.453 -14.727 1.00 29.18 167 GLU E N 1
ATOM 9652 C CA . GLU E 1 170 ? -35.851 -51.233 -15.745 1.00 28.72 167 GLU E CA 1
ATOM 9653 C C . GLU E 1 170 ? -35.307 -50.384 -16.893 1.00 31.23 167 GLU E C 1
ATOM 9654 O O . GLU E 1 170 ? -35.472 -50.728 -18.060 1.00 30.49 167 GLU E O 1
ATOM 9660 N N . ILE E 1 171 ? -34.646 -49.282 -16.553 1.00 32.47 168 ILE E N 1
ATOM 9661 C CA . ILE E 1 171 ? -34.055 -48.404 -17.553 1.00 31.92 168 ILE E CA 1
ATOM 9662 C C . ILE E 1 171 ? -32.922 -49.129 -18.289 1.00 31.63 168 ILE E C 1
ATOM 9663 O O . ILE E 1 171 ? -32.793 -49.023 -19.508 1.00 34.43 168 ILE E O 1
ATOM 9668 N N . GLY E 1 172 ? -32.126 -49.887 -17.540 1.00 29.09 169 GLY E N 1
ATOM 9669 C CA . GLY E 1 172 ? -31.017 -50.641 -18.098 1.00 26.15 169 GLY E CA 1
ATOM 9670 C C . GLY E 1 172 ? -31.449 -51.704 -19.093 1.00 30.73 169 GLY E C 1
ATOM 9671 O O . GLY E 1 172 ? -30.762 -51.949 -20.084 1.00 30.03 169 GLY E O 1
ATOM 9672 N N . GLN E 1 173 ? -32.591 -52.334 -18.833 1.00 29.74 170 GLN E N 1
ATOM 9673 C CA . GLN E 1 173 ? -33.119 -53.364 -19.725 1.00 36.39 170 GLN E CA 1
ATOM 9674 C C . GLN E 1 173 ? -33.612 -52.763 -21.039 1.00 33.27 170 GLN E C 1
ATOM 9675 O O . GLN E 1 173 ? -33.430 -53.349 -22.106 1.00 35.22 170 GLN E O 1
ATOM 9681 N N . LEU E 1 174 ? -34.220 -51.585 -20.957 1.00 34.06 171 LEU E N 1
ATOM 9682 C CA . LEU E 1 174 ? -34.660 -50.866 -22.146 1.00 34.03 171 LEU E CA 1
ATOM 9683 C C . LEU E 1 174 ? -33.464 -50.530 -23.033 1.00 36.69 171 LEU E C 1
ATOM 9684 O O . LEU E 1 174 ? -33.570 -50.526 -24.261 1.00 39.30 171 LEU E O 1
ATOM 9689 N N . ARG E 1 175 ? -32.326 -50.259 -22.400 1.00 33.21 172 ARG E N 1
ATOM 9690 C CA . ARG E 1 175 ? -31.097 -49.947 -23.120 1.00 30.95 172 ARG E CA 1
ATOM 9691 C C . ARG E 1 175 ? -30.545 -51.179 -23.834 1.00 37.88 172 ARG E C 1
ATOM 9692 O O . ARG E 1 175 ? -30.150 -51.107 -25.003 1.00 40.93 172 ARG E O 1
ATOM 9700 N N . GLU E 1 176 ? -30.506 -52.310 -23.138 1.00 38.02 173 GLU E N 1
ATOM 9701 C CA . GLU E 1 176 ? -30.026 -53.539 -23.763 1.00 49.97 173 GLU E CA 1
ATOM 9702 C C . GLU E 1 176 ? -30.928 -53.998 -24.895 1.00 44.02 173 GLU E C 1
ATOM 9703 O O . GLU E 1 176 ? -30.463 -54.632 -25.838 1.00 46.54 173 GLU E O 1
ATOM 9709 N N . ALA E 1 177 ? -32.213 -53.678 -24.803 1.00 42.46 174 ALA E N 1
ATOM 9710 C CA . ALA E 1 177 ? -33.163 -54.068 -25.842 1.00 45.36 174 ALA E CA 1
ATOM 9711 C C . ALA E 1 177 ? -33.063 -53.159 -27.069 1.00 44.82 174 ALA E C 1
ATOM 9712 O O . ALA E 1 177 ? -33.711 -53.402 -28.085 1.00 47.05 174 ALA E O 1
ATOM 9714 N N . GLY E 1 178 ? -32.239 -52.119 -26.974 1.00 42.81 175 GLY E N 1
ATOM 9715 C CA . GLY E 1 178 ? -32.024 -51.215 -28.089 1.00 42.24 175 GLY E CA 1
ATOM 9716 C C . GLY E 1 178 ? -33.078 -50.127 -28.160 1.00 47.68 175 GLY E C 1
ATOM 9717 O O . GLY E 1 178 ? -33.120 -49.364 -29.123 1.00 51.50 175 GLY E O 1
ATOM 9718 N N . LYS E 1 179 ? -33.936 -50.064 -27.145 1.00 36.72 176 LYS E N 1
ATOM 9719 C CA . LYS E 1 179 ? -35.000 -49.067 -27.098 1.00 38.29 176 LYS E CA 1
ATOM 9720 C C . LYS E 1 179 ? -34.512 -47.697 -26.634 1.00 38.65 176 LYS E C 1
ATOM 9721 O O . LYS E 1 179 ? -35.044 -46.668 -27.047 1.00 38.88 176 LYS E O 1
ATOM 9727 N N . LEU E 1 180 ? -33.502 -47.689 -25.769 1.00 37.71 177 LEU E N 1
ATOM 9728 C CA . LEU E 1 180 ? -32.814 -46.457 -25.401 1.00 34.09 177 LEU E CA 1
ATOM 9729 C C . LEU E 1 180 ? -31.405 -46.522 -25.961 1.00 34.97 177 LEU E C 1
ATOM 9730 O O . LEU E 1 180 ? -30.777 -47.578 -25.932 1.00 36.77 177 LEU E O 1
ATOM 9735 N N . SER E 1 181 ? -30.911 -45.404 -26.482 1.00 32.22 178 SER E N 1
ATOM 9736 C CA . SER E 1 181 ? -29.498 -45.304 -26.837 1.00 36.73 178 SER E CA 1
ATOM 9737 C C . SER E 1 181 ? -28.719 -44.957 -25.566 1.00 30.70 178 SER E C 1
ATOM 9738 O O . SER E 1 181 ? -29.319 -44.693 -24.528 1.00 28.59 178 SER E O 1
ATOM 9741 N N . ASP E 1 182 ? -27.392 -44.949 -25.641 1.00 31.58 179 ASP E N 1
ATOM 9742 C CA . ASP E 1 182 ? -26.590 -44.551 -24.483 1.00 30.02 179 ASP E CA 1
ATOM 9743 C C . ASP E 1 182 ? -26.917 -43.119 -24.049 1.00 29.42 179 ASP E C 1
ATOM 9744 O O . ASP E 1 182 ? -26.965 -42.827 -22.850 1.00 30.66 179 ASP E O 1
ATOM 9749 N N . ILE E 1 183 ? -27.168 -42.243 -25.024 1.00 31.03 180 ILE E N 1
ATOM 9750 C CA . ILE E 1 183 ? -27.561 -40.860 -24.747 1.00 27.90 180 ILE E CA 1
ATOM 9751 C C . ILE E 1 183 ? -28.874 -40.753 -23.986 1.00 25.99 180 ILE E C 1
ATOM 9752 O O . ILE E 1 183 ? -28.936 -40.127 -22.925 1.00 35.49 180 ILE E O 1
ATOM 9757 N N . THR E 1 184 ? -29.929 -41.357 -24.524 1.00 27.20 181 THR E N 1
ATOM 9758 C CA . THR E 1 184 ? -31.243 -41.246 -23.888 1.00 27.47 181 THR E CA 1
ATOM 9759 C C . THR E 1 184 ? -31.275 -42.039 -22.589 1.00 28.34 181 THR E C 1
ATOM 9760 O O . THR E 1 184 ? -32.013 -41.693 -21.667 1.00 28.18 181 THR E O 1
ATOM 9764 N N . TYR E 1 185 ? -30.481 -43.106 -22.514 1.00 26.27 182 TYR E N 1
ATOM 9765 C CA . TYR E 1 185 ? -30.293 -43.778 -21.234 1.00 25.00 182 TYR E CA 1
ATOM 9766 C C . TYR E 1 185 ? -29.692 -42.792 -20.225 1.00 25.04 182 TYR E C 1
ATOM 9767 O O . TYR E 1 185 ? -30.149 -42.701 -19.087 1.00 24.11 182 TYR E O 1
ATOM 9776 N N . GLY E 1 186 ? -28.664 -42.064 -20.654 1.00 24.09 183 GLY E N 1
ATOM 9777 C CA . GLY E 1 186 ? -27.987 -41.114 -19.792 1.00 21.26 183 GLY E CA 1
ATOM 9778 C C . GLY E 1 186 ? -28.897 -40.032 -19.240 1.00 24.57 183 GLY E C 1
ATOM 9779 O O . GLY E 1 186 ? -28.762 -39.656 -18.079 1.00 20.77 183 GLY E O 1
ATOM 9780 N N . LEU E 1 187 ? -29.825 -39.542 -20.063 1.00 26.25 184 LEU E N 1
ATOM 9781 C CA . LEU E 1 187 ? -30.774 -38.509 -19.645 1.00 27.50 184 LEU E CA 1
ATOM 9782 C C . LEU E 1 187 ? -31.631 -38.978 -18.478 1.00 28.75 184 LEU E C 1
ATOM 9783 O O . LEU E 1 187 ? -31.938 -38.208 -17.566 1.00 28.72 184 LEU E O 1
ATOM 9788 N N . MET E 1 188 ? -32.017 -40.247 -18.509 1.00 27.01 185 MET E N 1
ATOM 9789 C CA . MET E 1 188 ? -32.862 -40.802 -17.457 1.00 24.06 185 MET E CA 1
ATOM 9790 C C . MET E 1 188 ? -32.047 -41.197 -16.238 1.00 24.35 185 MET E C 1
ATOM 9791 O O . MET E 1 188 ? -32.500 -41.053 -15.103 1.00 26.65 185 MET E O 1
ATOM 9796 N N . ASP E 1 189 ? -30.839 -41.692 -16.486 1.00 25.35 186 ASP E N 1
ATOM 9797 C CA . ASP E 1 189 ? -29.918 -42.061 -15.424 1.00 27.85 186 ASP E CA 1
ATOM 9798 C C . ASP E 1 189 ? -29.645 -40.867 -14.505 1.00 29.92 186 ASP E C 1
ATOM 9799 O O . ASP E 1 189 ? -29.559 -41.024 -13.284 1.00 25.40 186 ASP E O 1
ATOM 9804 N N . ASN E 1 190 ? -29.535 -39.674 -15.092 1.00 28.39 187 ASN E N 1
ATOM 9805 C CA . ASN E 1 190 ? -29.351 -38.455 -14.305 1.00 29.85 187 ASN E CA 1
ATOM 9806 C C . ASN E 1 190 ? -30.452 -38.267 -13.244 1.00 27.30 187 ASN E C 1
ATOM 9807 O O . ASN E 1 190 ? -30.177 -37.822 -12.129 1.00 28.22 187 ASN E O 1
ATOM 9812 N N . LYS E 1 191 ? -31.687 -38.630 -13.586 1.00 22.81 188 LYS E N 1
ATOM 9813 C CA . LYS E 1 191 ? -32.817 -38.481 -12.660 1.00 26.56 188 LYS E CA 1
ATOM 9814 C C . LYS E 1 191 ? -32.732 -39.426 -11.459 1.00 26.01 188 LYS E C 1
ATOM 9815 O O . LYS E 1 191 ? -33.054 -39.047 -10.332 1.00 25.95 188 LYS E O 1
ATOM 9821 N N . LEU E 1 192 ? -32.273 -40.647 -11.708 1.00 25.87 189 LEU E N 1
ATOM 9822 C CA . LEU E 1 192 ? -32.016 -41.602 -10.644 1.00 24.52 189 LEU E CA 1
ATOM 9823 C C . LEU E 1 192 ? -30.910 -41.062 -9.724 1.00 25.84 189 LEU E C 1
ATOM 9824 O O . LEU E 1 192 ? -30.959 -41.266 -8.515 1.00 24.48 189 LEU E O 1
ATOM 9829 N N . ASP E 1 193 ? -29.934 -40.353 -10.299 1.00 23.84 190 ASP E N 1
ATOM 9830 C CA . ASP E 1 193 ? -28.893 -39.696 -9.508 1.00 22.43 190 ASP E CA 1
ATOM 9831 C C . ASP E 1 193 ? -29.471 -38.599 -8.602 1.00 19.07 190 ASP E C 1
ATOM 9832 O O . ASP E 1 193 ? -29.053 -38.488 -7.449 1.00 21.95 190 ASP E O 1
ATOM 9837 N N . GLU E 1 194 ? -30.415 -37.798 -9.116 1.00 14.50 191 GLU E N 1
ATOM 9838 C CA . GLU E 1 194 ? -31.040 -36.745 -8.315 1.00 15.05 191 GLU E CA 1
ATOM 9839 C C . GLU E 1 194 ? -31.701 -37.441 -7.107 1.00 22.68 191 GLU E C 1
ATOM 9840 O O . GLU E 1 194 ? -31.558 -36.987 -5.969 1.00 25.41 191 GLU E O 1
ATOM 9846 N N . LEU E 1 195 ? -32.367 -38.574 -7.345 1.00 19.93 192 LEU E N 1
ATOM 9847 C CA . LEU E 1 195 ? -33.010 -39.331 -6.264 1.00 20.30 192 LEU E CA 1
ATOM 9848 C C . LEU E 1 195 ? -32.039 -39.919 -5.237 1.00 21.71 192 LEU E C 1
ATOM 9849 O O . LEU E 1 195 ? -32.337 -39.950 -4.036 1.00 19.95 192 LEU E O 1
ATOM 9854 N N . ALA E 1 196 ? -30.881 -40.384 -5.695 1.00 19.01 193 ALA E N 1
ATOM 9855 C CA . ALA E 1 196 ? -29.876 -40.900 -4.774 1.00 18.45 193 ALA E CA 1
ATOM 9856 C C . ALA E 1 196 ? -29.370 -39.791 -3.854 1.00 18.01 193 ALA E C 1
ATOM 9857 O O . ALA E 1 196 ? -29.099 -40.021 -2.672 1.00 19.60 193 ALA E O 1
ATOM 9859 N N . HIS E 1 197 ? -29.236 -38.591 -4.403 1.00 14.27 194 HIS E N 1
ATOM 9860 C CA . HIS E 1 197 ? -28.828 -37.436 -3.611 1.00 25.08 194 HIS E CA 1
ATOM 9861 C C . HIS E 1 197 ? -29.863 -37.077 -2.568 1.00 23.65 194 HIS E C 1
ATOM 9862 O O . HIS E 1 197 ? -29.505 -36.699 -1.454 1.00 23.70 194 HIS E O 1
ATOM 9869 N N . VAL E 1 198 ? -31.140 -37.207 -2.924 1.00 22.41 195 VAL E N 1
ATOM 9870 C CA . VAL E 1 198 ? -32.208 -36.966 -1.964 1.00 21.63 195 VAL E CA 1
ATOM 9871 C C . VAL E 1 198 ? -32.140 -37.967 -0.817 1.00 23.24 195 VAL E C 1
ATOM 9872 O O . VAL E 1 198 ? -32.192 -37.581 0.355 1.00 24.14 195 VAL E O 1
ATOM 9876 N N . LEU E 1 199 ? -31.999 -39.248 -1.163 1.00 17.47 196 LEU E N 1
ATOM 9877 C CA . LEU E 1 199 ? -31.942 -40.309 -0.165 1.00 19.10 196 LEU E CA 1
ATOM 9878 C C . LEU E 1 199 ? -30.803 -40.098 0.837 1.00 22.32 196 LEU E C 1
ATOM 9879 O O . LEU E 1 199 ? -31.013 -40.208 2.043 1.00 24.51 196 LEU E O 1
ATOM 9884 N N . GLY E 1 200 ? -29.607 -39.788 0.337 1.00 20.61 197 GLY E N 1
ATOM 9885 C CA . GLY E 1 200 ? -28.456 -39.547 1.197 1.00 18.30 197 GLY E CA 1
ATOM 9886 C C . GLY E 1 200 ? -28.619 -38.297 2.052 1.00 24.18 197 GLY E C 1
ATOM 9887 O O . GLY E 1 200 ? -28.304 -38.302 3.242 1.00 21.09 197 GLY E O 1
ATOM 9888 N N . GLY E 1 201 ? -29.127 -37.226 1.449 1.00 17.79 198 GLY E N 1
ATOM 9889 C CA . GLY E 1 201 ? -29.386 -35.995 2.176 1.00 18.36 198 GLY E CA 1
ATOM 9890 C C . GLY E 1 201 ? -30.377 -36.195 3.319 1.00 27.05 198 GLY E C 1
ATOM 9891 O O . GLY E 1 201 ? -30.149 -35.726 4.435 1.00 26.59 198 GLY E O 1
ATOM 9892 N N . CYS E 1 202 ? -31.482 -36.886 3.049 1.00 18.17 199 CYS E N 1
ATOM 9893 C CA . CYS E 1 202 ? -32.465 -37.157 4.095 1.00 22.41 199 CYS E CA 1
ATOM 9894 C C . CYS E 1 202 ? -31.884 -38.020 5.204 1.00 25.77 199 CYS E C 1
ATOM 9895 O O . CYS E 1 202 ? -32.160 -37.795 6.380 1.00 28.13 199 CYS E O 1
ATOM 9898 N N . GLU E 1 203 ? -31.094 -39.019 4.827 1.00 28.52 200 GLU E N 1
ATOM 9899 C CA . GLU E 1 203 ? -30.451 -39.881 5.813 1.00 33.17 200 GLU E CA 1
ATOM 9900 C C . GLU E 1 203 ? -29.530 -39.064 6.716 1.00 32.17 200 GLU E C 1
ATOM 9901 O O . GLU E 1 203 ? -29.521 -39.242 7.935 1.00 32.91 200 GLU E O 1
ATOM 9907 N N . ARG E 1 204 ? -28.778 -38.148 6.119 1.00 30.20 201 ARG E N 1
ATOM 9908 C CA . ARG E 1 204 ? -27.921 -37.256 6.891 1.00 32.86 201 ARG E CA 1
ATOM 9909 C C . ARG E 1 204 ? -28.769 -36.368 7.817 1.00 32.31 201 ARG E C 1
ATOM 9910 O O . ARG E 1 204 ? -28.440 -36.192 8.982 1.00 35.10 201 ARG E O 1
ATOM 9918 N N . LEU E 1 205 ? -29.874 -35.833 7.304 1.00 31.93 202 LEU E N 1
ATOM 9919 C CA . LEU E 1 205 ? -30.779 -35.004 8.106 1.00 33.38 202 LEU E CA 1
ATOM 9920 C C . LEU E 1 205 ? -31.456 -35.782 9.242 1.00 36.98 202 LEU E C 1
ATOM 9921 O O . LEU E 1 205 ? -31.790 -35.206 10.275 1.00 43.48 202 LEU E O 1
ATOM 9926 N N . ALA E 1 206 ? -31.691 -37.076 9.030 1.00 38.28 203 ALA E N 1
ATOM 9927 C CA . ALA E 1 206 ? -32.304 -37.949 10.041 1.00 44.14 203 ALA E CA 1
ATOM 9928 C C . ALA E 1 206 ? -31.360 -38.344 11.190 1.00 56.88 203 ALA E C 1
ATOM 9929 O O . ALA E 1 206 ? -31.758 -38.330 12.351 1.00 54.65 203 ALA E O 1
ATOM 9931 N N . THR E 1 207 ? -30.111 -38.674 10.864 1.00 72.57 204 THR E N 1
ATOM 9932 C CA . THR E 1 207 ? -29.136 -39.136 11.861 1.00 84.94 204 THR E CA 1
ATOM 9933 C C . THR E 1 207 ? -28.777 -37.964 12.737 1.00 87.19 204 THR E C 1
ATOM 9934 O O . THR E 1 207 ? -28.471 -38.118 13.919 1.00 90.74 204 THR E O 1
ATOM 9938 N N . THR E 1 208 ? -28.767 -36.798 12.109 1.00 89.24 205 THR E N 1
ATOM 9939 C CA . THR E 1 208 ? -28.695 -35.529 12.803 1.00 93.64 205 THR E CA 1
ATOM 9940 C C . THR E 1 208 ? -29.696 -35.577 13.981 1.00 103.45 205 THR E C 1
ATOM 9941 O O . THR E 1 208 ? -30.734 -36.238 13.883 1.00 108.44 205 THR E O 1
ATOM 9943 N N . PRO E 1 209 ? -29.443 -34.821 15.066 1.00 121.42 206 PRO E N 1
ATOM 9944 C CA . PRO E 1 209 ? -28.815 -33.500 15.022 1.00 114.39 206 PRO E CA 1
ATOM 9945 C C . PRO E 1 209 ? -27.299 -33.487 14.938 1.00 109.48 206 PRO E C 1
ATOM 9946 O O . PRO E 1 209 ? -26.587 -34.416 15.325 1.00 111.23 206 PRO E O 1
ATOM 9950 N N . VAL E 1 210 ? -26.834 -32.386 14.368 1.00 102.25 207 VAL E N 1
ATOM 9951 C CA . VAL E 1 210 ? -25.483 -31.888 14.540 1.00 98.22 207 VAL E CA 1
ATOM 9952 C C . VAL E 1 210 ? -25.041 -31.641 16.000 1.00 92.89 207 VAL E C 1
ATOM 9953 O O . VAL E 1 210 ? -24.049 -32.232 16.430 1.00 93.62 207 VAL E O 1
ATOM 9957 N N . PRO E 1 211 ? -25.728 -30.743 16.748 1.00 86.97 208 PRO E N 1
ATOM 9958 C CA . PRO E 1 211 ? -25.207 -30.570 18.105 1.00 85.42 208 PRO E CA 1
ATOM 9959 C C . PRO E 1 211 ? -25.386 -31.853 18.902 1.00 87.71 208 PRO E C 1
ATOM 9960 O O . PRO E 1 211 ? -26.419 -32.514 18.791 1.00 87.77 208 PRO E O 1
ATOM 9964 N N . PHE E 1 212 ? -24.382 -32.209 19.685 1.00 91.20 209 PHE E N 1
ATOM 9965 C CA . PHE E 1 212 ? -24.378 -33.480 20.387 1.00 99.49 209 PHE E CA 1
ATOM 9966 C C . PHE E 1 212 ? -25.292 -33.525 21.611 1.00 109.94 209 PHE E C 1
ATOM 9967 O O . PHE E 1 212 ? -24.865 -34.001 22.666 1.00 117.97 209 PHE E O 1
ATOM 9969 N N . ALA E 1 213 ? -26.524 -33.032 21.477 1.00 109.28 210 ALA E N 1
ATOM 9970 C CA . ALA E 1 213 ? -27.482 -32.949 22.587 1.00 111.09 210 ALA E CA 1
ATOM 9971 C C . ALA E 1 213 ? -27.059 -31.897 23.620 1.00 113.50 210 ALA E C 1
ATOM 9972 O O . ALA E 1 213 ? -27.485 -31.933 24.778 1.00 115.98 210 ALA E O 1
ATOM 9974 N N . TYR E 1 214 ? -26.199 -30.974 23.188 1.00 110.88 211 TYR E N 1
ATOM 9975 C CA . TYR E 1 214 ? -25.845 -29.787 23.967 1.00 105.67 211 TYR E CA 1
ATOM 9976 C C . TYR E 1 214 ? -27.059 -28.863 23.950 1.00 100.27 211 TYR E C 1
ATOM 9977 O O . TYR E 1 214 ? -27.127 -27.864 24.665 1.00 100.61 211 TYR E O 1
ATOM 9986 N N . THR E 1 215 ? -28.009 -29.221 23.094 1.00 95.70 212 THR E N 1
ATOM 9987 C CA . THR E 1 215 ? -29.280 -28.531 22.930 1.00 88.51 212 THR E CA 1
ATOM 9988 C C . THR E 1 215 ? -30.122 -28.670 24.200 1.00 83.98 212 THR E C 1
ATOM 9989 O O . THR E 1 215 ? -30.892 -27.779 24.559 1.00 82.02 212 THR E O 1
ATOM 9993 N N . LEU E 1 216 ? -29.986 -29.823 24.846 1.00 81.61 213 LEU E N 1
ATOM 9994 C CA . LEU E 1 216 ? -30.669 -30.118 26.095 1.00 81.19 213 LEU E CA 1
ATOM 9995 C C . LEU E 1 216 ? -30.257 -29.076 27.142 1.00 79.70 213 LEU E C 1
ATOM 9996 O O . LEU E 1 216 ? -31.102 -28.531 27.855 1.00 79.18 213 LEU E O 1
ATOM 10001 N N . ILE E 1 217 ? -28.951 -28.833 27.244 1.00 76.18 214 ILE E N 1
ATOM 10002 C CA . ILE E 1 217 ? -28.407 -27.758 28.073 1.00 72.60 214 ILE E CA 1
ATOM 10003 C C . ILE E 1 217 ? -29.111 -26.434 27.793 1.00 73.37 214 ILE E C 1
ATOM 10004 O O . ILE E 1 217 ? -29.584 -25.755 28.709 1.00 74.91 214 ILE E O 1
ATOM 10009 N N . LEU E 1 218 ? -29.156 -26.069 26.518 1.00 72.41 215 LEU E N 1
ATOM 10010 C CA . LEU E 1 218 ? -29.683 -24.782 26.090 1.00 72.13 215 LEU E CA 1
ATOM 10011 C C . LEU E 1 218 ? -31.152 -24.655 26.492 1.00 66.62 215 LEU E C 1
ATOM 10012 O O . LEU E 1 218 ? -31.601 -23.597 26.931 1.00 65.63 215 LEU E O 1
ATOM 10017 N N . GLN E 1 219 ? -31.886 -25.751 26.340 1.00 65.74 216 GLN E N 1
ATOM 10018 C CA . GLN E 1 219 ? -33.299 -25.815 26.708 1.00 65.70 216 GLN E CA 1
ATOM 10019 C C . GLN E 1 219 ? -33.507 -25.617 28.216 1.00 64.98 216 GLN E C 1
ATOM 10020 O O . GLN E 1 219 ? -34.369 -24.844 28.642 1.00 61.88 216 GLN E O 1
ATOM 10026 N N . ARG E 1 220 ? -32.722 -26.337 29.011 1.00 65.03 217 ARG E N 1
ATOM 10027 C CA . ARG E 1 220 ? -32.731 -26.206 30.469 1.00 65.32 217 ARG E CA 1
ATOM 10028 C C . ARG E 1 220 ? -32.362 -24.791 30.911 1.00 61.14 217 ARG E C 1
ATOM 10029 O O . ARG E 1 220 ? -32.901 -24.284 31.896 1.00 60.58 217 ARG E O 1
ATOM 10037 N N . THR E 1 221 ? -31.433 -24.170 30.192 1.00 57.30 218 THR E N 1
ATOM 10038 C CA . THR E 1 221 ? -30.994 -22.814 30.509 1.00 54.59 218 THR E CA 1
ATOM 10039 C C . THR E 1 221 ? -32.163 -21.841 30.378 1.00 52.26 218 THR E C 1
ATOM 10040 O O . THR E 1 221 ? -32.333 -20.944 31.204 1.00 52.33 218 THR E O 1
ATOM 10044 N N . VAL E 1 222 ? -32.962 -22.017 29.334 1.00 50.73 219 VAL E N 1
ATOM 10045 C CA . VAL E 1 222 ? -34.137 -21.180 29.130 1.00 49.43 219 VAL E CA 1
ATOM 10046 C C . VAL E 1 222 ? -35.134 -21.417 30.272 1.00 51.26 219 VAL E C 1
ATOM 10047 O O . VAL E 1 222 ? -35.719 -20.472 30.808 1.00 50.89 219 VAL E O 1
ATOM 10051 N N . TYR E 1 223 ? -35.285 -22.681 30.664 1.00 54.02 220 TYR E N 1
ATOM 10052 C CA . TYR E 1 223 ? -36.222 -23.064 31.721 1.00 61.08 220 TYR E CA 1
ATOM 10053 C C . TYR E 1 223 ? -35.849 -22.472 33.077 1.00 59.50 220 TYR E C 1
ATOM 10054 O O . TYR E 1 223 ? -36.704 -21.922 33.773 1.00 60.79 220 TYR E O 1
ATOM 10063 N N . LEU E 1 224 ? -34.580 -22.603 33.454 1.00 53.58 221 LEU E N 1
ATOM 10064 C CA . LEU E 1 224 ? -34.103 -22.068 34.723 1.00 52.27 221 LEU E CA 1
ATOM 10065 C C . LEU E 1 224 ? -34.262 -20.555 34.744 1.00 51.31 221 LEU E C 1
ATOM 10066 O O . LEU E 1 224 ? -34.647 -19.981 35.757 1.00 56.28 221 LEU E O 1
ATOM 10071 N N . PHE E 1 225 ? -33.983 -19.920 33.610 1.00 48.62 222 PHE E N 1
ATOM 10072 C CA . PHE E 1 225 ? -34.121 -18.475 33.480 1.00 47.48 222 PHE E CA 1
ATOM 10073 C C . PHE E 1 225 ? -35.557 -18.019 33.730 1.00 53.95 222 PHE E C 1
ATOM 10074 O O . PHE E 1 225 ? -35.787 -17.041 34.442 1.00 54.28 222 PHE E O 1
ATOM 10082 N N . CYS E 1 226 ? -36.514 -18.730 33.143 1.00 55.90 223 CYS E N 1
ATOM 10083 C CA . CYS E 1 226 ? -37.927 -18.398 33.300 1.00 58.38 223 CYS E CA 1
ATOM 10084 C C . CYS E 1 226 ? -38.426 -18.583 34.734 1.00 62.24 223 CYS E C 1
ATOM 10085 O O . CYS E 1 226 ? -39.304 -17.851 35.193 1.00 63.05 223 CYS E O 1
ATOM 10088 N N . THR E 1 227 ? -37.871 -19.565 35.436 1.00 62.80 224 THR E N 1
ATOM 10089 C CA . THR E 1 227 ? -38.317 -19.865 36.792 1.00 67.45 224 THR E CA 1
ATOM 10090 C C . THR E 1 227 ? -37.684 -18.946 37.840 1.00 66.75 224 THR E C 1
ATOM 10091 O O . THR E 1 227 ? -38.291 -18.660 38.870 1.00 69.84 224 THR E O 1
ATOM 10095 N N . LEU E 1 228 ? -36.466 -18.488 37.572 1.00 63.28 225 LEU E N 1
ATOM 10096 C CA . LEU E 1 228 ? -35.780 -17.546 38.454 1.00 64.49 225 LEU E CA 1
ATOM 10097 C C . LEU E 1 228 ? -36.268 -16.118 38.228 1.00 64.48 225 LEU E C 1
ATOM 10098 O O . LEU E 1 228 ? -36.158 -15.265 39.108 1.00 70.84 225 LEU E O 1
ATOM 10103 N N . LEU E 1 229 ? -36.807 -15.869 37.040 1.00 59.62 226 LEU E N 1
ATOM 10104 C CA . LEU E 1 229 ? -37.213 -14.527 36.622 1.00 55.99 226 LEU E CA 1
ATOM 10105 C C . LEU E 1 229 ? -38.192 -13.781 37.548 1.00 55.70 226 LEU E C 1
ATOM 10106 O O . LEU E 1 229 ? -37.960 -12.612 37.858 1.00 53.60 226 LEU E O 1
ATOM 10111 N N . PRO E 1 230 ? -39.282 -14.440 37.989 1.00 57.48 227 PRO E N 1
ATOM 10112 C CA . PRO E 1 230 ? -40.206 -13.705 38.864 1.00 63.05 227 PRO E CA 1
ATOM 10113 C C . PRO E 1 230 ? -39.554 -13.218 40.155 1.00 65.37 227 PRO E C 1
ATOM 10114 O O . PRO E 1 230 ? -39.932 -12.164 40.667 1.00 67.36 227 PRO E O 1
ATOM 10118 N N . PHE E 1 231 ? -38.592 -13.978 40.671 1.00 64.21 228 PHE E N 1
ATOM 10119 C CA . PHE E 1 231 ? -37.862 -13.574 41.869 1.00 64.37 228 PHE E CA 1
ATOM 10120 C C . PHE E 1 231 ? -37.008 -12.329 41.627 1.00 64.22 228 PHE E C 1
ATOM 10121 O O . PHE E 1 231 ? -36.715 -11.578 42.555 1.00 69.20 228 PHE E O 1
ATOM 10129 N N . ALA E 1 232 ? -36.619 -12.109 40.376 1.00 62.33 229 ALA E N 1
ATOM 10130 C CA . ALA E 1 232 ? -35.794 -10.958 40.030 1.00 61.30 229 ALA E CA 1
ATOM 10131 C C . ALA E 1 232 ? -36.644 -9.735 39.705 1.00 61.30 229 ALA E C 1
ATOM 10132 O O . ALA E 1 232 ? -36.185 -8.602 39.829 1.00 66.59 229 ALA E O 1
ATOM 10134 N N . LEU E 1 233 ? -37.880 -9.972 39.285 1.00 57.70 230 LEU E N 1
ATOM 10135 C CA . LEU E 1 233 ? -38.786 -8.896 38.904 1.00 54.92 230 LEU E CA 1
ATOM 10136 C C . LEU E 1 233 ? -39.620 -8.377 40.077 1.00 61.25 230 LEU E C 1
ATOM 10137 O O . LEU E 1 233 ? -40.029 -7.213 40.091 1.00 60.41 230 LEU E O 1
ATOM 10142 N N . VAL E 1 234 ? -39.859 -9.245 41.057 1.00 65.01 231 VAL E N 1
ATOM 10143 C CA . VAL E 1 234 ? -40.822 -8.976 42.127 1.00 69.68 231 VAL E CA 1
ATOM 10144 C C . VAL E 1 234 ? -40.547 -7.681 42.906 1.00 73.26 231 VAL E C 1
ATOM 10145 O O . VAL E 1 234 ? -41.481 -7.006 43.345 1.00 70.95 231 VAL E O 1
ATOM 10149 N N . GLY E 1 235 ? -39.273 -7.335 43.068 1.00 74.45 232 GLY E N 1
ATOM 10150 C CA . GLY E 1 235 ? -38.898 -6.115 43.761 1.00 76.32 232 GLY E CA 1
ATOM 10151 C C . GLY E 1 235 ? -39.388 -4.864 43.054 1.00 77.41 232 GLY E C 1
ATOM 10152 O O . GLY E 1 235 ? -39.711 -3.867 43.692 1.00 86.38 232 GLY E O 1
ATOM 10153 N N . ASP E 1 236 ? -39.452 -4.925 41.729 1.00 74.88 233 ASP E N 1
ATOM 10154 C CA . ASP E 1 236 ? -39.927 -3.807 40.921 1.00 76.20 233 ASP E CA 1
ATOM 10155 C C . ASP E 1 236 ? -41.424 -3.885 40.637 1.00 74.87 233 ASP E C 1
ATOM 10156 O O . ASP E 1 236 ? -42.124 -2.877 40.687 1.00 80.41 233 ASP E O 1
ATOM 10161 N N . LEU E 1 237 ? -41.903 -5.086 40.331 1.00 70.98 234 LEU E N 1
ATOM 10162 C CA . LEU E 1 237 ? -43.263 -5.282 39.827 1.00 66.20 234 LEU E CA 1
ATOM 10163 C C . LEU E 1 237 ? -44.296 -5.627 40.900 1.00 68.19 234 LEU E C 1
ATOM 10164 O O . LEU E 1 237 ? -45.491 -5.408 40.703 1.00 69.42 234 LEU E O 1
ATOM 10169 N N . HIS E 1 238 ? -43.832 -6.188 42.014 1.00 69.79 235 HIS E N 1
ATOM 10170 C CA . HIS E 1 238 ? -44.706 -6.587 43.118 1.00 76.57 235 HIS E CA 1
ATOM 10171 C C . HIS E 1 238 ? -45.841 -7.513 42.674 1.00 74.36 235 HIS E C 1
ATOM 10172 O O . HIS E 1 238 ? -45.601 -8.617 42.190 1.00 67.78 235 HIS E O 1
ATOM 10179 N N . TYR E 1 239 ? -47.076 -7.049 42.842 1.00 77.86 236 TYR E N 1
ATOM 10180 C CA . TYR E 1 239 ? -48.257 -7.838 42.496 1.00 78.28 236 TYR E CA 1
ATOM 10181 C C . TYR E 1 239 ? -48.404 -8.080 40.991 1.00 74.85 236 TYR E C 1
ATOM 10182 O O . TYR E 1 239 ? -49.055 -9.035 40.569 1.00 75.03 236 TYR E O 1
ATOM 10191 N N . MET E 1 240 ? -47.810 -7.205 40.185 1.00 72.08 237 MET E N 1
ATOM 10192 C CA . MET E 1 240 ? -47.884 -7.335 38.734 1.00 71.21 237 MET E CA 1
ATOM 10193 C C . MET E 1 240 ? -46.875 -8.346 38.198 1.00 68.18 237 MET E C 1
ATOM 10194 O O . MET E 1 240 ? -46.775 -8.555 36.988 1.00 68.53 237 MET E O 1
ATOM 10199 N N . THR E 1 241 ? -46.120 -8.957 39.105 1.00 66.63 238 THR E N 1
ATOM 10200 C CA . THR E 1 241 ? -45.068 -9.904 38.735 1.00 62.45 238 THR E CA 1
ATOM 10201 C C . THR E 1 241 ? -45.515 -11.095 37.870 1.00 63.36 238 THR E C 1
ATOM 10202 O O . THR E 1 241 ? -44.916 -11.336 36.830 1.00 64.85 238 THR E O 1
ATOM 10206 N N . PRO E 1 242 ? -46.572 -11.828 38.277 1.00 66.21 239 PRO E N 1
ATOM 10207 C CA . PRO E 1 242 ? -46.936 -13.007 37.480 1.00 64.41 239 PRO E CA 1
ATOM 10208 C C . PRO E 1 242 ? -47.338 -12.692 36.038 1.00 65.83 239 PRO E C 1
ATOM 10209 O O . PRO E 1 242 ? -47.065 -13.499 35.150 1.00 67.30 239 PRO E O 1
ATOM 10213 N N . PHE E 1 243 ? -47.972 -11.546 35.808 1.00 66.29 240 PHE E N 1
ATOM 10214 C CA . PHE E 1 243 ? -48.411 -11.181 34.464 1.00 64.13 240 PHE E CA 1
ATOM 10215 C C . PHE E 1 243 ? -47.226 -10.919 33.537 1.00 62.52 240 PHE E C 1
ATOM 10216 O O . PHE E 1 243 ? -47.164 -11.454 32.427 1.00 61.47 240 PHE E O 1
ATOM 10224 N N . VAL E 1 244 ? -46.289 -10.095 33.994 1.00 60.40 241 VAL E N 1
ATOM 10225 C CA . VAL E 1 244 ? -45.113 -9.764 33.197 1.00 54.51 241 VAL E CA 1
ATOM 10226 C C . VAL E 1 244 ? -44.155 -10.952 33.088 1.00 55.47 241 VAL E C 1
ATOM 10227 O O . VAL E 1 244 ? -43.551 -11.185 32.037 1.00 53.89 241 VAL E O 1
ATOM 10231 N N . SER E 1 245 ? -44.038 -11.717 34.168 1.00 56.46 242 SER E N 1
ATOM 10232 C CA . SER E 1 245 ? -43.147 -12.873 34.176 1.00 54.56 242 SER E CA 1
ATOM 10233 C C . SER E 1 245 ? -43.598 -13.968 33.207 1.00 54.21 242 SER E C 1
ATOM 10234 O O . SER E 1 245 ? -42.775 -14.581 32.533 1.00 54.19 242 SER E O 1
ATOM 10237 N N . VAL E 1 246 ? -44.904 -14.210 33.137 1.00 55.67 243 VAL E N 1
ATOM 10238 C CA . VAL E 1 246 ? -45.439 -15.239 32.248 1.00 57.19 243 VAL E CA 1
ATOM 10239 C C . VAL E 1 246 ? -45.357 -14.821 30.775 1.00 57.04 243 VAL E C 1
ATOM 10240 O O . VAL E 1 246 ? -45.187 -15.664 29.899 1.00 55.04 243 VAL E O 1
ATOM 10244 N N . PHE E 1 247 ? -45.494 -13.524 30.511 1.00 58.11 244 PHE E N 1
ATOM 10245 C CA . PHE E 1 247 ? -45.374 -12.988 29.157 1.00 55.30 244 PHE E CA 1
ATOM 10246 C C . PHE E 1 247 ? -43.963 -13.229 28.627 1.00 53.65 244 PHE E C 1
ATOM 10247 O O . PHE E 1 247 ? -43.782 -13.733 27.519 1.00 52.97 244 PHE E O 1
ATOM 10255 N N . ILE E 1 248 ? -42.966 -12.866 29.426 1.00 52.09 245 ILE E N 1
ATOM 10256 C CA . ILE E 1 248 ? -41.571 -13.057 29.050 1.00 44.72 245 ILE E CA 1
ATOM 10257 C C . ILE E 1 248 ? -41.254 -14.540 28.876 1.00 46.40 245 ILE E C 1
ATOM 10258 O O . ILE E 1 248 ? -40.589 -14.930 27.915 1.00 49.69 245 ILE E O 1
ATOM 10263 N N . SER E 1 249 ? -41.732 -15.365 29.804 1.00 46.26 246 SER E N 1
ATOM 10264 C CA . SER E 1 249 ? -41.518 -16.808 29.718 1.00 47.57 246 SER E CA 1
ATOM 10265 C C . SER E 1 249 ? -42.139 -17.370 28.446 1.00 49.17 246 SER E C 1
ATOM 10266 O O . SER E 1 249 ? -41.528 -18.185 27.756 1.00 47.89 246 SER E O 1
ATOM 10269 N N . TYR E 1 250 ? -43.352 -16.919 28.138 1.00 50.38 247 TYR E N 1
ATOM 10270 C CA . TYR E 1 250 ? -44.058 -17.371 26.948 1.00 52.61 247 TYR E CA 1
ATOM 10271 C C . TYR E 1 250 ? -43.245 -17.109 25.684 1.00 49.59 247 TYR E C 1
ATOM 10272 O O . TYR E 1 250 ? -43.182 -17.956 24.796 1.00 46.14 247 TYR E O 1
ATOM 10281 N N . THR E 1 251 ? -42.638 -15.930 25.606 1.00 48.46 248 THR E N 1
ATOM 10282 C CA . THR E 1 251 ? -41.812 -15.555 24.463 1.00 46.13 248 THR E CA 1
ATOM 10283 C C . THR E 1 251 ? -40.576 -16.450 24.303 1.00 49.48 248 THR E C 1
ATOM 10284 O O . THR E 1 251 ? -40.297 -16.947 23.210 1.00 48.54 248 THR E O 1
ATOM 10288 N N . PHE E 1 252 ? -39.850 -16.673 25.397 1.00 49.23 249 PHE E N 1
ATOM 10289 C CA . PHE E 1 252 ? -38.644 -17.499 25.355 1.00 43.49 249 PHE E CA 1
ATOM 10290 C C . PHE E 1 252 ? -38.953 -18.976 25.133 1.00 46.24 249 PHE E C 1
ATOM 10291 O O . PHE E 1 252 ? -38.266 -19.649 24.359 1.00 45.92 249 PHE E O 1
ATOM 10299 N N . LEU E 1 253 ? -39.975 -19.483 25.816 1.00 45.38 250 LEU E N 1
ATOM 10300 C CA . LEU E 1 253 ? -40.333 -20.891 25.694 1.00 46.59 250 LEU E CA 1
ATOM 10301 C C . LEU E 1 253 ? -40.851 -21.212 24.292 1.00 46.97 250 LEU E C 1
ATOM 10302 O O . LEU E 1 253 ? -40.527 -22.255 23.726 1.00 47.80 250 LEU E O 1
ATOM 10307 N N . SER E 1 254 ? -41.665 -20.313 23.746 1.00 44.98 251 SER E N 1
ATOM 10308 C CA . SER E 1 254 ? -42.204 -20.470 22.399 1.00 46.31 251 SER E CA 1
ATOM 10309 C C . SER E 1 254 ? -41.097 -20.514 21.348 1.00 45.51 251 SER E C 1
ATOM 10310 O O . SER E 1 254 ? -41.091 -21.385 20.474 1.00 42.68 251 SER E O 1
ATOM 10313 N N . TRP E 1 255 ? -40.160 -19.574 21.443 1.00 42.44 252 TRP E N 1
ATOM 10314 C CA . TRP E 1 255 ? -39.067 -19.489 20.486 1.00 44.29 252 TRP E CA 1
ATOM 10315 C C . TRP E 1 255 ? -38.199 -20.739 20.586 1.00 44.61 252 TRP E C 1
ATOM 10316 O O . TRP E 1 255 ? -37.720 -21.263 19.576 1.00 43.19 252 TRP E O 1
ATOM 10327 N N . ASP E 1 256 ? -38.002 -21.210 21.814 1.00 44.08 253 ASP E N 1
ATOM 10328 C CA . ASP E 1 256 ? -37.220 -22.414 22.060 1.00 41.35 253 ASP E CA 1
ATOM 10329 C C . ASP E 1 256 ? -37.902 -23.642 21.468 1.00 39.65 253 ASP E C 1
ATOM 10330 O O . ASP E 1 256 ? -37.250 -24.489 20.855 1.00 42.93 253 ASP E O 1
ATOM 10335 N N . SER E 1 257 ? -39.212 -23.755 21.654 1.00 36.99 254 SER E N 1
ATOM 10336 C CA . SER E 1 257 ? -39.901 -24.940 21.159 1.00 45.90 254 SER E CA 1
ATOM 10337 C C . SER E 1 257 ? -39.992 -24.933 19.635 1.00 43.85 254 SER E C 1
ATOM 10338 O O . SER E 1 257 ? -39.938 -25.987 19.004 1.00 44.72 254 SER E O 1
ATOM 10341 N N . LEU E 1 258 ? -40.096 -23.744 19.048 1.00 40.01 255 LEU E N 1
ATOM 10342 C CA . LEU E 1 258 ? -40.103 -23.624 17.596 1.00 41.41 255 LEU E CA 1
ATOM 10343 C C . LEU E 1 258 ? -38.810 -24.156 16.972 1.00 41.46 255 LEU E C 1
ATOM 10344 O O . LEU E 1 258 ? -38.848 -24.894 15.990 1.00 46.39 255 LEU E O 1
ATOM 10349 N N . ALA E 1 259 ? -37.671 -23.816 17.565 1.00 38.39 256 ALA E N 1
ATOM 10350 C CA . ALA E 1 259 ? -36.386 -24.311 17.075 1.00 39.04 256 ALA E CA 1
ATOM 10351 C C . ALA E 1 259 ? -36.313 -25.824 17.214 1.00 44.82 256 ALA E C 1
ATOM 10352 O O . ALA E 1 259 ? -35.748 -26.511 16.367 1.00 50.60 256 ALA E O 1
ATOM 10354 N N . GLU E 1 260 ? -36.882 -26.334 18.300 1.00 47.66 257 GLU E N 1
ATOM 10355 C CA . GLU E 1 260 ? -36.898 -27.765 18.570 1.00 50.37 257 GLU E CA 1
ATOM 10356 C C . GLU E 1 260 ? -37.698 -28.489 17.493 1.00 51.46 257 GLU E C 1
ATOM 10357 O O . GLU E 1 260 ? -37.314 -29.569 17.044 1.00 55.13 257 GLU E O 1
ATOM 10363 N N . GLU E 1 261 ? -38.807 -27.888 17.070 1.00 51.33 258 GLU E N 1
ATOM 10364 C CA . GLU E 1 261 ? -39.610 -28.471 16.002 1.00 53.05 258 GLU E CA 1
ATOM 10365 C C . GLU E 1 261 ? -38.925 -28.377 14.649 1.00 44.69 258 GLU E C 1
ATOM 10366 O O . GLU E 1 261 ? -38.999 -29.308 13.856 1.00 42.10 258 GLU E O 1
ATOM 10372 N N . LEU E 1 262 ? -38.223 -27.275 14.406 1.00 40.46 259 LEU E N 1
ATOM 10373 C CA . LEU E 1 262 ? -37.589 -27.067 13.111 1.00 41.08 259 LEU E CA 1
ATOM 10374 C C . LEU E 1 262 ? -36.339 -27.923 12.947 1.00 43.63 259 LEU E C 1
ATOM 10375 O O . LEU E 1 262 ? -36.011 -28.322 11.832 1.00 47.63 259 LEU E O 1
ATOM 10380 N N . GLU E 1 263 ? -35.693 -28.273 14.058 1.00 45.39 260 GLU E N 1
ATOM 10381 C CA . GLU E 1 263 ? -34.437 -29.020 14.012 1.00 52.12 260 GLU E CA 1
ATOM 10382 C C . GLU E 1 263 ? -34.647 -30.454 13.579 1.00 51.57 260 GLU E C 1
ATOM 10383 O O . GLU E 1 263 ? -33.741 -31.112 13.064 1.00 43.28 260 GLU E O 1
ATOM 10389 N N . ASP E 1 264 ? -35.866 -30.929 13.777 1.00 43.67 261 ASP E N 1
ATOM 10390 C CA . ASP E 1 264 ? -36.140 -32.336 13.596 1.00 44.44 261 ASP E CA 1
ATOM 10391 C C . ASP E 1 264 ? -37.288 -32.561 12.618 1.00 38.21 261 ASP E C 1
ATOM 10392 O O . ASP E 1 264 ? -38.340 -33.053 13.007 1.00 42.46 261 ASP E O 1
ATOM 10397 N N . PRO E 1 265 ? -37.099 -32.185 11.341 1.00 35.46 262 PRO E N 1
ATOM 10398 C CA . PRO E 1 265 ? -38.231 -32.230 10.406 1.00 41.46 262 PRO E CA 1
ATOM 10399 C C . PRO E 1 265 ? -38.782 -33.640 10.150 1.00 48.40 262 PRO E C 1
ATOM 10400 O O . PRO E 1 265 ? -39.947 -33.777 9.789 1.00 54.55 262 PRO E O 1
ATOM 10404 N N . PHE E 1 266 ? -37.946 -34.662 10.313 1.00 51.57 263 PHE E N 1
ATOM 10405 C CA . PHE E 1 266 ? -38.359 -36.052 10.116 1.00 55.54 263 PHE E CA 1
ATOM 10406 C C . PHE E 1 266 ? -38.587 -36.792 11.438 1.00 71.85 263 PHE E C 1
ATOM 10407 O O . PHE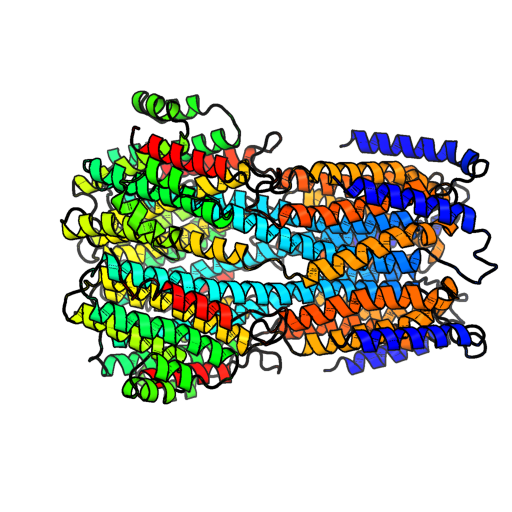 E 1 266 ? -38.892 -37.987 11.445 1.00 75.77 263 PHE E O 1
ATOM 10415 N N . GLY E 1 267 ? -38.466 -36.086 12.556 1.00 77.98 264 GLY E N 1
ATOM 10416 C CA . GLY E 1 267 ? -38.420 -36.752 13.843 1.00 82.31 264 GLY E CA 1
ATOM 10417 C C . GLY E 1 267 ? -39.655 -37.310 14.514 1.00 91.06 264 GLY E C 1
ATOM 10418 O O . GLY E 1 267 ? -40.774 -37.233 14.001 1.00 90.98 264 GLY E O 1
ATOM 10419 N N . THR E 1 268 ? -39.413 -37.874 15.695 1.00 99.23 265 THR E N 1
ATOM 10420 C CA . THR E 1 268 ? -40.415 -38.577 16.488 1.00 108.41 265 THR E CA 1
ATOM 10421 C C . THR E 1 268 ? -41.729 -37.823 16.679 1.00 111.42 265 THR E C 1
ATOM 10422 O O . THR E 1 268 ? -42.807 -38.366 16.435 1.00 109.47 265 THR E O 1
ATOM 10426 N N . ALA E 1 269 ? -41.630 -36.571 17.116 1.00 114.79 266 ALA E N 1
ATOM 10427 C CA . ALA E 1 269 ? -42.810 -35.764 17.406 1.00 113.70 266 ALA E CA 1
ATOM 10428 C C . ALA E 1 269 ? -42.988 -34.661 16.367 1.00 110.11 266 ALA E C 1
ATOM 10429 O O . ALA E 1 269 ? -42.908 -33.473 16.689 1.00 114.08 266 ALA E O 1
ATOM 10431 N N . ALA E 1 270 ? -43.220 -35.061 15.121 1.00 100.13 267 ALA E N 1
ATOM 10432 C CA . ALA E 1 270 ? -43.274 -34.121 14.006 1.00 92.60 267 ALA E CA 1
ATOM 10433 C C . ALA E 1 270 ? -44.642 -34.159 13.332 1.00 86.39 267 ALA E C 1
ATOM 10434 O O . ALA E 1 270 ? -45.415 -35.094 13.540 1.00 85.86 267 ALA E O 1
ATOM 10436 N N . ASN E 1 271 ? -44.939 -33.153 12.516 1.00 79.84 268 ASN E N 1
ATOM 10437 C CA . ASN E 1 271 ? -46.203 -33.133 11.797 1.00 72.30 268 ASN E CA 1
ATOM 10438 C C . ASN E 1 271 ? -46.012 -33.906 10.491 1.00 61.39 268 ASN E C 1
ATOM 10439 O O . ASN E 1 271 ? -45.138 -33.588 9.689 1.00 54.49 268 ASN E O 1
ATOM 10444 N N . ASP E 1 272 ? -46.876 -34.893 10.274 1.00 60.17 269 ASP E N 1
ATOM 10445 C CA . ASP E 1 272 ? -46.776 -35.815 9.146 1.00 57.49 269 ASP E CA 1
ATOM 10446 C C . ASP E 1 272 ? -47.542 -35.358 7.911 1.00 45.14 269 ASP E C 1
ATOM 10447 O O . ASP E 1 272 ? -47.381 -35.925 6.831 1.00 33.31 269 ASP E O 1
ATOM 10452 N N . LEU E 1 273 ? -48.307 -34.283 8.051 1.00 48.07 270 LEU E N 1
ATOM 10453 C CA . LEU E 1 273 ? -49.157 -33.809 6.962 1.00 46.60 270 LEU E CA 1
ATOM 10454 C C . LEU E 1 273 ? -48.405 -33.441 5.673 1.00 47.95 270 LEU E C 1
ATOM 10455 O O . LEU E 1 273 ? -48.805 -33.896 4.605 1.00 47.21 270 LEU E O 1
ATOM 10460 N N . PRO E 1 274 ? -47.285 -32.686 5.761 1.00 48.28 271 PRO E N 1
ATOM 10461 C CA . PRO E 1 274 ? -46.612 -32.389 4.488 1.00 36.29 271 PRO E CA 1
ATOM 10462 C C . PRO E 1 274 ? -45.959 -33.610 3.852 1.00 32.63 271 PRO E C 1
ATOM 10463 O O . PRO E 1 274 ? -46.006 -33.721 2.631 1.00 32.04 271 PRO E O 1
ATOM 10467 N N . LEU E 1 275 ? -45.308 -34.467 4.628 1.00 22.18 272 LEU E N 1
ATOM 10468 C CA . LEU E 1 275 ? -44.681 -35.643 4.037 1.00 25.71 272 LEU E CA 1
ATOM 10469 C C . LEU E 1 275 ? -45.732 -36.530 3.361 1.00 27.95 272 LEU E C 1
ATOM 10470 O O . LEU E 1 275 ? -45.538 -37.019 2.249 1.00 26.82 272 LEU E O 1
ATOM 10475 N N . ASN E 1 276 ? -46.863 -36.700 4.040 1.00 28.14 273 ASN E N 1
ATOM 10476 C CA . ASN E 1 276 ? -47.972 -37.477 3.513 1.00 26.46 273 ASN E CA 1
ATOM 10477 C C . ASN E 1 276 ? -48.572 -36.804 2.282 1.00 25.92 273 ASN E C 1
ATOM 10478 O O . ASN E 1 276 ? -48.873 -37.460 1.285 1.00 24.31 273 ASN E O 1
ATOM 10483 N N . ALA E 1 277 ? -48.739 -35.488 2.359 1.00 22.49 274 ALA E N 1
ATOM 10484 C CA . ALA E 1 277 ? -49.274 -34.739 1.235 1.00 27.66 274 ALA E CA 1
ATOM 10485 C C . ALA E 1 277 ? -48.375 -34.848 0.009 1.00 25.95 274 ALA E C 1
ATOM 10486 O O . ALA E 1 277 ? -48.869 -34.989 -1.110 1.00 26.09 274 ALA E O 1
ATOM 10488 N N . MET E 1 278 ? -47.061 -34.792 0.220 1.00 23.91 275 MET E N 1
ATOM 10489 C CA . MET E 1 278 ? -46.111 -34.930 -0.879 1.00 25.95 275 MET E CA 1
ATOM 10490 C C . MET E 1 278 ? -46.113 -36.311 -1.538 1.00 26.11 275 MET E C 1
ATOM 10491 O O . MET E 1 278 ? -46.065 -36.411 -2.764 1.00 26.73 275 MET E O 1
ATOM 10496 N N . CYS E 1 279 ? -46.160 -37.371 -0.739 1.00 17.77 276 CYS E N 1
ATOM 10497 C CA . CYS E 1 279 ? -46.175 -38.715 -1.304 1.00 19.74 276 CYS E CA 1
ATOM 10498 C C . CYS E 1 279 ? -47.461 -38.956 -2.090 1.00 22.47 276 CYS E C 1
ATOM 10499 O O . CYS E 1 279 ? -47.436 -39.553 -3.164 1.00 23.50 276 CYS E O 1
ATOM 10502 N N . ASN E 1 280 ? -48.580 -38.475 -1.551 1.00 19.44 277 ASN E N 1
ATOM 10503 C CA . ASN E 1 280 ? -49.855 -38.529 -2.250 1.00 20.38 277 ASN E CA 1
ATOM 10504 C C . ASN E 1 280 ? -49.844 -37.699 -3.531 1.00 19.81 277 ASN E C 1
ATOM 10505 O O . ASN E 1 280 ? -50.361 -38.126 -4.571 1.00 22.56 277 ASN E O 1
ATOM 10510 N N . THR E 1 281 ? -49.257 -36.512 -3.451 1.00 19.23 278 THR E N 1
ATOM 10511 C CA . THR E 1 281 ? -49.168 -35.641 -4.616 1.00 22.25 278 THR E CA 1
ATOM 10512 C C . THR E 1 281 ? -48.367 -36.275 -5.754 1.00 20.91 278 THR E C 1
ATOM 10513 O O . THR E 1 281 ? -48.816 -36.289 -6.899 1.00 22.42 278 THR E O 1
ATOM 10517 N N . ILE E 1 282 ? -47.194 -36.815 -5.446 1.00 20.18 279 ILE E N 1
ATOM 10518 C CA . ILE E 1 282 ? -46.383 -37.429 -6.490 1.00 20.26 279 ILE E CA 1
ATOM 10519 C C . ILE E 1 282 ? -47.116 -38.635 -7.098 1.00 21.18 279 ILE E C 1
ATOM 10520 O O . ILE E 1 282 ? -47.116 -38.816 -8.317 1.00 24.91 279 ILE E O 1
ATOM 10525 N N . GLU E 1 283 ? -47.757 -39.448 -6.266 1.00 19.33 280 GLU E N 1
ATOM 10526 C CA . GLU E 1 283 ? -48.488 -40.597 -6.790 1.00 18.25 280 GLU E CA 1
ATOM 10527 C C . GLU E 1 283 ? -49.637 -40.159 -7.714 1.00 23.99 280 GLU E C 1
ATOM 10528 O O . GLU E 1 283 ? -49.804 -40.715 -8.799 1.00 23.19 280 GLU E O 1
ATOM 10534 N N . ARG E 1 284 ? -50.397 -39.142 -7.307 1.00 23.84 281 ARG E N 1
ATOM 10535 C CA . ARG E 1 284 ? -51.503 -38.648 -8.124 1.00 27.99 281 ARG E CA 1
ATOM 10536 C C . ARG E 1 284 ? -51.002 -38.090 -9.471 1.00 26.12 281 ARG E C 1
ATOM 10537 O O . ARG E 1 284 ? -51.624 -38.325 -10.513 1.00 21.68 281 ARG E O 1
ATOM 10545 N N . ASN E 1 285 ? -49.874 -37.378 -9.437 1.00 19.37 282 ASN E N 1
ATOM 10546 C CA . ASN E 1 285 ? -49.257 -36.813 -10.643 1.00 21.20 282 ASN E CA 1
ATOM 10547 C C . ASN E 1 285 ? -48.853 -37.896 -11.637 1.00 23.80 282 ASN E C 1
ATOM 10548 O O . ASN E 1 285 ? -49.165 -37.809 -12.827 1.00 28.15 282 ASN E O 1
ATOM 10553 N N . LEU E 1 286 ? -48.141 -38.909 -11.144 1.00 19.37 283 LEU E N 1
ATOM 10554 C CA . LEU E 1 286 ? -47.620 -39.959 -12.011 1.00 18.21 283 LEU E CA 1
ATOM 10555 C C . LEU E 1 286 ? -48.728 -40.843 -12.577 1.00 22.51 283 LEU E C 1
ATOM 10556 O O . LEU E 1 286 ? -48.573 -41.421 -13.654 1.00 25.59 283 LEU E O 1
ATOM 10561 N N . LEU E 1 287 ? -49.871 -40.900 -11.899 1.00 22.67 284 LEU E N 1
ATOM 10562 C CA . LEU E 1 287 ? -50.958 -41.717 -12.413 1.00 25.53 284 LEU E CA 1
ATOM 10563 C C . LEU E 1 287 ? -51.665 -40.864 -13.448 1.00 26.40 284 LEU E C 1
ATOM 10564 O O . LEU E 1 287 ? -52.210 -41.373 -14.431 1.00 31.35 284 LEU E O 1
ATOM 10569 N N . ASP E 1 288 ? -51.585 -39.552 -13.270 1.00 23.54 285 ASP E N 1
ATOM 10570 C CA . ASP E 1 288 ? -52.180 -38.642 -14.230 1.00 26.76 285 ASP E CA 1
ATOM 10571 C C . ASP E 1 288 ? -51.342 -38.640 -15.507 1.00 24.03 285 ASP E C 1
ATOM 10572 O O . ASP E 1 288 ? -51.886 -38.647 -16.611 1.00 25.61 285 ASP E O 1
ATOM 10577 N N . MET E 1 289 ? -50.020 -38.717 -15.352 1.00 22.38 286 MET E N 1
ATOM 10578 C CA . MET E 1 289 ? -49.118 -38.591 -16.494 1.00 29.86 286 MET E CA 1
ATOM 10579 C C . MET E 1 289 ? -49.106 -39.865 -17.319 1.00 33.47 286 MET E C 1
ATOM 10580 O O . MET E 1 289 ? -48.682 -39.850 -18.470 1.00 37.57 286 MET E O 1
ATOM 10585 N N . THR E 1 290 ? -49.567 -40.966 -16.739 1.00 30.31 287 THR E N 1
ATOM 10586 C CA . THR E 1 290 ? -49.552 -42.228 -17.461 1.00 29.84 287 THR E CA 1
ATOM 10587 C C . THR E 1 290 ? -50.951 -42.683 -17.854 1.00 31.40 287 THR E C 1
ATOM 10588 O O . THR E 1 290 ? -51.162 -43.851 -18.173 1.00 36.06 287 THR E O 1
ATOM 10592 N N . GLY E 1 291 ? -51.909 -41.761 -17.839 1.00 32.13 288 GLY E N 1
ATOM 10593 C CA . GLY E 1 291 ? -53.236 -42.085 -18.326 1.00 29.91 288 GLY E CA 1
ATOM 10594 C C . GLY E 1 291 ? -53.999 -43.044 -17.432 1.00 30.56 288 GLY E C 1
ATOM 10595 O O . GLY E 1 291 ? -54.986 -43.619 -17.855 1.00 32.73 288 GLY E O 1
ATOM 10596 N N . GLN E 1 292 ? -53.538 -43.244 -16.203 1.00 28.93 289 GLN E N 1
ATOM 10597 C CA . GLN E 1 292 ? -54.235 -44.161 -15.305 1.00 29.76 289 GLN E CA 1
ATOM 10598 C C . GLN E 1 292 ? -55.395 -43.416 -14.647 1.00 30.55 289 GLN E C 1
ATOM 10599 O O . GLN E 1 292 ? -56.306 -44.018 -14.084 1.00 33.76 289 GLN E O 1
ATOM 10605 N N . HIS E 1 293 ? -55.335 -42.091 -14.737 1.00 42.77 290 HIS E N 1
ATOM 10606 C CA . HIS E 1 293 ? -56.426 -41.192 -14.368 1.00 40.21 290 HIS E CA 1
ATOM 10607 C C . HIS E 1 293 ? -56.700 -40.387 -15.629 1.00 38.12 290 HIS E C 1
ATOM 10608 O O . HIS E 1 293 ? -55.779 -40.153 -16.418 1.00 39.22 290 HIS E O 1
ATOM 10615 N N . PRO E 1 294 ? -57.945 -39.934 -15.826 1.00 35.43 291 PRO E N 1
ATOM 10616 C CA . PRO E 1 294 ? -59.175 -40.242 -15.089 1.00 39.70 291 PRO E CA 1
ATOM 10617 C C . PRO E 1 294 ? -59.694 -41.633 -15.405 1.00 43.51 291 PRO E C 1
ATOM 10618 O O . PRO E 1 294 ? -59.107 -42.340 -16.221 1.00 46.63 291 PRO E O 1
ATOM 10622 N N . LEU E 1 295 ? -60.786 -42.004 -14.748 1.00 39.28 292 LEU E N 1
ATOM 10623 C CA . LEU E 1 295 ? -61.586 -43.160 -15.123 1.00 47.87 292 LEU E CA 1
ATOM 10624 C C . LEU E 1 295 ? -61.934 -43.062 -16.608 1.00 46.66 292 LEU E C 1
ATOM 10625 O O . LEU E 1 295 ? -62.351 -42.000 -17.072 1.00 44.36 292 LEU E O 1
ATOM 10630 N N . PRO E 1 296 ? -61.754 -44.165 -17.358 1.00 46.83 293 PRO E N 1
ATOM 10631 C CA . PRO E 1 296 ? -62.225 -44.312 -18.747 1.00 47.83 293 PRO E CA 1
ATOM 10632 C C . PRO E 1 296 ? -63.666 -43.853 -18.949 1.00 50.02 293 PRO E C 1
ATOM 10633 O O . PRO E 1 296 ? -64.463 -43.967 -18.020 1.00 61.68 293 PRO E O 1
#